Protein AF-0000000077863967 (afdb_homodimer)

Solvent-accessible surface area (backbone atoms only — not comparable to full-atom values): 44930 Å² total; per-residue (Å²): 138,78,78,73,78,72,72,76,72,82,72,71,75,90,43,64,53,60,40,45,63,73,26,48,84,59,97,40,72,38,44,44,50,48,42,73,56,37,35,60,38,52,46,42,52,37,54,73,48,63,50,51,73,65,46,46,46,26,53,52,38,32,40,60,63,58,48,41,72,24,55,52,64,58,78,63,58,86,86,71,51,63,70,51,81,54,91,46,93,54,53,50,34,36,32,44,32,42,39,80,90,42,50,36,45,34,40,37,32,36,43,38,44,98,40,39,47,32,93,86,26,57,71,38,68,61,21,47,61,57,50,53,55,55,49,36,75,77,34,81,70,50,31,56,67,66,56,52,51,50,48,69,67,50,52,69,48,78,71,50,41,62,53,50,72,70,46,76,91,40,88,68,38,32,52,48,45,36,37,33,35,40,46,43,93,87,62,50,74,48,45,28,44,34,42,27,37,25,33,51,18,59,74,70,70,46,52,42,52,59,51,51,51,52,53,55,57,55,54,30,70,78,37,94,55,73,49,53,49,64,25,50,50,52,51,50,52,38,29,64,73,69,65,50,46,49,52,35,40,32,35,44,31,33,58,70,78,76,24,40,35,33,43,27,34,59,41,90,45,79,43,72,66,48,50,50,32,61,64,18,47,69,61,75,52,82,43,72,69,55,51,54,39,46,54,56,50,50,51,54,58,57,66,63,63,68,47,68,70,64,42,62,37,64,77,85,65,30,26,35,32,35,34,35,38,41,38,61,84,44,65,63,57,45,50,32,40,30,44,73,32,52,87,41,43,39,69,59,44,33,51,48,51,30,53,51,28,47,74,73,64,38,53,80,55,29,75,44,41,51,61,52,57,57,68,36,45,85,58,88,43,76,78,48,81,42,53,32,38,37,34,40,34,42,34,59,54,96,77,37,60,38,38,32,41,31,31,24,64,64,58,60,58,62,67,76,106,136,79,77,73,77,72,73,75,74,82,72,73,75,91,43,63,52,60,42,46,64,74,26,48,84,59,96,40,72,39,42,42,50,46,43,72,56,36,35,59,39,51,47,41,52,37,53,72,48,63,53,51,73,65,46,45,45,27,53,52,37,32,40,60,63,58,49,42,72,24,56,52,63,59,77,63,58,85,86,73,52,63,70,50,81,54,91,44,92,54,52,50,36,37,32,42,32,44,40,82,90,43,52,37,47,32,40,36,31,37,44,38,42,98,41,39,47,34,93,86,27,58,71,37,66,62,22,47,61,55,50,52,55,56,47,35,75,76,34,82,73,51,31,56,66,66,56,51,50,48,49,70,67,50,52,71,47,78,70,51,43,61,53,50,72,70,46,76,93,41,88,68,38,31,53,49,44,35,37,33,35,39,47,43,94,89,62,50,73,50,46,28,45,33,42,26,36,25,32,51,19,58,72,70,69,47,52,43,52,58,51,53,50,53,51,55,57,56,56,28,71,76,38,94,56,73,47,53,49,63,26,50,51,54,50,51,51,38,29,64,73,70,64,50,44,49,55,36,40,33,36,44,31,33,59,72,81,75,24,40,36,33,42,27,34,58,38,91,45,78,44,71,68,48,51,49,32,61,66,19,49,69,63,74,52,81,44,73,67,55,50,53,38,46,53,56,50,49,50,54,58,58,65,64,63,68,47,68,70,63,42,62,38,64,77,84,66,31,24,36,32,34,34,35,37,40,38,60,81,43,66,62,58,45,49,32,42,31,45,74,31,51,87,39,43,40,69,59,44,35,51,49,49,28,52,50,28,48,72,74,64,39,54,82,55,31,76,42,42,51,61,51,57,57,68,36,46,85,59,86,42,76,79,49,80,40,54,32,39,38,35,39,36,41,33,61,56,95,78,36,58,38,38,32,42,32,31,26,62,63,57,60,59,62,68,75,104

Secondary structure (DSSP, 8-state):
---------------HHHHHHHHS--SSHHHHHHHHHHHHHHHHHHHHTT--HHHHHHHHHHIIIIIGGGS--SS--TTT----SSSSSS-EEEEEEEETTEEEEEEEE----TTBTSTTBTT--SHHHHHHHHHHHH-TT---HHHHHHHHHHSPPHHHHHHHHHS---STT---EEEEEEE-TTS-EEEEEEEE-HHHHHHHTS-HHHHHHHHHHHHHTTSSS-TTHHHHHHHHHHHHHH---EEEEEEESS-TTT-EEEEEEE-S--SHHHHHHHHHTTTT---HHHHHHHHHHHHHHHHH---HHHHSSSTTTSS-EEEEEEETT-SSPEEEEEEE-TTS-HHHHHHHHHHHHHHHT-HHHHHHHHHHHHHT-SSSGGGTT---EEEEEEEEETTEEEEEEEE-TTHHHHTT-/---------------HHHHHHHHS--SSHHHHHHHHHHHHHHHHHHHHTT--HHHHHHHHHHIIIIIGGGS--SS--TTT----SSSSSS-EEEEEEEETTEEEEEEEE----TTBTSTTBTT--SHHHHHHHHHHHH-TT---HHHHHHHHHHSPPHHHHHHHHHS---GGG---EEEEEEE-TTS-EEEEEEEE-HHHHHHHTS-HHHHHHHHHHHHHTTSSS-TTHHHHHHHHHHHHHH---EEEEEEESS-TTT-EEEEEEE-S--SHHHHHHHHHTTTT---HHHHHHHHHHHHHHHHH---HHHHHSSTTTSS-EEEEEEETT-SSPEEEEEEE-TTS-HHHHHHHHHHHHHHHT-HHHHHHHHHHHHHT-SSSGGGTT---EEEEEEEEETTEEEEEEEE-TTHHHHTT-

pLDDT: mean 84.52, std 17.04, range [20.39, 98.25]

Nearest PDB structures (foldseek):
  3i4x-assembly1_B  TM=9.252E-01  e=1.124E-27  Aspergillus fumigatus
  7xvj-assembly2_B  TM=8.936E-01  e=4.162E-27  Aspergillus fumigatus
  6vy9-assembly2_C  TM=9.079E-01  e=1.126E-26  Aspergillus sp. MF297-2
  7y3v-assembly3_C  TM=8.734E-01  e=1.900E-26  Aspergillus fumigatus
  7y3v-assembly1_A  TM=8.896E-01  e=2.006E-25  Aspergillus fumigatus

Sequence (834 aa):
MTLSSQAPTDHVALRPWRVLAQSLKFPSEQQRKWWLHTAPFLNSLLEQAGYSIHHQYSFLSFFQQYLVPALGNFDHDSASAFRSLSSDIYPLEMSTNHSSNGRLVRIGMEPLSVHAGTSADPLNQAALLLFLRELAIHFPHLDLLLVNHFESCLSLSPEEYKVAISLPRTEGNTQARFAGFNFQRTGDIVPKAYYAFGAKAAIQGVSKTSLVFKTLRTIDSYSSDPKYSTAVSALEGFFTSTGIEPFLVGTDCIESTKSRIKLYVRAPWFTSAGLRDLWTIGGRVDTPLAAKGLEIAQYFLGLLNYTPEQTNVEPSFSALLANYELKIGSPHPKPQIYFPLHKIDDETAADILTRFFDYLGWQGIASNFKDSLISNMPSPLWKDNKKITKWAAYAYSEAGVYLTVYYNPASAKAGSLMTLSSQAPTDHVALRPWRVLAQSLKFPSEQQRKWWLHTAPFLNSLLEQAGYSIHHQYSFLSFFQQYLVPALGNFDHDSASAFRSLSSDIYPLEMSTNHSSNGRLVRIGMEPLSVHAGTSADPLNQAALLLFLRELAIHFPHLDLLLVNHFESCLSLSPEEYKVAISLPRTEGNTQARFAGFNFQRTGDIVPKAYYAFGAKAAIQGVSKTSLVFKTLRTIDSYSSDPKYSTAVSALEGFFTSTGIEPFLVGTDCIESTKSRIKLYVRAPWFTSAGLRDLWTIGGRVDTPLAAKGLEIAQYFLGLLNYTPEQTNVEPSFSALLANYELKIGSPHPKPQIYFPLHKIDDETAADILTRFFDYLGWQGIASNFKDSLISNMPSPLWKDNKKITKWAAYAYSEAGVYLTVYYNPASAKAGSL

Structure (mmCIF, N/CA/C/O backbone):
data_AF-0000000077863967-model_v1
#
loop_
_entity.id
_entity.type
_entity.pdbx_description
1 polymer 'Uncharacterized protein'
#
loop_
_atom_site.group_PDB
_atom_site.id
_atom_site.type_symbol
_atom_site.label_atom_id
_atom_site.label_alt_id
_atom_site.label_comp_id
_atom_site.label_asym_id
_atom_site.label_entity_id
_atom_site.label_seq_id
_atom_site.pdbx_PDB_ins_code
_atom_site.Cartn_x
_atom_site.Cartn_y
_atom_site.Cartn_z
_atom_site.occupancy
_atom_site.B_iso_or_equiv
_atom_site.auth_seq_id
_atom_site.auth_comp_id
_atom_site.auth_asym_id
_atom_site.auth_atom_id
_atom_site.pdbx_PDB_model_num
ATOM 1 N N . MET A 1 1 ? 13.75 38.594 -27.766 1 20.39 1 MET A N 1
ATOM 2 C CA . MET A 1 1 ? 13.023 38.031 -26.625 1 20.39 1 MET A CA 1
ATOM 3 C C . MET A 1 1 ? 12.914 36.531 -26.719 1 20.39 1 MET A C 1
ATOM 5 O O . MET A 1 1 ? 12.016 36 -27.391 1 20.39 1 MET A O 1
ATOM 9 N N . THR A 1 2 ? 13.852 35.844 -26.812 1 23.16 2 THR A N 1
ATOM 10 C CA . THR A 1 2 ? 14.094 34.469 -27.297 1 23.16 2 THR A CA 1
ATOM 11 C C . THR A 1 2 ? 13.641 33.438 -26.266 1 23.16 2 THR A C 1
ATOM 13 O O . THR A 1 2 ? 14.047 33.5 -25.109 1 23.16 2 THR A O 1
ATOM 16 N N . LEU A 1 3 ? 12.383 32.906 -26.406 1 24.88 3 LEU A N 1
ATOM 17 C CA . LEU A 1 3 ? 11.547 31.906 -25.75 1 24.88 3 LEU A CA 1
ATOM 18 C C . LEU A 1 3 ? 12.32 30.625 -25.5 1 24.88 3 LEU A C 1
ATOM 20 O O . LEU A 1 3 ? 12.602 29.875 -26.438 1 24.88 3 LEU A O 1
ATOM 24 N N . SER A 1 4 ? 13.352 30.766 -24.797 1 26.86 4 SER A N 1
ATOM 25 C CA . SER A 1 4 ? 14.266 29.641 -24.656 1 26.86 4 SER A CA 1
ATOM 26 C C . SER A 1 4 ? 13.508 28.359 -24.297 1 26.86 4 SER A C 1
ATOM 28 O O . SER A 1 4 ? 12.617 28.375 -23.438 1 26.86 4 SER A O 1
ATOM 30 N N . SER A 1 5 ? 13.398 27.422 -25.172 1 26.38 5 SER A N 1
ATOM 31 C CA . SER A 1 5 ? 12.789 26.109 -25.297 1 26.38 5 SER A CA 1
ATOM 32 C C . SER A 1 5 ? 13.227 25.188 -24.156 1 26.38 5 SER A C 1
ATOM 34 O O . SER A 1 5 ? 14.352 24.688 -24.156 1 26.38 5 SER A O 1
ATOM 36 N N . GLN A 1 6 ? 13.055 25.531 -22.922 1 27.55 6 GLN A N 1
ATOM 37 C CA . GLN A 1 6 ? 13.508 24.688 -21.828 1 27.55 6 GLN A CA 1
ATOM 38 C C . GLN A 1 6 ? 13.102 23.234 -22.062 1 27.55 6 GLN A C 1
ATOM 40 O O . GLN A 1 6 ? 11.969 22.953 -22.453 1 27.55 6 GLN A O 1
ATOM 45 N N . ALA A 1 7 ? 14.031 22.375 -22.141 1 31.11 7 ALA A N 1
ATOM 46 C CA . ALA A 1 7 ? 13.977 20.938 -22.422 1 31.11 7 ALA A CA 1
ATOM 47 C C . ALA A 1 7 ? 12.914 20.25 -21.562 1 31.11 7 ALA A C 1
ATOM 49 O O . ALA A 1 7 ? 12.805 20.516 -20.375 1 31.11 7 ALA A O 1
ATOM 50 N N . PRO A 1 8 ? 11.969 19.625 -22.156 1 32.12 8 PRO A N 1
ATOM 51 C CA . PRO A 1 8 ? 10.875 18.969 -21.453 1 32.12 8 PRO A CA 1
ATOM 52 C C . PRO A 1 8 ? 11.359 18.094 -20.297 1 32.12 8 PRO A C 1
ATOM 54 O O . PRO A 1 8 ? 12.336 17.344 -20.453 1 32.12 8 PRO A O 1
ATOM 57 N N . THR A 1 9 ? 11.555 18.531 -19.078 1 36.47 9 THR A N 1
ATOM 58 C CA . THR A 1 9 ? 11.945 17.656 -17.984 1 36.47 9 THR A CA 1
ATOM 59 C C . THR A 1 9 ? 11.367 16.25 -18.188 1 36.47 9 THR A C 1
ATOM 61 O O . THR A 1 9 ? 10.18 16.094 -18.484 1 36.47 9 THR A O 1
ATOM 64 N N . ASP A 1 10 ? 11.969 15.266 -18.625 1 36.94 10 ASP A N 1
ATOM 65 C CA . ASP A 1 10 ? 11.617 13.867 -18.859 1 36.94 10 ASP A CA 1
ATOM 66 C C . ASP A 1 10 ? 10.586 13.383 -17.844 1 36.94 10 ASP A C 1
ATOM 68 O O . ASP A 1 10 ? 10.898 13.234 -16.656 1 36.94 10 ASP A O 1
ATOM 72 N N . HIS A 1 11 ? 9.375 13.859 -17.766 1 43.41 11 HIS A N 1
ATOM 73 C CA . HIS A 1 11 ? 8.195 13.438 -17.016 1 43.41 11 HIS A CA 1
ATOM 74 C C . HIS A 1 11 ? 8.117 11.914 -16.922 1 43.41 11 HIS A C 1
ATOM 76 O O . HIS A 1 11 ? 7.711 11.25 -17.875 1 43.41 11 HIS A O 1
ATOM 82 N N . VAL A 1 12 ? 9.086 11.305 -16.406 1 52.5 12 VAL A N 1
ATOM 83 C CA . VAL A 1 12 ? 8.93 9.867 -16.188 1 52.5 12 VAL A CA 1
ATOM 84 C C . VAL A 1 12 ? 7.477 9.555 -15.844 1 52.5 12 VAL A C 1
ATOM 86 O O . VAL A 1 12 ? 6.926 10.102 -14.883 1 52.5 12 VAL A O 1
ATOM 89 N N . ALA A 1 13 ? 6.707 9.062 -16.719 1 66.94 13 ALA A N 1
ATOM 90 C CA . ALA A 1 13 ? 5.309 8.672 -16.578 1 66.94 13 ALA A CA 1
ATOM 91 C C . ALA A 1 13 ? 5.074 7.93 -15.273 1 66.94 13 ALA A C 1
ATOM 93 O O . ALA A 1 13 ? 5.844 7.035 -14.906 1 66.94 13 ALA A O 1
ATOM 94 N N . LEU A 1 14 ? 4.254 8.5 -14.383 1 84.94 14 LEU A N 1
ATOM 95 C CA . LEU A 1 14 ? 3.871 7.863 -13.125 1 84.94 14 LEU A CA 1
ATOM 96 C C . LEU A 1 14 ? 3.285 6.477 -13.383 1 84.94 14 LEU A C 1
ATOM 98 O O . LEU A 1 14 ? 2.41 6.312 -14.234 1 84.94 14 LEU A O 1
ATOM 102 N N . ARG A 1 15 ? 4.016 5.422 -12.938 1 92.12 15 ARG A N 1
ATOM 103 C CA . ARG A 1 15 ? 3.523 4.047 -12.961 1 92.12 15 ARG A CA 1
ATOM 104 C C . ARG A 1 15 ? 3.25 3.539 -11.547 1 92.12 15 ARG A C 1
ATOM 106 O O . ARG A 1 15 ? 3.971 3.883 -10.609 1 92.12 15 ARG A O 1
ATOM 113 N N . PRO A 1 16 ? 2.244 2.701 -11.422 1 96.19 16 PRO A N 1
ATOM 114 C CA . PRO A 1 16 ? 1.836 2.238 -10.094 1 96.19 16 PRO A CA 1
ATOM 115 C C . PRO A 1 16 ? 2.994 1.651 -9.289 1 96.19 16 PRO A C 1
ATOM 117 O O . PRO A 1 16 ? 3.119 1.919 -8.094 1 96.19 16 PRO A O 1
ATOM 120 N N . TRP A 1 17 ? 3.908 0.866 -9.961 1 95.44 17 TRP A N 1
ATOM 121 C CA . TRP A 1 17 ? 4.977 0.231 -9.195 1 95.44 17 TRP A CA 1
ATOM 122 C C . TRP A 1 17 ? 5.934 1.273 -8.625 1 95.44 17 TRP A C 1
ATOM 124 O O . TRP A 1 17 ? 6.441 1.119 -7.516 1 95.44 17 TRP A O 1
ATOM 134 N N . ARG A 1 18 ? 6.18 2.344 -9.312 1 93.56 18 ARG A N 1
ATOM 135 C CA . ARG A 1 18 ? 7.07 3.406 -8.852 1 93.56 18 ARG A CA 1
ATOM 136 C C . ARG A 1 18 ? 6.422 4.219 -7.734 1 93.56 18 ARG A C 1
ATOM 138 O O . ARG A 1 18 ? 7.082 4.574 -6.758 1 93.56 18 ARG A O 1
ATOM 145 N N . VAL A 1 19 ? 5.145 4.551 -7.938 1 94.38 19 VAL A N 1
ATOM 146 C CA . VAL A 1 19 ? 4.383 5.297 -6.941 1 94.38 19 VAL A CA 1
ATOM 147 C C . VAL A 1 19 ? 4.395 4.543 -5.613 1 94.38 19 VAL A C 1
ATOM 149 O O . VAL A 1 19 ? 4.688 5.125 -4.566 1 94.38 19 VAL A O 1
ATOM 152 N N . LEU A 1 20 ? 4.141 3.283 -5.668 1 95.44 20 LEU A N 1
ATOM 153 C CA . LEU A 1 20 ? 4.066 2.467 -4.461 1 95.44 20 LEU A CA 1
ATOM 154 C C . LEU A 1 20 ? 5.445 2.287 -3.84 1 95.44 20 LEU A C 1
ATOM 156 O O . LEU A 1 20 ? 5.57 2.195 -2.615 1 95.44 20 LEU A O 1
ATOM 160 N N . ALA A 1 21 ? 6.52 2.234 -4.699 1 92.81 21 ALA A N 1
ATOM 161 C CA . ALA A 1 21 ? 7.883 2.125 -4.184 1 92.81 21 ALA A CA 1
ATOM 162 C C . ALA A 1 21 ? 8.227 3.314 -3.291 1 92.81 21 ALA A C 1
ATOM 164 O O . ALA A 1 21 ? 8.984 3.176 -2.324 1 92.81 21 ALA A O 1
ATOM 165 N N . GLN A 1 22 ? 7.625 4.402 -3.553 1 89 22 GLN A N 1
ATOM 166 C CA . GLN A 1 22 ? 7.938 5.637 -2.834 1 89 22 GLN A CA 1
ATOM 167 C C . GLN A 1 22 ? 7.031 5.809 -1.619 1 89 22 GLN A C 1
ATOM 169 O O . GLN A 1 22 ? 7.383 6.512 -0.67 1 89 22 GLN A O 1
ATOM 174 N N . SER A 1 23 ? 5.902 5.191 -1.612 1 91.5 23 SER A N 1
ATOM 175 C CA . SER A 1 23 ? 4.887 5.504 -0.611 1 91.5 23 SER A CA 1
ATOM 176 C C . SER A 1 23 ? 4.77 4.387 0.423 1 91.5 23 SER A C 1
ATOM 178 O O . SER A 1 23 ? 4.32 4.621 1.548 1 91.5 23 SER A O 1
ATOM 180 N N . LEU A 1 24 ? 5.129 3.195 0.018 1 92.44 24 LEU A N 1
ATOM 181 C CA . LEU A 1 24 ? 4.988 2.064 0.929 1 92.44 24 LEU A CA 1
ATOM 182 C C . LEU A 1 24 ? 6.301 1.789 1.658 1 92.44 24 LEU A C 1
ATOM 184 O O . LEU A 1 24 ? 7.379 2.047 1.121 1 92.44 24 LEU A O 1
ATOM 188 N N . LYS A 1 25 ? 6.172 1.247 2.838 1 91.19 25 LYS A N 1
ATOM 189 C CA . LYS A 1 25 ? 7.324 0.838 3.635 1 91.19 25 LYS A CA 1
ATOM 190 C C . LYS A 1 25 ? 7.797 -0.558 3.238 1 91.19 25 LYS A C 1
ATOM 192 O O . LYS A 1 25 ? 6.984 -1.448 2.99 1 91.19 25 LYS A O 1
ATOM 197 N N . PHE A 1 26 ? 9.141 -0.676 3.08 1 92.06 26 PHE A N 1
ATOM 198 C CA . PHE A 1 26 ? 9.773 -1.985 2.945 1 92.06 26 PHE A CA 1
ATOM 199 C C . PHE A 1 26 ? 10.523 -2.359 4.215 1 92.06 26 PHE A C 1
ATOM 201 O O . PHE A 1 26 ? 11.547 -1.754 4.543 1 92.06 26 PHE A O 1
ATOM 208 N N . PRO A 1 27 ? 10.031 -3.299 4.91 1 89.88 27 PRO A N 1
ATOM 209 C CA . PRO A 1 27 ? 10.594 -3.648 6.215 1 89.88 27 PRO A CA 1
ATOM 210 C C . PRO A 1 27 ? 12.07 -4.039 6.137 1 89.88 27 PRO A C 1
ATOM 212 O O . PRO A 1 27 ? 12.789 -3.973 7.141 1 89.88 27 PRO A O 1
ATOM 215 N N . SER A 1 28 ? 12.555 -4.496 4.949 1 91.19 28 SER A N 1
ATOM 216 C CA . SER A 1 28 ? 13.961 -4.859 4.801 1 91.19 28 SER A CA 1
ATOM 217 C C . SER A 1 28 ? 14.484 -4.492 3.42 1 91.19 28 SER A C 1
ATOM 219 O O . SER A 1 28 ? 13.711 -4.316 2.479 1 91.19 28 SER A O 1
ATOM 221 N N . GLU A 1 29 ? 15.812 -4.457 3.346 1 91.12 29 GLU A N 1
ATOM 222 C CA . GLU A 1 29 ? 16.453 -4.184 2.062 1 91.12 29 GLU A CA 1
ATOM 223 C C . GLU A 1 29 ? 16.203 -5.32 1.072 1 91.12 29 GLU A C 1
ATOM 225 O O . GLU A 1 29 ? 16.109 -5.086 -0.133 1 91.12 29 GLU A O 1
ATOM 230 N N . GLN A 1 30 ? 16.078 -6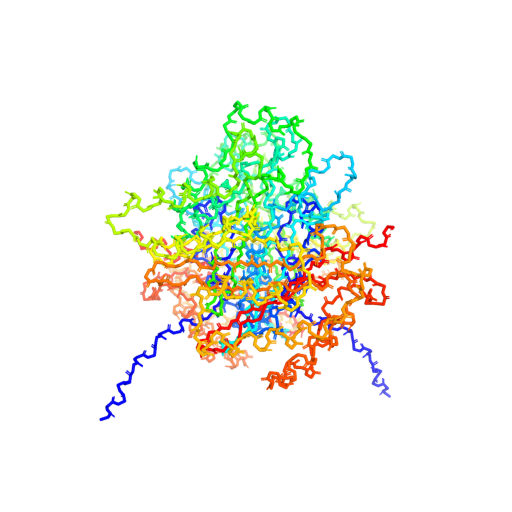.543 1.547 1 90.69 30 GLN A N 1
ATOM 231 C CA . GLN A 1 30 ? 15.797 -7.691 0.691 1 90.69 30 GLN A CA 1
ATOM 232 C C . GLN A 1 30 ? 14.43 -7.574 0.033 1 90.69 30 GLN A C 1
ATOM 234 O O . GLN A 1 30 ? 14.281 -7.848 -1.16 1 90.69 30 GLN A O 1
ATOM 239 N N . GLN A 1 31 ? 13.484 -7.141 0.824 1 93.75 31 GLN A N 1
ATOM 240 C CA . GLN A 1 31 ? 12.141 -6.961 0.283 1 93.75 31 GLN A CA 1
ATOM 241 C C . GLN A 1 31 ? 12.109 -5.828 -0.738 1 93.75 31 GLN A C 1
ATOM 243 O O . GLN A 1 31 ? 11.422 -5.926 -1.761 1 93.75 31 GLN A O 1
ATOM 248 N N . ARG A 1 32 ? 12.867 -4.777 -0.481 1 93.62 32 ARG A N 1
ATOM 249 C CA . ARG A 1 32 ? 12.961 -3.676 -1.433 1 93.62 32 ARG A CA 1
ATOM 250 C C . ARG A 1 32 ? 13.586 -4.141 -2.746 1 93.62 32 ARG A C 1
ATOM 252 O O . ARG A 1 32 ? 13.125 -3.76 -3.824 1 93.62 32 ARG A O 1
ATOM 259 N N . LYS A 1 33 ? 14.57 -4.961 -2.656 1 90.56 33 LYS A N 1
ATOM 260 C CA . LYS A 1 33 ? 15.227 -5.5 -3.846 1 90.56 33 LYS A CA 1
ATOM 261 C C . LYS A 1 33 ? 14.266 -6.375 -4.648 1 90.56 33 LYS A C 1
ATOM 263 O O . LYS A 1 33 ? 14.219 -6.285 -5.875 1 90.56 33 LYS A O 1
ATOM 268 N N . TRP A 1 34 ? 13.5 -7.273 -3.955 1 92.12 34 TRP A N 1
ATOM 269 C CA . TRP A 1 34 ? 12.477 -8.062 -4.645 1 92.12 34 TRP A CA 1
ATOM 270 C C . TRP A 1 34 ? 11.539 -7.156 -5.434 1 92.12 34 TRP A C 1
ATOM 272 O O . TRP A 1 34 ? 11.242 -7.426 -6.602 1 92.12 34 TRP A O 1
ATOM 282 N N . TRP A 1 35 ? 11.125 -6.062 -4.797 1 93.88 35 TRP A N 1
ATOM 283 C CA . TRP A 1 35 ? 10.188 -5.141 -5.43 1 93.88 35 TRP A CA 1
ATOM 284 C C . TRP A 1 35 ? 10.812 -4.484 -6.656 1 93.88 35 TRP A C 1
ATOM 286 O O . TRP A 1 35 ? 10.234 -4.523 -7.75 1 93.88 35 TRP A O 1
ATOM 296 N N . LEU A 1 36 ? 11.961 -3.963 -6.531 1 90.38 36 LEU A N 1
ATOM 297 C CA . LEU A 1 36 ? 12.602 -3.189 -7.59 1 90.38 36 LEU A CA 1
ATOM 298 C C . LEU A 1 36 ? 12.922 -4.07 -8.797 1 90.38 36 LEU A C 1
ATOM 300 O O . LEU A 1 36 ? 12.891 -3.604 -9.938 1 90.38 36 LEU A O 1
ATOM 304 N N . HIS A 1 37 ? 13.039 -5.367 -8.602 1 87.75 37 HIS A N 1
ATOM 305 C CA . HIS A 1 37 ? 13.461 -6.246 -9.68 1 87.75 37 HIS A CA 1
ATOM 306 C C . HIS A 1 37 ? 12.266 -6.965 -10.305 1 87.75 37 HIS A C 1
ATOM 308 O O . HIS A 1 37 ? 12.383 -7.535 -11.391 1 87.75 37 HIS A O 1
ATOM 314 N N . THR A 1 38 ? 11.133 -6.969 -9.641 1 91.56 38 THR A N 1
ATOM 315 C CA . THR A 1 38 ? 10.062 -7.809 -10.156 1 91.56 38 THR A CA 1
ATOM 316 C C . THR A 1 38 ? 8.797 -6.984 -10.383 1 91.56 38 THR A C 1
ATOM 318 O O . THR A 1 38 ? 8 -7.293 -11.281 1 91.56 38 THR A O 1
ATOM 321 N N . ALA A 1 39 ? 8.609 -5.91 -9.625 1 94.12 39 ALA A N 1
ATOM 322 C CA . ALA A 1 39 ? 7.359 -5.156 -9.664 1 94.12 39 ALA A CA 1
ATOM 323 C C . ALA A 1 39 ? 7.191 -4.449 -11.008 1 94.12 39 ALA A C 1
ATOM 325 O O . ALA A 1 39 ? 6.078 -4.352 -11.531 1 94.12 39 ALA A O 1
ATOM 326 N N . PRO A 1 40 ? 8.305 -3.869 -11.609 1 91.62 40 PRO A N 1
ATOM 327 C CA . PRO A 1 40 ? 8.125 -3.24 -12.922 1 91.62 40 PRO A CA 1
ATOM 328 C C . PRO A 1 40 ? 7.586 -4.207 -13.969 1 91.62 40 PRO A C 1
ATOM 330 O O . PRO A 1 40 ? 6.715 -3.842 -14.766 1 91.62 40 PRO A O 1
ATOM 333 N N . PHE A 1 41 ? 8.062 -5.445 -13.953 1 91.31 41 PHE A N 1
ATOM 334 C CA . PHE A 1 41 ? 7.602 -6.469 -14.883 1 91.31 41 PHE A CA 1
ATOM 335 C C . PHE A 1 41 ? 6.141 -6.82 -14.625 1 91.31 41 PHE A C 1
ATOM 337 O O . PHE A 1 41 ? 5.34 -6.898 -15.555 1 91.31 41 PHE A O 1
ATOM 344 N N . LEU A 1 42 ? 5.809 -7.039 -13.391 1 94.88 42 LEU A N 1
ATOM 345 C CA . LEU A 1 42 ? 4.43 -7.344 -13.023 1 94.88 42 LEU A CA 1
ATOM 346 C C . LEU A 1 42 ? 3.486 -6.234 -13.477 1 94.88 42 LEU A C 1
ATOM 348 O O . LEU A 1 42 ? 2.414 -6.504 -14.023 1 94.88 42 LEU A O 1
ATOM 352 N N . ASN A 1 43 ? 3.928 -5.012 -13.195 1 95.06 43 ASN A N 1
ATOM 353 C CA . ASN A 1 43 ? 3.117 -3.869 -13.602 1 95.06 43 ASN A CA 1
ATOM 354 C C . ASN A 1 43 ? 2.885 -3.855 -15.117 1 95.06 43 ASN A C 1
ATOM 356 O O . ASN A 1 43 ? 1.777 -3.572 -15.57 1 95.06 43 ASN A O 1
ATOM 360 N N . SER A 1 44 ? 3.873 -4.109 -15.836 1 92.69 44 SER A N 1
ATOM 361 C CA . SER A 1 44 ? 3.762 -4.148 -17.297 1 92.69 44 SER A CA 1
ATOM 362 C C . SER A 1 44 ? 2.779 -5.223 -17.75 1 92.69 44 SER A C 1
ATOM 364 O O . SER A 1 44 ? 1.988 -5 -18.672 1 92.69 44 SER A O 1
ATOM 366 N N . LEU A 1 45 ? 2.844 -6.422 -17.141 1 94.19 45 LEU A N 1
ATOM 367 C CA . LEU A 1 45 ? 1.905 -7.484 -17.469 1 94.19 45 LEU A CA 1
ATOM 368 C C . LEU A 1 45 ? 0.469 -7.051 -17.203 1 94.19 45 LEU A C 1
ATOM 370 O O . LEU A 1 45 ? -0.423 -7.297 -18.016 1 94.19 45 LEU A O 1
ATOM 374 N N . LEU A 1 46 ? 0.28 -6.406 -16.062 1 96.56 46 LEU A N 1
ATOM 375 C CA . LEU A 1 46 ? -1.055 -5.953 -15.688 1 96.56 46 LEU A CA 1
ATOM 376 C C . LEU A 1 46 ? -1.571 -4.914 -16.672 1 96.56 46 LEU A C 1
ATOM 378 O O . LEU A 1 46 ? -2.73 -4.973 -17.094 1 96.56 46 LEU A O 1
ATOM 382 N N . GLU A 1 47 ? -0.715 -4.008 -17.031 1 93.06 47 GLU A N 1
ATOM 383 C CA . GLU A 1 47 ? -1.079 -2.965 -17.984 1 93.06 47 GLU A CA 1
ATOM 384 C C . GLU A 1 47 ? -1.419 -3.557 -19.344 1 93.06 47 GLU A C 1
ATOM 386 O O . GLU A 1 47 ? -2.436 -3.203 -19.953 1 93.06 47 GLU A O 1
ATOM 391 N N . GLN A 1 48 ? -0.623 -4.426 -19.812 1 91 48 GLN A N 1
ATOM 392 C CA . GLN A 1 48 ? -0.794 -5.023 -21.141 1 91 48 GLN A CA 1
ATOM 393 C C . GLN A 1 48 ? -2.031 -5.918 -21.188 1 91 48 GLN A C 1
ATOM 395 O O . GLN A 1 48 ? -2.678 -6.039 -22.219 1 91 48 GLN A O 1
ATOM 400 N N . ALA A 1 49 ? -2.32 -6.57 -20.062 1 93.38 49 ALA A N 1
ATOM 401 C CA . ALA A 1 49 ? -3.498 -7.434 -19.984 1 93.38 49 ALA A CA 1
ATOM 402 C C . ALA A 1 49 ? -4.777 -6.605 -19.875 1 93.38 49 ALA A C 1
ATOM 404 O O . ALA A 1 49 ? -5.883 -7.152 -19.891 1 93.38 49 ALA A O 1
ATOM 405 N N . GLY A 1 50 ? -4.648 -5.273 -19.672 1 93.44 50 GLY A N 1
ATOM 406 C CA . GLY A 1 50 ? -5.801 -4.387 -19.734 1 93.44 50 GLY A CA 1
ATOM 407 C C . GLY A 1 50 ? -6.461 -4.191 -18.375 1 93.44 50 GLY A C 1
ATOM 408 O O . GLY A 1 50 ? -7.645 -3.857 -18.297 1 93.44 50 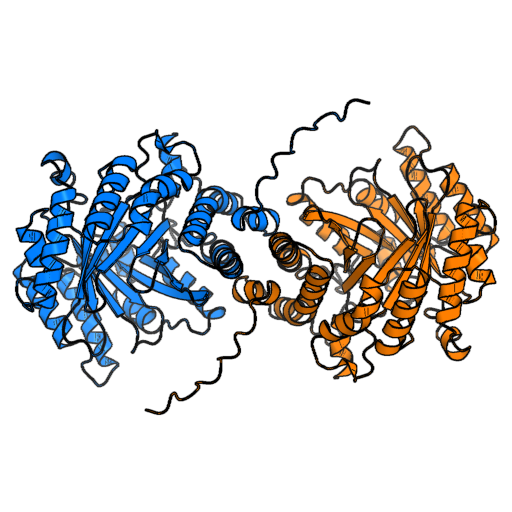GLY A O 1
ATOM 409 N N . TYR A 1 51 ? -5.797 -4.422 -17.297 1 95.88 51 TYR A N 1
ATOM 410 C CA . TYR A 1 51 ? -6.355 -4.141 -15.977 1 95.88 51 TYR A CA 1
ATOM 411 C C . TYR A 1 51 ? -6.543 -2.643 -15.773 1 95.88 51 TYR A C 1
ATOM 413 O O . TYR A 1 51 ? -5.715 -1.841 -16.219 1 95.88 51 TYR A O 1
ATOM 421 N N . SER A 1 52 ? -7.602 -2.234 -15.078 1 96 52 SER A N 1
ATOM 422 C CA . SER A 1 52 ? -7.789 -0.83 -14.734 1 96 52 SER A CA 1
ATOM 423 C C . SER A 1 52 ? -6.672 -0.336 -13.82 1 96 52 SER A C 1
ATOM 425 O O . SER A 1 52 ? -5.992 -1.135 -13.172 1 96 52 SER A O 1
ATOM 427 N N . ILE A 1 53 ? -6.48 0.959 -13.789 1 96.25 53 ILE A N 1
ATOM 428 C CA . ILE A 1 53 ? -5.461 1.565 -12.938 1 96.25 53 ILE A CA 1
ATOM 429 C C . ILE A 1 53 ? -5.703 1.171 -11.484 1 96.25 53 ILE A C 1
ATOM 431 O O . ILE A 1 53 ? -4.754 0.921 -10.734 1 96.25 53 ILE A O 1
ATOM 435 N N . HIS A 1 54 ? -6.945 1.074 -11.016 1 96.94 54 HIS A N 1
ATOM 436 C CA . HIS A 1 54 ? -7.297 0.67 -9.664 1 96.94 54 HIS A CA 1
ATOM 437 C C . HIS A 1 54 ? -6.867 -0.767 -9.383 1 96.94 54 HIS A C 1
ATOM 439 O O . HIS A 1 54 ? -6.305 -1.059 -8.328 1 96.94 54 HIS A O 1
ATOM 445 N N . HIS A 1 55 ? -7.094 -1.641 -10.352 1 97.25 55 HIS A N 1
ATOM 446 C CA . HIS A 1 55 ? -6.715 -3.037 -10.172 1 97.25 55 HIS A CA 1
ATOM 447 C C . HIS A 1 55 ? -5.195 -3.201 -10.18 1 97.25 55 HIS A C 1
ATOM 449 O O . HIS A 1 55 ? -4.66 -4.062 -9.477 1 97.25 55 HIS A O 1
ATOM 455 N N . GLN A 1 56 ? -4.527 -2.43 -11 1 97.81 56 GLN A N 1
ATOM 456 C CA . GLN A 1 56 ? -3.068 -2.465 -10.984 1 97.81 56 GLN A CA 1
ATOM 457 C C . GLN A 1 56 ? -2.525 -2.109 -9.602 1 97.81 56 GLN A C 1
ATOM 459 O O . GLN A 1 56 ? -1.693 -2.832 -9.047 1 97.81 56 GLN A O 1
ATOM 464 N N . TYR A 1 57 ? -3.037 -0.976 -8.984 1 97.75 57 TYR A N 1
ATOM 465 C CA . TYR A 1 57 ? -2.627 -0.593 -7.641 1 97.75 57 TYR A CA 1
ATOM 466 C C . TYR A 1 57 ? -2.992 -1.674 -6.629 1 97.75 57 TYR A C 1
ATOM 468 O O . TYR A 1 57 ? -2.217 -1.967 -5.719 1 97.75 57 TYR A O 1
ATOM 476 N N . SER A 1 58 ? -4.172 -2.248 -6.797 1 97.44 58 SER A N 1
ATOM 477 C CA . SER A 1 58 ? -4.637 -3.277 -5.871 1 97.44 58 SER A CA 1
ATOM 478 C C . SER A 1 58 ? -3.711 -4.488 -5.883 1 97.44 58 SER A C 1
ATOM 480 O O . SER A 1 58 ? -3.232 -4.922 -4.832 1 97.44 58 SER A O 1
ATOM 482 N N . PHE A 1 59 ? -3.406 -5.035 -7.035 1 98.25 59 PHE A N 1
ATOM 483 C CA . PHE A 1 59 ? -2.633 -6.266 -7.152 1 98.25 59 PHE A CA 1
ATOM 484 C C . PHE A 1 59 ? -1.169 -6.02 -6.805 1 98.25 59 PHE A C 1
ATOM 486 O O . PHE A 1 59 ? -0.517 -6.875 -6.203 1 98.25 59 PHE A O 1
ATOM 493 N N . LEU A 1 60 ? -0.645 -4.867 -7.188 1 98.25 60 LEU A N 1
ATOM 494 C CA . LEU A 1 60 ? 0.725 -4.539 -6.812 1 98.25 60 LEU A CA 1
ATOM 495 C C . LEU A 1 60 ? 0.844 -4.352 -5.305 1 98.25 60 LEU A C 1
ATOM 497 O O . LEU A 1 60 ? 1.85 -4.738 -4.703 1 98.25 60 LEU A O 1
ATOM 501 N N . SER A 1 61 ? -0.197 -3.715 -4.664 1 97.62 61 SER A N 1
ATOM 502 C CA . SER A 1 61 ? -0.198 -3.588 -3.211 1 97.62 61 SER A CA 1
ATOM 503 C C . SER A 1 61 ? -0.257 -4.953 -2.537 1 97.62 61 SER A C 1
ATOM 505 O O . SER A 1 61 ? 0.452 -5.199 -1.559 1 97.62 61 SER A O 1
ATOM 507 N N . PHE A 1 62 ? -1.09 -5.867 -3.07 1 97.12 62 PHE A N 1
ATOM 508 C CA . PHE A 1 62 ? -1.159 -7.234 -2.568 1 97.12 62 PHE A CA 1
ATOM 509 C C . PHE A 1 62 ? 0.196 -7.922 -2.678 1 97.12 62 PHE A C 1
ATOM 511 O O . PHE A 1 62 ? 0.651 -8.562 -1.729 1 97.12 62 PHE A O 1
ATOM 518 N N . PHE A 1 63 ? 0.85 -7.793 -3.877 1 98.06 63 PHE A N 1
ATOM 519 C CA . PHE A 1 63 ? 2.164 -8.375 -4.129 1 98.06 63 PHE A CA 1
ATOM 520 C C . PHE A 1 63 ? 3.174 -7.895 -3.092 1 98.06 63 PHE A C 1
ATOM 522 O O . PHE A 1 63 ? 3.877 -8.703 -2.482 1 98.06 63 PHE A O 1
ATOM 529 N N . GLN A 1 64 ? 3.193 -6.566 -2.854 1 97.38 64 GLN A N 1
ATOM 530 C CA . GLN A 1 64 ? 4.156 -5.965 -1.936 1 97.38 64 GLN A CA 1
ATOM 531 C C . GLN A 1 64 ? 3.889 -6.402 -0.497 1 97.38 64 GLN A C 1
ATOM 533 O O . GLN A 1 64 ? 4.824 -6.688 0.255 1 97.38 64 GLN A O 1
ATOM 538 N N . GLN A 1 65 ? 2.58 -6.5 -0.09 1 96.06 65 GLN A N 1
ATOM 539 C CA . GLN A 1 65 ? 2.199 -6.691 1.306 1 96.06 65 GLN A CA 1
ATOM 540 C C . GLN A 1 65 ? 2.258 -8.164 1.693 1 96.06 65 GLN A C 1
ATOM 542 O O . GLN A 1 65 ? 2.586 -8.5 2.834 1 96.06 65 GLN A O 1
ATOM 547 N N . TYR A 1 66 ? 1.976 -9.023 0.759 1 96.25 66 TYR A N 1
ATOM 548 C CA . TYR A 1 66 ? 1.765 -10.406 1.16 1 96.25 66 TYR A CA 1
ATOM 549 C C . TYR A 1 66 ? 2.771 -11.328 0.484 1 96.25 66 TYR A C 1
ATOM 551 O O . TYR A 1 66 ? 3.283 -12.266 1.106 1 96.25 66 TYR A O 1
ATOM 559 N N . LEU A 1 67 ? 3.127 -11.125 -0.772 1 96.88 67 LEU A N 1
ATOM 560 C CA . LEU A 1 67 ? 3.943 -12.086 -1.499 1 96.88 67 LEU A CA 1
ATOM 561 C C . LEU A 1 67 ? 5.43 -11.805 -1.297 1 96.88 67 LEU A C 1
ATOM 563 O O . LEU A 1 67 ? 6.203 -12.719 -0.999 1 96.88 67 LEU A O 1
ATOM 567 N N . VAL A 1 68 ? 5.844 -10.562 -1.392 1 95.56 68 VAL A N 1
ATOM 568 C CA . VAL A 1 68 ? 7.25 -10.18 -1.314 1 95.56 68 VAL A CA 1
ATOM 569 C C . VAL A 1 68 ? 7.84 -10.641 0.015 1 95.56 68 VAL A C 1
ATOM 571 O O . VAL A 1 68 ? 8.922 -11.234 0.048 1 95.56 68 VAL A O 1
ATOM 574 N N . PRO A 1 69 ? 7.133 -10.414 1.174 1 95 69 PRO A N 1
ATOM 575 C CA . PRO A 1 69 ? 7.715 -10.836 2.451 1 95 69 PRO A CA 1
ATOM 576 C C . PRO A 1 69 ? 7.914 -12.344 2.541 1 95 69 PRO A C 1
ATOM 578 O O . PRO A 1 69 ? 8.703 -12.82 3.365 1 95 69 PRO A O 1
ATOM 581 N N . ALA A 1 70 ? 7.238 -13.094 1.685 1 94.38 70 ALA A N 1
ATOM 582 C CA . ALA A 1 70 ? 7.281 -14.55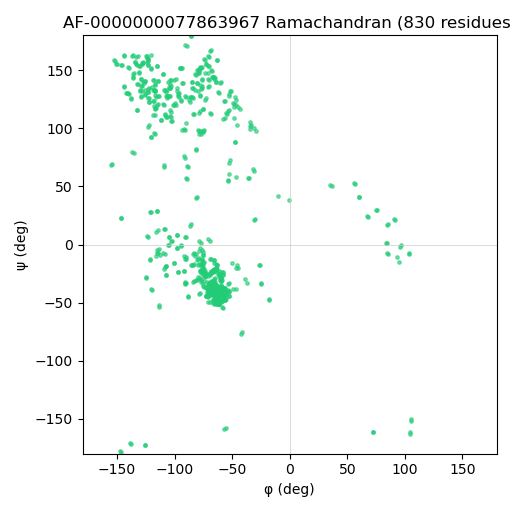5 1.76 1 94.38 70 ALA A CA 1
ATOM 583 C C . ALA A 1 70 ? 8.289 -15.125 0.769 1 94.38 70 ALA A C 1
ATOM 585 O O . ALA A 1 70 ? 8.398 -16.344 0.612 1 94.38 70 ALA A O 1
ATOM 586 N N . LEU A 1 71 ? 9.133 -14.312 0.065 1 91.25 71 LEU A N 1
ATOM 587 C CA . LEU A 1 71 ? 10.031 -14.766 -0.994 1 91.25 71 LEU A CA 1
ATOM 588 C C . LEU A 1 71 ? 11.438 -14.984 -0.459 1 91.25 71 LEU A C 1
ATOM 590 O O . LEU A 1 71 ? 12.32 -15.445 -1.189 1 91.25 71 LEU A O 1
ATOM 594 N N . GLY A 1 72 ? 11.688 -14.695 0.81 1 88.31 72 GLY A N 1
ATOM 595 C CA . GLY A 1 72 ? 13.031 -14.828 1.36 1 88.31 72 GLY A CA 1
ATOM 596 C C . GLY A 1 72 ? 13.992 -13.766 0.87 1 88.31 72 GLY A C 1
ATOM 597 O O . GLY A 1 72 ? 13.57 -12.68 0.457 1 88.31 72 GLY A O 1
ATOM 598 N N . ASN A 1 73 ? 15.258 -13.984 0.979 1 86.31 73 ASN A N 1
ATOM 599 C CA . ASN A 1 73 ? 16.266 -13.008 0.592 1 86.31 73 ASN A CA 1
ATOM 600 C C . ASN A 1 73 ? 16.453 -12.953 -0.922 1 86.31 73 ASN A C 1
ATOM 602 O O . ASN A 1 73 ? 16.422 -13.992 -1.591 1 86.31 73 ASN A O 1
ATOM 606 N N . PHE A 1 74 ? 16.484 -11.828 -1.419 1 86 74 PHE A N 1
ATOM 607 C CA . PHE A 1 74 ? 16.75 -11.641 -2.842 1 86 74 PHE A CA 1
ATOM 608 C C . PHE A 1 74 ? 18.188 -11.992 -3.184 1 86 74 PHE A C 1
ATOM 610 O O . PHE A 1 74 ? 18.453 -12.656 -4.191 1 86 74 PHE A O 1
ATOM 617 N N . ASP A 1 75 ? 19.125 -11.375 -2.332 1 80.38 75 ASP A N 1
ATOM 618 C CA . ASP A 1 75 ? 20.547 -11.664 -2.535 1 80.38 75 ASP A CA 1
ATOM 619 C C . ASP A 1 75 ? 20.891 -13.062 -2.029 1 80.38 75 ASP A C 1
ATOM 621 O O . ASP A 1 75 ? 20.656 -13.383 -0.865 1 80.38 75 ASP A O 1
ATOM 625 N N . HIS A 1 76 ? 20.953 -14.039 -2.941 1 64.88 76 HIS A N 1
ATOM 626 C CA . HIS A 1 76 ? 21.281 -15.406 -2.549 1 64.88 76 HIS A CA 1
ATOM 627 C C . HIS A 1 76 ? 22.781 -15.594 -2.393 1 64.88 76 HIS A C 1
ATOM 629 O O . HIS A 1 76 ? 23.547 -15.266 -3.299 1 64.88 76 HIS A O 1
ATOM 635 N N . ASP A 1 77 ? 23.375 -15.25 -1.329 1 54.31 77 ASP A N 1
ATOM 636 C CA . ASP A 1 77 ? 24.734 -15.75 -1.154 1 54.31 77 ASP A CA 1
ATOM 637 C C . ASP A 1 77 ? 24.781 -17.266 -1.184 1 54.31 77 ASP A C 1
ATOM 639 O O . ASP A 1 77 ? 23.828 -17.922 -0.749 1 54.31 77 ASP A O 1
ATOM 643 N N . SER A 1 78 ? 25.344 -17.891 -2.309 1 46.47 78 SER A N 1
ATOM 644 C CA . SER A 1 78 ? 25.484 -19.312 -2.627 1 46.47 78 SER A CA 1
ATOM 645 C C . SER A 1 78 ? 25.328 -20.172 -1.382 1 46.47 78 SER A C 1
ATOM 647 O O . SER A 1 78 ? 24.797 -21.297 -1.46 1 46.47 78 SER A O 1
ATOM 649 N N . ALA A 1 79 ? 25.953 -19.891 -0.329 1 43.12 79 ALA A N 1
ATOM 650 C CA . ALA A 1 79 ? 26.234 -20.859 0.73 1 43.12 79 ALA A CA 1
ATOM 651 C C . ALA A 1 79 ? 24.953 -21.219 1.495 1 43.12 79 ALA A C 1
ATOM 653 O O . ALA A 1 79 ? 24.844 -22.328 2.018 1 43.12 79 ALA A O 1
ATOM 654 N N . SER A 1 80 ? 24.062 -20.297 1.812 1 44.97 80 SER A N 1
ATOM 655 C CA . SER A 1 80 ? 23.094 -20.594 2.854 1 44.97 80 SER A CA 1
ATOM 656 C C . SER A 1 80 ? 21.672 -20.609 2.287 1 44.97 80 SER A C 1
ATOM 658 O O . SER A 1 80 ? 20.719 -20.922 3.006 1 44.97 80 SER A O 1
ATOM 660 N N . ALA A 1 81 ? 21.438 -20.203 1.126 1 49.47 81 ALA A N 1
ATOM 661 C CA . ALA A 1 81 ? 20.062 -19.844 0.785 1 49.47 81 ALA A CA 1
ATOM 662 C C . ALA A 1 81 ? 19.266 -21.078 0.385 1 49.47 81 ALA A C 1
ATOM 664 O O . ALA A 1 81 ? 19.766 -21.953 -0.331 1 49.47 81 ALA A O 1
ATOM 665 N N . PHE A 1 82 ? 18.188 -21.5 1.279 1 50.84 82 PHE A N 1
ATOM 666 C CA . PHE A 1 82 ? 17.25 -22.531 0.844 1 50.84 82 PHE A CA 1
ATOM 667 C C . PHE A 1 82 ? 17 -22.422 -0.657 1 50.84 82 PHE A C 1
ATOM 669 O O . PHE A 1 82 ? 16.719 -21.344 -1.177 1 50.84 82 PHE A O 1
ATOM 676 N N . ARG A 1 83 ? 17.641 -23.281 -1.322 1 52 83 ARG A N 1
ATOM 677 C CA . ARG A 1 83 ? 17.438 -23.328 -2.768 1 52 83 ARG A CA 1
ATOM 678 C C . ARG A 1 83 ? 16.156 -24.062 -3.117 1 52 83 ARG A C 1
ATOM 680 O O . ARG A 1 83 ? 15.953 -25.219 -2.723 1 52 83 ARG A O 1
ATOM 687 N N . SER A 1 84 ? 15.211 -23.188 -3.348 1 51.53 84 SER A N 1
ATOM 688 C CA . SER A 1 84 ? 13.914 -23.656 -3.811 1 51.53 84 SER A CA 1
ATOM 689 C C . SER A 1 84 ? 14.07 -24.672 -4.938 1 51.53 84 SER A C 1
ATOM 691 O O . SER A 1 84 ? 15.062 -24.656 -5.668 1 51.53 84 SER A O 1
ATOM 693 N N . LEU A 1 85 ? 13.523 -25.828 -4.809 1 44.5 85 LEU A N 1
ATOM 694 C CA . LEU A 1 85 ? 13.555 -26.906 -5.797 1 44.5 85 LEU A CA 1
ATOM 695 C C . LEU A 1 85 ? 13.258 -26.375 -7.191 1 44.5 85 LEU A C 1
ATOM 697 O O . LEU A 1 85 ? 13.352 -27.109 -8.18 1 44.5 85 LEU A O 1
ATOM 701 N N . SER A 1 86 ? 12.586 -25.109 -7.234 1 47.38 86 SER A N 1
ATOM 702 C CA . SER A 1 86 ? 12.523 -24.75 -8.648 1 47.38 86 SER A CA 1
ATOM 703 C C . SER A 1 86 ? 13.906 -24.422 -9.195 1 47.38 86 SER A C 1
ATOM 705 O O . SER A 1 86 ? 14.781 -23.953 -8.461 1 47.38 86 SER A O 1
ATOM 707 N N . SER A 1 87 ? 14.289 -25.266 -10.047 1 47.69 87 SER A N 1
ATOM 708 C CA . SER A 1 87 ? 15.57 -25.125 -10.727 1 47.69 87 SER A CA 1
ATOM 709 C C . SER A 1 87 ? 16 -23.672 -10.812 1 47.69 87 SER A C 1
ATOM 711 O O . SER A 1 87 ? 17.172 -23.359 -11.016 1 47.69 87 SER A O 1
ATOM 713 N N . ASP A 1 88 ? 15.023 -22.781 -10.609 1 54.25 88 ASP A N 1
ATOM 714 C CA . ASP A 1 88 ? 15.461 -21.391 -10.758 1 54.25 88 ASP A CA 1
ATOM 715 C C . ASP A 1 88 ? 15.773 -20.781 -9.398 1 54.25 88 ASP A C 1
ATOM 717 O O . ASP A 1 88 ? 15.172 -21.141 -8.383 1 54.25 88 ASP A O 1
ATOM 721 N N . ILE A 1 89 ? 16.797 -20.172 -9.234 1 58.03 89 ILE A N 1
ATOM 722 C CA . ILE A 1 89 ? 17.344 -19.453 -8.094 1 58.03 89 ILE A CA 1
ATOM 723 C C . ILE A 1 89 ? 16.281 -18.562 -7.473 1 58.03 89 ILE A C 1
ATOM 725 O O . ILE A 1 89 ? 16.266 -18.359 -6.254 1 58.03 89 ILE A O 1
ATOM 729 N N . TYR A 1 90 ? 15.25 -18.312 -8.203 1 75.19 90 TYR A N 1
ATOM 730 C CA . TYR A 1 90 ? 14.266 -17.375 -7.656 1 75.19 90 TYR A CA 1
ATOM 731 C C . TYR A 1 90 ? 12.891 -18.016 -7.562 1 75.19 90 TYR A C 1
ATOM 733 O O . TYR A 1 90 ? 12.336 -18.469 -8.57 1 75.19 90 TYR A O 1
ATOM 741 N N . PRO A 1 91 ? 12.305 -18.062 -6.395 1 85.44 91 PRO A N 1
ATOM 742 C CA . PRO A 1 91 ? 11.062 -18.781 -6.129 1 85.44 91 PRO A CA 1
ATOM 743 C C . PRO A 1 91 ? 9.82 -18 -6.562 1 85.44 91 PRO A C 1
ATOM 745 O O . PRO A 1 91 ? 8.836 -17.938 -5.828 1 85.44 91 PRO A O 1
ATOM 748 N N . LEU A 1 92 ? 9.914 -17.359 -7.703 1 90.56 92 LEU A N 1
ATOM 749 C CA . LEU A 1 92 ? 8.812 -16.531 -8.188 1 90.56 92 LEU A CA 1
ATOM 750 C C . LEU A 1 92 ? 8.641 -16.688 -9.695 1 90.56 92 LEU A C 1
ATOM 752 O O . LEU A 1 92 ? 9.625 -16.656 -10.445 1 90.56 92 LEU A O 1
ATOM 756 N N . GLU A 1 93 ? 7.43 -16.938 -10.07 1 91.75 93 GLU A N 1
ATOM 757 C CA . GLU A 1 93 ? 7.07 -17.016 -11.484 1 91.75 93 GLU A CA 1
ATOM 758 C C . GLU A 1 93 ? 5.816 -16.203 -11.789 1 91.75 93 GLU A C 1
ATOM 760 O O . GLU A 1 93 ? 4.879 -16.172 -10.984 1 91.75 93 GLU A O 1
ATOM 765 N N . MET A 1 94 ? 5.855 -15.531 -12.875 1 93.69 94 MET A N 1
ATOM 766 C CA . MET A 1 94 ? 4.684 -14.797 -13.344 1 93.69 94 MET A CA 1
ATOM 767 C C . MET A 1 94 ? 4.176 -15.367 -14.664 1 93.69 94 MET A C 1
ATOM 769 O O . MET A 1 94 ? 4.926 -16.016 -15.391 1 93.69 94 MET A O 1
ATOM 773 N N . SER A 1 95 ? 2.902 -15.18 -14.891 1 95.69 95 SER A N 1
ATOM 774 C CA . SER A 1 95 ? 2.373 -15.688 -16.141 1 95.69 95 SER A CA 1
ATOM 775 C C . SER A 1 95 ? 1.191 -14.859 -16.625 1 95.69 95 SER A C 1
ATOM 777 O O . SER A 1 95 ? 0.577 -14.125 -15.852 1 95.69 95 SER A O 1
ATOM 779 N N . THR A 1 96 ? 0.992 -14.898 -17.891 1 95.38 96 THR A N 1
ATOM 780 C CA . THR A 1 96 ? -0.188 -14.328 -18.531 1 95.38 96 THR A CA 1
ATOM 781 C C . THR A 1 96 ? -0.999 -15.414 -19.234 1 95.38 96 THR A C 1
ATOM 783 O O . THR A 1 96 ? -0.465 -16.156 -20.062 1 95.38 96 THR A O 1
ATOM 786 N N . ASN A 1 97 ? -2.225 -15.508 -18.859 1 96.81 97 ASN A N 1
ATOM 787 C CA . ASN A 1 97 ? -3.146 -16.438 -19.516 1 96.81 97 ASN A CA 1
ATOM 788 C C . ASN A 1 97 ? -3.969 -15.75 -20.594 1 96.81 97 ASN A C 1
ATOM 790 O O . ASN A 1 97 ? -4.488 -14.648 -20.375 1 96.81 97 ASN A O 1
ATOM 794 N N . HIS A 1 98 ? -3.982 -16.359 -21.734 1 94.12 98 HIS A N 1
ATOM 795 C CA . HIS A 1 98 ? -4.781 -15.906 -22.875 1 94.12 98 HIS A CA 1
ATOM 796 C C . HIS A 1 98 ? -5.934 -16.859 -23.156 1 94.12 98 HIS A C 1
ATOM 798 O O . HIS A 1 98 ? -5.719 -18.047 -23.391 1 94.12 98 HIS A O 1
ATOM 804 N N . SER A 1 99 ? -7.145 -16.344 -23.094 1 93 99 SER A N 1
ATOM 805 C CA . SER A 1 99 ? -8.336 -17.141 -23.375 1 93 99 SER A CA 1
ATOM 806 C C . SER A 1 99 ? -9.422 -16.297 -24.016 1 93 99 SER A C 1
ATOM 808 O O . SER A 1 99 ? -9.203 -15.117 -24.328 1 93 99 SER A O 1
ATOM 810 N N . SER A 1 100 ? -10.539 -16.906 -24.266 1 86.5 100 SER A N 1
ATOM 811 C CA . SER A 1 100 ? -11.68 -16.203 -24.844 1 86.5 100 SER A CA 1
ATOM 812 C C . SER A 1 100 ? -12.203 -15.133 -23.875 1 86.5 100 SER A C 1
ATOM 814 O O . SER A 1 100 ? -12.844 -14.172 -24.297 1 86.5 100 SER A O 1
ATOM 816 N N . ASN A 1 101 ? -11.898 -15.281 -22.625 1 84.25 101 ASN A N 1
ATOM 817 C CA . ASN A 1 101 ? -12.367 -14.352 -21.594 1 84.25 101 ASN A CA 1
ATOM 818 C C . ASN A 1 101 ? -11.383 -13.203 -21.391 1 84.25 101 ASN A C 1
ATOM 820 O O . ASN A 1 101 ? -11.578 -12.367 -20.516 1 84.25 101 ASN A O 1
ATOM 824 N N . GLY A 1 102 ? -10.422 -13.195 -22.219 1 88.19 102 GLY A N 1
ATOM 825 C CA . GLY A 1 102 ? -9.414 -12.156 -22.094 1 88.19 102 GLY A CA 1
ATOM 826 C C . GLY A 1 102 ? -8.117 -12.656 -21.484 1 88.19 102 GLY A C 1
ATOM 827 O O . GLY A 1 102 ? -7.75 -13.82 -21.656 1 88.19 102 GLY A O 1
ATOM 828 N N . ARG A 1 103 ? -7.34 -11.742 -21 1 93.5 103 ARG A N 1
ATOM 829 C CA . ARG A 1 103 ? -6.031 -12.062 -20.438 1 93.5 103 ARG A CA 1
ATOM 830 C C . ARG A 1 103 ? -6.051 -11.977 -18.906 1 93.5 103 ARG A C 1
ATOM 832 O O . ARG A 1 103 ? -6.672 -11.07 -18.344 1 93.5 103 ARG A O 1
ATOM 839 N N . LEU A 1 104 ? -5.395 -12.883 -18.297 1 97.38 104 LEU A N 1
ATOM 840 C CA . LEU A 1 104 ? -5.273 -12.93 -16.844 1 97.38 104 LEU A CA 1
ATOM 841 C C . LEU A 1 104 ? -3.811 -13.039 -16.422 1 97.38 104 LEU A C 1
ATOM 843 O O . LEU A 1 104 ? -3.049 -13.812 -17 1 97.38 104 LEU A O 1
ATOM 847 N N . VAL A 1 105 ? -3.406 -12.188 -15.445 1 97.62 105 VAL A N 1
ATOM 848 C CA . VAL A 1 105 ? -2.062 -12.266 -14.883 1 97.62 105 VAL A CA 1
ATOM 849 C C . VAL A 1 105 ? -2.07 -13.156 -13.641 1 97.62 105 VAL A C 1
ATOM 851 O O . VAL A 1 105 ? -3.02 -13.125 -12.852 1 97.62 105 VAL A O 1
ATOM 854 N N . ARG A 1 106 ? -1.042 -13.969 -13.539 1 97.81 106 ARG A N 1
ATOM 855 C CA . ARG A 1 106 ? -0.934 -14.898 -12.422 1 97.81 106 ARG A CA 1
ATOM 856 C C . ARG A 1 106 ? 0.475 -14.891 -11.836 1 97.81 106 ARG A C 1
ATOM 858 O O . ARG A 1 106 ? 1.427 -14.477 -12.5 1 97.81 106 ARG A O 1
ATOM 865 N N . ILE A 1 107 ? 0.525 -15.305 -10.578 1 97 107 ILE A N 1
ATOM 866 C CA . ILE A 1 107 ? 1.812 -15.445 -9.906 1 97 107 ILE A CA 1
ATOM 867 C C . ILE A 1 107 ? 1.912 -16.828 -9.25 1 97 107 ILE A C 1
ATOM 869 O O . ILE A 1 107 ? 0.934 -17.328 -8.695 1 97 107 ILE A O 1
ATOM 873 N N . GLY A 1 108 ? 3.004 -17.469 -9.461 1 95.44 108 GLY A N 1
ATOM 874 C CA . GLY A 1 108 ? 3.418 -18.641 -8.711 1 95.44 108 GLY A CA 1
ATOM 875 C C . GLY A 1 108 ? 4.668 -18.406 -7.879 1 95.44 108 GLY A C 1
ATOM 876 O O . GLY A 1 108 ? 5.586 -17.703 -8.312 1 95.44 108 GLY A O 1
ATOM 877 N N . MET A 1 109 ? 4.648 -18.984 -6.68 1 93.5 109 MET A N 1
ATOM 878 C CA . MET A 1 109 ? 5.812 -18.781 -5.82 1 93.5 109 MET A CA 1
ATOM 879 C C . MET A 1 109 ? 5.988 -19.953 -4.855 1 93.5 109 MET A C 1
ATOM 881 O O . MET A 1 109 ? 5.074 -20.75 -4.676 1 93.5 109 MET A O 1
ATOM 885 N N . GLU A 1 110 ? 7.137 -20.078 -4.398 1 93.12 110 GLU A N 1
ATOM 886 C CA . GLU A 1 110 ? 7.398 -20.906 -3.223 1 93.12 110 GLU A CA 1
ATOM 887 C C . GLU A 1 110 ? 7.598 -20.031 -1.979 1 93.12 110 GLU A C 1
ATOM 889 O O . GLU A 1 110 ? 8.656 -19.438 -1.798 1 93.12 110 GLU A O 1
ATOM 894 N N . PRO A 1 111 ? 6.566 -20.031 -1.085 1 94.25 111 PRO A N 1
ATOM 895 C CA . PRO A 1 111 ? 6.762 -19.234 0.135 1 94.25 111 PRO A CA 1
ATOM 896 C C . PRO A 1 111 ? 7.902 -19.766 1.004 1 94.25 111 PRO A C 1
ATOM 898 O O . PRO A 1 111 ? 8.078 -20.984 1.125 1 94.25 111 PRO A O 1
ATOM 901 N N . L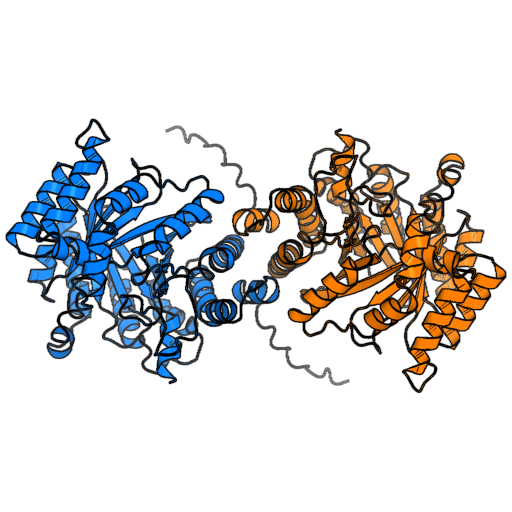EU A 1 112 ? 8.68 -18.875 1.566 1 91.31 112 LEU A N 1
ATOM 902 C CA . LEU A 1 112 ? 9.773 -19.219 2.475 1 91.31 112 LEU A CA 1
ATOM 903 C C . LEU A 1 112 ? 9.523 -18.641 3.863 1 91.31 112 LEU A C 1
ATOM 905 O O . LEU A 1 112 ? 9.078 -17.5 3.996 1 91.31 112 LEU A O 1
ATOM 909 N N . SER A 1 113 ? 9.672 -19.422 4.848 1 85.62 113 SER A N 1
ATOM 910 C CA . SER A 1 113 ? 9.586 -18.938 6.223 1 85.62 113 SER A CA 1
ATOM 911 C C . SER A 1 113 ? 10.945 -18.484 6.738 1 85.62 113 SER A C 1
ATOM 913 O O . SER A 1 113 ? 11.969 -18.719 6.094 1 85.62 113 SER A O 1
ATOM 915 N N . VAL A 1 114 ? 10.938 -17.875 7.883 1 84.75 114 VAL A N 1
ATOM 916 C CA . VAL A 1 114 ? 12.18 -17.422 8.508 1 84.75 114 VAL A CA 1
ATOM 917 C C . VAL A 1 114 ? 13.023 -18.641 8.891 1 84.75 114 VAL A C 1
ATOM 919 O O . VAL A 1 114 ? 14.242 -18.531 9.07 1 84.75 114 VAL A O 1
ATOM 922 N N . HIS A 1 115 ? 12.414 -19.812 8.867 1 87.75 115 HIS A N 1
ATOM 923 C CA . HIS A 1 115 ? 13.102 -21.031 9.305 1 87.75 115 HIS A CA 1
ATOM 924 C C . HIS A 1 115 ? 13.5 -21.891 8.109 1 87.75 115 HIS A C 1
ATOM 926 O O . HIS A 1 115 ? 14.117 -22.953 8.289 1 87.75 115 HIS A O 1
ATOM 932 N N . ALA A 1 116 ? 13.195 -21.469 6.961 1 86.44 116 ALA A N 1
ATOM 933 C CA . ALA A 1 116 ? 13.508 -22.266 5.777 1 86.44 116 ALA A CA 1
ATOM 934 C C . ALA A 1 116 ? 15 -22.578 5.703 1 86.44 116 ALA A C 1
ATOM 936 O O . ALA A 1 116 ? 15.828 -21.672 5.754 1 86.44 116 ALA A O 1
ATOM 937 N N . GLY A 1 117 ? 15.344 -23.844 5.641 1 83.38 117 GLY A N 1
ATOM 938 C CA . GLY A 1 117 ? 16.734 -24.25 5.484 1 83.38 117 GLY A CA 1
ATOM 939 C C . GLY A 1 117 ? 17.484 -24.328 6.801 1 83.38 117 GLY A C 1
ATOM 940 O O . GLY A 1 117 ? 18.641 -24.766 6.844 1 83.38 117 GLY A O 1
ATOM 941 N N . THR A 1 118 ? 16.844 -23.875 7.812 1 86.38 118 THR A N 1
ATOM 942 C CA . THR A 1 118 ? 17.469 -23.984 9.125 1 86.38 118 THR A CA 1
ATOM 943 C C . THR A 1 118 ? 17.172 -25.344 9.758 1 86.38 118 THR A C 1
ATOM 945 O O . THR A 1 118 ? 16.469 -26.172 9.172 1 86.38 118 THR A O 1
ATOM 948 N N . SER A 1 119 ? 17.719 -25.531 10.961 1 86.81 119 SER A N 1
ATOM 949 C CA . SER A 1 119 ? 17.516 -26.797 11.672 1 86.81 119 SER A CA 1
ATOM 950 C C . SER A 1 119 ? 16.062 -26.969 12.07 1 86.81 119 SER A C 1
ATOM 952 O O . SER A 1 119 ? 15.578 -28.109 12.188 1 86.81 119 SER A O 1
ATOM 954 N N . ALA A 1 120 ? 15.367 -25.859 12.148 1 88.94 120 ALA A N 1
ATOM 955 C CA . ALA A 1 120 ? 13.969 -25.922 12.57 1 88.94 120 ALA A CA 1
ATOM 956 C C . ALA A 1 120 ? 13.062 -26.375 11.43 1 88.94 120 ALA A C 1
ATOM 958 O O . ALA A 1 120 ? 12.016 -26.969 11.656 1 88.94 120 ALA A O 1
ATOM 959 N N . ASP A 1 121 ? 13.375 -26.125 10.234 1 90.94 121 ASP A N 1
ATOM 960 C CA . ASP A 1 121 ? 12.609 -26.516 9.055 1 90.94 121 ASP A CA 1
ATOM 961 C C . ASP A 1 121 ? 13.508 -26.641 7.828 1 90.94 121 ASP A C 1
ATOM 963 O O . ASP A 1 121 ? 13.367 -25.875 6.871 1 90.94 121 ASP A O 1
ATOM 967 N N . PRO A 1 122 ? 14.344 -27.625 7.832 1 86.5 122 PRO A N 1
ATOM 968 C CA . PRO A 1 122 ? 15.367 -27.75 6.793 1 86.5 122 PRO A CA 1
ATOM 969 C C . PRO A 1 122 ? 14.781 -27.859 5.391 1 86.5 122 PRO A C 1
ATOM 971 O O . PRO A 1 122 ? 15.406 -27.422 4.418 1 86.5 122 PRO A O 1
ATOM 974 N N . LEU A 1 123 ? 13.539 -28.422 5.238 1 87.25 123 LEU A N 1
ATOM 975 C CA . LEU A 1 123 ? 12.969 -28.656 3.916 1 87.25 123 LEU A CA 1
ATOM 976 C C . LEU A 1 123 ? 11.875 -27.625 3.613 1 87.25 123 LEU A C 1
ATOM 978 O O . LEU A 1 123 ? 11.156 -27.766 2.623 1 87.25 123 LEU A O 1
ATOM 982 N N . ASN A 1 124 ? 11.664 -26.625 4.441 1 91 124 ASN A N 1
ATOM 983 C CA . ASN A 1 124 ? 10.703 -25.547 4.242 1 91 124 ASN A CA 1
ATOM 984 C C . ASN A 1 124 ? 9.281 -26.078 4.121 1 91 124 ASN A C 1
ATOM 986 O O . ASN A 1 124 ? 8.492 -25.594 3.307 1 91 124 ASN A O 1
ATOM 990 N N . GLN A 1 125 ? 8.938 -27.047 4.941 1 92.56 125 GLN A N 1
ATOM 991 C CA . GLN A 1 125 ? 7.645 -27.719 4.832 1 92.56 125 GLN A CA 1
ATOM 992 C C . GLN A 1 125 ? 6.523 -26.844 5.406 1 92.56 125 GLN A C 1
ATOM 994 O O . GLN A 1 125 ? 5.395 -26.875 4.914 1 92.56 125 GLN A O 1
ATOM 999 N N . ALA A 1 126 ? 6.812 -26.031 6.379 1 94 126 ALA A N 1
ATOM 1000 C CA . ALA A 1 126 ? 5.77 -25.328 7.133 1 94 126 ALA A CA 1
ATOM 1001 C C . ALA A 1 126 ? 5.348 -24.047 6.434 1 94 126 ALA A C 1
ATOM 1003 O O . ALA A 1 126 ? 4.273 -23.5 6.707 1 94 126 ALA A O 1
ATOM 1004 N N . ALA A 1 127 ? 6.109 -23.562 5.547 1 94.94 127 ALA A N 1
ATOM 1005 C CA . ALA A 1 127 ? 6.008 -22.188 5.043 1 94.94 127 ALA A CA 1
ATOM 1006 C C . ALA A 1 127 ? 4.684 -21.969 4.316 1 94.94 127 ALA A C 1
ATOM 1008 O O . ALA A 1 127 ? 4.016 -20.953 4.531 1 94.94 127 ALA A O 1
ATOM 1009 N N . LEU A 1 128 ? 4.266 -22.922 3.479 1 96.38 128 LEU A N 1
ATOM 1010 C CA . LEU A 1 128 ? 3.064 -22.734 2.67 1 96.38 128 LEU A CA 1
ATOM 1011 C C . LEU A 1 128 ? 1.826 -22.609 3.553 1 96.38 128 LEU A C 1
ATOM 1013 O O . LEU A 1 128 ? 1.037 -21.672 3.391 1 96.38 128 LEU A O 1
ATOM 1017 N N . LEU A 1 129 ? 1.646 -23.516 4.445 1 97.19 129 LEU A N 1
ATOM 1018 C CA . LEU A 1 129 ? 0.456 -23.516 5.289 1 97.19 129 LEU A CA 1
ATOM 1019 C C . LEU A 1 129 ? 0.41 -22.25 6.152 1 97.19 129 LEU A C 1
ATOM 1021 O O . LEU A 1 129 ? -0.65 -21.641 6.312 1 97.19 129 LEU A O 1
ATOM 1025 N N . LEU A 1 130 ? 1.537 -21.906 6.758 1 96.12 130 LEU A N 1
ATOM 1026 C CA . LEU A 1 130 ? 1.604 -20.688 7.562 1 96.12 130 LEU A CA 1
ATOM 1027 C C . LEU A 1 130 ? 1.229 -19.469 6.73 1 96.12 130 LEU A C 1
ATOM 1029 O O . LEU A 1 130 ? 0.49 -18.594 7.195 1 96.12 130 LEU A O 1
ATOM 1033 N N . PHE A 1 131 ? 1.732 -19.422 5.57 1 96.88 131 PHE A N 1
ATOM 1034 C CA . PHE A 1 131 ? 1.473 -18.328 4.645 1 96.88 131 PHE A CA 1
ATOM 1035 C C . PHE A 1 131 ? -0.011 -18.25 4.305 1 96.88 131 PHE A C 1
ATOM 1037 O O . PHE A 1 131 ? -0.611 -17.172 4.383 1 96.88 131 PHE A O 1
ATOM 1044 N N . LEU A 1 132 ? -0.665 -19.344 3.945 1 97.75 132 LEU A N 1
ATOM 1045 C CA . LEU A 1 132 ? -2.066 -19.375 3.543 1 97.75 132 LEU A CA 1
ATOM 1046 C C . LEU A 1 132 ? -2.979 -19.062 4.727 1 97.75 132 LEU A C 1
ATOM 1048 O O . LEU A 1 132 ? -4.031 -18.453 4.559 1 97.75 132 LEU A O 1
ATOM 1052 N N . ARG A 1 133 ? -2.605 -19.5 5.883 1 96.25 133 ARG A N 1
ATOM 1053 C CA . ARG A 1 133 ? -3.381 -19.172 7.078 1 96.25 133 ARG A CA 1
ATOM 1054 C C . ARG A 1 133 ? -3.365 -17.672 7.352 1 96.25 133 ARG A C 1
ATOM 1056 O O . ARG A 1 133 ? -4.379 -17.094 7.754 1 96.25 133 ARG A O 1
ATOM 1063 N N . GLU A 1 134 ? -2.25 -17.125 7.16 1 93.88 134 GLU A N 1
ATOM 1064 C CA . GLU A 1 134 ? -2.168 -15.68 7.305 1 93.88 134 GLU A CA 1
ATOM 1065 C C . GLU A 1 134 ? -3.064 -14.977 6.293 1 93.88 134 GLU A C 1
ATOM 1067 O O . GLU A 1 134 ? -3.756 -14.008 6.633 1 93.88 134 GLU A O 1
ATOM 1072 N N . LEU A 1 135 ? -2.98 -15.414 5.074 1 95.06 135 LEU A N 1
ATOM 1073 C CA . LEU A 1 135 ? -3.811 -14.82 4.031 1 95.06 135 LEU A CA 1
ATOM 1074 C C . LEU A 1 135 ? -5.293 -14.961 4.371 1 95.06 135 LEU A C 1
ATOM 1076 O O . LEU A 1 135 ? -6.086 -14.062 4.082 1 95.06 135 LEU A O 1
ATOM 1080 N N . ALA A 1 136 ? -5.648 -16.062 4.961 1 94.31 136 ALA A N 1
ATOM 1081 C CA . ALA A 1 136 ? -7.047 -16.375 5.262 1 94.31 136 ALA A CA 1
ATOM 1082 C C . ALA A 1 136 ? -7.609 -15.391 6.289 1 94.31 136 ALA A C 1
ATOM 1084 O O . ALA A 1 136 ? -8.82 -15.188 6.359 1 94.31 136 ALA A O 1
ATOM 1085 N N . ILE A 1 137 ? -6.789 -14.742 7.051 1 89.06 137 ILE A N 1
ATOM 1086 C CA . ILE A 1 137 ? -7.211 -13.742 8.031 1 89.06 137 ILE A CA 1
ATOM 1087 C C . ILE A 1 137 ? -7.754 -12.516 7.309 1 89.06 137 ILE A C 1
ATOM 1089 O O . ILE A 1 137 ? -8.711 -11.891 7.77 1 89.06 137 ILE A O 1
ATOM 1093 N N . HIS A 1 138 ? -7.227 -12.25 6.176 1 85.38 138 HIS A N 1
ATOM 1094 C CA . HIS A 1 138 ? -7.531 -10.992 5.5 1 85.38 138 HIS A CA 1
ATOM 1095 C C . HIS A 1 138 ? -8.43 -11.219 4.293 1 85.38 138 HIS A C 1
ATOM 1097 O O . HIS A 1 138 ? -9.062 -10.281 3.795 1 85.38 138 HIS A O 1
ATOM 1103 N N . PHE A 1 139 ? -8.453 -12.453 3.863 1 88.31 139 PHE A N 1
ATOM 1104 C CA . PHE A 1 139 ? -9.266 -12.797 2.703 1 88.31 139 PHE A CA 1
ATOM 1105 C C . PHE A 1 139 ? -10.344 -13.805 3.082 1 88.31 139 PHE A C 1
ATOM 1107 O O . PHE A 1 139 ? -10.125 -15.016 3.01 1 88.31 139 PHE A O 1
ATOM 1114 N N . PRO A 1 140 ? -11.492 -13.273 3.357 1 83.69 140 PRO A N 1
ATOM 1115 C CA . PRO A 1 140 ? -12.523 -14.125 3.953 1 83.69 140 PRO A CA 1
ATOM 1116 C C . PRO A 1 140 ? -12.992 -15.227 3.008 1 83.69 140 PRO A C 1
ATOM 1118 O O . PRO A 1 140 ? -13.531 -16.234 3.459 1 83.69 140 PRO A O 1
ATOM 1121 N N . HIS A 1 141 ? -12.75 -15.188 1.76 1 86.94 141 HIS A N 1
ATOM 1122 C CA . HIS A 1 141 ? -13.242 -16.188 0.828 1 86.94 141 HIS A CA 1
ATOM 1123 C C . HIS A 1 141 ? -12.203 -17.281 0.601 1 86.94 141 HIS A C 1
ATOM 1125 O O . HIS A 1 141 ? -12.469 -18.266 -0.112 1 86.94 141 HIS A O 1
ATOM 1131 N N . LEU A 1 142 ? -11.086 -17.141 1.233 1 94.62 142 LEU A N 1
ATOM 1132 C CA . LEU A 1 142 ? -10.055 -18.172 1.144 1 94.62 142 LEU A CA 1
ATOM 1133 C C . LEU A 1 142 ? -10.43 -19.391 1.994 1 94.62 142 LEU A C 1
ATOM 1135 O O . LEU A 1 142 ? -10.648 -19.266 3.201 1 94.62 142 LEU A O 1
ATOM 1139 N N . ASP A 1 143 ? -10.641 -20.562 1.391 1 95.56 143 ASP A N 1
ATOM 1140 C CA . ASP A 1 143 ? -11.016 -21.812 2.051 1 95.56 143 ASP A CA 1
ATOM 1141 C C . ASP A 1 143 ? -9.828 -22.781 2.105 1 95.56 143 ASP A C 1
ATOM 1143 O O . ASP A 1 143 ? -9.273 -23.141 1.07 1 95.56 143 ASP A O 1
ATOM 1147 N N . LEU A 1 144 ? -9.5 -23.312 3.277 1 96.31 144 LEU A N 1
ATOM 1148 C CA . LEU A 1 144 ? -8.297 -24.125 3.467 1 96.31 144 LEU A CA 1
ATOM 1149 C C . LEU A 1 144 ? -8.656 -25.578 3.682 1 96.31 144 LEU A C 1
ATOM 1151 O O . LEU A 1 144 ? -7.805 -26.391 4.059 1 96.31 144 LEU A O 1
ATOM 1155 N N . LEU A 1 145 ? -9.867 -25.953 3.422 1 93.44 145 LEU A N 1
ATOM 1156 C CA . LEU A 1 145 ? -10.297 -27.328 3.689 1 93.44 145 LEU A CA 1
ATOM 1157 C C . LEU A 1 145 ? -9.43 -28.328 2.926 1 93.44 145 LEU A C 1
ATOM 1159 O O . LEU A 1 145 ? -8.883 -29.266 3.516 1 93.44 145 LEU A O 1
ATOM 1163 N N . LEU A 1 146 ? -9.312 -28.188 1.603 1 94.44 146 LEU A N 1
ATOM 1164 C CA . LEU A 1 146 ? -8.516 -29.109 0.8 1 94.44 146 LEU A CA 1
ATOM 1165 C C . LEU A 1 146 ? -7.031 -28.969 1.104 1 94.44 146 LEU A C 1
ATOM 1167 O O . LEU A 1 146 ? -6.285 -29.938 1.062 1 94.44 146 LEU A O 1
ATOM 1171 N N . VAL A 1 147 ? -6.609 -27.75 1.436 1 96.88 147 VAL A N 1
ATOM 1172 C CA . VAL A 1 147 ? -5.227 -27.516 1.837 1 96.88 147 VAL A CA 1
ATOM 1173 C C . VAL A 1 147 ? -4.902 -28.344 3.082 1 96.88 147 VAL A C 1
ATOM 1175 O O . VAL A 1 147 ? -3.873 -29.016 3.137 1 96.88 147 VAL A O 1
ATOM 1178 N N . ASN A 1 148 ? -5.793 -28.312 4.051 1 95.5 148 ASN A N 1
ATOM 1179 C CA . ASN A 1 148 ? -5.594 -29.094 5.273 1 95.5 148 ASN A CA 1
ATOM 1180 C C . ASN A 1 148 ? -5.559 -30.594 4.992 1 95.5 148 ASN A C 1
ATOM 1182 O O . ASN A 1 148 ? -4.809 -31.328 5.629 1 95.5 148 ASN A O 1
ATOM 1186 N N . HIS A 1 149 ? -6.336 -31.031 4.105 1 94.44 149 HIS A N 1
ATOM 1187 C CA . HIS A 1 149 ? -6.336 -32.438 3.705 1 94.44 149 HIS A CA 1
ATOM 1188 C C . HIS A 1 149 ? -4.992 -32.844 3.119 1 94.44 149 HIS A C 1
ATOM 1190 O O . HIS A 1 149 ? -4.402 -33.844 3.539 1 94.44 149 HIS A O 1
ATOM 1196 N N . PHE A 1 150 ? -4.488 -32.094 2.16 1 96.94 150 PHE A N 1
ATOM 1197 C CA . PHE A 1 150 ? -3.227 -32.438 1.51 1 96.94 150 PHE A CA 1
ATOM 1198 C C . PHE A 1 150 ? -2.064 -32.312 2.486 1 96.94 150 PHE A C 1
ATOM 1200 O O . PHE A 1 150 ? -1.12 -33.094 2.441 1 96.94 150 PHE A O 1
ATOM 1207 N N . GLU A 1 151 ? -2.164 -31.312 3.338 1 96.31 151 GLU A N 1
ATOM 1208 C CA . GLU A 1 151 ? -1.159 -31.188 4.387 1 96.31 151 GLU A CA 1
ATOM 1209 C C . GLU A 1 151 ? -1.118 -32.438 5.266 1 96.31 151 GLU A C 1
ATOM 1211 O O . GLU A 1 151 ? -0.04 -32.938 5.594 1 96.31 151 GLU A O 1
ATOM 1216 N N . SER A 1 152 ? -2.221 -32.906 5.652 1 95.19 152 SER A N 1
ATOM 1217 C CA . SER A 1 152 ? -2.316 -34.062 6.527 1 95.19 152 SER A CA 1
ATOM 1218 C C . SER A 1 152 ? -1.798 -35.344 5.836 1 95.19 152 SER A C 1
ATOM 1220 O O . SER A 1 152 ? -1.17 -36.188 6.473 1 95.19 152 SER A O 1
ATOM 1222 N N . CYS A 1 153 ? -2.006 -35.438 4.539 1 95.88 153 CYS A N 1
ATOM 1223 C CA . CYS A 1 153 ? -1.704 -36.656 3.812 1 95.88 153 CYS A CA 1
ATOM 1224 C C . CYS A 1 153 ? -0.276 -36.656 3.281 1 95.88 153 CYS A C 1
ATOM 1226 O O . CYS A 1 153 ? 0.366 -37.688 3.18 1 95.88 153 CYS A O 1
ATOM 1228 N N . LEU A 1 154 ? 0.223 -35.438 2.918 1 97.19 154 LEU A N 1
ATOM 1229 C CA . LEU A 1 154 ? 1.424 -35.438 2.09 1 97.19 154 LEU A CA 1
ATOM 1230 C C . LEU A 1 154 ? 2.594 -34.812 2.842 1 97.19 154 LEU A C 1
ATOM 1232 O O . LEU A 1 154 ? 3.734 -34.844 2.379 1 97.19 154 LEU A O 1
ATOM 1236 N N . SER A 1 155 ? 2.336 -34.25 4 1 95.88 155 SER A N 1
ATOM 1237 C CA . SER A 1 155 ? 3.432 -33.688 4.789 1 95.88 155 SER A CA 1
ATOM 1238 C C . SER A 1 155 ? 4.234 -34.812 5.473 1 95.88 155 SER A C 1
ATOM 1240 O O . SER A 1 155 ? 3.707 -35.875 5.742 1 95.88 155 SER A O 1
ATOM 1242 N N . LEU A 1 156 ? 5.5 -34.5 5.719 1 95.94 156 LEU A N 1
ATOM 1243 C CA . LEU A 1 156 ? 6.367 -35.438 6.441 1 95.94 156 LEU A CA 1
ATOM 1244 C C . LEU A 1 156 ? 6.141 -35.312 7.949 1 95.94 156 LEU A C 1
ATOM 1246 O O . LEU A 1 156 ? 6.082 -34.219 8.492 1 95.94 156 LEU A O 1
ATOM 1250 N N . SER A 1 157 ? 5.988 -36.469 8.562 1 94.56 157 SER A N 1
ATOM 1251 C CA . SER A 1 157 ? 6.016 -36.5 10.023 1 94.56 157 SER A CA 1
ATOM 1252 C C . SER A 1 157 ? 7.406 -36.188 10.555 1 94.56 157 SER A C 1
ATOM 1254 O O . SER A 1 157 ? 8.375 -36.156 9.797 1 94.56 157 SER A O 1
ATOM 1256 N N . PRO A 1 158 ? 7.465 -35.938 11.836 1 92 158 PRO A N 1
ATOM 1257 C CA . PRO A 1 158 ? 8.789 -35.656 12.398 1 92 158 PRO A CA 1
ATOM 1258 C C . PRO A 1 158 ? 9.789 -36.781 12.125 1 92 158 PRO A C 1
ATOM 1260 O O . PRO A 1 158 ? 10.961 -36.5 11.828 1 92 158 PRO A O 1
ATOM 1263 N N . GLU A 1 159 ? 9.344 -38 12.18 1 93.25 159 GLU A N 1
ATOM 1264 C CA . GLU A 1 159 ? 10.219 -39.156 11.922 1 93.25 159 GLU A CA 1
ATOM 1265 C C . GLU A 1 159 ? 10.602 -39.219 10.445 1 93.25 159 GLU A C 1
ATOM 1267 O O . GLU A 1 159 ? 11.758 -39.469 10.109 1 93.25 159 GLU A O 1
ATOM 1272 N N . GLU A 1 160 ? 9.656 -39 9.625 1 93.81 160 GLU A N 1
ATOM 1273 C CA . GLU A 1 160 ? 9.914 -39.031 8.188 1 93.81 160 GLU A CA 1
ATOM 1274 C C . GLU A 1 160 ? 10.867 -37.906 7.789 1 93.81 160 GLU A C 1
ATOM 1276 O O . GLU A 1 160 ? 11.688 -38.062 6.887 1 93.81 160 GLU A O 1
ATOM 1281 N N . TYR A 1 161 ? 10.656 -36.844 8.469 1 92 161 TYR A N 1
ATOM 1282 C CA . TYR A 1 161 ? 11.445 -35.625 8.188 1 92 161 TYR A CA 1
ATOM 1283 C C . TYR A 1 161 ? 12.93 -35.906 8.406 1 92 161 TYR A C 1
ATOM 1285 O O . TYR A 1 161 ? 13.766 -35.469 7.609 1 92 161 TYR A O 1
ATOM 1293 N N . LYS A 1 162 ? 13.289 -36.594 9.398 1 91.31 162 LYS A N 1
ATOM 1294 C CA . LYS A 1 162 ? 14.672 -36.969 9.695 1 91.31 162 LYS A CA 1
ATOM 1295 C C . LYS A 1 162 ? 15.273 -37.781 8.57 1 91.31 162 LYS A C 1
ATOM 1297 O O . LYS A 1 162 ? 16.438 -37.594 8.203 1 91.31 162 LYS A O 1
ATOM 1302 N N . VAL A 1 163 ? 14.484 -38.625 8.078 1 92.19 163 VAL A N 1
ATOM 1303 C CA . VAL A 1 163 ? 14.938 -39.469 6.984 1 92.19 163 VAL A CA 1
ATOM 1304 C C . VAL A 1 163 ? 15.086 -38.656 5.707 1 92.19 163 VAL A C 1
ATOM 1306 O O . VAL A 1 163 ? 16.062 -38.781 4.969 1 92.19 163 VAL A O 1
ATOM 1309 N N . ALA A 1 164 ? 14.156 -37.812 5.461 1 90.69 164 ALA A N 1
ATOM 1310 C CA . ALA A 1 164 ? 14.094 -37.031 4.227 1 90.69 164 ALA A CA 1
ATOM 1311 C C . ALA A 1 164 ? 15.32 -36.156 4.09 1 90.69 164 ALA A C 1
ATOM 1313 O O . ALA A 1 164 ? 15.812 -35.906 2.982 1 90.69 164 ALA A O 1
ATOM 1314 N N . ILE A 1 165 ? 15.75 -35.594 5.207 1 88.12 165 ILE A N 1
ATOM 1315 C CA . ILE A 1 165 ? 16.891 -34.688 5.18 1 88.12 165 ILE A CA 1
ATOM 1316 C C . ILE A 1 165 ? 18.141 -35.438 4.727 1 88.12 165 ILE A C 1
ATOM 1318 O O . ILE A 1 165 ? 19.062 -34.844 4.164 1 88.12 165 ILE A O 1
ATOM 1322 N N . SER A 1 166 ? 18.141 -36.656 4.914 1 86.06 166 SER A N 1
ATOM 1323 C CA . SER A 1 166 ? 19.312 -37.469 4.578 1 86.06 166 SER A CA 1
ATOM 1324 C C . SER A 1 166 ? 19.234 -38 3.154 1 86.06 166 SER A C 1
ATOM 1326 O O . SER A 1 166 ? 20.219 -38.469 2.605 1 86.06 166 SER A O 1
ATOM 1328 N N . LEU A 1 167 ? 18.094 -37.875 2.57 1 83.44 167 LEU A N 1
ATOM 1329 C CA . LEU A 1 167 ? 17.922 -38.344 1.197 1 83.44 167 LEU A CA 1
ATOM 1330 C C . LEU A 1 167 ? 18.625 -37.406 0.221 1 83.44 167 LEU A C 1
ATOM 1332 O O . LEU A 1 167 ? 18.719 -36.219 0.459 1 83.44 167 LEU A O 1
ATOM 1336 N N . PRO A 1 168 ? 19.125 -38 -0.879 1 78.31 168 PRO A N 1
ATOM 1337 C CA . PRO A 1 168 ? 19.672 -37.125 -1.916 1 78.31 168 PRO A CA 1
ATOM 1338 C C . PRO A 1 168 ? 18.625 -36.125 -2.475 1 78.31 168 PRO A C 1
ATOM 1340 O O . PRO A 1 168 ? 17.469 -36.5 -2.648 1 78.31 168 PRO A O 1
ATOM 1343 N N . ARG A 1 169 ? 19.047 -34.969 -2.689 1 71.88 169 ARG A N 1
ATOM 1344 C CA . ARG A 1 169 ? 18.172 -33.938 -3.25 1 71.88 169 ARG A CA 1
ATOM 1345 C C . ARG A 1 169 ? 18.031 -34.125 -4.758 1 71.88 169 ARG A C 1
ATOM 1347 O O . ARG A 1 169 ? 18.938 -33.812 -5.52 1 71.88 169 ARG A O 1
ATOM 1354 N N . THR A 1 170 ? 16.969 -34.75 -5.117 1 72.5 170 THR A N 1
ATOM 1355 C CA . THR A 1 170 ? 16.656 -34.938 -6.531 1 72.5 170 THR A CA 1
ATOM 1356 C C . THR A 1 170 ? 15.273 -34.375 -6.844 1 72.5 170 THR A C 1
ATOM 1358 O O . THR A 1 170 ? 14.492 -34.062 -5.934 1 72.5 170 THR A O 1
ATOM 1361 N N . GLU A 1 171 ? 15.062 -34.156 -8.125 1 70.56 171 GLU A N 1
ATOM 1362 C CA . GLU A 1 171 ? 13.742 -33.688 -8.547 1 70.56 171 GLU A CA 1
ATOM 1363 C C . GLU A 1 171 ? 12.664 -34.719 -8.18 1 70.56 171 GLU A C 1
ATOM 1365 O O . GLU A 1 171 ? 11.523 -34.344 -7.91 1 70.56 171 GLU A O 1
ATOM 1370 N N . GLY A 1 172 ? 13.125 -35.906 -8.102 1 73.69 172 GLY A N 1
ATOM 1371 C CA . GLY A 1 172 ? 12.195 -37 -7.828 1 73.69 172 GLY A CA 1
ATOM 1372 C C . GLY A 1 172 ? 11.797 -37.094 -6.367 1 73.69 172 GLY A C 1
ATOM 1373 O O . GLY A 1 172 ? 10.719 -37.594 -6.039 1 73.69 172 GLY A O 1
ATOM 1374 N N . ASN A 1 173 ? 12.617 -36.562 -5.539 1 79.38 173 ASN A N 1
ATOM 1375 C CA . ASN A 1 173 ? 12.344 -36.688 -4.113 1 79.38 173 ASN A CA 1
ATOM 1376 C C . ASN A 1 173 ? 12.062 -35.344 -3.475 1 79.38 173 ASN A C 1
ATOM 1378 O O . ASN A 1 173 ? 12.289 -35.156 -2.275 1 79.38 173 ASN A O 1
ATOM 1382 N N . THR A 1 174 ? 11.555 -34.5 -4.246 1 82.12 174 THR A N 1
ATOM 1383 C CA . THR A 1 174 ? 11.32 -33.156 -3.715 1 82.12 174 THR A CA 1
ATOM 1384 C C . THR A 1 174 ? 10.055 -33.125 -2.867 1 82.12 174 THR A C 1
ATOM 1386 O O . THR A 1 174 ? 9.133 -33.938 -3.09 1 82.12 174 THR A O 1
ATOM 1389 N N . GLN A 1 175 ? 10.07 -32.25 -1.83 1 83.94 175 GLN A N 1
ATOM 1390 C CA . GLN A 1 175 ? 8.945 -32 -0.941 1 83.94 175 GLN A CA 1
ATOM 1391 C C . GLN A 1 175 ? 8.539 -30.516 -0.987 1 83.94 175 GLN A C 1
ATOM 1393 O O . GLN A 1 175 ? 7.973 -30 -0.026 1 83.94 175 GLN A O 1
ATOM 1398 N N . ALA A 1 176 ? 8.805 -29.922 -2.117 1 88.62 176 ALA A N 1
ATOM 1399 C CA . ALA A 1 176 ? 8.555 -28.5 -2.268 1 88.62 176 ALA A CA 1
ATOM 1400 C C . ALA A 1 176 ? 7.059 -28.188 -2.242 1 88.62 176 ALA A C 1
ATOM 1402 O O . ALA A 1 176 ? 6.242 -29.047 -2.592 1 88.62 176 ALA A O 1
ATOM 1403 N N . ARG A 1 177 ? 6.715 -27.062 -1.777 1 93.56 177 ARG A N 1
ATOM 1404 C CA . ARG A 1 177 ? 5.348 -26.562 -1.734 1 93.56 177 ARG A CA 1
ATOM 1405 C C . ARG A 1 177 ? 5.258 -25.172 -2.352 1 93.56 177 ARG A C 1
ATOM 1407 O O . ARG A 1 177 ? 6.121 -24.328 -2.117 1 93.56 177 ARG A O 1
ATOM 1414 N N . PHE A 1 178 ? 4.191 -25 -3.172 1 95.06 178 PHE A N 1
ATOM 1415 C CA . PHE A 1 178 ? 4.074 -23.734 -3.902 1 95.06 178 PHE A CA 1
ATOM 1416 C C . PHE A 1 178 ? 2.695 -23.125 -3.695 1 95.06 178 PHE A C 1
ATOM 1418 O O . PHE A 1 178 ? 1.75 -23.812 -3.312 1 95.06 178 PHE A O 1
ATOM 1425 N N . ALA A 1 179 ? 2.652 -21.859 -3.867 1 97 179 ALA A N 1
ATOM 1426 C CA . ALA A 1 179 ? 1.398 -21.109 -3.918 1 97 179 ALA A CA 1
ATOM 1427 C C . ALA A 1 179 ? 1.224 -20.422 -5.27 1 97 179 ALA A C 1
ATOM 1429 O O . ALA A 1 179 ? 2.205 -20.016 -5.898 1 97 179 ALA A O 1
ATOM 1430 N N . GLY A 1 180 ? 0.046 -20.406 -5.746 1 97.31 180 GLY A N 1
ATOM 1431 C CA . GLY A 1 180 ? -0.321 -19.672 -6.941 1 97.31 180 GLY A CA 1
ATOM 1432 C C . GLY A 1 180 ? -1.442 -18.672 -6.703 1 97.31 180 GLY A C 1
ATOM 1433 O O . GLY A 1 180 ? -2.252 -18.844 -5.789 1 97.31 180 GLY A O 1
ATOM 1434 N N . PHE A 1 181 ? -1.507 -17.641 -7.504 1 97.94 181 PHE A N 1
ATOM 1435 C CA . PHE A 1 181 ? -2.533 -16.625 -7.387 1 97.94 181 PHE A CA 1
ATOM 1436 C C . PHE A 1 181 ? -3.053 -16.219 -8.766 1 97.94 181 PHE A C 1
ATOM 1438 O O . PHE A 1 181 ? -2.271 -15.867 -9.648 1 97.94 181 PHE A O 1
ATOM 1445 N N . ASN A 1 182 ? -4.312 -16.281 -8.961 1 97.12 182 ASN A N 1
ATOM 1446 C CA . ASN A 1 182 ? -4.973 -15.695 -10.125 1 97.12 182 ASN A CA 1
ATOM 1447 C C . ASN A 1 182 ? -5.5 -14.297 -9.828 1 97.12 182 ASN A C 1
ATOM 1449 O O . ASN A 1 182 ? -6.262 -14.102 -8.875 1 97.12 182 ASN A O 1
ATOM 1453 N N . PHE A 1 183 ? -5.078 -13.383 -10.586 1 97.56 183 PHE A N 1
ATOM 1454 C CA . PHE A 1 183 ? -5.621 -12.031 -10.5 1 97.56 183 PHE A CA 1
ATOM 1455 C C . PHE A 1 183 ? -6.805 -11.859 -11.445 1 97.56 183 PHE A C 1
ATOM 1457 O O . PHE A 1 183 ? -6.621 -11.547 -12.625 1 97.56 183 PHE A O 1
ATOM 1464 N N . GLN A 1 184 ? -7.992 -11.969 -10.898 1 95.19 184 GLN A N 1
ATOM 1465 C CA . GLN A 1 184 ? -9.203 -11.938 -11.711 1 95.19 184 GLN A CA 1
ATOM 1466 C C . GLN A 1 184 ? -9.484 -10.531 -12.234 1 95.19 184 GLN A C 1
ATOM 1468 O O . GLN A 1 184 ? -9.125 -9.547 -11.594 1 95.19 184 GLN A O 1
ATOM 1473 N N . ARG A 1 185 ? -10.172 -10.445 -13.289 1 92.12 185 ARG A N 1
ATOM 1474 C CA . ARG A 1 185 ? -10.531 -9.164 -13.891 1 92.12 185 ARG A CA 1
ATOM 1475 C C . ARG A 1 185 ? -11.477 -8.375 -12.992 1 92.12 185 ARG A C 1
ATOM 1477 O O . ARG A 1 185 ? -11.523 -7.145 -13.055 1 92.12 185 ARG A O 1
ATOM 1484 N N . THR A 1 186 ? -12.172 -9.055 -12.141 1 90.38 186 THR A N 1
ATOM 1485 C CA . THR A 1 186 ? -13.109 -8.438 -11.203 1 90.38 186 THR A CA 1
ATOM 1486 C C . THR A 1 186 ? -12.359 -7.773 -10.047 1 90.38 186 THR A C 1
ATOM 1488 O O . THR A 1 186 ? -12.945 -7.004 -9.281 1 90.38 186 THR A O 1
ATOM 1491 N N . GLY A 1 187 ? -11.102 -8.109 -9.984 1 91.75 187 GLY A N 1
ATOM 1492 C CA . GLY A 1 187 ? -10.328 -7.59 -8.867 1 91.75 187 GLY A CA 1
ATOM 1493 C C . GLY A 1 187 ? -10.078 -8.617 -7.781 1 91.75 187 GLY A C 1
ATOM 1494 O O . GLY A 1 187 ? -9.227 -8.422 -6.918 1 91.75 187 GLY A O 1
ATOM 1495 N N . ASP A 1 188 ? -10.688 -9.773 -7.863 1 92.69 188 ASP A N 1
ATOM 1496 C CA . ASP A 1 188 ? -10.531 -10.836 -6.871 1 92.69 188 ASP A CA 1
ATOM 1497 C C . ASP A 1 188 ? -9.211 -11.578 -7.066 1 92.69 188 ASP A C 1
ATOM 1499 O O . ASP A 1 188 ? -8.664 -11.602 -8.172 1 92.69 188 ASP A O 1
ATOM 1503 N N . ILE A 1 189 ? -8.711 -12.117 -5.98 1 95.5 189 ILE A N 1
ATOM 1504 C CA . ILE A 1 189 ? -7.52 -12.961 -5.992 1 95.5 189 ILE A CA 1
ATOM 1505 C C . ILE A 1 189 ? -7.898 -14.391 -5.594 1 95.5 189 ILE A C 1
ATOM 1507 O O . ILE A 1 189 ? -8.578 -14.602 -4.586 1 95.5 189 ILE A O 1
ATOM 1511 N N . VAL A 1 190 ? -7.523 -15.336 -6.391 1 95.56 190 VAL A N 1
ATOM 1512 C CA . VAL A 1 190 ? -7.797 -16.734 -6.098 1 95.56 190 VAL A CA 1
ATOM 1513 C C . VAL A 1 190 ? -6.488 -17.469 -5.801 1 95.56 190 VAL A C 1
ATOM 1515 O O . VAL A 1 190 ? -5.734 -17.797 -6.715 1 95.56 190 VAL A O 1
ATOM 1518 N N . PRO A 1 191 ? -6.27 -17.797 -4.539 1 97.75 191 PRO A N 1
ATOM 1519 C CA . PRO A 1 191 ? -5.055 -18.531 -4.18 1 97.75 191 PRO A CA 1
ATOM 1520 C C . PRO A 1 191 ? -5.148 -20.031 -4.496 1 97.75 191 PRO A C 1
ATOM 1522 O O . PRO A 1 191 ? -6.242 -20.594 -4.508 1 97.75 191 PRO A O 1
ATOM 1525 N N . LYS A 1 192 ? -4.016 -20.578 -4.777 1 97.88 192 LYS A N 1
ATOM 1526 C CA . LYS A 1 192 ? -3.842 -22 -5.039 1 97.88 192 LYS A CA 1
ATOM 1527 C C . LYS A 1 192 ? -2.68 -22.562 -4.23 1 97.88 192 LYS A C 1
ATOM 1529 O O . LYS A 1 192 ? -1.77 -21.828 -3.84 1 97.88 192 LYS A O 1
ATOM 1534 N N . ALA A 1 193 ? -2.77 -23.875 -3.959 1 98.19 193 ALA A N 1
ATOM 1535 C CA . ALA A 1 193 ? -1.705 -24.578 -3.248 1 98.19 193 ALA A CA 1
ATOM 1536 C C . ALA A 1 193 ? -1.227 -25.781 -4.039 1 98.19 193 ALA A C 1
ATOM 1538 O O . ALA A 1 193 ? -2.029 -26.484 -4.66 1 98.19 193 ALA A O 1
ATOM 1539 N N . TYR A 1 194 ? 0.074 -26.016 -4.027 1 96.81 194 TYR A N 1
ATOM 1540 C CA . TYR A 1 194 ? 0.688 -27.141 -4.727 1 96.81 194 TYR A CA 1
ATOM 1541 C C . TYR A 1 194 ? 1.613 -27.922 -3.799 1 96.81 194 TYR A C 1
ATOM 1543 O O . TYR A 1 194 ? 2.344 -27.328 -3 1 96.81 194 TYR A O 1
ATOM 1551 N N . TYR A 1 195 ? 1.641 -29.281 -3.934 1 96.19 195 TYR A N 1
ATOM 1552 C CA . TYR A 1 195 ? 2.404 -30.156 -3.049 1 96.19 195 TYR A CA 1
ATOM 1553 C C . TYR A 1 195 ? 3.209 -31.172 -3.848 1 96.19 195 TYR A C 1
ATOM 1555 O O . TYR A 1 195 ? 2.641 -32 -4.559 1 96.19 195 TYR A O 1
ATOM 1563 N N . ALA A 1 196 ? 4.516 -31.062 -3.744 1 94.38 196 ALA A N 1
ATOM 1564 C CA . ALA A 1 196 ? 5.344 -32.188 -4.125 1 94.38 196 ALA A CA 1
ATOM 1565 C C . ALA A 1 196 ? 5.387 -33.25 -3.01 1 94.38 196 ALA A C 1
ATOM 1567 O O . ALA A 1 196 ? 5.262 -32.906 -1.83 1 94.38 196 ALA A O 1
ATOM 1568 N N . PHE A 1 197 ? 5.551 -34.5 -3.381 1 95.19 197 PHE A N 1
ATOM 1569 C CA . PHE A 1 197 ? 5.43 -35.562 -2.377 1 95.19 197 PHE A CA 1
ATOM 1570 C C . PHE A 1 197 ? 6.379 -36.719 -2.68 1 95.19 197 PHE A C 1
ATOM 1572 O O . PHE A 1 197 ? 6.121 -37.844 -2.297 1 95.19 197 PHE A O 1
ATOM 1579 N N . GLY A 1 198 ? 7.438 -36.438 -3.43 1 92.25 198 GLY A N 1
ATOM 1580 C CA . GLY A 1 198 ? 8.398 -37.469 -3.82 1 92.25 198 GLY A CA 1
ATOM 1581 C C . GLY A 1 198 ? 9.109 -38.094 -2.639 1 92.25 198 GLY A C 1
ATOM 1582 O O . GLY A 1 198 ? 9.266 -39.312 -2.574 1 92.25 198 GLY A O 1
ATOM 1583 N N . ALA A 1 199 ? 9.57 -37.25 -1.718 1 93.06 199 ALA A N 1
ATOM 1584 C CA . ALA A 1 199 ? 10.281 -37.75 -0.55 1 93.06 199 ALA A CA 1
ATOM 1585 C C . ALA A 1 199 ? 9.383 -38.656 0.301 1 93.06 199 ALA A C 1
ATOM 1587 O O . ALA A 1 199 ? 9.82 -39.688 0.795 1 93.06 199 ALA A O 1
ATOM 1588 N N . LYS A 1 200 ? 8.195 -38.219 0.49 1 95.31 200 LYS A N 1
ATOM 1589 C CA . LYS A 1 200 ? 7.266 -39 1.291 1 95.31 200 LYS A CA 1
ATOM 1590 C C . LYS A 1 200 ? 7.035 -40.375 0.669 1 95.31 200 LYS A C 1
ATOM 1592 O O . LYS A 1 200 ? 7.051 -41.406 1.37 1 95.31 200 LYS A O 1
ATOM 1597 N N . ALA A 1 201 ? 6.773 -40.375 -0.622 1 95.69 201 ALA A N 1
ATOM 1598 C CA . ALA A 1 201 ? 6.582 -41.656 -1.318 1 95.69 201 ALA A CA 1
ATOM 1599 C C . ALA A 1 201 ? 7.801 -42.562 -1.156 1 95.69 201 ALA A C 1
ATOM 1601 O O . ALA A 1 201 ? 7.66 -43.75 -0.895 1 95.69 201 ALA A O 1
ATOM 1602 N N . ALA A 1 202 ? 8.969 -42 -1.278 1 93.75 202 ALA A N 1
ATOM 1603 C CA . ALA A 1 202 ? 10.211 -42.75 -1.164 1 93.75 202 ALA A CA 1
ATOM 1604 C C . ALA A 1 202 ? 10.375 -43.344 0.238 1 93.75 202 ALA A C 1
ATOM 1606 O O . ALA A 1 202 ? 10.75 -44.5 0.396 1 93.75 202 ALA A O 1
ATOM 1607 N N . ILE A 1 203 ? 10.125 -42.531 1.205 1 94.81 203 ILE A N 1
ATOM 1608 C CA . ILE A 1 203 ? 10.305 -42.938 2.598 1 94.81 203 ILE A CA 1
ATOM 1609 C C . ILE A 1 203 ? 9.297 -44 2.965 1 94.81 203 ILE A C 1
ATOM 1611 O O . ILE A 1 203 ? 9.633 -44.969 3.682 1 94.81 203 ILE A O 1
ATOM 1615 N N . GLN A 1 204 ? 8.117 -43.875 2.459 1 95.38 204 GLN A N 1
ATOM 1616 C CA . GLN A 1 204 ? 7.07 -44.844 2.754 1 95.38 204 GLN A CA 1
ATOM 1617 C C . GLN A 1 204 ? 7.238 -46.094 1.919 1 95.38 204 GLN A C 1
ATOM 1619 O O . GLN A 1 204 ? 6.574 -47.125 2.168 1 95.38 204 GLN A O 1
ATOM 1624 N N . GLY A 1 205 ? 8.055 -46.031 0.968 1 94.69 205 GLY A N 1
ATOM 1625 C CA . GLY A 1 205 ? 8.305 -47.219 0.136 1 94.69 205 GLY A CA 1
ATOM 1626 C C . GLY A 1 205 ? 7.172 -47.5 -0.826 1 94.69 205 GLY A C 1
ATOM 1627 O O . GLY A 1 205 ? 6.883 -48.688 -1.102 1 94.69 205 GLY A O 1
ATOM 1628 N N . VAL A 1 206 ? 6.488 -46.531 -1.256 1 95.69 206 VAL A N 1
ATOM 1629 C CA . VAL A 1 206 ? 5.398 -46.688 -2.211 1 95.69 206 VAL A CA 1
ATOM 1630 C C . VAL A 1 206 ? 5.652 -45.812 -3.436 1 95.69 206 VAL A C 1
ATOM 1632 O O . VAL A 1 206 ? 6.504 -44.938 -3.402 1 95.69 206 VAL A O 1
ATOM 1635 N N . SER A 1 207 ? 4.965 -46.156 -4.527 1 95.25 207 SER A N 1
ATOM 1636 C CA . SER A 1 207 ? 5.078 -45.312 -5.707 1 95.25 207 SER A CA 1
ATOM 1637 C C . SER A 1 207 ? 4.379 -43.969 -5.492 1 95.25 207 SER A C 1
ATOM 1639 O O . SER A 1 207 ? 3.451 -43.875 -4.688 1 95.25 207 SER A O 1
ATOM 1641 N N . LYS A 1 208 ? 4.766 -42.969 -6.145 1 95.56 208 LYS A N 1
ATOM 1642 C CA . LYS A 1 208 ? 4.094 -41.688 -6.09 1 95.56 208 LYS A CA 1
ATOM 1643 C C .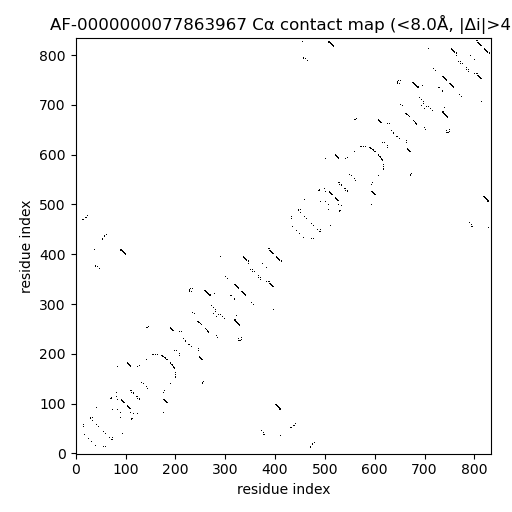 LYS A 1 208 ? 2.643 -41.781 -6.551 1 95.56 208 LYS A C 1
ATOM 1645 O O . LYS A 1 208 ? 1.757 -41.125 -5.996 1 95.56 208 LYS A O 1
ATOM 1650 N N . THR A 1 209 ? 2.434 -42.625 -7.527 1 95.94 209 THR A N 1
ATOM 1651 C CA . THR A 1 209 ? 1.092 -42.875 -8.039 1 95.94 209 THR A CA 1
ATOM 1652 C C . THR A 1 209 ? 0.187 -43.438 -6.945 1 95.94 209 THR A C 1
ATOM 1654 O O . THR A 1 209 ? -0.919 -42.938 -6.734 1 95.94 209 THR A O 1
ATOM 1657 N N . SER A 1 210 ? 0.692 -44.375 -6.27 1 95.62 210 SER A N 1
ATOM 1658 C CA . SER A 1 210 ? -0.102 -44.969 -5.211 1 95.62 210 SER A CA 1
ATOM 1659 C C . SER A 1 210 ? -0.405 -44 -4.098 1 95.62 210 SER A C 1
ATOM 1661 O O . SER A 1 210 ? -1.535 -43.906 -3.609 1 95.62 210 SER A O 1
ATOM 1663 N N . LEU A 1 211 ? 0.531 -43.219 -3.701 1 96.31 211 LEU A N 1
ATOM 1664 C CA . LEU A 1 211 ? 0.374 -42.281 -2.6 1 96.31 211 LEU A CA 1
ATOM 1665 C C . LEU A 1 211 ? -0.651 -41.219 -2.945 1 96.31 211 LEU A C 1
ATOM 1667 O O . LEU A 1 211 ? -1.541 -40.906 -2.145 1 96.31 211 LEU A O 1
ATOM 1671 N N . VAL A 1 212 ? -0.554 -40.625 -4.137 1 95.75 212 VAL A N 1
ATOM 1672 C CA . VAL A 1 212 ? -1.407 -39.5 -4.48 1 95.75 212 VAL A CA 1
ATOM 1673 C C . VAL A 1 212 ? -2.844 -39.969 -4.68 1 95.75 212 VAL A C 1
ATOM 1675 O O . VAL A 1 212 ? -3.793 -39.281 -4.301 1 95.75 212 VAL A O 1
ATOM 1678 N N . PHE A 1 213 ? -3.021 -41.125 -5.203 1 93.44 213 PHE A N 1
ATOM 1679 C CA . PHE A 1 213 ? -4.383 -41.594 -5.434 1 93.44 213 PHE A CA 1
ATOM 1680 C C . PHE A 1 213 ? -5.035 -42.062 -4.133 1 93.44 213 PHE A C 1
ATOM 1682 O O . PHE A 1 213 ? -6.242 -41.906 -3.949 1 93.44 213 PHE A O 1
ATOM 1689 N N . LYS A 1 214 ? -4.23 -42.594 -3.244 1 92.12 214 LYS A N 1
ATOM 1690 C CA . LYS A 1 214 ? -4.75 -42.812 -1.898 1 92.12 214 LYS A CA 1
ATOM 1691 C C . LYS A 1 214 ? -5.211 -41.5 -1.261 1 92.12 214 LYS A C 1
ATOM 1693 O O . LYS A 1 214 ? -6.273 -41.438 -0.642 1 92.12 214 LYS A O 1
ATOM 1698 N N . THR A 1 215 ? -4.422 -40.5 -1.416 1 93.19 215 THR A N 1
ATOM 1699 C CA . THR A 1 215 ? -4.727 -39.188 -0.884 1 93.19 215 THR A CA 1
ATOM 1700 C C . THR A 1 215 ? -6.027 -38.625 -1.475 1 93.19 215 THR A C 1
ATOM 1702 O O . THR A 1 215 ? -6.867 -38.094 -0.752 1 93.19 215 THR A O 1
ATOM 1705 N N . LEU A 1 216 ? -6.254 -38.812 -2.797 1 91.31 216 LEU A N 1
ATOM 1706 C CA . LEU A 1 216 ? -7.43 -38.312 -3.494 1 91.31 216 LEU A CA 1
ATOM 1707 C C . LEU A 1 216 ? -8.68 -39.062 -3.076 1 91.31 216 LEU A C 1
ATOM 1709 O O . LEU A 1 216 ? -9.75 -38.469 -2.926 1 91.31 216 LEU A O 1
ATOM 1713 N N . ARG A 1 217 ? -8.555 -40.312 -2.871 1 87.56 217 ARG A N 1
ATOM 1714 C CA . ARG A 1 217 ? -9.703 -41.156 -2.504 1 87.56 217 ARG A CA 1
ATOM 1715 C C . ARG A 1 217 ? -10.18 -40.812 -1.09 1 87.56 217 ARG A C 1
ATOM 1717 O O . ARG A 1 217 ? -11.352 -41 -0.767 1 87.56 217 ARG A O 1
ATOM 1724 N N . THR A 1 218 ? -9.305 -40.312 -0.283 1 86.38 218 THR A N 1
ATOM 1725 C CA . THR A 1 218 ? -9.672 -39.969 1.09 1 86.38 218 THR A CA 1
ATOM 1726 C C . THR A 1 218 ? -10.43 -38.625 1.14 1 86.38 218 THR A C 1
ATOM 1728 O O . THR A 1 218 ? -11.078 -38.344 2.139 1 86.38 218 THR A O 1
ATOM 1731 N N . ILE A 1 219 ? -10.344 -37.844 0.098 1 83.44 219 ILE A N 1
ATOM 1732 C CA . ILE A 1 219 ? -11.133 -36.625 0.044 1 83.44 219 ILE A CA 1
ATOM 1733 C C . ILE A 1 219 ? -12.617 -36.969 0.007 1 83.44 219 ILE A C 1
ATOM 1735 O O . ILE A 1 219 ? -13.438 -36.312 0.66 1 83.44 219 ILE A O 1
ATOM 1739 N N . ASP A 1 220 ? -12.961 -37.969 -0.811 1 65.56 220 ASP A N 1
ATOM 1740 C CA . ASP A 1 220 ? -14.32 -38.438 -1.041 1 65.56 220 ASP A CA 1
ATOM 1741 C C . ASP A 1 220 ? -14.961 -38.938 0.255 1 65.56 220 ASP A C 1
ATOM 1743 O O . ASP A 1 220 ? -16.172 -38.844 0.421 1 65.56 220 ASP A O 1
ATOM 1747 N N . SER A 1 221 ? -14.078 -39.406 1.02 1 59.88 221 SER A N 1
ATOM 1748 C CA . SER A 1 221 ? -14.625 -39.969 2.25 1 59.88 221 SER A CA 1
ATOM 1749 C C . SER A 1 221 ? -15.305 -38.875 3.098 1 59.88 221 SER A C 1
ATOM 1751 O O . SER A 1 221 ? -16.141 -39.188 3.947 1 59.88 221 SER A O 1
ATOM 1753 N N . TYR A 1 222 ? -14.938 -37.656 2.826 1 55.12 222 TYR A N 1
ATOM 1754 C CA . TYR A 1 222 ? -15.578 -36.594 3.584 1 55.12 222 TYR A CA 1
ATOM 1755 C C . TYR A 1 222 ? -16.922 -36.219 2.961 1 55.12 222 TYR A C 1
ATOM 1757 O O . TYR A 1 222 ? -17.734 -35.531 3.594 1 55.12 222 TYR A O 1
ATOM 1765 N N . SER A 1 223 ? -17 -36.688 1.673 1 53.38 223 SER A N 1
ATOM 1766 C CA . SER A 1 223 ? -18.25 -36.344 1.023 1 53.38 223 SER A CA 1
ATOM 1767 C C . SER A 1 223 ? -19.047 -37.594 0.638 1 53.38 223 SER A C 1
ATOM 1769 O O . SER A 1 223 ? -18.469 -38.625 0.369 1 53.38 223 SER A O 1
ATOM 1771 N N . SER A 1 224 ? -20.141 -37.844 1.062 1 49.12 224 SER A N 1
ATOM 1772 C CA . SER A 1 224 ? -21.062 -38.938 0.771 1 49.12 224 SER A CA 1
ATOM 1773 C C . SER A 1 224 ? -21.031 -39.281 -0.712 1 49.12 224 SER A C 1
ATOM 1775 O O . SER A 1 224 ? -21.547 -40.344 -1.109 1 49.12 224 SER A O 1
ATOM 1777 N N . ASP A 1 225 ? -20.781 -38.469 -1.651 1 51.72 225 ASP A N 1
ATOM 1778 C CA . ASP A 1 225 ? -20.859 -38.719 -3.084 1 51.72 225 ASP A CA 1
ATOM 1779 C C . ASP A 1 225 ? -19.469 -38.906 -3.684 1 51.72 225 ASP A C 1
ATOM 1781 O O . ASP A 1 225 ? -18.594 -38.062 -3.5 1 51.72 225 ASP A O 1
ATOM 1785 N N . PRO A 1 226 ? -19.203 -40.188 -4.102 1 56.19 226 PRO A N 1
ATOM 1786 C CA . PRO A 1 226 ? -17.875 -40.438 -4.66 1 56.19 226 PRO A CA 1
ATOM 1787 C C . PRO A 1 226 ? -17.516 -39.469 -5.785 1 56.19 226 PRO A C 1
ATOM 1789 O O . PRO A 1 226 ? -17.734 -39.781 -6.961 1 56.19 226 PRO A O 1
ATOM 1792 N N . LYS A 1 227 ? -17.266 -38.156 -5.578 1 61.75 227 LYS A N 1
ATOM 1793 C CA . LYS A 1 227 ? -17.359 -36.969 -6.426 1 61.75 227 LYS A CA 1
ATOM 1794 C C . LYS A 1 227 ? -16.219 -36.906 -7.438 1 61.75 227 LYS A C 1
ATOM 1796 O O . LYS A 1 227 ? -16.422 -36.562 -8.594 1 61.75 227 LYS A O 1
ATOM 1801 N N . TYR A 1 228 ? -15.031 -37.625 -7.223 1 68.44 228 TYR A N 1
ATOM 1802 C CA . TYR A 1 228 ? -13.953 -37.625 -8.203 1 68.44 228 TYR A CA 1
ATOM 1803 C C . TYR A 1 228 ? -13.734 -39 -8.805 1 68.44 228 TYR A C 1
ATOM 1805 O O . TYR A 1 228 ? -12.906 -39.156 -9.703 1 68.44 228 TYR A O 1
ATOM 1813 N N . SER A 1 229 ? -14.586 -39.969 -8.641 1 70 229 SER A N 1
ATOM 1814 C CA . SER A 1 229 ? -14.234 -41.375 -8.727 1 70 229 SER A CA 1
ATOM 1815 C C . SER A 1 229 ? -13.938 -41.781 -10.164 1 70 229 SER A C 1
ATOM 1817 O O . SER A 1 229 ? -12.914 -42.406 -10.438 1 70 229 SER A O 1
ATOM 1819 N N . THR A 1 230 ? -14.773 -41.375 -11.117 1 77.38 230 THR A N 1
ATOM 1820 C CA . THR A 1 230 ? -14.531 -41.844 -12.477 1 77.38 230 THR A CA 1
ATOM 1821 C C . THR A 1 230 ? -13.266 -41.219 -13.055 1 77.38 230 THR A C 1
ATOM 1823 O O . THR A 1 230 ? -12.445 -41.906 -13.664 1 77.38 230 THR A O 1
ATOM 1826 N N . ALA A 1 231 ? -13.07 -39.969 -12.867 1 84.69 231 ALA A N 1
ATOM 1827 C CA . ALA A 1 231 ? -11.891 -39.25 -13.375 1 84.69 231 ALA A CA 1
ATOM 1828 C C . ALA A 1 231 ? -10.617 -39.781 -12.711 1 84.69 231 ALA A C 1
ATOM 1830 O O . ALA A 1 231 ? -9.586 -39.938 -13.375 1 84.69 231 ALA A O 1
ATOM 1831 N N . VAL A 1 232 ? -10.688 -40.125 -11.5 1 88.12 232 VAL A N 1
ATOM 1832 C CA . VAL A 1 232 ? -9.547 -40.594 -10.727 1 88.12 232 VAL A CA 1
ATOM 1833 C C . VAL A 1 232 ? -9.125 -42 -11.234 1 88.12 232 VAL A C 1
ATOM 1835 O O . VAL A 1 232 ? -7.934 -42.25 -11.414 1 88.12 232 VAL A O 1
ATOM 1838 N N . SER A 1 233 ? -10.07 -42.781 -11.516 1 85.69 233 SER A N 1
ATOM 1839 C CA . SER A 1 233 ? -9.773 -44.125 -11.984 1 85.69 233 SER A CA 1
ATOM 1840 C C . SER A 1 233 ? -9.125 -44.094 -13.367 1 85.69 233 SER A C 1
ATOM 1842 O O . SER A 1 233 ? -8.219 -44.875 -13.641 1 85.69 233 SER A O 1
ATOM 1844 N N . ALA A 1 234 ? -9.609 -43.281 -14.18 1 88.19 234 ALA A N 1
ATOM 1845 C CA . ALA A 1 234 ? -9.047 -43.156 -15.523 1 88.19 234 ALA A CA 1
ATOM 1846 C C . ALA A 1 234 ? -7.582 -42.75 -15.469 1 88.19 234 ALA A C 1
ATOM 1848 O O . ALA A 1 234 ? -6.742 -43.312 -16.172 1 88.19 234 ALA A O 1
ATOM 1849 N N . LEU A 1 235 ? -7.246 -41.812 -14.656 1 93.19 235 LEU A N 1
ATOM 1850 C CA . LEU A 1 235 ? -5.883 -41.312 -14.555 1 93.19 235 LEU A CA 1
ATOM 1851 C C . LEU A 1 235 ? -4.969 -42.344 -13.898 1 93.19 235 LEU A C 1
ATOM 1853 O O . LEU A 1 235 ? -3.824 -42.5 -14.32 1 93.19 235 LEU A O 1
ATOM 1857 N N . GLU A 1 236 ? -5.535 -42.969 -12.922 1 92.5 236 GLU A N 1
ATOM 1858 C CA . GLU A 1 236 ? -4.746 -44 -12.266 1 92.5 236 GLU A CA 1
ATOM 1859 C C . GLU A 1 236 ? -4.387 -45.125 -13.234 1 92.5 236 GLU A C 1
ATOM 1861 O O . GLU A 1 236 ? -3.258 -45.625 -13.219 1 92.5 236 GLU A O 1
ATOM 1866 N N . GLY A 1 237 ? -5.352 -45.531 -14 1 91.75 237 GLY A N 1
ATOM 1867 C CA . GLY A 1 237 ? -5.094 -46.531 -15.023 1 91.75 237 GLY A CA 1
ATOM 1868 C C . GLY A 1 237 ? -4.031 -46.094 -16.016 1 91.75 237 GLY A C 1
ATOM 1869 O O . GLY A 1 237 ? -3.156 -46.906 -16.375 1 91.75 237 GLY A O 1
ATOM 1870 N N . PHE A 1 238 ? -4.129 -44.906 -16.469 1 94.12 238 PHE A N 1
ATOM 1871 C CA . PHE A 1 238 ? -3.174 -44.344 -17.422 1 94.12 238 PHE A CA 1
ATOM 1872 C C . PHE A 1 238 ? -1.768 -44.344 -16.828 1 94.12 238 PHE A C 1
ATOM 1874 O O . PHE A 1 238 ? -0.816 -44.781 -17.469 1 94.12 238 PHE A O 1
ATOM 1881 N N . PHE A 1 239 ? -1.62 -43.844 -15.594 1 94.38 239 PHE A N 1
ATOM 1882 C CA . PHE A 1 239 ? -0.316 -43.719 -14.953 1 94.38 239 PHE A CA 1
ATOM 1883 C C . PHE A 1 239 ? 0.268 -45.125 -14.703 1 94.38 239 PHE A C 1
ATOM 1885 O O . PHE A 1 239 ? 1.462 -45.344 -14.914 1 94.38 239 PHE A O 1
ATOM 1892 N N . THR A 1 240 ? -0.559 -46.031 -14.336 1 92.12 240 THR A N 1
ATOM 1893 C CA . THR A 1 240 ? -0.109 -47.375 -14.047 1 92.12 240 THR A CA 1
ATOM 1894 C C . THR A 1 240 ? 0.347 -48.094 -15.32 1 92.12 240 THR A C 1
ATOM 1896 O O . THR A 1 240 ? 1.362 -48.781 -15.328 1 92.12 240 THR A O 1
ATOM 1899 N N . SER A 1 241 ? -0.343 -47.875 -16.359 1 91.31 241 SER A N 1
ATOM 1900 C CA . SER A 1 241 ? -0.043 -48.562 -17.609 1 91.31 241 SER A CA 1
ATOM 1901 C C . SER A 1 241 ? 1.211 -48 -18.266 1 91.31 241 SER A C 1
ATOM 1903 O O . SER A 1 241 ? 1.94 -48.719 -18.953 1 91.31 241 SER A O 1
ATOM 1905 N N . THR A 1 242 ? 1.49 -46.75 -18.109 1 89.5 242 THR A N 1
ATOM 1906 C CA . THR A 1 242 ? 2.604 -46.094 -18.797 1 89.5 242 THR A CA 1
ATOM 1907 C C . THR A 1 242 ? 3.822 -46.031 -17.875 1 89.5 242 THR A C 1
ATOM 1909 O O . THR A 1 242 ? 4.945 -45.844 -18.344 1 89.5 242 THR A O 1
ATOM 1912 N N . GLY A 1 243 ? 3.58 -46.094 -16.594 1 89 243 GLY A N 1
ATOM 1913 C CA . GLY A 1 243 ? 4.664 -45.938 -15.641 1 89 243 GLY A CA 1
ATOM 1914 C C . GLY A 1 243 ? 4.992 -44.469 -15.336 1 89 243 GLY A C 1
ATOM 1915 O O . GLY A 1 243 ? 5.879 -44.188 -14.531 1 89 243 GLY A O 1
ATOM 1916 N N . ILE A 1 244 ? 4.266 -43.562 -15.93 1 89.75 244 ILE A N 1
ATOM 1917 C CA . ILE A 1 244 ? 4.441 -42.156 -15.625 1 89.75 244 ILE A CA 1
ATOM 1918 C C . ILE A 1 244 ? 3.916 -41.844 -14.219 1 89.75 244 ILE A C 1
ATOM 1920 O O . ILE A 1 244 ? 2.852 -42.344 -13.836 1 89.75 244 ILE A O 1
ATOM 1924 N N . GLU A 1 245 ? 4.637 -41.094 -13.453 1 92 245 GLU A N 1
ATOM 1925 C CA . GLU A 1 245 ? 4.234 -40.781 -12.078 1 92 245 GLU A CA 1
ATOM 1926 C C . GLU A 1 245 ? 3.99 -39.312 -11.875 1 92 245 GLU A C 1
ATOM 1928 O O . GLU A 1 245 ? 4.766 -38.469 -12.352 1 92 245 GLU A O 1
ATOM 1933 N N . PRO A 1 246 ? 2.881 -39.031 -11.242 1 94.38 246 PRO A N 1
ATOM 1934 C CA . PRO A 1 246 ? 2.688 -37.625 -10.859 1 94.38 246 PRO A CA 1
ATOM 1935 C C . PRO A 1 246 ? 3.695 -37.156 -9.812 1 94.38 246 PRO A C 1
ATOM 1937 O O . PRO A 1 246 ? 4.105 -37.938 -8.953 1 94.38 246 PRO A O 1
ATOM 1940 N N . PHE A 1 247 ? 4.129 -35.906 -9.898 1 92.31 247 PHE A N 1
ATOM 1941 C CA . PHE A 1 247 ? 5.129 -35.438 -8.945 1 92.31 247 PHE A CA 1
ATOM 1942 C C . PHE A 1 247 ? 4.605 -34.25 -8.164 1 92.31 247 PHE A C 1
ATOM 1944 O O . PHE A 1 247 ? 5.191 -33.844 -7.148 1 92.31 247 PHE A O 1
ATOM 1951 N N . LEU A 1 248 ? 3.514 -33.656 -8.594 1 95.19 248 LEU A N 1
ATOM 1952 C CA . LEU A 1 248 ? 2.936 -32.469 -7.98 1 95.19 248 LEU A CA 1
ATOM 1953 C C . LEU A 1 248 ? 1.412 -32.5 -8.031 1 95.19 248 LEU A C 1
ATOM 1955 O O . LEU A 1 248 ? 0.831 -32.938 -9.031 1 95.19 248 LEU A O 1
ATOM 1959 N N . VAL A 1 249 ? 0.744 -32.156 -6.934 1 96.94 249 VAL A N 1
ATOM 1960 C CA . VAL A 1 249 ? -0.708 -32 -6.879 1 96.94 249 VAL A CA 1
ATOM 1961 C C . VAL A 1 249 ? -1.08 -30.609 -6.41 1 96.94 249 VAL A C 1
ATOM 1963 O O . VAL A 1 249 ? -0.415 -30.031 -5.543 1 96.94 249 VAL A O 1
ATOM 1966 N N . GLY A 1 250 ? -2.045 -29.984 -7.09 1 97.12 250 GLY A N 1
ATOM 1967 C CA . GLY A 1 250 ? -2.475 -28.641 -6.742 1 97.12 250 GLY A CA 1
ATOM 1968 C C . GLY A 1 250 ? -3.975 -28.516 -6.551 1 97.12 250 GLY A C 1
ATOM 1969 O O . GLY A 1 250 ? -4.734 -29.359 -7.039 1 97.12 250 GLY A O 1
ATOM 1970 N N . THR A 1 251 ? -4.43 -27.531 -5.805 1 96.88 251 THR A N 1
ATOM 1971 C CA . THR A 1 251 ? -5.848 -27.266 -5.582 1 96.88 251 THR A CA 1
ATOM 1972 C C . THR A 1 251 ? -6.113 -25.766 -5.461 1 96.88 251 THR A C 1
ATOM 1974 O O . THR A 1 251 ? -5.199 -25 -5.16 1 96.88 251 THR A O 1
ATOM 1977 N N . ASP A 1 252 ? -7.316 -25.359 -5.77 1 96.44 252 ASP A N 1
ATOM 1978 C CA . ASP A 1 252 ? -7.758 -23.984 -5.52 1 96.44 252 ASP A CA 1
ATOM 1979 C C . ASP A 1 252 ? -8.172 -23.797 -4.059 1 96.44 252 ASP A C 1
ATOM 1981 O O . ASP A 1 252 ? -8.781 -24.688 -3.465 1 96.44 252 ASP A O 1
ATOM 1985 N N . CYS A 1 253 ? -7.812 -22.703 -3.486 1 97.5 253 CYS A N 1
ATOM 1986 C CA . CYS A 1 253 ? -8.18 -22.406 -2.105 1 97.5 253 CYS A CA 1
ATOM 1987 C C . CYS A 1 253 ? -9.516 -21.672 -2.043 1 97.5 253 CYS A C 1
ATOM 1989 O O . CYS A 1 253 ? -9.609 -20.594 -1.474 1 97.5 253 CYS A O 1
ATOM 1991 N N . ILE A 1 254 ? -10.508 -22.234 -2.582 1 94.81 254 ILE A N 1
ATOM 1992 C CA . ILE A 1 254 ? -11.891 -21.766 -2.545 1 94.81 254 ILE A CA 1
ATOM 1993 C C . ILE A 1 254 ? -12.789 -22.891 -2.016 1 94.81 254 ILE A C 1
ATOM 1995 O O . ILE A 1 254 ? -12.305 -23.906 -1.54 1 94.81 254 ILE A O 1
ATOM 1999 N N . GLU A 1 255 ? -14.141 -22.641 -2.074 1 90.38 255 GLU A N 1
ATOM 2000 C CA . GLU A 1 255 ? -15.078 -23.672 -1.635 1 90.38 255 GLU A CA 1
ATOM 2001 C C . GLU A 1 255 ? -14.781 -25.016 -2.297 1 90.38 255 GLU A C 1
ATOM 2003 O O . GLU A 1 255 ? -14.609 -25.078 -3.516 1 90.38 255 GLU A O 1
ATOM 2008 N N . SER A 1 256 ? -14.734 -26.047 -1.508 1 86.75 256 SER A N 1
ATOM 2009 C CA . SER A 1 256 ? -14.242 -27.359 -1.938 1 86.75 256 SER A CA 1
ATOM 2010 C C . SER A 1 256 ? -15.062 -27.906 -3.102 1 86.75 256 SER A C 1
ATOM 2012 O O . SER A 1 256 ? -14.531 -28.594 -3.977 1 86.75 256 SER A O 1
ATOM 2014 N N . THR A 1 257 ? -16.312 -27.578 -3.154 1 85 257 THR A N 1
ATOM 2015 C CA . THR A 1 257 ? -17.172 -28.109 -4.211 1 85 257 THR A CA 1
ATOM 2016 C C . THR A 1 257 ? -16.875 -27.406 -5.535 1 85 257 THR A C 1
ATOM 2018 O O . THR A 1 257 ? -17.25 -27.906 -6.602 1 85 257 THR A O 1
ATOM 2021 N N . LYS A 1 258 ? -16.203 -26.297 -5.426 1 89.25 258 LYS A N 1
ATOM 2022 C CA . LYS A 1 258 ? -15.898 -25.531 -6.625 1 89.25 258 LYS A CA 1
ATOM 2023 C C . LYS A 1 258 ? -14.406 -25.625 -6.965 1 89.25 258 LYS A C 1
ATOM 2025 O O . LYS A 1 258 ? -13.984 -25.172 -8.031 1 89.25 258 LYS A O 1
ATOM 2030 N N . SER A 1 259 ? -13.648 -26.234 -6.023 1 92.25 259 SER A N 1
ATOM 2031 C CA . SER A 1 259 ? -12.203 -26.281 -6.176 1 92.25 259 SER A CA 1
ATOM 2032 C C . SER A 1 259 ? -11.789 -27.328 -7.219 1 92.25 259 SER A C 1
ATOM 2034 O O . SER A 1 259 ? -12.445 -28.359 -7.359 1 92.25 259 SER A O 1
ATOM 2036 N N . ARG A 1 260 ? -10.836 -27.078 -7.961 1 93.12 260 ARG A N 1
ATOM 2037 C CA . ARG A 1 260 ? -10.195 -28.031 -8.859 1 93.12 260 ARG A CA 1
ATOM 2038 C C . ARG A 1 260 ? -8.984 -28.672 -8.203 1 93.12 260 ARG A C 1
ATOM 2040 O O . ARG A 1 260 ? -8.312 -28.062 -7.375 1 93.12 260 ARG A O 1
ATOM 2047 N N . ILE A 1 261 ? -8.75 -29.844 -8.648 1 94.94 261 ILE A N 1
ATOM 2048 C CA . ILE A 1 261 ? -7.508 -30.531 -8.328 1 94.94 261 ILE A CA 1
ATOM 2049 C C . ILE A 1 261 ? -6.707 -30.781 -9.602 1 94.94 261 ILE A C 1
ATOM 2051 O O . ILE A 1 261 ? -7.27 -31.156 -10.633 1 94.94 261 ILE A O 1
ATOM 2055 N N . LYS A 1 262 ? -5.418 -30.562 -9.5 1 96.69 262 LYS A N 1
ATOM 2056 C CA . LYS A 1 262 ? -4.551 -30.766 -10.656 1 96.69 262 LYS A CA 1
ATOM 2057 C C . LYS A 1 262 ? -3.408 -31.719 -10.328 1 96.69 262 LYS A C 1
ATOM 2059 O O . LYS A 1 262 ? -2.746 -31.562 -9.297 1 96.69 262 LYS A O 1
ATOM 2064 N N . LEU A 1 263 ? -3.25 -32.719 -11.172 1 96.5 263 LEU A N 1
ATOM 2065 C CA . LEU A 1 263 ? -2.121 -33.625 -11.062 1 96.5 263 LEU A CA 1
ATOM 2066 C C . LEU A 1 263 ? -1.102 -33.375 -12.164 1 96.5 263 LEU A C 1
ATOM 2068 O O . LEU A 1 263 ? -1.454 -33.344 -13.344 1 96.5 263 LEU A O 1
ATOM 2072 N N . TYR A 1 264 ? 0.147 -33.156 -11.766 1 95.31 264 TYR A N 1
ATOM 2073 C CA . TYR A 1 264 ? 1.204 -32.844 -12.711 1 95.31 264 TYR A CA 1
ATOM 2074 C C . TYR A 1 264 ? 2.1 -34.062 -12.969 1 95.31 264 TYR A C 1
ATOM 2076 O O . TYR A 1 264 ? 2.473 -34.75 -12.039 1 95.31 264 TYR A O 1
ATOM 2084 N N . VAL A 1 265 ? 2.395 -34.25 -14.219 1 92.94 265 VAL A N 1
ATOM 2085 C CA . VAL A 1 265 ? 3.289 -35.312 -14.617 1 92.94 265 VAL A CA 1
ATOM 2086 C C . VAL A 1 265 ? 4.332 -34.812 -15.602 1 92.94 265 VAL A C 1
ATOM 2088 O O . VAL A 1 265 ? 4.125 -33.781 -16.25 1 92.94 265 VAL A O 1
ATOM 2091 N N . ARG A 1 266 ? 5.414 -35.5 -15.633 1 87.81 266 ARG A N 1
ATOM 2092 C CA . ARG A 1 266 ? 6.465 -35.281 -16.625 1 87.81 266 ARG A CA 1
ATOM 2093 C C . ARG A 1 266 ? 6.637 -36.469 -17.531 1 87.81 266 ARG A C 1
ATOM 2095 O O . ARG A 1 266 ? 6.824 -37.594 -17.062 1 87.81 266 ARG A O 1
ATOM 2102 N N . ALA A 1 267 ? 6.43 -36.219 -18.797 1 81.81 267 ALA A N 1
ATOM 2103 C CA . ALA A 1 267 ? 6.684 -37.281 -19.734 1 81.81 267 ALA A CA 1
ATOM 2104 C C . ALA A 1 267 ? 8.156 -37.344 -20.141 1 81.81 267 ALA A C 1
ATOM 2106 O O . ALA A 1 267 ? 8.789 -36.281 -20.312 1 81.81 267 ALA A O 1
ATOM 2107 N N . PRO A 1 268 ? 8.68 -38.531 -20.25 1 76.44 268 PRO A N 1
ATOM 2108 C CA . PRO A 1 268 ? 10.086 -38.656 -20.641 1 76.44 268 PRO A CA 1
ATOM 2109 C C . PRO A 1 268 ? 10.312 -38.438 -22.125 1 76.44 268 PRO A C 1
ATOM 2111 O O . PRO A 1 268 ? 11.445 -38.5 -22.609 1 76.44 268 PRO A O 1
ATOM 2114 N N . TRP A 1 269 ? 9.336 -38.156 -22.906 1 75.62 269 TRP A N 1
ATOM 2115 C CA . TRP A 1 269 ? 9.453 -38.094 -24.344 1 75.62 269 TRP A CA 1
ATOM 2116 C C . TRP A 1 269 ? 8.938 -36.75 -24.859 1 75.62 269 TRP A C 1
ATOM 2118 O O . TRP A 1 269 ? 7.965 -36.188 -24.344 1 75.62 269 TRP A O 1
ATOM 2128 N N . PHE A 1 270 ? 9.656 -36.219 -25.797 1 85.56 270 PHE A N 1
ATOM 2129 C CA . PHE A 1 270 ? 9.242 -35.031 -26.547 1 85.56 270 PHE A CA 1
ATOM 2130 C C . PHE A 1 270 ? 8.891 -35.406 -27.984 1 85.56 270 PHE A C 1
ATOM 2132 O O . PHE A 1 270 ? 9.617 -35.062 -28.906 1 85.56 270 PHE A O 1
ATOM 2139 N N . THR A 1 271 ? 7.797 -36.156 -28.141 1 86.81 271 THR A N 1
ATOM 2140 C CA . THR A 1 271 ? 7.367 -36.625 -29.453 1 86.81 271 THR A CA 1
ATOM 2141 C C . THR A 1 271 ? 5.875 -36.406 -29.641 1 86.81 271 THR A C 1
ATOM 2143 O O . THR A 1 271 ? 5.129 -36.25 -28.672 1 86.81 271 THR A O 1
ATOM 2146 N N . SER A 1 272 ? 5.48 -36.438 -30.875 1 90.81 272 SER A N 1
ATOM 2147 C CA . SER A 1 272 ? 4.066 -36.312 -31.203 1 90.81 272 SER A CA 1
ATOM 2148 C C . SER A 1 272 ? 3.254 -37.469 -30.609 1 90.81 272 SER A C 1
ATOM 2150 O O . SER A 1 272 ? 2.117 -37.25 -30.172 1 90.81 272 SER A O 1
ATOM 2152 N N . ALA A 1 273 ? 3.826 -38.594 -30.641 1 89.69 273 ALA A N 1
ATOM 2153 C CA . ALA A 1 273 ? 3.145 -39.75 -30.062 1 89.69 273 ALA A CA 1
ATOM 2154 C C . ALA A 1 273 ? 2.98 -39.594 -28.547 1 89.69 273 ALA A C 1
ATOM 2156 O O . ALA A 1 273 ? 1.935 -39.906 -27.984 1 89.69 273 ALA A O 1
ATOM 2157 N N . GLY A 1 274 ? 4.059 -39.125 -27.938 1 89.38 274 GLY A N 1
ATOM 2158 C CA . GLY A 1 274 ? 3.984 -38.875 -26.516 1 89.38 274 GLY A CA 1
ATOM 2159 C C . GLY A 1 274 ? 2.959 -37.812 -26.156 1 89.38 274 GLY A C 1
ATOM 2160 O O . GLY A 1 274 ? 2.223 -37.969 -25.188 1 89.38 274 GLY A O 1
ATOM 2161 N N . LEU A 1 275 ? 2.941 -36.75 -26.984 1 93.88 275 LEU A N 1
ATOM 2162 C CA . LEU A 1 275 ? 1.951 -35.688 -26.797 1 93.88 275 LEU A CA 1
ATOM 2163 C C . LEU A 1 275 ? 0.536 -36.25 -26.922 1 93.88 275 LEU A C 1
ATOM 2165 O O . LEU A 1 275 ? -0.336 -35.906 -26.109 1 93.88 275 LEU A O 1
ATOM 2169 N N . ARG A 1 276 ? 0.303 -37.094 -27.891 1 94.75 276 ARG A N 1
ATOM 2170 C CA . ARG A 1 276 ? -1.009 -37.719 -28.094 1 94.75 276 ARG A CA 1
ATOM 2171 C C . ARG A 1 276 ? -1.42 -38.531 -26.891 1 94.75 276 ARG A C 1
ATOM 2173 O O . ARG A 1 276 ? -2.572 -38.5 -26.453 1 94.75 276 ARG A O 1
ATOM 2180 N N . ASP A 1 277 ? -0.508 -39.312 -26.359 1 93.25 277 ASP A N 1
ATOM 2181 C CA . ASP A 1 277 ? -0.795 -40.125 -25.203 1 93.25 277 ASP A CA 1
ATOM 2182 C C . ASP A 1 277 ? -1.177 -39.281 -24 1 93.25 277 ASP A C 1
ATOM 2184 O O . ASP A 1 277 ? -2.137 -39.594 -23.281 1 93.25 277 ASP A O 1
ATOM 2188 N N . LEU A 1 278 ? -0.398 -38.281 -23.781 1 94.88 278 LEU A N 1
ATOM 2189 C CA . LEU A 1 278 ? -0.697 -37.375 -22.656 1 94.88 278 LEU A CA 1
ATOM 2190 C C . LEU A 1 278 ? -2.055 -36.719 -22.844 1 94.88 278 LEU A C 1
ATOM 2192 O O . LEU A 1 278 ? -2.867 -36.688 -21.922 1 94.88 278 LEU A O 1
ATOM 2196 N N . TRP A 1 279 ? -2.314 -36.25 -24.047 1 96.19 279 TRP A N 1
ATOM 2197 C CA . TRP A 1 279 ? -3.508 -35.469 -24.344 1 96.19 279 TRP A CA 1
ATOM 2198 C C . TRP A 1 279 ? -4.762 -36.312 -24.234 1 96.19 279 TRP A C 1
ATOM 2200 O O . TRP A 1 279 ? -5.809 -35.844 -23.781 1 96.19 279 TRP A O 1
ATOM 2210 N N . THR A 1 280 ? -4.656 -37.625 -24.625 1 95.19 280 THR A N 1
ATOM 2211 C CA . THR A 1 280 ? -5.824 -38.469 -24.703 1 95.19 280 THR A CA 1
ATOM 2212 C C . THR A 1 280 ? -5.887 -39.406 -23.5 1 95.19 280 THR A C 1
ATOM 2214 O O . THR A 1 280 ? -6.766 -40.281 -23.406 1 95.19 280 THR A O 1
ATOM 2217 N N . ILE A 1 281 ? -4.957 -39.25 -22.625 1 93.75 281 ILE A N 1
ATOM 2218 C CA . ILE A 1 281 ? -4.867 -40.125 -21.469 1 93.75 281 ILE A CA 1
ATOM 2219 C C . ILE A 1 281 ? -4.777 -41.562 -21.922 1 93.75 281 ILE A C 1
ATOM 2221 O O . ILE A 1 281 ? -5.555 -42.406 -21.469 1 93.75 281 ILE A O 1
ATOM 2225 N N . GLY A 1 282 ? -3.822 -41.781 -22.797 1 92.12 282 GLY A N 1
ATOM 2226 C CA . GLY A 1 282 ? -3.584 -43.125 -23.312 1 92.12 282 GLY A CA 1
ATOM 2227 C C . GLY A 1 282 ? -4.719 -43.625 -24.172 1 92.12 282 GLY A C 1
ATOM 2228 O O . GLY A 1 282 ? -5 -44.844 -24.188 1 92.12 282 GLY A O 1
ATOM 2229 N N . GLY A 1 283 ? -5.484 -42.75 -24.75 1 92.25 283 GLY A N 1
ATOM 2230 C CA . GLY A 1 283 ? -6.57 -43.156 -25.609 1 92.25 283 GLY A CA 1
ATOM 2231 C C . GLY A 1 283 ? -7.91 -43.219 -24.906 1 92.25 283 GLY A C 1
ATOM 2232 O O . GLY A 1 283 ? -8.938 -43.469 -25.531 1 92.25 283 GLY A O 1
ATOM 2233 N N . ARG A 1 284 ? -7.98 -42.969 -23.672 1 90.19 284 ARG A N 1
ATOM 2234 C CA . ARG A 1 284 ? -9.203 -43.062 -22.875 1 90.19 284 ARG A CA 1
ATOM 2235 C C . ARG A 1 284 ? -10.172 -41.938 -23.219 1 90.19 284 ARG A C 1
ATOM 2237 O O . ARG A 1 284 ? -11.375 -42.062 -22.984 1 90.19 284 ARG A O 1
ATOM 2244 N N . VAL A 1 285 ? -9.664 -40.844 -23.672 1 88.5 285 VAL A N 1
ATOM 2245 C CA . VAL A 1 285 ? -10.477 -39.719 -24.125 1 88.5 285 VAL A CA 1
ATOM 2246 C C . VAL A 1 285 ? -10.406 -39.594 -25.641 1 88.5 285 VAL A C 1
ATOM 2248 O O . VAL A 1 285 ? -9.344 -39.312 -26.203 1 88.5 285 VAL A O 1
ATOM 2251 N N . ASP A 1 286 ? -11.477 -39.875 -26.203 1 87.06 286 ASP A N 1
ATOM 2252 C CA . ASP A 1 286 ? -11.555 -39.875 -27.656 1 87.06 286 ASP A CA 1
ATOM 2253 C C . ASP A 1 286 ? -12.828 -39.156 -28.125 1 87.06 286 ASP A C 1
ATOM 2255 O O . ASP A 1 286 ? -13.82 -39.812 -28.438 1 87.06 286 ASP A O 1
ATOM 2259 N N . THR A 1 287 ? -12.859 -37.875 -28.141 1 91.31 287 THR A N 1
ATOM 2260 C CA . THR A 1 287 ? -13.969 -37.062 -28.609 1 91.31 287 THR A CA 1
ATOM 2261 C C . THR A 1 287 ? -13.508 -36.094 -29.719 1 91.31 287 THR A C 1
ATOM 2263 O O . THR A 1 287 ? -12.32 -35.812 -29.844 1 91.31 287 THR A O 1
ATOM 2266 N N . PRO A 1 288 ? -14.43 -35.688 -30.484 1 94.31 288 PRO A N 1
ATOM 2267 C CA . PRO A 1 288 ? -14.062 -34.719 -31.516 1 94.31 288 PRO A CA 1
ATOM 2268 C C . PRO A 1 288 ? -13.406 -33.469 -30.938 1 94.31 288 PRO A C 1
ATOM 2270 O O . PRO A 1 288 ? -12.5 -32.906 -31.547 1 94.31 288 PRO A O 1
ATOM 2273 N N . LEU A 1 289 ? -13.898 -33.094 -29.859 1 94.12 289 LEU A N 1
ATOM 2274 C CA . LEU A 1 289 ? -13.312 -31.922 -29.203 1 94.12 289 LEU A CA 1
ATOM 2275 C C . LEU A 1 289 ? -11.859 -32.188 -28.828 1 94.12 289 LEU A C 1
ATOM 2277 O O . LEU A 1 289 ? -11 -31.312 -29.031 1 94.12 289 LEU A O 1
ATOM 2281 N N . ALA A 1 290 ? -11.586 -33.344 -28.297 1 94.62 290 ALA A N 1
ATOM 2282 C CA . ALA A 1 290 ? -10.227 -33.719 -27.938 1 94.62 290 ALA A CA 1
ATOM 2283 C C . ALA A 1 290 ? -9.336 -33.781 -29.172 1 94.62 290 ALA A C 1
ATOM 2285 O O . ALA A 1 290 ? -8.164 -33.406 -29.125 1 94.62 290 ALA A O 1
ATOM 2286 N N . ALA A 1 291 ? -9.898 -34.281 -30.219 1 96.31 291 ALA A N 1
ATOM 2287 C CA . ALA A 1 291 ? -9.133 -34.406 -31.469 1 96.31 291 ALA A CA 1
ATOM 2288 C C . ALA A 1 291 ? -8.734 -33.031 -32 1 96.31 291 ALA A C 1
ATOM 2290 O O . ALA A 1 291 ? -7.609 -32.844 -32.469 1 96.31 291 ALA A O 1
ATOM 2291 N N . LYS A 1 292 ? -9.641 -32.188 -31.984 1 96.75 292 LYS A N 1
ATOM 2292 C CA . LYS A 1 292 ? -9.352 -30.828 -32.438 1 96.75 292 LYS A CA 1
ATOM 2293 C C . LYS A 1 292 ? -8.266 -30.172 -31.594 1 96.75 292 LYS A C 1
ATOM 2295 O O . LYS A 1 292 ? -7.34 -29.547 -32.125 1 96.75 292 LYS A O 1
ATOM 2300 N N . GLY A 1 293 ? -8.422 -30.25 -30.297 1 97.69 293 GLY A N 1
ATOM 2301 C CA . GLY A 1 293 ? -7.41 -29.719 -29.391 1 97.69 293 GLY A CA 1
ATOM 2302 C C . GLY A 1 293 ? -6.035 -30.328 -29.625 1 97.69 293 GLY A C 1
ATOM 2303 O O . GLY A 1 293 ? -5.027 -29.625 -29.562 1 97.69 293 GLY A O 1
ATOM 2304 N N . LEU A 1 294 ? -6.016 -31.578 -29.875 1 97.69 294 LEU A N 1
ATOM 2305 C CA . LEU A 1 294 ? -4.758 -32.281 -30.109 1 97.69 294 LEU A CA 1
ATOM 2306 C C . LEU A 1 294 ? -4.074 -31.766 -31.375 1 97.69 294 LEU A C 1
ATOM 2308 O O . LEU A 1 294 ? -2.85 -31.625 -31.406 1 97.69 294 LEU A O 1
ATOM 2312 N N . GLU A 1 295 ? -4.809 -31.547 -32.375 1 97.5 295 GLU A N 1
ATOM 2313 C CA . GLU A 1 295 ? -4.25 -31.031 -33.625 1 97.5 295 GLU A CA 1
ATOM 2314 C C . GLU A 1 295 ? -3.527 -29.703 -33.406 1 97.5 295 GLU A C 1
ATOM 2316 O O . GLU A 1 295 ? -2.434 -29.484 -33.906 1 97.5 295 GLU A O 1
ATOM 2321 N N . ILE A 1 296 ? -4.164 -28.828 -32.656 1 97.75 296 ILE A N 1
ATOM 2322 C CA . ILE A 1 296 ? -3.588 -27.531 -32.344 1 97.75 296 ILE A CA 1
ATOM 2323 C C . ILE A 1 296 ? -2.326 -27.703 -31.516 1 97.75 296 ILE A C 1
ATOM 2325 O O . ILE A 1 296 ? -1.318 -27.031 -31.75 1 97.75 296 ILE A O 1
ATOM 2329 N N . ALA A 1 297 ? -2.391 -28.609 -30.562 1 97.25 297 ALA A N 1
ATOM 2330 C CA . ALA A 1 297 ? -1.223 -28.891 -29.734 1 97.25 297 ALA A CA 1
ATOM 2331 C C . ALA A 1 297 ? -0.062 -29.406 -30.578 1 97.25 297 ALA A C 1
ATOM 2333 O O . ALA A 1 297 ? 1.095 -29.047 -30.328 1 97.25 297 ALA A O 1
ATOM 2334 N N . GLN A 1 298 ? -0.371 -30.234 -31.484 1 96.06 298 GLN A N 1
ATOM 2335 C CA . GLN A 1 298 ? 0.654 -30.797 -32.344 1 96.06 298 GLN A CA 1
ATOM 2336 C C . GLN A 1 298 ? 1.282 -29.719 -33.219 1 96.06 298 GLN A C 1
ATOM 2338 O O . GLN A 1 298 ? 2.477 -29.781 -33.531 1 96.06 298 GLN A O 1
ATOM 2343 N N . TYR A 1 299 ? 0.508 -28.844 -33.656 1 96.5 299 TYR A N 1
ATOM 2344 C CA . TYR A 1 299 ? 1.055 -27.719 -34.406 1 96.5 299 TYR A CA 1
ATOM 2345 C C . TYR A 1 299 ? 2.078 -26.953 -33.562 1 96.5 299 TYR A C 1
ATOM 2347 O O . TYR A 1 299 ? 3.16 -26.625 -34.062 1 96.5 299 TYR A O 1
ATOM 2355 N N . PHE A 1 300 ? 1.695 -26.656 -32.312 1 96.25 300 PHE A N 1
ATOM 2356 C CA . PHE A 1 300 ? 2.617 -25.953 -31.422 1 96.25 300 PHE A CA 1
ATOM 2357 C C . PHE A 1 300 ? 3.906 -26.734 -31.25 1 96.25 300 PHE A C 1
ATOM 2359 O O . PHE A 1 300 ? 5 -26.172 -31.281 1 96.25 300 PHE A O 1
ATOM 2366 N N . LEU A 1 301 ? 3.734 -28.047 -31 1 93.88 301 LEU A N 1
ATOM 2367 C CA . LEU A 1 301 ? 4.902 -28.906 -30.859 1 93.88 301 LEU A CA 1
ATOM 2368 C C . LEU A 1 301 ? 5.797 -28.797 -32.094 1 93.88 301 LEU A C 1
ATOM 2370 O O . LEU A 1 301 ? 7.023 -28.781 -31.984 1 93.88 301 LEU A O 1
ATOM 2374 N N . GLY A 1 302 ? 5.262 -28.734 -33.25 1 92.62 302 GLY A N 1
ATOM 2375 C CA . GLY A 1 302 ? 5.996 -28.594 -34.5 1 92.62 302 GLY A CA 1
ATOM 2376 C C . GLY A 1 302 ? 6.738 -27.281 -34.625 1 92.62 302 GLY A C 1
ATOM 2377 O O . GLY A 1 302 ? 7.801 -27.219 -35.25 1 92.62 302 GLY A O 1
ATOM 2378 N N . LEU A 1 303 ? 6.148 -26.219 -34.062 1 94.06 303 LEU A N 1
ATOM 2379 C CA . LEU A 1 303 ? 6.793 -24.922 -34.062 1 94.06 303 LEU A CA 1
ATOM 2380 C C . LEU A 1 303 ? 8.094 -24.938 -33.281 1 94.06 303 LEU A C 1
ATOM 2382 O O . LEU A 1 303 ? 9.039 -24.219 -33.594 1 94.06 303 LEU A O 1
ATOM 2386 N N . LEU A 1 304 ? 8.156 -25.656 -32.156 1 90 304 LEU A N 1
ATOM 2387 C CA . LEU A 1 304 ? 9.344 -25.703 -31.297 1 90 304 LEU A CA 1
ATOM 2388 C C . LEU A 1 304 ? 10.5 -26.375 -32.031 1 90 304 LEU A C 1
ATOM 2390 O O . LEU A 1 304 ? 11.656 -25.953 -31.891 1 90 304 LEU A O 1
ATOM 2394 N N . ASN A 1 305 ? 10.242 -27.312 -32.906 1 79.94 305 ASN A N 1
ATOM 2395 C CA . ASN A 1 305 ? 11.227 -27.969 -33.75 1 79.94 305 ASN A CA 1
ATOM 2396 C C . ASN A 1 305 ? 12.562 -28.141 -33.031 1 79.94 305 ASN A C 1
ATOM 2398 O O . ASN A 1 305 ? 13.602 -27.734 -33.531 1 79.94 305 ASN A O 1
ATOM 2402 N N . TYR A 1 306 ? 12.531 -28.688 -31.844 1 80.31 306 TYR A N 1
ATOM 2403 C CA . TYR A 1 306 ? 13.742 -28.875 -31.062 1 80.31 306 TYR A CA 1
ATOM 2404 C C . TYR A 1 306 ? 14.633 -29.953 -31.656 1 80.31 306 TYR A C 1
ATOM 2406 O O . TYR A 1 306 ? 14.141 -30.953 -32.156 1 80.31 306 TYR A O 1
ATOM 2414 N N . THR A 1 307 ? 15.945 -29.672 -31.578 1 74.12 307 THR A N 1
ATOM 2415 C CA . THR A 1 307 ? 16.922 -30.672 -31.984 1 74.12 307 THR A CA 1
ATOM 2416 C C . THR A 1 307 ? 17.016 -31.781 -30.938 1 74.12 307 THR A C 1
ATOM 2418 O O . THR A 1 307 ? 16.594 -31.594 -29.781 1 74.12 307 THR A O 1
ATOM 2421 N N . PRO A 1 308 ? 17.5 -32.875 -31.422 1 70.56 308 PRO A N 1
ATOM 2422 C CA . PRO A 1 308 ? 17.703 -33.938 -30.438 1 70.56 308 PRO A CA 1
ATOM 2423 C C . PRO A 1 308 ? 18.516 -33.5 -29.234 1 70.56 308 PRO A C 1
ATOM 2425 O O . PRO A 1 308 ? 18.281 -33.969 -28.109 1 70.56 308 PRO A O 1
ATOM 2428 N N . GLU A 1 309 ? 19.438 -32.594 -29.484 1 67.94 309 GLU A N 1
ATOM 2429 C CA . GLU A 1 309 ? 20.266 -32.094 -28.391 1 67.94 309 GLU A CA 1
ATOM 2430 C C . GLU A 1 309 ? 19.438 -31.281 -27.406 1 67.94 309 GLU A C 1
ATOM 2432 O O . GLU A 1 309 ? 19.672 -31.312 -26.203 1 67.94 309 GLU A O 1
ATOM 2437 N N . GLN A 1 310 ? 18.484 -30.594 -28.016 1 67.25 310 GLN A N 1
ATOM 2438 C CA . GLN A 1 310 ? 17.641 -29.75 -27.188 1 67.25 310 GLN A CA 1
ATOM 2439 C C . GLN A 1 310 ? 16.609 -30.562 -26.438 1 67.25 310 GLN A C 1
ATOM 2441 O O . GLN A 1 310 ? 16.078 -30.125 -25.406 1 67.25 310 GLN A O 1
ATOM 2446 N N . THR A 1 311 ? 16.344 -31.703 -27.062 1 63.28 311 THR A N 1
ATOM 2447 C CA . THR A 1 311 ? 15.336 -32.562 -26.422 1 63.28 311 THR A CA 1
ATOM 2448 C C . THR A 1 311 ? 15.992 -33.531 -25.453 1 63.28 311 THR A C 1
ATOM 2450 O O . THR A 1 311 ? 15.352 -34 -24.5 1 63.28 311 THR A O 1
ATOM 2453 N N . ASN A 1 312 ? 17.203 -33.938 -25.828 1 55.69 312 ASN A N 1
ATOM 2454 C CA . ASN A 1 312 ? 17.875 -34.969 -25.062 1 55.69 312 ASN A CA 1
ATOM 2455 C C . ASN A 1 312 ? 18.562 -34.406 -23.828 1 55.69 312 ASN A C 1
ATOM 2457 O O . ASN A 1 312 ? 19.188 -35.156 -23.062 1 55.69 312 ASN A O 1
ATOM 2461 N N . VAL A 1 313 ? 18.562 -33.125 -23.781 1 51.5 313 VAL A N 1
ATOM 2462 C CA . VAL A 1 313 ? 19.391 -32.75 -22.641 1 51.5 313 VAL A CA 1
ATOM 2463 C C . VAL A 1 313 ? 18.844 -33.406 -21.375 1 51.5 313 VAL A C 1
ATOM 2465 O O . VAL A 1 313 ? 17.797 -34.062 -21.406 1 51.5 313 VAL A O 1
ATOM 2468 N N . GLU A 1 314 ? 19.203 -32.812 -20.125 1 49.53 314 GLU A N 1
ATOM 2469 C CA . GLU A 1 314 ? 18.969 -33.469 -18.844 1 49.53 314 GLU A CA 1
ATOM 2470 C C . GLU A 1 314 ? 17.531 -33.906 -18.688 1 49.53 314 GLU A C 1
ATOM 2472 O O . GLU A 1 314 ? 16.594 -33.188 -19.062 1 49.53 314 GLU A O 1
ATOM 2477 N N . PRO A 1 315 ? 17.375 -35.25 -18.609 1 46.31 315 PRO A N 1
ATOM 2478 C CA . PRO A 1 315 ? 16.078 -35.938 -18.484 1 46.31 315 PRO A CA 1
ATOM 2479 C C . PRO A 1 315 ? 15.008 -35.031 -17.844 1 46.31 315 PRO A C 1
ATOM 2481 O O . PRO A 1 315 ? 13.828 -35.156 -18.172 1 46.31 315 PRO A O 1
ATOM 2484 N N . SER A 1 316 ? 15.469 -34.281 -17.016 1 46.09 316 SER A N 1
ATOM 2485 C CA . SER A 1 316 ? 14.508 -33.531 -16.203 1 46.09 316 SER A CA 1
ATOM 2486 C C . SER A 1 316 ? 13.844 -32.406 -17.031 1 46.09 316 SER A C 1
ATOM 2488 O O . SER A 1 316 ? 12.75 -31.953 -16.688 1 46.09 316 SER A O 1
ATOM 2490 N N . PHE A 1 317 ? 14.578 -31.891 -18.094 1 50.09 317 PHE A N 1
ATOM 2491 C CA . PHE A 1 317 ? 14.109 -30.625 -18.641 1 50.09 317 PHE A CA 1
ATOM 2492 C C . PHE A 1 317 ? 13.492 -30.828 -20.031 1 50.09 317 PHE A C 1
ATOM 2494 O O . PHE A 1 317 ? 12.742 -29.969 -20.5 1 50.09 317 PHE A O 1
ATOM 2501 N N . SER A 1 318 ? 13.812 -31.953 -20.766 1 52.78 318 SER A N 1
ATOM 2502 C CA . SER A 1 318 ? 13.359 -32.031 -22.156 1 52.78 318 SER A CA 1
ATOM 2503 C C . SER A 1 318 ? 11.945 -32.594 -22.234 1 52.78 318 SER A C 1
ATOM 2505 O O . SER A 1 318 ? 11.43 -32.875 -23.328 1 52.78 318 SER A O 1
ATOM 2507 N N . ALA A 1 319 ? 11.344 -32.531 -21.078 1 72.25 319 ALA A N 1
ATOM 2508 C CA . ALA A 1 319 ? 10.148 -33.375 -21.016 1 72.25 319 ALA A CA 1
ATOM 2509 C C . ALA A 1 319 ? 8.883 -32.5 -21.047 1 72.25 319 ALA A C 1
ATOM 2511 O O . ALA A 1 319 ? 8.914 -31.328 -20.703 1 72.25 319 ALA A O 1
ATOM 2512 N N . LEU A 1 320 ? 7.957 -32.969 -21.984 1 85.44 320 LEU A N 1
ATOM 2513 C CA . LEU A 1 320 ? 6.621 -32.406 -21.859 1 85.44 320 LEU A CA 1
ATOM 2514 C C . LEU A 1 320 ? 6.09 -32.562 -20.438 1 85.44 320 LEU A C 1
ATOM 2516 O O . LEU A 1 320 ? 6.309 -33.594 -19.797 1 85.44 320 LEU A O 1
ATOM 2520 N N . LEU A 1 321 ? 5.664 -31.422 -19.953 1 91.12 321 LEU A N 1
ATOM 2521 C CA . LEU A 1 321 ? 4.91 -31.453 -18.703 1 91.12 321 LEU A CA 1
ATOM 2522 C C . LEU A 1 321 ? 3.41 -31.391 -18.969 1 91.12 321 LEU A C 1
ATOM 2524 O O . LEU A 1 321 ? 2.98 -30.828 -19.969 1 91.12 321 LEU A O 1
ATOM 2528 N N . ALA A 1 322 ? 2.662 -32.094 -18.203 1 95.06 322 ALA A N 1
ATOM 2529 C CA . ALA A 1 322 ? 1.208 -32.031 -18.312 1 95.06 322 ALA A CA 1
ATOM 2530 C C . ALA A 1 322 ? 0.557 -31.953 -16.938 1 95.06 322 ALA A C 1
ATOM 2532 O O . ALA A 1 322 ? 1.13 -32.406 -15.945 1 95.06 322 ALA A O 1
ATOM 2533 N N . ASN A 1 323 ? -0.471 -31.297 -16.859 1 96.81 323 ASN A N 1
ATOM 2534 C CA . ASN A 1 323 ? -1.345 -31.484 -15.711 1 96.81 323 ASN A CA 1
ATOM 2535 C C . ASN A 1 323 ? -2.742 -31.938 -16.125 1 96.81 323 ASN A C 1
ATOM 2537 O O . ASN A 1 323 ? -3.135 -31.766 -17.281 1 96.81 323 ASN A O 1
ATOM 2541 N N . TYR A 1 324 ? -3.406 -32.656 -15.266 1 96.5 324 TYR A N 1
ATOM 2542 C CA . TYR A 1 324 ? -4.785 -33.125 -15.43 1 96.5 324 TYR A CA 1
ATOM 2543 C C . TYR A 1 324 ? -5.688 -32.531 -14.359 1 96.5 324 TYR A C 1
ATOM 2545 O O . TYR A 1 324 ? -5.488 -32.781 -13.164 1 96.5 324 TYR A O 1
ATOM 2553 N N . GLU A 1 325 ? -6.605 -31.781 -14.828 1 95.44 325 GLU A N 1
ATOM 2554 C CA . GLU A 1 325 ? -7.535 -31.109 -13.922 1 95.44 325 GLU A CA 1
ATOM 2555 C C . GLU A 1 325 ? -8.719 -32 -13.586 1 95.44 325 GLU A C 1
ATOM 2557 O O . GLU A 1 325 ? -9.344 -32.594 -14.477 1 95.44 325 GLU A O 1
ATOM 2562 N N . LEU A 1 326 ? -8.93 -32.156 -12.32 1 92.5 326 LEU A N 1
ATOM 2563 C CA . LEU A 1 326 ? -10.094 -32.844 -11.789 1 92.5 326 LEU A CA 1
ATOM 2564 C C . LEU A 1 326 ? -11.062 -31.875 -11.133 1 92.5 326 LEU A C 1
ATOM 2566 O O . LEU A 1 326 ? -10.648 -30.984 -10.398 1 92.5 326 LEU A O 1
ATOM 2570 N N . LYS A 1 327 ? -12.266 -32.031 -11.461 1 87.69 327 LYS A N 1
ATOM 2571 C CA . LYS A 1 327 ? -13.328 -31.234 -10.875 1 87.69 327 LYS A CA 1
ATOM 2572 C C . LYS A 1 327 ? -14.539 -32.094 -10.5 1 87.69 327 LYS A C 1
ATOM 2574 O O . LYS A 1 327 ? -14.898 -33 -11.242 1 87.69 327 LYS A O 1
ATOM 2579 N N . ILE A 1 328 ? -15.094 -31.656 -9.383 1 81.06 328 ILE A N 1
ATOM 2580 C CA . ILE A 1 328 ? -16.297 -32.375 -8.961 1 81.06 328 ILE A CA 1
ATOM 2581 C C . ILE A 1 328 ? -17.375 -32.219 -10.031 1 81.06 328 ILE A C 1
ATOM 2583 O O . ILE A 1 328 ? -17.625 -31.109 -10.531 1 81.06 328 ILE A O 1
ATOM 2587 N N . GLY A 1 329 ? -17.953 -33.312 -10.398 1 75.38 329 GLY A N 1
ATOM 2588 C CA . GLY A 1 329 ? -19.047 -33.281 -11.367 1 75.38 329 GLY A CA 1
ATOM 2589 C C . GLY A 1 329 ? -18.578 -33.531 -12.797 1 75.38 329 GLY A C 1
ATOM 2590 O O . GLY A 1 329 ? -19.391 -33.75 -13.688 1 75.38 329 GLY A O 1
ATOM 2591 N N . SER A 1 330 ? -17.281 -33.438 -13.031 1 79.44 330 SER A N 1
ATOM 2592 C CA . SER A 1 330 ? -16.734 -33.688 -14.359 1 79.44 330 SER A CA 1
ATOM 2593 C C . SER A 1 330 ? -16.172 -35.125 -14.461 1 79.44 330 SER A C 1
ATOM 2595 O O . SER A 1 330 ? -15.258 -35.469 -13.727 1 79.44 330 SER A O 1
ATOM 2597 N N . PRO A 1 331 ? -16.719 -35.844 -15.359 1 79.06 331 PRO A N 1
ATOM 2598 C CA . PRO A 1 331 ? -16.312 -37.25 -15.43 1 79.06 331 PRO A CA 1
ATOM 2599 C C . PRO A 1 331 ? -14.93 -37.406 -16.062 1 79.06 331 PRO A C 1
ATOM 2601 O O . PRO A 1 331 ? -14.297 -38.469 -15.875 1 79.06 331 PRO A O 1
ATOM 2604 N N . HIS A 1 332 ? -14.445 -36.469 -16.797 1 82.81 332 HIS A N 1
ATOM 2605 C CA . HIS A 1 332 ? -13.172 -36.625 -17.484 1 82.81 332 HIS A CA 1
ATOM 2606 C C . HIS A 1 332 ? -12.148 -35.594 -17.016 1 82.81 332 HIS A C 1
ATOM 2608 O O . HIS A 1 332 ? -12.461 -34.406 -16.906 1 82.81 332 HIS A O 1
ATOM 2614 N N . PRO A 1 333 ? -10.922 -36.125 -16.734 1 91.56 333 PRO A N 1
ATOM 2615 C CA . PRO A 1 333 ? -9.852 -35.156 -16.484 1 91.56 333 PRO A CA 1
ATOM 2616 C C . PRO A 1 333 ? -9.523 -34.312 -17.703 1 91.56 333 PRO A C 1
ATOM 2618 O O . PRO A 1 333 ? -9.586 -34.781 -18.828 1 91.56 333 PRO A O 1
ATOM 2621 N N . LYS A 1 334 ? -9.227 -33.094 -17.5 1 92.19 334 LYS A N 1
ATOM 2622 C CA . LYS A 1 334 ? -8.867 -32.188 -18.578 1 92.19 334 LYS A CA 1
ATOM 2623 C C . LYS A 1 334 ? -7.355 -31.969 -18.656 1 92.19 334 LYS A C 1
ATOM 2625 O O . LYS A 1 334 ? -6.746 -31.484 -17.688 1 92.19 334 LYS A O 1
ATOM 2630 N N . PRO A 1 335 ? -6.789 -32.312 -19.75 1 95.5 335 PRO A N 1
ATOM 2631 C CA . PRO A 1 335 ? -5.336 -32.156 -19.859 1 95.5 335 PRO A CA 1
ATOM 2632 C C . PRO A 1 335 ? -4.898 -30.734 -20.203 1 95.5 335 PRO A C 1
ATOM 2634 O O . PRO A 1 335 ? -5.609 -30.031 -20.906 1 95.5 335 PRO A O 1
ATOM 2637 N N . GLN A 1 336 ? -3.832 -30.312 -19.719 1 97.06 336 GLN A N 1
ATOM 2638 C CA . GLN A 1 336 ? -3.062 -29.141 -20.125 1 97.06 336 GLN A CA 1
ATOM 2639 C C . GLN A 1 336 ? -1.597 -29.5 -20.344 1 97.06 336 GLN A C 1
ATOM 2641 O O . GLN A 1 336 ? -0.957 -30.094 -19.484 1 97.06 336 GLN A O 1
ATOM 2646 N N . ILE A 1 337 ? -1.091 -29.141 -21.5 1 96.5 337 ILE A N 1
ATOM 2647 C CA . ILE A 1 337 ? 0.277 -29.5 -21.859 1 96.5 337 ILE A CA 1
ATOM 2648 C C . ILE A 1 337 ? 1.187 -28.281 -21.719 1 96.5 337 ILE A C 1
ATOM 2650 O O . ILE A 1 337 ? 0.822 -27.172 -22.109 1 96.5 337 ILE A O 1
ATOM 2654 N N . TYR A 1 338 ? 2.332 -28.5 -21.109 1 94.69 338 TYR A N 1
ATOM 2655 C CA . TYR A 1 338 ? 3.344 -27.469 -20.969 1 94.69 338 TYR A CA 1
ATOM 2656 C C . TYR A 1 338 ? 4.488 -27.672 -21.953 1 94.69 338 TYR A C 1
ATOM 2658 O O . TYR A 1 338 ? 5.223 -28.656 -21.859 1 94.69 338 TYR A O 1
ATOM 2666 N N . PHE A 1 339 ? 4.594 -26.766 -22.828 1 92.31 339 PHE A N 1
ATOM 2667 C CA . PHE A 1 339 ? 5.703 -26.781 -23.781 1 92.31 339 PHE A CA 1
ATOM 2668 C C . PHE A 1 339 ? 6.895 -26 -23.234 1 92.31 339 PHE A C 1
ATOM 2670 O O . PHE A 1 339 ? 6.746 -24.859 -22.797 1 92.31 339 PHE A O 1
ATOM 2677 N N . PRO A 1 340 ? 8.023 -26.625 -23.219 1 89.88 340 PRO A N 1
ATOM 2678 C CA . PRO A 1 340 ? 9.195 -25.953 -22.656 1 89.88 340 PRO A CA 1
ATOM 2679 C C . PRO A 1 340 ? 9.734 -24.859 -23.562 1 89.88 340 PRO A C 1
ATOM 2681 O O . PRO A 1 340 ? 10.016 -25.094 -24.734 1 89.88 340 PRO A O 1
ATOM 2684 N N . LEU A 1 341 ? 9.859 -23.609 -23.047 1 88.12 341 LEU A N 1
ATOM 2685 C CA . LEU A 1 341 ? 10.43 -22.484 -23.781 1 88.12 341 LEU A CA 1
ATOM 2686 C C . LEU A 1 341 ? 11.734 -22.031 -23.141 1 88.12 341 LEU A C 1
ATOM 2688 O O . LEU A 1 341 ? 12.438 -21.188 -23.703 1 88.12 341 LEU A O 1
ATOM 2692 N N . HIS A 1 342 ? 12.086 -22.609 -22.062 1 82.19 342 HIS A N 1
ATOM 2693 C CA . HIS A 1 342 ? 13.258 -22.172 -21.312 1 82.19 342 HIS A CA 1
ATOM 2694 C C . HIS A 1 342 ? 14.547 -22.641 -21.984 1 82.19 342 HIS A C 1
ATOM 2696 O O . HIS A 1 342 ? 15.641 -22.234 -21.578 1 82.19 342 HIS A O 1
ATOM 2702 N N . LYS A 1 343 ? 14.422 -23.422 -23.031 1 76.56 343 LYS A N 1
ATOM 2703 C CA . LYS A 1 343 ? 15.586 -23.953 -23.719 1 76.56 343 LYS A CA 1
ATOM 2704 C C . LYS A 1 343 ? 16.016 -23.031 -24.859 1 76.56 343 LYS A C 1
ATOM 2706 O O . LYS A 1 343 ? 17.094 -23.219 -25.438 1 76.56 343 LYS A O 1
ATOM 2711 N N . ILE A 1 344 ? 15.203 -22.125 -25.109 1 82.06 344 ILE A N 1
ATOM 2712 C CA . ILE A 1 344 ? 15.5 -21.203 -26.203 1 82.06 344 ILE A CA 1
ATOM 2713 C C . ILE A 1 344 ? 15.508 -19.766 -25.672 1 82.06 344 ILE A C 1
ATOM 2715 O O . ILE A 1 344 ? 15.016 -19.484 -24.578 1 82.06 344 ILE A O 1
ATOM 2719 N N . ASP A 1 345 ? 16.156 -18.891 -26.406 1 81.06 345 ASP A N 1
ATOM 2720 C CA . ASP A 1 345 ? 16.219 -17.5 -26 1 81.06 345 ASP A CA 1
ATOM 2721 C C . ASP A 1 345 ? 14.859 -16.812 -26.141 1 81.06 345 ASP A C 1
ATOM 2723 O O . ASP A 1 345 ? 14.008 -17.281 -26.906 1 81.06 345 ASP A O 1
ATOM 2727 N N . ASP A 1 346 ? 14.688 -15.742 -25.5 1 83.94 346 ASP A N 1
ATOM 2728 C CA . ASP A 1 346 ? 13.398 -15.07 -25.406 1 83.94 346 ASP A CA 1
ATOM 2729 C C . ASP A 1 346 ? 12.945 -14.547 -26.766 1 83.94 346 ASP A C 1
ATOM 2731 O O . ASP A 1 346 ? 11.75 -14.516 -27.062 1 83.94 346 ASP A O 1
ATOM 2735 N N . GLU A 1 347 ? 13.812 -14.086 -27.562 1 84.12 347 GLU A N 1
ATOM 2736 C CA . GLU A 1 347 ? 13.43 -13.617 -28.891 1 84.12 347 GLU A CA 1
ATOM 2737 C C . GLU A 1 347 ? 12.812 -14.742 -29.719 1 84.12 347 GLU A C 1
ATOM 2739 O O . GLU A 1 347 ? 11.789 -14.547 -30.359 1 84.12 347 GLU A O 1
ATOM 2744 N N . THR A 1 348 ? 13.5 -15.883 -29.703 1 87.06 348 THR A N 1
ATOM 2745 C CA . THR A 1 348 ? 12.992 -17.047 -30.422 1 87.06 348 THR A CA 1
ATOM 2746 C C . THR A 1 348 ? 11.648 -17.484 -29.844 1 87.06 348 THR A C 1
ATOM 2748 O O . THR A 1 348 ? 10.734 -17.844 -30.594 1 87.06 348 THR A O 1
ATOM 2751 N N . ALA A 1 349 ? 11.578 -17.562 -28.547 1 89.19 349 ALA A N 1
ATOM 2752 C CA . ALA A 1 349 ? 10.312 -17.906 -27.891 1 89.19 349 ALA A CA 1
ATOM 2753 C C . ALA A 1 349 ? 9.203 -16.953 -28.328 1 89.19 349 ALA A C 1
ATOM 2755 O O . ALA A 1 349 ? 8.086 -17.391 -28.625 1 89.19 349 ALA A O 1
ATOM 2756 N N . ALA A 1 350 ? 9.531 -15.656 -28.375 1 89.38 350 ALA A N 1
ATOM 2757 C CA . ALA A 1 350 ? 8.547 -14.656 -28.797 1 89.38 350 ALA A CA 1
ATOM 2758 C C . ALA A 1 350 ? 8.102 -14.898 -30.234 1 89.38 350 ALA A C 1
ATOM 2760 O O . ALA A 1 350 ? 6.918 -14.734 -30.562 1 89.38 350 ALA A O 1
ATOM 2761 N N . ASP A 1 351 ? 9 -15.203 -31.062 1 90.94 351 ASP A N 1
ATOM 2762 C CA . ASP A 1 351 ? 8.68 -15.477 -32.469 1 90.94 351 ASP A CA 1
ATOM 2763 C C . ASP A 1 351 ? 7.762 -16.688 -32.562 1 90.94 351 ASP A C 1
ATOM 2765 O O . ASP A 1 351 ? 6.809 -16.688 -33.375 1 90.94 351 ASP A O 1
ATOM 2769 N N . ILE A 1 352 ? 8.078 -17.734 -31.859 1 93.25 352 ILE A N 1
ATOM 2770 C CA . ILE A 1 352 ? 7.277 -18.953 -31.859 1 93.25 352 ILE A CA 1
ATOM 2771 C C . ILE A 1 352 ? 5.863 -18.641 -31.375 1 93.25 352 ILE A C 1
ATOM 2773 O O . ILE A 1 352 ? 4.883 -19.047 -32 1 93.25 352 ILE A O 1
ATOM 2777 N N . LEU A 1 353 ? 5.773 -17.922 -30.328 1 94.38 353 LEU A N 1
ATOM 2778 C CA . LEU A 1 353 ? 4.469 -17.578 -29.766 1 94.38 353 LEU A CA 1
ATOM 2779 C C . LEU A 1 353 ? 3.693 -16.688 -30.734 1 94.38 353 LEU A C 1
ATOM 2781 O O . LEU A 1 353 ? 2.482 -16.844 -30.906 1 94.38 353 LEU A O 1
ATOM 2785 N N . THR A 1 354 ? 4.363 -15.742 -31.344 1 93.69 354 THR A N 1
ATOM 2786 C CA . THR A 1 354 ? 3.717 -14.875 -32.312 1 93.69 354 THR A CA 1
ATOM 2787 C C . THR A 1 354 ? 3.135 -15.695 -33.469 1 93.69 354 THR A C 1
ATOM 2789 O O . THR A 1 354 ? 1.999 -15.469 -33.875 1 93.69 354 THR A O 1
ATOM 2792 N N . ARG A 1 355 ? 3.875 -16.625 -33.969 1 94.25 355 ARG A N 1
ATOM 2793 C CA . ARG A 1 355 ? 3.402 -17.5 -35.062 1 94.25 355 ARG A CA 1
ATOM 2794 C C . ARG A 1 355 ? 2.209 -18.328 -34.594 1 94.25 355 ARG A C 1
ATOM 2796 O O . ARG A 1 355 ? 1.265 -18.547 -35.344 1 94.25 355 ARG A O 1
ATOM 2803 N N . PHE A 1 356 ? 2.311 -18.797 -33.406 1 95.75 356 PHE A N 1
ATOM 2804 C CA . PHE A 1 356 ? 1.213 -19.578 -32.844 1 95.75 356 PHE A CA 1
ATOM 2805 C C . PHE A 1 356 ? -0.047 -18.734 -32.719 1 95.75 356 PHE A C 1
ATOM 2807 O O . PHE A 1 356 ? -1.143 -19.188 -33.062 1 95.75 356 PHE A O 1
ATOM 2814 N N . PHE A 1 357 ? 0.098 -17.531 -32.25 1 94.25 357 PHE A N 1
ATOM 2815 C CA . PHE A 1 357 ? -1.035 -16.609 -32.156 1 94.25 357 PHE A CA 1
ATOM 2816 C C . PHE A 1 357 ? -1.636 -16.328 -33.5 1 94.25 357 PHE A C 1
ATOM 2818 O O . PHE A 1 357 ? -2.857 -16.234 -33.656 1 94.25 357 PHE A O 1
ATOM 2825 N N . ASP A 1 358 ? -0.821 -16.172 -34.438 1 93.38 358 ASP A N 1
ATOM 2826 C CA . ASP A 1 358 ? -1.292 -15.961 -35.812 1 93.38 358 ASP A CA 1
ATOM 2827 C C . ASP A 1 358 ? -2.107 -17.156 -36.281 1 93.38 358 ASP A C 1
ATOM 2829 O O . ASP A 1 358 ? -3.154 -17 -36.906 1 93.38 358 ASP A O 1
ATOM 2833 N N . TYR A 1 359 ? -1.567 -18.297 -36 1 94.94 359 TYR A N 1
ATOM 2834 C CA . TYR A 1 359 ? -2.25 -19.531 -36.375 1 94.94 359 TYR A CA 1
ATOM 2835 C C . TYR A 1 359 ? -3.631 -19.609 -35.719 1 94.94 359 TYR A C 1
ATOM 2837 O O . TYR A 1 359 ? -4.586 -20.078 -36.344 1 94.94 359 TYR A O 1
ATOM 2845 N N . LEU A 1 360 ? -3.785 -19.094 -34.5 1 94.31 360 LEU A N 1
ATOM 2846 C CA . LEU A 1 360 ? -5.039 -19.125 -33.75 1 94.31 360 LEU A CA 1
ATOM 2847 C C . LEU A 1 360 ? -5.973 -18.016 -34.219 1 94.31 360 LEU A C 1
ATOM 2849 O O . LEU A 1 360 ? -7.133 -17.953 -33.781 1 94.31 360 LEU A O 1
ATOM 2853 N N . GLY A 1 361 ? -5.438 -17.062 -35 1 91.44 361 GLY A N 1
ATOM 2854 C CA . GLY A 1 361 ? -6.227 -15.93 -35.469 1 91.44 361 GLY A CA 1
ATOM 2855 C C . GLY A 1 361 ? -6.266 -14.789 -34.469 1 91.44 361 GLY A C 1
ATOM 2856 O O . GLY A 1 361 ? -7.172 -13.953 -34.5 1 91.44 361 GLY A O 1
ATOM 2857 N N . TRP A 1 362 ? -5.352 -14.828 -33.562 1 91.19 362 TRP A N 1
ATOM 2858 C CA . TRP A 1 362 ? -5.27 -13.773 -32.562 1 91.19 362 TRP A CA 1
ATOM 2859 C C . TRP A 1 362 ? -4.379 -12.633 -33.031 1 91.19 362 TRP A C 1
ATOM 2861 O O . TRP A 1 362 ? -3.379 -12.305 -32.406 1 91.19 362 TRP A O 1
ATOM 2871 N N . GLN A 1 363 ? -4.715 -11.898 -34 1 83.25 363 GLN A N 1
ATOM 2872 C CA . GLN A 1 363 ? -3.879 -10.93 -34.688 1 83.25 363 GLN A CA 1
ATOM 2873 C C . GLN A 1 363 ? -3.537 -9.75 -33.781 1 83.25 363 GLN A C 1
ATOM 2875 O O . GLN A 1 363 ? -2.422 -9.227 -33.844 1 83.25 363 GLN A O 1
ATOM 2880 N N . GLY A 1 364 ? -4.484 -9.258 -33.031 1 79.19 364 GLY A N 1
ATOM 2881 C CA . GLY A 1 364 ? -4.223 -8.141 -32.156 1 79.19 364 GLY A CA 1
ATOM 2882 C C . GLY A 1 364 ? -3.092 -8.406 -31.172 1 79.19 364 GLY A C 1
ATOM 2883 O O . GLY A 1 364 ? -2.209 -7.57 -30.984 1 79.19 364 GLY A O 1
ATOM 2884 N N . ILE A 1 365 ? -2.986 -9.586 -30.672 1 80.38 365 ILE A N 1
ATOM 2885 C CA . ILE A 1 365 ? -1.951 -9.984 -29.719 1 80.38 365 ILE A CA 1
ATOM 2886 C C . ILE A 1 365 ? -0.645 -10.25 -30.453 1 80.38 365 ILE A C 1
ATOM 2888 O O . ILE A 1 365 ? 0.424 -9.812 -30.031 1 80.38 365 ILE A O 1
ATOM 2892 N N . ALA A 1 366 ? -0.736 -10.883 -31.531 1 81.25 366 ALA A N 1
ATOM 2893 C CA . ALA A 1 366 ? 0.43 -11.32 -32.281 1 81.25 366 ALA A CA 1
ATOM 2894 C C . ALA A 1 366 ? 1.261 -10.133 -32.75 1 81.25 366 ALA A C 1
ATOM 2896 O O . ALA A 1 366 ? 2.492 -10.172 -32.719 1 81.25 366 ALA A O 1
ATOM 2897 N N . SER A 1 367 ? 0.639 -9.109 -33.094 1 83.06 367 SER A N 1
ATOM 2898 C CA . SER A 1 367 ? 1.314 -7.977 -33.719 1 83.06 367 SER A CA 1
ATOM 2899 C C . SER A 1 367 ? 2.199 -7.234 -32.719 1 83.06 367 SER A C 1
ATOM 2901 O O . SER A 1 367 ? 3.211 -6.641 -33.125 1 83.06 367 SER A O 1
ATOM 2903 N N . ASN A 1 368 ? 1.844 -7.359 -31.516 1 84.06 368 ASN A N 1
ATOM 2904 C CA . ASN A 1 368 ? 2.584 -6.543 -30.562 1 84.06 368 ASN A CA 1
ATOM 2905 C C . ASN A 1 368 ? 3.225 -7.395 -29.469 1 84.06 368 ASN A C 1
ATOM 2907 O O . ASN A 1 368 ? 3.867 -6.867 -28.562 1 84.06 368 ASN A O 1
ATOM 2911 N N . PHE A 1 369 ? 3.133 -8.617 -29.609 1 85.19 369 PHE A N 1
ATOM 2912 C CA . PHE A 1 369 ? 3.531 -9.492 -28.516 1 85.19 369 PHE A CA 1
ATOM 2913 C C . PHE A 1 369 ? 5.027 -9.383 -28.25 1 85.19 369 PHE A C 1
ATOM 2915 O O . PHE A 1 369 ? 5.453 -9.18 -27.109 1 85.19 369 PHE A O 1
ATOM 2922 N N . LYS A 1 370 ? 5.78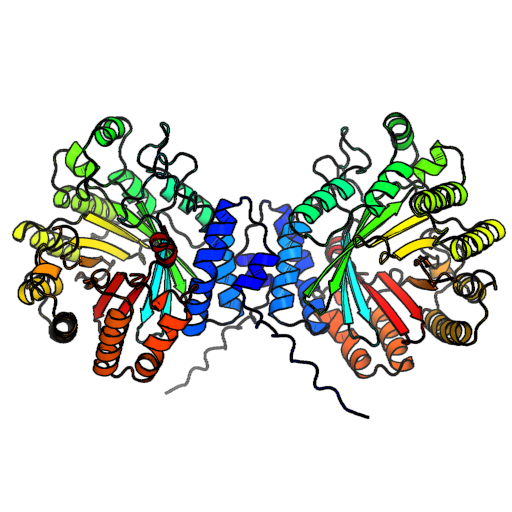9 -9.523 -29.25 1 81.25 370 LYS A N 1
ATOM 2923 C CA . LYS A 1 370 ? 7.242 -9.492 -29.109 1 81.25 370 LYS A CA 1
ATOM 2924 C C . LYS A 1 370 ? 7.715 -8.156 -28.547 1 81.25 370 LYS A C 1
ATOM 2926 O O . LYS A 1 370 ? 8.508 -8.117 -27.609 1 81.25 370 LYS A O 1
ATOM 2931 N N . ASP A 1 371 ? 7.191 -7.137 -29.078 1 80.25 371 ASP A N 1
ATOM 2932 C CA . ASP A 1 371 ? 7.566 -5.805 -28.609 1 80.25 371 ASP A CA 1
ATOM 2933 C C . ASP A 1 371 ? 7.156 -5.598 -27.156 1 80.25 371 ASP A C 1
ATOM 2935 O O . ASP A 1 371 ? 7.898 -4.988 -26.375 1 80.25 371 ASP A O 1
ATOM 2939 N N . SER A 1 372 ? 6.035 -6.066 -26.875 1 80.69 372 SER A N 1
ATOM 2940 C CA . SER A 1 372 ? 5.535 -5.949 -25.5 1 80.69 372 SER A CA 1
ATOM 2941 C C . SER A 1 372 ? 6.406 -6.734 -24.531 1 80.69 372 SER A C 1
ATOM 2943 O O . SER A 1 372 ? 6.695 -6.266 -23.422 1 80.69 372 SER A O 1
ATOM 2945 N N . LEU A 1 373 ? 6.75 -7.891 -24.938 1 79.12 373 LEU A N 1
ATOM 2946 C CA . LEU A 1 373 ? 7.594 -8.727 -24.094 1 79.12 373 LEU A CA 1
ATOM 2947 C C . LEU A 1 373 ? 8.945 -8.07 -23.859 1 79.12 373 LEU A C 1
ATOM 2949 O O . LEU A 1 373 ? 9.453 -8.055 -22.734 1 79.12 373 LEU A O 1
ATOM 2953 N N . ILE A 1 374 ? 9.477 -7.508 -24.844 1 72.31 374 ILE A N 1
ATOM 2954 C CA . ILE A 1 374 ? 10.789 -6.867 -24.766 1 72.31 374 ILE A CA 1
ATOM 2955 C C . ILE A 1 374 ? 10.703 -5.617 -23.891 1 72.31 374 ILE A C 1
ATOM 2957 O O . ILE A 1 374 ? 11.602 -5.352 -23.094 1 72.31 374 ILE A O 1
ATOM 2961 N N . SER A 1 375 ? 9.656 -4.914 -24 1 72.56 375 SER A N 1
ATOM 2962 C CA . SER A 1 375 ? 9.484 -3.664 -23.266 1 72.56 375 SER A CA 1
ATOM 2963 C C . SER A 1 375 ? 9.336 -3.916 -21.766 1 72.56 375 SER A C 1
ATOM 2965 O O . SER A 1 375 ? 9.578 -3.021 -20.953 1 72.56 375 SER A O 1
ATOM 2967 N N . ASN A 1 376 ? 8.906 -5.043 -21.438 1 73.44 376 ASN A N 1
ATOM 2968 C CA . ASN A 1 376 ? 8.695 -5.391 -20.031 1 73.44 376 ASN A CA 1
ATOM 2969 C C . ASN A 1 376 ? 10.016 -5.711 -19.328 1 73.44 376 ASN A C 1
ATOM 2971 O O . ASN A 1 376 ? 10.078 -5.727 -18.094 1 73.44 376 ASN A O 1
ATOM 2975 N N . MET A 1 377 ? 10.953 -5.957 -20.109 1 67.44 377 MET A N 1
ATOM 2976 C CA . MET A 1 377 ? 12.211 -6.422 -19.531 1 67.44 377 MET A CA 1
ATOM 2977 C C . MET A 1 377 ? 13 -5.258 -18.953 1 67.44 377 MET A C 1
ATOM 2979 O O . MET A 1 377 ? 13.055 -4.18 -19.547 1 67.44 377 MET A O 1
ATOM 2983 N N . PRO A 1 378 ? 13.172 -5.234 -17.578 1 56.59 378 PRO A N 1
ATOM 2984 C CA . PRO A 1 378 ? 13.875 -4.098 -16.969 1 56.59 378 PRO A CA 1
ATOM 2985 C C . PRO A 1 378 ? 15.094 -3.656 -17.766 1 56.59 378 PRO A C 1
ATOM 2987 O O . PRO A 1 378 ? 15.367 -2.457 -17.875 1 56.59 378 PRO A O 1
ATOM 2990 N N . SER A 1 379 ? 16.188 -4.391 -17.703 1 51.75 379 SER A N 1
ATOM 2991 C CA . SER A 1 379 ? 17.453 -3.998 -18.328 1 51.75 379 SER A CA 1
ATOM 2992 C C . SER A 1 379 ? 17.484 -4.406 -19.797 1 51.75 379 SER A C 1
ATOM 2994 O O . SER A 1 379 ? 16.828 -5.379 -20.188 1 51.75 379 SER A O 1
ATOM 2996 N N . PRO A 1 380 ? 17.797 -3.355 -20.703 1 45.88 380 PRO A N 1
ATOM 2997 C CA . PRO A 1 380 ? 18.031 -3.732 -22.109 1 45.88 380 PRO A CA 1
ATOM 2998 C C . PRO A 1 380 ? 18.625 -5.133 -22.234 1 45.88 380 PRO A C 1
ATOM 3000 O O . PRO A 1 380 ? 19.344 -5.418 -23.203 1 45.88 380 PRO A O 1
ATOM 3003 N N . LEU A 1 381 ? 18.484 -5.816 -21.375 1 46.5 381 LEU A N 1
ATOM 3004 C CA . LEU A 1 381 ? 19.141 -7.117 -21.344 1 46.5 381 LEU A CA 1
ATOM 3005 C C . LEU A 1 381 ? 18.547 -8.062 -22.375 1 46.5 381 LEU A C 1
ATOM 3007 O O . LEU A 1 381 ? 18.828 -9.258 -22.375 1 46.5 381 LEU A O 1
ATOM 3011 N N . TRP A 1 382 ? 17.641 -7.621 -23.141 1 49.56 382 TRP A N 1
ATOM 3012 C CA . TRP A 1 382 ? 17.078 -8.492 -24.172 1 49.56 382 TRP A CA 1
ATOM 3013 C C . TRP A 1 382 ? 18.188 -9.172 -24.969 1 49.56 382 TRP A C 1
ATOM 3015 O O . TRP A 1 382 ? 18.047 -10.32 -25.391 1 49.56 382 TRP A O 1
ATOM 3025 N N . LYS A 1 383 ? 19.188 -8.273 -25.141 1 48.88 383 LYS A N 1
ATOM 3026 C CA . LYS A 1 383 ? 20.188 -8.867 -26.031 1 48.88 383 LYS A CA 1
ATOM 3027 C C . LYS A 1 383 ? 21.016 -9.922 -25.312 1 48.88 383 LYS A C 1
ATOM 3029 O O . LYS A 1 383 ? 21.703 -10.719 -25.938 1 48.88 383 LYS A O 1
ATOM 3034 N N . ASP A 1 384 ? 21 -9.703 -24.016 1 50.53 384 ASP A N 1
ATOM 3035 C CA . ASP A 1 384 ? 21.812 -10.719 -23.344 1 50.53 384 ASP A CA 1
ATOM 3036 C C . ASP A 1 384 ? 20.969 -11.93 -22.969 1 50.53 384 ASP A C 1
ATOM 3038 O O . ASP A 1 384 ? 19.797 -11.789 -22.609 1 50.53 384 ASP A O 1
ATOM 3042 N N . ASN A 1 385 ? 21.109 -13.07 -23.734 1 51.09 385 ASN A N 1
ATOM 3043 C CA . ASN A 1 385 ? 20.578 -14.438 -23.703 1 51.09 385 ASN A CA 1
ATOM 3044 C C . ASN A 1 385 ? 19.844 -14.711 -22.391 1 51.09 385 ASN A C 1
ATOM 3046 O O . ASN A 1 385 ? 20.141 -15.688 -21.703 1 51.09 385 ASN A O 1
ATOM 3050 N N . LYS A 1 386 ? 19.016 -13.633 -21.922 1 59.03 386 LYS A N 1
ATOM 3051 C CA . LYS A 1 386 ? 18.312 -14 -20.688 1 59.03 386 LYS A CA 1
ATOM 3052 C C . LYS A 1 386 ? 17 -14.703 -20.984 1 59.03 386 LYS A C 1
ATOM 3054 O O . LYS A 1 386 ? 16.375 -14.453 -22.031 1 59.03 386 LYS A O 1
ATOM 3059 N N . LYS A 1 387 ? 16.75 -16.031 -20.453 1 72.94 387 LYS A N 1
ATOM 3060 C CA . LYS A 1 387 ? 15.625 -16.953 -20.641 1 72.94 387 LYS A CA 1
ATOM 3061 C C . LYS A 1 387 ? 14.555 -16.734 -19.578 1 72.94 387 LYS A C 1
ATOM 3063 O O . LYS A 1 387 ? 14.406 -17.562 -18.656 1 72.94 387 LYS A O 1
ATOM 3068 N N . ILE A 1 388 ? 13.781 -15.523 -19.812 1 81.12 388 ILE A N 1
ATOM 3069 C CA . ILE A 1 388 ? 12.742 -15.211 -18.844 1 81.12 388 ILE A CA 1
ATOM 3070 C C . ILE A 1 388 ? 11.492 -16.047 -19.141 1 81.12 388 ILE A C 1
ATOM 3072 O O . ILE A 1 388 ? 10.742 -16.391 -18.234 1 81.12 388 ILE A O 1
ATOM 3076 N N . THR A 1 389 ? 11.328 -16.344 -20.438 1 87.38 389 THR A N 1
ATOM 3077 C CA . THR A 1 389 ? 10.195 -17.172 -20.828 1 87.38 389 THR A CA 1
ATOM 3078 C C . THR A 1 389 ? 10.469 -18.641 -20.516 1 87.38 389 THR A C 1
ATOM 3080 O O . THR A 1 389 ? 11.484 -19.188 -20.938 1 87.38 389 THR A O 1
ATOM 3083 N N . LYS A 1 390 ? 9.516 -19.25 -19.812 1 87.81 390 LYS A N 1
ATOM 3084 C CA . LYS A 1 390 ? 9.82 -20.578 -19.281 1 87.81 390 LYS A CA 1
ATOM 3085 C C . LYS A 1 390 ? 8.945 -21.641 -19.938 1 87.81 390 LYS A C 1
ATOM 3087 O O . LYS A 1 390 ? 9.453 -22.641 -20.438 1 87.81 390 LYS A O 1
ATOM 3092 N N . TRP A 1 391 ? 7.648 -21.391 -19.875 1 91.56 391 TRP A N 1
ATOM 3093 C CA . TRP A 1 391 ? 6.719 -22.406 -20.359 1 91.56 391 TRP A CA 1
ATOM 3094 C C . TRP A 1 391 ? 5.566 -21.766 -21.125 1 91.56 391 TRP A C 1
ATOM 3096 O O . TRP A 1 391 ? 5.234 -20.594 -20.906 1 91.56 391 TRP A O 1
ATOM 3106 N N . ALA A 1 392 ? 5.02 -22.516 -22.047 1 95.12 392 ALA A N 1
ATOM 3107 C CA . ALA A 1 392 ? 3.693 -22.266 -22.594 1 95.12 392 ALA A CA 1
ATOM 3108 C C . ALA A 1 392 ? 2.744 -23.422 -22.297 1 95.12 392 ALA A C 1
ATOM 3110 O O . ALA A 1 392 ? 2.953 -24.547 -22.766 1 95.12 392 ALA A O 1
ATOM 3111 N N . ALA A 1 393 ? 1.805 -23.156 -21.469 1 97.25 393 ALA A N 1
ATOM 3112 C CA . ALA A 1 393 ? 0.827 -24.172 -21.109 1 97.25 393 ALA A CA 1
ATOM 3113 C C . ALA A 1 393 ? -0.438 -24.047 -21.953 1 97.25 393 ALA A C 1
ATOM 3115 O O . ALA A 1 393 ? -1.056 -22.984 -22 1 97.25 393 ALA A O 1
ATOM 3116 N N . TYR A 1 394 ? -0.856 -25.141 -22.594 1 98 394 TYR A N 1
ATOM 3117 C CA . TYR A 1 394 ? -1.945 -25.141 -23.562 1 98 394 TYR A CA 1
ATOM 3118 C C . TYR A 1 394 ? -3.035 -26.125 -23.156 1 98 394 TYR A C 1
ATOM 3120 O O . TYR A 1 394 ? -2.744 -27.281 -22.797 1 98 394 TYR A O 1
ATOM 3128 N N . ALA A 1 395 ? -4.262 -25.703 -23.172 1 97.5 395 ALA A N 1
ATOM 3129 C CA . ALA A 1 395 ? -5.465 -26.516 -23.031 1 97.5 395 ALA A CA 1
ATOM 3130 C C . ALA A 1 395 ? -6.535 -26.109 -24.031 1 97.5 395 ALA A C 1
ATOM 3132 O O . ALA A 1 395 ? -6.41 -25.078 -24.688 1 97.5 395 ALA A O 1
ATOM 3133 N N . TYR A 1 396 ? -7.508 -27.016 -24.219 1 97.12 396 TYR A N 1
ATOM 3134 C CA . TYR A 1 396 ? -8.57 -26.766 -25.188 1 97.12 396 TYR A CA 1
ATOM 3135 C C . TYR A 1 396 ? -9.906 -27.281 -24.672 1 97.12 396 TYR A C 1
ATOM 3137 O O . TYR A 1 396 ? -9.984 -28.359 -24.094 1 97.12 396 TYR A O 1
ATOM 3145 N N . SER A 1 397 ? -10.906 -26.469 -24.719 1 93.31 397 SER A N 1
ATOM 3146 C CA . SER A 1 397 ? -12.273 -26.797 -24.328 1 93.31 397 SER A CA 1
ATOM 3147 C C . SER A 1 397 ? -13.281 -26.219 -25.312 1 93.31 397 SER A C 1
ATOM 3149 O O . SER A 1 397 ? -12.906 -25.734 -26.375 1 93.31 397 SER A O 1
ATOM 3151 N N . GLU A 1 398 ? -14.531 -26.312 -24.953 1 92.12 398 GLU A N 1
ATOM 3152 C CA . GLU A 1 398 ? -15.586 -25.75 -25.781 1 92.12 398 GLU A CA 1
ATOM 3153 C C . GLU A 1 398 ? -15.43 -24.25 -25.922 1 92.12 398 GLU A C 1
ATOM 3155 O O . GLU A 1 398 ? -15.789 -23.672 -26.953 1 92.12 398 GLU A O 1
ATOM 3160 N N . ALA A 1 399 ? -14.781 -23.688 -24.984 1 92.38 399 ALA A N 1
ATOM 3161 C CA . ALA A 1 399 ? -14.578 -22.25 -25 1 92.38 399 ALA A CA 1
ATOM 3162 C C . ALA A 1 399 ? -13.391 -21.859 -25.875 1 92.38 399 ALA A C 1
ATOM 3164 O O . ALA A 1 399 ? -13.188 -20.688 -26.172 1 92.38 399 ALA A O 1
ATOM 3165 N N . GLY A 1 400 ? -12.695 -22.875 -26.328 1 94.31 400 GLY A N 1
ATOM 3166 C CA . GLY A 1 400 ? -11.562 -22.625 -27.203 1 94.31 400 GLY A CA 1
ATOM 3167 C C . GLY A 1 400 ? -10.227 -22.797 -26.531 1 94.31 400 GLY A C 1
ATOM 3168 O O . GLY A 1 400 ? -10.094 -23.609 -25.594 1 94.31 400 GLY A O 1
ATOM 3169 N N . VAL A 1 401 ? -9.266 -22.047 -27.047 1 96.31 401 VAL A N 1
ATOM 3170 C CA . VAL A 1 401 ? -7.883 -22.172 -26.609 1 96.31 401 VAL A CA 1
ATOM 3171 C C . VAL A 1 401 ? -7.703 -21.5 -25.25 1 96.31 401 VAL A C 1
ATOM 3173 O O . VAL A 1 401 ? -8.25 -20.422 -25.016 1 96.31 401 VAL A O 1
ATOM 3176 N N . TYR A 1 402 ? -7.02 -22.141 -24.422 1 97 402 TYR A N 1
ATOM 3177 C CA . TYR A 1 402 ? -6.547 -21.672 -23.125 1 97 402 TYR A CA 1
ATOM 3178 C C . TYR A 1 402 ? -5.027 -21.766 -23.016 1 97 402 TYR A C 1
ATOM 3180 O O . TYR A 1 402 ? -4.484 -22.859 -22.828 1 97 402 TYR A O 1
ATOM 3188 N N . LEU A 1 403 ? -4.32 -20.609 -23.188 1 97.12 403 LEU A N 1
ATOM 3189 C CA . LEU A 1 403 ? -2.865 -20.609 -23.281 1 97.12 403 LEU A CA 1
ATOM 3190 C C . LEU A 1 403 ? -2.252 -19.719 -22.203 1 97.12 403 LEU A C 1
ATOM 3192 O O . LEU A 1 403 ? -2.621 -18.547 -22.078 1 97.12 403 LEU A O 1
ATOM 3196 N N . THR A 1 404 ? -1.351 -20.25 -21.438 1 97.25 404 THR A N 1
ATOM 3197 C CA . THR A 1 404 ? -0.625 -19.469 -20.422 1 97.25 404 THR A CA 1
ATOM 3198 C C . THR A 1 404 ? 0.866 -19.438 -20.75 1 97.25 404 THR A C 1
ATOM 3200 O O . THR A 1 404 ? 1.481 -20.469 -21 1 97.25 404 THR A O 1
ATOM 3203 N N . VAL A 1 405 ? 1.437 -18.266 -20.781 1 94.62 405 VAL A N 1
ATOM 3204 C CA . VAL A 1 405 ? 2.877 -18.109 -20.938 1 94.62 405 VAL A CA 1
ATOM 3205 C C . VAL A 1 405 ? 3.508 -17.734 -19.609 1 94.62 405 VAL A C 1
ATOM 3207 O O . VAL A 1 405 ? 3.053 -16.797 -18.938 1 94.62 405 VAL A O 1
ATOM 3210 N N . TYR A 1 406 ? 4.504 -18.469 -19.219 1 93.31 406 TYR A N 1
ATOM 3211 C CA . TYR A 1 406 ? 5.145 -18.297 -17.906 1 93.31 406 TYR A CA 1
ATOM 3212 C C . TYR A 1 406 ? 6.48 -17.578 -18.062 1 93.31 406 TYR A C 1
ATOM 3214 O O . TYR A 1 406 ? 7.234 -17.844 -19 1 93.31 406 TYR A O 1
ATOM 3222 N N . TYR A 1 407 ? 6.746 -16.672 -17.047 1 88.88 407 TYR A N 1
ATOM 3223 C CA . TYR A 1 407 ? 7.961 -15.867 -17.016 1 88.88 407 TYR A CA 1
ATOM 3224 C C . TYR A 1 407 ? 8.625 -15.945 -15.648 1 88.88 407 TYR A C 1
ATOM 3226 O O . TYR A 1 407 ? 7.949 -16.094 -14.625 1 88.88 407 TYR A O 1
ATOM 3234 N N . ASN A 1 408 ? 9.906 -15.844 -15.664 1 83.94 408 ASN A N 1
ATOM 3235 C CA . ASN A 1 408 ? 10.664 -15.602 -14.438 1 83.94 408 ASN A CA 1
ATOM 3236 C C . ASN A 1 408 ? 11.469 -14.305 -14.523 1 83.94 408 ASN A C 1
ATOM 3238 O O . ASN A 1 408 ? 12.633 -14.32 -14.938 1 83.94 408 ASN A O 1
ATOM 3242 N N . PRO A 1 409 ? 10.906 -13.234 -14.07 1 76.25 409 PRO A N 1
ATOM 3243 C CA . PRO A 1 409 ? 11.547 -11.93 -14.227 1 76.25 409 PRO A CA 1
ATOM 3244 C C . PRO A 1 409 ? 12.82 -11.789 -13.391 1 76.25 409 PRO A C 1
ATOM 3246 O O . PRO A 1 409 ? 13.664 -10.938 -13.68 1 76.25 409 PRO A O 1
ATOM 3249 N N . ALA A 1 410 ? 13.023 -12.508 -12.352 1 65.75 410 ALA A N 1
ATOM 3250 C CA . ALA A 1 410 ? 14.188 -12.391 -11.484 1 65.75 410 ALA A CA 1
ATOM 3251 C C . ALA A 1 410 ? 15.414 -13.039 -12.117 1 65.75 410 ALA A C 1
ATOM 3253 O O . ALA A 1 410 ? 16.547 -12.758 -11.719 1 65.75 410 ALA A O 1
ATOM 3254 N N . SER A 1 411 ? 15.195 -13.898 -13 1 59.38 411 SER A N 1
ATOM 3255 C CA . SER A 1 411 ? 16.297 -14.594 -13.648 1 59.38 411 SER A CA 1
ATOM 3256 C C . SER A 1 411 ? 17.094 -13.648 -14.547 1 59.38 411 SER A C 1
ATOM 3258 O O . SER A 1 411 ? 18.203 -13.984 -14.977 1 59.38 411 SER A O 1
ATOM 3260 N N . ALA A 1 412 ? 16.547 -12.477 -14.805 1 52.44 412 ALA A N 1
ATOM 3261 C CA . ALA A 1 412 ? 17.25 -11.492 -15.617 1 52.44 412 ALA A CA 1
ATOM 3262 C C . ALA A 1 412 ? 18.531 -11.016 -14.922 1 52.44 412 ALA A C 1
ATOM 3264 O O . ALA A 1 412 ? 19.484 -10.586 -15.57 1 52.44 412 ALA A O 1
ATOM 3265 N N . LYS A 1 413 ? 18.719 -10.969 -13.633 1 49.97 413 LYS A N 1
ATOM 3266 C CA . LYS A 1 413 ? 19.922 -10.586 -12.914 1 49.97 413 LYS A CA 1
ATOM 3267 C C . LYS A 1 413 ? 20.969 -11.695 -12.969 1 49.97 413 LYS A C 1
ATOM 3269 O O . LYS A 1 413 ? 22.172 -11.422 -12.93 1 49.97 413 LYS A O 1
ATOM 3274 N N . ALA A 1 414 ? 20.578 -12.953 -12.945 1 42.72 414 ALA A N 1
ATOM 3275 C CA . ALA A 1 414 ? 21.594 -13.992 -12.812 1 42.72 414 ALA A CA 1
ATOM 3276 C C . ALA A 1 414 ? 22.609 -13.914 -13.945 1 42.72 414 ALA A C 1
ATOM 3278 O O . ALA A 1 414 ? 23.75 -14.367 -13.805 1 42.72 414 ALA A O 1
ATOM 3279 N N . GLY A 1 415 ? 22.359 -13.422 -15.039 1 33.38 415 GLY A N 1
ATOM 3280 C CA . GLY A 1 415 ? 23.438 -13.398 -16.016 1 33.38 415 GLY A CA 1
ATOM 3281 C C . GLY A 1 415 ? 24.5 -12.359 -15.703 1 33.38 415 GLY A C 1
ATOM 3282 O O . GLY A 1 415 ? 25.516 -12.258 -16.406 1 33.38 415 GLY A O 1
ATOM 3283 N N . SER A 1 416 ? 24.219 -11.32 -15.055 1 29.38 416 SER A N 1
ATOM 3284 C CA . SER A 1 416 ? 25.344 -10.391 -14.914 1 29.38 416 SER A CA 1
ATOM 3285 C C . SER A 1 416 ? 26.312 -10.859 -13.836 1 29.38 416 SER A C 1
ATOM 3287 O O . SER A 1 416 ? 27.172 -10.094 -13.398 1 29.38 416 SER A O 1
ATOM 3289 N N . LEU A 1 417 ? 26.078 -11.883 -13.164 1 23.95 417 LEU A N 1
ATOM 3290 C CA . LEU A 1 417 ? 27.312 -12.305 -12.492 1 23.95 417 LEU A CA 1
ATOM 3291 C C . LEU A 1 417 ? 28.203 -13.102 -13.438 1 23.95 417 LEU A C 1
ATOM 3293 O O . LEU A 1 417 ? 27.719 -13.945 -14.195 1 23.95 417 LEU A O 1
ATOM 3297 N N . MET B 1 1 ? -40.156 -12.844 -25.844 1 21.06 1 MET B N 1
ATOM 3298 C CA . MET B 1 1 ? -38.719 -12.641 -25.922 1 21.06 1 MET B CA 1
ATOM 3299 C C . MET B 1 1 ? -38.25 -11.555 -24.953 1 21.06 1 MET B C 1
ATOM 3301 O O . MET B 1 1 ? -37.969 -10.43 -25.359 1 21.06 1 MET B O 1
ATOM 3305 N N . THR B 1 2 ? -38.625 -11.484 -23.844 1 23.86 2 THR B N 1
ATOM 3306 C CA . THR B 1 2 ? -38.719 -10.414 -22.844 1 23.86 2 THR B CA 1
ATOM 3307 C C . THR B 1 2 ? -37.344 -10.133 -22.234 1 23.86 2 THR B C 1
ATOM 3309 O O . THR B 1 2 ? -36.688 -11.047 -21.734 1 23.86 2 THR B O 1
ATOM 3312 N N . LEU B 1 3 ? -36.625 -9.086 -22.75 1 24.61 3 LEU B N 1
ATOM 3313 C CA . LEU B 1 3 ? -35.281 -8.531 -22.453 1 24.61 3 LEU B CA 1
ATOM 3314 C C . LEU B 1 3 ? -35.156 -8.211 -20.969 1 24.61 3 LEU B C 1
ATOM 3316 O O . LEU B 1 3 ? -35.781 -7.254 -20.469 1 24.61 3 LEU B O 1
ATOM 3320 N N . SER B 1 4 ? -35.406 -9.164 -20.188 1 26.94 4 SER B N 1
ATOM 3321 C CA . SER B 1 4 ? -35.438 -8.836 -18.766 1 26.94 4 SER B CA 1
ATOM 3322 C C . SER B 1 4 ? -34.25 -7.973 -18.375 1 26.94 4 SER B C 1
ATOM 3324 O O . SER B 1 4 ? -33.094 -8.289 -18.719 1 26.94 4 SER B O 1
ATOM 3326 N N . SER B 1 5 ? -34.406 -6.695 -18.188 1 26.53 5 SER B N 1
ATOM 3327 C CA . SER B 1 5 ? -33.594 -5.543 -17.812 1 26.53 5 SER B CA 1
ATOM 3328 C C . SER B 1 5 ? -32.844 -5.809 -16.531 1 26.53 5 SER B C 1
ATOM 3330 O O . SER B 1 5 ? -33.406 -5.855 -15.445 1 26.53 5 SER B O 1
ATOM 3332 N N . GLN B 1 6 ? -32 -6.773 -16.438 1 27.39 6 GLN B N 1
ATOM 3333 C CA . GLN B 1 6 ? -31.281 -7.043 -15.211 1 27.39 6 GLN B CA 1
ATOM 3334 C C . GLN B 1 6 ? -30.656 -5.766 -14.641 1 27.39 6 GLN B C 1
ATOM 3336 O O . GLN B 1 6 ? -30.062 -4.98 -15.383 1 27.39 6 GLN B O 1
ATOM 3341 N N . ALA B 1 7 ? -31.062 -5.391 -13.469 1 31.02 7 ALA B N 1
ATOM 3342 C CA . ALA B 1 7 ? -30.719 -4.18 -12.727 1 31.02 7 ALA B CA 1
ATOM 3343 C C . ALA B 1 7 ? -29.219 -3.965 -12.688 1 31.02 7 ALA B C 1
ATOM 3345 O O . ALA B 1 7 ? -28.453 -4.906 -12.461 1 31.02 7 ALA B O 1
ATOM 3346 N N . PRO B 1 8 ? -28.734 -2.887 -13.156 1 31.56 8 PRO B N 1
ATOM 3347 C CA . PRO B 1 8 ? -27.312 -2.586 -13.219 1 31.56 8 PRO B CA 1
ATOM 3348 C C . PRO B 1 8 ? -26.578 -2.879 -11.906 1 31.56 8 PRO B C 1
ATOM 3350 O O . PRO B 1 8 ? -27.094 -2.551 -10.836 1 31.56 8 PRO B O 1
ATOM 3353 N N . THR B 1 9 ? -26.062 -4.035 -11.609 1 36.16 9 THR B N 1
ATOM 3354 C CA . THR B 1 9 ? -25.281 -4.277 -10.398 1 36.16 9 THR B CA 1
ATOM 3355 C C . THR B 1 9 ? -24.562 -3.006 -9.953 1 36.16 9 THR B C 1
ATOM 3357 O O . THR B 1 9 ? -23.922 -2.33 -10.758 1 36.16 9 THR B O 1
ATOM 3360 N N . ASP B 1 10 ? -24.938 -2.203 -9.078 1 36.44 10 ASP B N 1
ATOM 3361 C CA . ASP B 1 10 ? -24.406 -0.972 -8.492 1 36.44 10 ASP B CA 1
ATOM 3362 C C . ASP B 1 10 ? -22.891 -0.973 -8.492 1 36.44 10 ASP B C 1
ATOM 3364 O O . ASP B 1 10 ? -22.266 -1.746 -7.77 1 36.44 10 ASP B O 1
ATOM 3368 N N . HIS B 1 11 ? -22.156 -0.99 -9.57 1 43.09 11 HIS B N 1
ATOM 3369 C CA . HIS B 1 11 ? -20.734 -0.808 -9.812 1 43.09 11 HIS B CA 1
ATOM 3370 C C . HIS B 1 11 ? -20.141 0.229 -8.859 1 43.09 11 HIS B C 1
ATOM 3372 O O . HIS B 1 11 ? -20.297 1.434 -9.078 1 43.09 11 HIS B O 1
ATOM 3378 N N . VAL B 1 12 ? -20.266 0.029 -7.633 1 53.16 12 VAL B N 1
ATOM 3379 C CA . VAL B 1 12 ? -19.578 0.947 -6.734 1 53.16 12 VAL B CA 1
ATOM 3380 C C . VAL B 1 12 ? -18.25 1.383 -7.359 1 53.16 12 VAL B C 1
ATOM 3382 O O . VAL B 1 12 ? -17.406 0.546 -7.691 1 53.16 12 VAL B O 1
ATOM 3385 N N . ALA B 1 13 ? -18.156 2.531 -7.836 1 66.81 13 ALA B N 1
ATOM 3386 C CA . ALA B 1 13 ? -16.984 3.15 -8.453 1 66.81 13 ALA B CA 1
ATOM 3387 C C . ALA B 1 13 ? -15.719 2.891 -7.625 1 66.81 13 ALA B C 1
ATOM 3389 O O . ALA B 1 13 ? -15.727 3.057 -6.406 1 66.81 13 ALA B O 1
ATOM 3390 N N . LEU B 1 14 ? -14.711 2.182 -8.219 1 84.69 14 LEU B N 1
ATOM 3391 C CA . LEU B 1 14 ? -13.422 1.94 -7.574 1 84.69 14 LEU B CA 1
ATOM 3392 C C . LEU B 1 14 ? -12.773 3.254 -7.164 1 84.69 14 LEU B C 1
ATOM 3394 O O . LEU B 1 14 ? -12.688 4.191 -7.961 1 84.69 14 LEU B O 1
ATOM 3398 N N . ARG B 1 15 ? -12.656 3.469 -5.812 1 92.12 15 ARG B N 1
ATOM 3399 C CA . ARG B 1 15 ? -11.914 4.602 -5.262 1 92.12 15 ARG B CA 1
ATOM 3400 C C . ARG B 1 15 ? -10.633 4.137 -4.582 1 92.12 15 ARG B C 1
ATOM 3402 O O . ARG B 1 15 ? -10.602 3.062 -3.977 1 92.12 15 ARG B O 1
ATOM 3409 N N . PRO B 1 16 ? -9.609 4.961 -4.66 1 96.19 16 PRO B N 1
ATOM 3410 C CA . PRO B 1 16 ? -8.305 4.562 -4.129 1 96.19 16 PRO B CA 1
ATOM 3411 C C . PRO B 1 16 ? -8.375 4.094 -2.678 1 96.19 16 PRO B C 1
ATOM 3413 O O . PRO B 1 16 ? -7.746 3.096 -2.314 1 96.19 16 PRO B O 1
ATOM 3416 N N . TRP B 1 17 ? -9.188 4.789 -1.814 1 95.5 17 TRP B N 1
ATOM 3417 C CA . TRP B 1 17 ? -9.211 4.406 -0.406 1 95.5 17 TRP B CA 1
ATOM 3418 C C . TRP B 1 17 ? -9.812 3.016 -0.228 1 95.5 17 TRP B C 1
ATOM 3420 O O . TRP B 1 17 ? -9.367 2.25 0.633 1 95.5 17 TRP B O 1
ATOM 3430 N N . ARG B 1 18 ? -10.766 2.641 -1.013 1 93.62 18 ARG B N 1
ATOM 3431 C CA . ARG B 1 18 ? -11.398 1.326 -0.934 1 93.62 18 ARG B CA 1
ATOM 3432 C C . ARG B 1 18 ? -10.469 0.24 -1.463 1 93.62 18 ARG B C 1
ATOM 3434 O O . ARG B 1 18 ? -10.383 -0.846 -0.886 1 93.62 18 ARG B O 1
ATOM 3441 N N . VAL B 1 19 ? -9.844 0.539 -2.604 1 94.44 19 VAL B N 1
ATOM 3442 C CA . VAL B 1 19 ? -8.891 -0.39 -3.211 1 94.44 19 VAL B CA 1
ATOM 3443 C C . VAL B 1 19 ? -7.785 -0.722 -2.215 1 94.44 19 VAL B C 1
ATOM 3445 O O . VAL B 1 19 ? -7.469 -1.895 -1.998 1 94.44 19 VAL B O 1
ATOM 3448 N N . LEU B 1 20 ? -7.25 0.269 -1.591 1 95.56 20 LEU B N 1
ATOM 3449 C CA . LEU B 1 20 ? -6.145 0.086 -0.66 1 95.56 20 LEU B CA 1
ATOM 3450 C C . LEU B 1 20 ? -6.609 -0.615 0.61 1 95.56 20 LEU B C 1
ATOM 3452 O O . LEU B 1 20 ? -5.855 -1.375 1.22 1 95.56 20 LEU B O 1
ATOM 3456 N N . ALA B 1 21 ? -7.898 -0.362 1.038 1 92.88 21 ALA B N 1
ATOM 3457 C CA . ALA B 1 21 ? -8.445 -1.038 2.213 1 92.88 21 ALA B CA 1
ATOM 3458 C C . ALA B 1 21 ? -8.453 -2.551 2.018 1 92.88 21 ALA B C 1
ATOM 3460 O O . ALA B 1 21 ? -8.281 -3.309 2.975 1 92.88 21 ALA B O 1
ATOM 3461 N N . GLN B 1 22 ? -8.562 -2.955 0.82 1 88.94 22 GLN B N 1
ATOM 3462 C CA . GLN B 1 22 ? -8.68 -4.375 0.509 1 88.94 22 GLN B CA 1
ATOM 3463 C C . GLN B 1 22 ? -7.305 -4.996 0.258 1 88.94 22 GLN B C 1
ATOM 3465 O O . GLN B 1 22 ? -7.129 -6.207 0.398 1 88.94 22 GLN B O 1
ATOM 3470 N N . SER B 1 23 ? -6.348 -4.227 -0.091 1 91.5 23 SER B N 1
ATOM 3471 C CA . SER B 1 23 ? -5.086 -4.77 -0.586 1 91.5 23 SER B CA 1
ATOM 3472 C C . SER B 1 23 ? -3.973 -4.613 0.445 1 91.5 23 SER B C 1
ATOM 3474 O O . SER B 1 23 ? -2.994 -5.363 0.427 1 91.5 23 SER B O 1
ATOM 3476 N N . LEU B 1 24 ? -4.109 -3.633 1.292 1 92.56 24 LEU B N 1
ATOM 3477 C CA . LEU B 1 24 ? -3.061 -3.383 2.273 1 92.56 24 LEU B CA 1
ATOM 3478 C C . LEU B 1 24 ? -3.379 -4.066 3.598 1 92.56 24 LEU B C 1
ATOM 3480 O O . LEU B 1 24 ? -4.551 -4.246 3.943 1 92.56 24 LEU B O 1
ATOM 3484 N N . LYS B 1 25 ? -2.338 -4.395 4.316 1 91.25 25 LYS B N 1
ATOM 3485 C CA . LYS B 1 25 ? -2.465 -4.98 5.645 1 91.25 25 LYS B CA 1
ATOM 3486 C C . LYS B 1 25 ? -2.615 -3.896 6.711 1 91.25 25 LYS B C 1
ATOM 3488 O O . LYS B 1 25 ? -1.948 -2.861 6.648 1 91.25 25 LYS B O 1
ATOM 3493 N N . PHE B 1 26 ? -3.594 -4.133 7.625 1 92.06 26 PHE B N 1
ATOM 3494 C CA . PHE B 1 26 ? -3.705 -3.32 8.836 1 92.06 26 PHE B CA 1
ATOM 3495 C C . PHE B 1 26 ? -3.26 -4.105 10.055 1 92.06 26 PHE B C 1
ATOM 3497 O O . PHE B 1 26 ? -3.932 -5.055 10.477 1 92.06 26 PHE B O 1
ATOM 3504 N N . PRO B 1 27 ? -2.17 -3.75 10.594 1 89.81 27 PRO B N 1
ATOM 3505 C CA . PRO B 1 27 ? -1.581 -4.523 11.695 1 89.81 27 PRO B CA 1
ATOM 3506 C C . PRO B 1 27 ? -2.516 -4.652 12.891 1 89.81 27 PRO B C 1
ATOM 3508 O O . PRO B 1 27 ? -2.363 -5.566 13.703 1 89.81 27 PRO B O 1
ATOM 3511 N N . SER B 1 28 ? -3.494 -3.721 13.062 1 91.12 28 SER B N 1
ATOM 3512 C CA . SER B 1 28 ? -4.434 -3.803 14.18 1 91.12 28 SER B CA 1
ATOM 3513 C C . SER B 1 28 ? -5.824 -3.334 13.766 1 91.12 28 SER B C 1
ATOM 3515 O O . SER B 1 28 ? -5.973 -2.609 12.773 1 91.12 28 SER B O 1
ATOM 3517 N N . GLU B 1 29 ? -6.781 -3.717 14.594 1 91.19 29 GLU B N 1
ATOM 3518 C CA . GLU B 1 29 ? -8.156 -3.281 14.352 1 91.19 29 GLU B CA 1
ATOM 3519 C C . GLU B 1 29 ? -8.289 -1.773 14.547 1 91.19 29 GLU B C 1
ATOM 3521 O O . GLU B 1 29 ? -9.094 -1.129 13.867 1 91.19 29 GLU B O 1
ATOM 3526 N N . GLN B 1 30 ? -7.516 -1.176 15.422 1 90.69 30 GLN B N 1
ATOM 3527 C CA . GLN B 1 30 ? -7.543 0.264 15.648 1 90.69 30 GLN B CA 1
ATOM 3528 C C . GLN B 1 30 ? -7.082 1.028 14.414 1 90.69 30 GLN B C 1
ATOM 3530 O O . GLN B 1 30 ? -7.688 2.035 14.039 1 90.69 30 GLN B O 1
ATOM 3535 N N . GLN B 1 31 ? -6.051 0.502 13.797 1 93.81 31 GLN B N 1
ATOM 3536 C CA . GLN B 1 31 ? -5.551 1.14 12.586 1 93.81 31 GLN B CA 1
ATOM 3537 C C . GLN B 1 31 ? -6.555 1.014 11.445 1 93.81 31 GLN B C 1
ATOM 3539 O O . GLN B 1 31 ? -6.738 1.951 10.664 1 93.81 31 GLN B O 1
ATOM 3544 N N . ARG B 1 32 ? -7.23 -0.123 11.375 1 93.69 32 ARG B N 1
ATOM 3545 C CA . ARG B 1 32 ? -8.273 -0.312 10.367 1 93.69 32 ARG B CA 1
ATOM 3546 C C . ARG B 1 32 ? -9.422 0.665 10.578 1 93.69 32 ARG B C 1
ATOM 3548 O O . ARG B 1 32 ? -9.945 1.231 9.617 1 93.69 32 ARG B O 1
ATOM 3555 N N . LYS B 1 33 ? -9.781 0.875 11.797 1 90.69 33 LYS B N 1
ATOM 3556 C CA . LYS B 1 33 ? -10.852 1.814 12.125 1 90.69 33 LYS B CA 1
ATOM 3557 C C . LYS B 1 33 ? -10.461 3.242 11.75 1 90.69 33 LYS B C 1
ATOM 3559 O O . LYS B 1 33 ? -11.273 3.984 11.188 1 90.69 33 LYS B O 1
ATOM 3564 N N . TRP B 1 34 ? -9.203 3.666 12.078 1 92.25 34 TRP B N 1
ATOM 3565 C CA . TRP B 1 34 ? -8.727 4.977 11.641 1 92.25 34 TRP B CA 1
ATOM 3566 C C . TRP B 1 34 ? -8.891 5.137 10.133 1 92.25 34 TRP B C 1
ATOM 3568 O O . TRP B 1 34 ? -9.375 6.172 9.664 1 92.25 34 TRP B O 1
ATOM 3578 N N . TRP B 1 35 ? -8.523 4.086 9.391 1 93.94 35 TRP B N 1
ATOM 3579 C CA . TRP B 1 35 ? -8.594 4.137 7.934 1 93.94 35 TRP B CA 1
ATOM 3580 C C . TRP B 1 35 ? -10.031 4.273 7.461 1 93.94 35 TRP B C 1
ATOM 3582 O O . TRP B 1 35 ? -10.359 5.18 6.688 1 93.94 35 TRP B O 1
ATOM 3592 N N . LEU B 1 36 ? -10.891 3.479 7.945 1 90.56 36 LEU B N 1
ATOM 3593 C CA . LEU B 1 36 ? -12.273 3.416 7.473 1 90.56 36 LEU B CA 1
ATOM 3594 C C . LEU B 1 36 ? -13.016 4.707 7.789 1 90.56 36 LEU B C 1
ATOM 3596 O O . LEU B 1 36 ? -13.898 5.121 7.035 1 90.56 36 LEU B O 1
ATOM 3600 N N . HIS B 1 37 ? -12.562 5.457 8.773 1 87.94 37 HIS B N 1
ATOM 3601 C CA . HIS B 1 37 ? -13.297 6.641 9.211 1 87.94 37 HIS B CA 1
ATOM 3602 C C . HIS B 1 37 ? -12.68 7.914 8.641 1 87.94 37 HIS B C 1
ATOM 3604 O O . HIS B 1 37 ? -13.297 8.977 8.68 1 87.94 37 HIS B O 1
ATOM 3610 N N . THR B 1 38 ? -11.469 7.844 8.141 1 91.62 38 THR B N 1
ATOM 3611 C CA . THR B 1 38 ? -10.82 9.094 7.77 1 91.62 38 THR B CA 1
ATOM 3612 C C . THR B 1 38 ? -10.367 9.062 6.312 1 91.62 38 THR B C 1
ATOM 3614 O O . THR B 1 38 ? -10.32 10.094 5.645 1 91.62 38 THR B O 1
ATOM 3617 N N . ALA B 1 39 ? -10.062 7.867 5.789 1 94.12 39 ALA B N 1
ATOM 3618 C CA . ALA B 1 39 ? -9.477 7.754 4.457 1 94.12 39 ALA B CA 1
ATOM 3619 C C . ALA B 1 39 ? -10.469 8.172 3.379 1 94.12 39 ALA B C 1
ATOM 3621 O O . ALA B 1 39 ? -10.094 8.781 2.377 1 94.12 39 ALA B O 1
ATOM 3622 N N . PRO B 1 40 ? -11.805 7.812 3.523 1 91.81 40 PRO B N 1
ATOM 3623 C CA . PRO B 1 40 ? -12.75 8.266 2.504 1 91.81 40 PRO B CA 1
ATOM 3624 C C . PRO B 1 40 ? -12.789 9.789 2.367 1 91.81 40 PRO B C 1
ATOM 3626 O O . PRO B 1 40 ? -12.836 10.312 1.25 1 91.81 40 PRO B O 1
ATOM 3629 N N . PHE B 1 41 ? -12.719 10.492 3.48 1 91.38 41 PHE B N 1
ATOM 3630 C CA . PHE B 1 41 ? -12.711 11.945 3.477 1 91.38 41 PHE B CA 1
ATOM 3631 C C . PHE B 1 41 ? -11.438 12.477 2.828 1 91.38 41 PHE B C 1
ATOM 3633 O O . PHE B 1 41 ? -11.492 13.383 1.993 1 91.38 41 PHE B O 1
ATOM 3640 N N . LEU B 1 42 ? -10.328 11.953 3.217 1 94.88 42 LEU B N 1
ATOM 3641 C CA . LEU B 1 42 ? -9.055 12.359 2.637 1 94.88 42 LEU B CA 1
ATOM 3642 C C . LEU B 1 42 ? -9.055 12.164 1.124 1 94.88 42 LEU B C 1
ATOM 3644 O O . LEU B 1 42 ? -8.602 13.039 0.379 1 94.88 42 LEU B O 1
ATOM 3648 N N . ASN B 1 43 ? -9.547 10.984 0.73 1 95.19 43 ASN B N 1
ATOM 3649 C CA . ASN B 1 43 ? -9.617 10.695 -0.699 1 95.19 43 ASN B CA 1
ATOM 3650 C C . ASN B 1 43 ? -10.469 11.727 -1.436 1 95.19 43 ASN B C 1
ATOM 3652 O O . ASN B 1 43 ? -10.117 12.164 -2.531 1 95.19 43 ASN B O 1
ATOM 3656 N N . SER B 1 44 ? -11.539 12.086 -0.884 1 92.88 44 SER B N 1
ATOM 3657 C CA . SER B 1 44 ? -12.422 13.078 -1.487 1 92.88 44 SER B CA 1
ATOM 3658 C C . SER B 1 44 ? -11.727 14.43 -1.622 1 92.88 44 SER B C 1
ATOM 3660 O O . SER B 1 44 ? -11.867 15.109 -2.639 1 92.88 44 SER B O 1
ATOM 3662 N N . LEU B 1 45 ? -10.992 14.836 -0.582 1 94.19 45 LEU B N 1
ATOM 3663 C CA . LEU B 1 45 ? -10.258 16.094 -0.649 1 94.19 45 LEU B CA 1
ATOM 3664 C C . LEU B 1 45 ? -9.234 16.062 -1.78 1 94.19 45 LEU B C 1
ATOM 3666 O O . LEU B 1 45 ? -9.086 17.031 -2.521 1 94.19 45 LEU B O 1
ATOM 3670 N N . LEU B 1 46 ? -8.539 14.938 -1.876 1 96.5 46 LEU B N 1
ATOM 3671 C CA . LEU B 1 46 ? -7.523 14.797 -2.914 1 96.5 46 LEU B CA 1
ATOM 3672 C C . LEU B 1 46 ? -8.148 14.867 -4.301 1 96.5 46 LEU B C 1
ATOM 3674 O O . LEU B 1 46 ? -7.617 15.531 -5.195 1 96.5 46 LEU B O 1
ATOM 3678 N N . GLU B 1 47 ? -9.258 14.203 -4.453 1 93.12 47 GLU B N 1
ATOM 3679 C CA . GLU B 1 47 ? -9.961 14.195 -5.73 1 93.12 47 GLU B CA 1
ATOM 3680 C C . GLU B 1 47 ? -10.453 15.594 -6.094 1 93.12 47 GLU B C 1
ATOM 3682 O O . GLU B 1 47 ? -10.273 16.047 -7.223 1 93.12 47 GLU B O 1
ATOM 3687 N N . GLN B 1 48 ? -11.031 16.25 -5.18 1 91 48 GLN B N 1
ATOM 3688 C CA . GLN B 1 48 ? -11.609 17.578 -5.41 1 91 48 GLN B CA 1
ATOM 3689 C C . GLN B 1 48 ? -10.516 18.609 -5.672 1 91 48 GLN B C 1
ATOM 3691 O O . GLN B 1 48 ? -10.734 19.562 -6.418 1 91 48 GLN B O 1
ATOM 3696 N N . ALA B 1 49 ? -9.383 18.438 -5.023 1 93.38 49 ALA B N 1
ATOM 3697 C CA . ALA B 1 49 ? -8.266 19.359 -5.223 1 93.38 49 ALA B CA 1
ATOM 3698 C C . ALA B 1 49 ? -7.578 19.109 -6.562 1 93.38 49 ALA B C 1
ATOM 3700 O O . ALA B 1 49 ? -6.672 19.844 -6.953 1 93.38 49 ALA B O 1
ATOM 3701 N N . GLY B 1 50 ? -7.945 18.016 -7.262 1 93.5 50 GLY B N 1
ATOM 3702 C CA . GLY B 1 50 ? -7.469 17.781 -8.609 1 93.5 50 GLY B CA 1
ATOM 3703 C C . GLY B 1 50 ? -6.176 16.984 -8.664 1 93.5 50 GLY B C 1
ATOM 3704 O O . GLY B 1 50 ? -5.422 17.062 -9.633 1 93.5 50 GLY B O 1
ATOM 3705 N N . TYR B 1 51 ? -5.836 16.234 -7.664 1 95.88 51 TYR B N 1
ATOM 3706 C CA . TYR B 1 51 ? -4.664 15.367 -7.711 1 95.88 51 TYR B CA 1
ATOM 3707 C C . TYR B 1 51 ? -4.859 14.242 -8.719 1 95.88 51 TYR B C 1
ATOM 3709 O O . TYR B 1 51 ? -5.965 13.719 -8.867 1 95.88 51 TYR B O 1
ATOM 3717 N N . SER B 1 52 ? -3.814 13.844 -9.414 1 96 52 SER B N 1
ATOM 3718 C CA . SER B 1 52 ? -3.889 12.688 -10.305 1 96 52 SER B CA 1
ATOM 3719 C C . SER B 1 52 ? -4.195 11.414 -9.539 1 96 52 SER B C 1
ATOM 3721 O O . SER B 1 52 ? -3.984 11.344 -8.32 1 96 52 SER B O 1
ATOM 3723 N N . ILE B 1 53 ? -4.707 10.414 -10.234 1 96.31 53 ILE B N 1
ATOM 3724 C CA . ILE B 1 53 ? -5.02 9.125 -9.625 1 96.31 53 ILE B CA 1
ATOM 3725 C C . ILE B 1 53 ? -3.768 8.547 -8.977 1 96.31 53 ILE B C 1
ATOM 3727 O O . ILE B 1 53 ? -3.84 7.938 -7.906 1 96.31 53 ILE B O 1
ATOM 3731 N N . HIS B 1 54 ? -2.578 8.703 -9.555 1 96.94 54 HIS B N 1
ATOM 3732 C CA . HIS B 1 54 ? -1.313 8.227 -9.016 1 96.94 54 HIS B CA 1
ATOM 3733 C C . HIS B 1 54 ? -0.979 8.922 -7.699 1 96.94 54 HIS B C 1
ATOM 3735 O O . HIS B 1 54 ? -0.565 8.273 -6.738 1 96.94 54 HIS B O 1
ATOM 3741 N N . HIS B 1 55 ? -1.2 10.227 -7.656 1 97.19 55 HIS B N 1
ATOM 3742 C CA . HIS B 1 55 ? -0.91 10.969 -6.438 1 97.19 55 HIS B CA 1
ATOM 3743 C C . HIS B 1 55 ? -1.896 10.617 -5.328 1 97.19 55 HIS B C 1
ATOM 3745 O O . HIS B 1 55 ? -1.533 10.602 -4.148 1 97.19 55 HIS B O 1
ATOM 3751 N N . GLN B 1 56 ? -3.139 10.391 -5.695 1 97.75 56 GLN B N 1
ATOM 3752 C CA . GLN B 1 56 ? -4.109 9.953 -4.695 1 97.75 56 GLN B CA 1
ATOM 3753 C C . GLN B 1 56 ? -3.666 8.648 -4.039 1 97.75 56 GLN B C 1
ATOM 3755 O O . GLN B 1 56 ? -3.643 8.547 -2.809 1 97.75 56 GLN B O 1
ATOM 3760 N N . TYR B 1 57 ? -3.262 7.621 -4.871 1 97.69 57 TYR B N 1
ATOM 3761 C CA . TYR B 1 57 ? -2.764 6.359 -4.332 1 97.69 57 TYR B CA 1
ATOM 3762 C C . TYR B 1 57 ? -1.51 6.582 -3.496 1 97.69 57 TYR B C 1
ATOM 3764 O O . TYR B 1 57 ? -1.339 5.957 -2.445 1 97.69 57 TYR B O 1
ATOM 3772 N N . SER B 1 58 ? -0.637 7.457 -3.971 1 97.44 58 SER B N 1
ATOM 3773 C CA . SER B 1 58 ? 0.612 7.727 -3.268 1 97.44 58 SER B CA 1
ATOM 3774 C C . SER B 1 58 ? 0.35 8.297 -1.876 1 97.44 58 SER B C 1
ATOM 3776 O O . SER B 1 58 ? 0.86 7.777 -0.881 1 97.44 58 SER B O 1
ATOM 3778 N N . PHE B 1 59 ? -0.462 9.32 -1.764 1 98.25 59 PHE B N 1
ATOM 3779 C CA . PHE B 1 59 ? -0.686 10.016 -0.502 1 98.25 59 PHE B CA 1
ATOM 3780 C C . PHE B 1 59 ? -1.527 9.172 0.443 1 98.25 59 PHE B C 1
ATOM 3782 O O . PHE B 1 59 ? -1.311 9.18 1.656 1 98.25 59 PHE B O 1
ATOM 3789 N N . LEU B 1 60 ? -2.488 8.445 -0.101 1 98.25 60 LEU B N 1
ATOM 3790 C CA . LEU B 1 60 ? -3.27 7.551 0.742 1 98.25 60 LEU B CA 1
ATOM 3791 C C . LEU B 1 60 ? -2.404 6.414 1.279 1 98.25 60 LEU B C 1
ATOM 3793 O O . LEU B 1 60 ? -2.57 5.992 2.426 1 98.25 60 LEU B O 1
ATOM 3797 N N . SER B 1 61 ? -1.475 5.875 0.413 1 97.62 61 SER B N 1
ATOM 3798 C CA . SER B 1 61 ? -0.546 4.852 0.885 1 97.62 61 SER B CA 1
ATOM 3799 C C . SER B 1 61 ? 0.363 5.395 1.981 1 97.62 61 SER B C 1
ATOM 3801 O O . SER B 1 61 ? 0.61 4.723 2.982 1 97.62 61 SER B O 1
ATOM 3803 N N . PHE B 1 62 ? 0.866 6.645 1.823 1 97.06 62 PHE B N 1
ATOM 3804 C CA . PHE B 1 62 ? 1.668 7.305 2.848 1 97.06 62 PHE B CA 1
ATOM 3805 C C . PHE B 1 62 ? 0.885 7.434 4.148 1 97.06 62 PHE B C 1
ATOM 3807 O O . PHE B 1 62 ? 1.405 7.137 5.227 1 97.06 62 PHE B O 1
ATOM 3814 N N . PHE B 1 63 ? -0.398 7.898 4.035 1 98.06 63 PHE B N 1
ATOM 3815 C CA . PHE B 1 63 ? -1.279 8.055 5.188 1 98.06 63 PHE B CA 1
ATOM 3816 C C . PHE B 1 63 ? -1.426 6.742 5.945 1 98.06 63 PHE B C 1
ATOM 3818 O O . PHE B 1 63 ? -1.253 6.699 7.164 1 98.06 63 PHE B O 1
ATOM 3825 N N . GLN B 1 64 ? -1.688 5.66 5.199 1 97.38 64 GLN B N 1
ATOM 3826 C CA . GLN B 1 64 ? -1.915 4.352 5.805 1 97.38 64 GLN B CA 1
ATOM 3827 C C . GLN B 1 64 ? -0.64 3.816 6.449 1 97.38 64 GLN B C 1
ATOM 3829 O O . GLN B 1 64 ? -0.684 3.24 7.539 1 97.38 64 GLN B O 1
ATOM 3834 N N . GLN B 1 65 ? 0.552 4.027 5.789 1 96.06 65 GLN B N 1
ATOM 3835 C CA . GLN B 1 65 ? 1.8 3.383 6.191 1 96.06 65 GLN B CA 1
ATOM 3836 C C . GLN B 1 65 ? 2.475 4.152 7.324 1 96.06 65 GLN B C 1
ATOM 3838 O O . GLN B 1 65 ? 3.111 3.553 8.195 1 96.06 65 GLN B O 1
ATOM 3843 N N . TYR B 1 66 ? 2.303 5.441 7.344 1 96.25 66 TYR B N 1
ATOM 3844 C CA . TYR B 1 66 ? 3.139 6.219 8.25 1 96.25 66 TYR B CA 1
ATOM 3845 C C . TYR B 1 66 ? 2.287 6.984 9.25 1 96.25 66 TYR B C 1
ATOM 3847 O O . TYR B 1 66 ? 2.639 7.078 10.43 1 96.25 66 TYR B O 1
ATOM 3855 N N . LEU B 1 67 ? 1.146 7.535 8.883 1 96.88 67 LEU B N 1
ATOM 3856 C CA . LEU B 1 67 ? 0.404 8.422 9.773 1 96.88 67 LEU B CA 1
ATOM 3857 C C . LEU B 1 67 ? -0.555 7.633 10.648 1 96.88 67 LEU B C 1
ATOM 3859 O O . LEU B 1 67 ? -0.603 7.84 11.867 1 96.88 67 LEU B O 1
ATOM 3863 N N . VAL B 1 68 ? -1.277 6.688 10.086 1 95.56 68 VAL B N 1
ATOM 3864 C CA . VAL B 1 68 ? -2.299 5.93 10.797 1 95.56 68 VAL B CA 1
ATOM 3865 C C . VAL B 1 68 ? -1.672 5.215 11.992 1 95.56 68 VAL B C 1
ATOM 3867 O O . VAL B 1 68 ? -2.201 5.273 13.109 1 95.56 68 VAL B O 1
ATOM 3870 N N . PRO B 1 69 ? -0.496 4.539 11.82 1 94.94 69 PRO B N 1
ATOM 3871 C CA . PRO B 1 69 ? 0.089 3.832 12.961 1 94.94 69 PRO B CA 1
ATOM 3872 C C . PRO B 1 69 ? 0.477 4.77 14.102 1 94.94 69 PRO B C 1
ATOM 3874 O O . PRO B 1 69 ? 0.638 4.324 15.242 1 94.94 69 PRO B O 1
ATOM 3877 N N . ALA B 1 70 ? 0.593 6.055 13.812 1 94.19 70 ALA B N 1
ATOM 3878 C CA . ALA B 1 70 ? 1.061 7.016 14.805 1 94.19 70 ALA B CA 1
ATOM 3879 C C . ALA B 1 70 ? -0.112 7.738 15.469 1 94.19 70 ALA B C 1
ATOM 3881 O O . ALA B 1 70 ? 0.086 8.664 16.266 1 94.19 70 ALA B O 1
ATOM 3882 N N . LEU B 1 71 ? -1.395 7.352 15.242 1 91.19 71 LEU B N 1
ATOM 3883 C CA . LEU B 1 71 ? -2.568 8.07 15.719 1 91.19 71 LEU B CA 1
ATOM 3884 C C . LEU B 1 71 ? -3.107 7.441 17 1 91.19 71 LEU B C 1
ATOM 3886 O O . LEU B 1 71 ? -4.055 7.957 17.594 1 91.19 71 LEU B O 1
ATOM 3890 N N . GLY B 1 72 ? -2.521 6.355 17.469 1 88.38 72 GLY B N 1
ATOM 3891 C CA . GLY B 1 72 ? -3.021 5.684 18.656 1 88.38 72 GLY B CA 1
ATOM 3892 C C . GLY B 1 72 ? -4.328 4.945 18.422 1 88.38 72 GLY B C 1
ATOM 3893 O O . GLY B 1 72 ? -4.645 4.578 17.281 1 88.38 72 GLY B O 1
ATOM 3894 N N . ASN B 1 73 ? -5.043 4.637 19.438 1 86.31 73 ASN B N 1
ATOM 3895 C CA . ASN B 1 73 ? -6.293 3.887 19.344 1 86.31 73 ASN B CA 1
ATOM 3896 C C . ASN B 1 73 ? -7.438 4.77 18.844 1 86.31 73 ASN B C 1
ATOM 3898 O O . ASN B 1 73 ? -7.543 5.93 19.25 1 86.31 73 ASN B O 1
ATOM 3902 N N . PHE B 1 74 ? -8.148 4.281 17.969 1 85.94 74 PHE B N 1
ATOM 3903 C CA . PHE B 1 74 ? -9.328 4.988 17.469 1 85.94 74 PHE B CA 1
ATOM 3904 C C . PHE B 1 74 ? -10.422 5.008 18.531 1 85.94 74 PHE B C 1
ATOM 3906 O O . PHE B 1 74 ? -11.078 6.031 18.734 1 85.94 74 PHE B O 1
ATOM 3913 N N . ASP B 1 75 ? -10.68 3.744 19.078 1 80.31 75 ASP B N 1
ATOM 3914 C CA . ASP B 1 75 ? -11.695 3.637 20.125 1 80.31 75 ASP B CA 1
ATOM 3915 C C . ASP B 1 75 ? -11.164 4.176 21.453 1 80.31 75 ASP B C 1
ATOM 3917 O O . ASP B 1 75 ? -10.148 3.701 21.953 1 80.31 75 ASP B O 1
ATOM 3921 N N . HIS B 1 76 ? -11.484 5.434 21.766 1 64.94 76 HIS B N 1
ATOM 3922 C CA . HIS B 1 76 ? -11.016 6.039 23 1 64.94 76 HIS B CA 1
ATOM 3923 C C . HIS B 1 76 ? -11.891 5.625 24.188 1 64.94 76 HIS B C 1
ATOM 3925 O O . HIS B 1 76 ? -13.109 5.77 24.141 1 64.94 76 HIS B O 1
ATOM 3931 N N . ASP B 1 77 ? -11.703 4.496 24.766 1 54.5 77 ASP B N 1
ATOM 3932 C CA . ASP B 1 77 ? -12.375 4.328 26.047 1 54.5 77 ASP B CA 1
ATOM 3933 C C . ASP B 1 77 ? -11.984 5.441 27.016 1 54.5 77 ASP B C 1
ATOM 3935 O O . ASP B 1 77 ? -10.859 5.93 26.984 1 54.5 77 ASP B O 1
ATOM 3939 N N . SER B 1 78 ? -12.953 6.418 27.328 1 46 78 SER B N 1
ATOM 3940 C CA . SER B 1 78 ? -12.852 7.594 28.188 1 46 78 SER B CA 1
ATOM 3941 C C . SER B 1 78 ? -11.664 7.484 29.125 1 46 78 SER B C 1
ATOM 3943 O O . SER B 1 78 ? -11.039 8.492 29.469 1 46 78 SER B O 1
ATOM 3945 N N . ALA B 1 79 ? -11.438 6.414 29.781 1 43.06 79 ALA B N 1
ATOM 3946 C CA . ALA B 1 79 ? -10.641 6.359 31 1 43.06 79 ALA B CA 1
ATOM 3947 C C . ALA B 1 79 ? -9.156 6.531 30.688 1 43.06 79 ALA B C 1
ATOM 3949 O O . ALA B 1 79 ? -8.398 7.074 31.5 1 43.06 79 ALA B O 1
ATOM 3950 N N . SER B 1 80 ? -8.578 5.902 29.672 1 44.59 80 SER B N 1
ATOM 3951 C CA . SER B 1 80 ? -7.125 5.758 29.625 1 44.59 80 SER B CA 1
ATOM 3952 C C . SER B 1 80 ? -6.531 6.57 28.484 1 44.59 80 SER B C 1
ATOM 3954 O O . SER B 1 80 ? -5.309 6.598 28.297 1 44.59 80 SER B O 1
ATOM 3956 N N . ALA B 1 81 ? -7.289 7.117 27.625 1 49.09 81 ALA B N 1
ATOM 3957 C CA . ALA B 1 81 ? -6.707 7.527 26.359 1 49.09 81 ALA B CA 1
ATOM 3958 C C . ALA B 1 81 ? -6.035 8.891 26.469 1 49.09 81 ALA B C 1
ATOM 3960 O O . ALA B 1 81 ? -6.57 9.805 27.109 1 49.09 81 ALA B O 1
ATOM 3961 N N . PHE B 1 82 ? -4.598 8.883 26.344 1 49.97 82 PHE B N 1
ATOM 3962 C CA . PHE B 1 82 ? -3.906 10.156 26.219 1 49.97 82 PHE B CA 1
ATOM 3963 C C . PHE B 1 82 ? -4.742 11.156 25.438 1 49.97 82 PHE B C 1
ATOM 3965 O O . PHE B 1 82 ? -5.23 10.844 24.344 1 49.97 82 PHE B O 1
ATOM 3972 N N . ARG B 1 83 ? -5.402 12.031 26.172 1 51.69 83 ARG B N 1
ATOM 3973 C CA . ARG B 1 83 ? -6.199 13.062 25.516 1 51.69 83 ARG B CA 1
ATOM 3974 C C . ARG B 1 83 ? -5.309 14.164 24.938 1 51.69 83 ARG B C 1
ATOM 3976 O O . ARG B 1 83 ? -4.543 14.789 25.672 1 51.69 83 ARG B O 1
ATOM 3983 N N . SER B 1 84 ? -5.109 13.961 23.672 1 51.69 84 SER B N 1
ATOM 3984 C CA . SER B 1 84 ? -4.383 14.992 22.938 1 51.69 84 SER B CA 1
ATOM 3985 C C . SER B 1 84 ? -4.926 16.375 23.25 1 51.69 84 SER B C 1
ATOM 3987 O O . SER B 1 84 ? -6.094 16.531 23.609 1 51.69 84 SER B O 1
ATOM 3989 N N . LEU B 1 85 ? -4.082 17.281 23.641 1 44.59 85 LEU B N 1
ATOM 3990 C CA . LEU B 1 85 ? -4.434 18.656 23.969 1 44.59 85 LEU B CA 1
ATOM 3991 C C . LEU B 1 85 ? -5.344 19.25 22.906 1 44.59 85 LEU B C 1
ATOM 3993 O O . LEU B 1 85 ? -5.84 20.375 23.047 1 44.59 85 LEU B O 1
ATOM 3997 N N . SER B 1 86 ? -5.312 18.594 21.625 1 47.34 86 SER B N 1
ATOM 3998 C CA . SER B 1 86 ? -6.34 19.25 20.828 1 47.34 86 SER B CA 1
ATOM 3999 C C . SER B 1 86 ? -7.734 18.938 21.344 1 47.34 86 SER B C 1
ATOM 4001 O O . SER B 1 86 ? -7.961 17.875 21.922 1 47.34 86 SER B O 1
ATOM 4003 N N . SER B 1 87 ? -8.289 19.969 21.828 1 47.38 87 SER B N 1
ATOM 4004 C CA . SER B 1 87 ? -9.648 19.906 22.344 1 47.38 87 SER B CA 1
ATOM 4005 C C . SER B 1 87 ? -10.438 18.781 21.688 1 47.38 87 SER B C 1
ATOM 4007 O O . SER B 1 87 ? -11.461 18.328 22.203 1 47.38 87 SER B O 1
ATOM 4009 N N . ASP B 1 88 ? -9.906 18.328 20.547 1 54.19 88 ASP B N 1
ATOM 4010 C CA . ASP B 1 88 ? -10.727 17.297 19.906 1 54.19 88 ASP B CA 1
ATOM 4011 C C . ASP B 1 88 ? -10.211 15.898 20.25 1 54.19 88 ASP B C 1
ATOM 4013 O O . ASP B 1 88 ? -9.016 15.711 20.469 1 54.19 88 ASP B O 1
ATOM 4017 N N . ILE B 1 89 ? -10.977 15.062 20.562 1 57.41 89 ILE B N 1
ATOM 4018 C CA . ILE B 1 89 ? -10.797 13.656 20.922 1 57.41 89 ILE B CA 1
ATOM 4019 C C . ILE B 1 89 ? -9.938 12.969 19.859 1 57.41 89 ILE B C 1
ATOM 4021 O O . ILE B 1 89 ? -9.172 12.055 20.188 1 57.41 89 ILE B O 1
ATOM 4025 N N . TYR B 1 90 ? -9.797 13.578 18.734 1 74.75 90 TYR B N 1
ATOM 4026 C CA . TYR B 1 90 ? -9.062 12.883 17.688 1 74.75 90 TYR B CA 1
ATOM 4027 C C . TYR B 1 90 ? -7.871 13.703 17.219 1 74.75 90 TYR B C 1
ATOM 4029 O O . TYR B 1 90 ? -8.031 14.836 16.766 1 74.75 90 TYR B O 1
ATOM 4037 N N . PRO B 1 91 ? -6.684 13.148 17.297 1 85.38 91 PRO B N 1
ATOM 4038 C CA . PRO B 1 91 ? -5.438 13.875 17.031 1 85.38 91 PRO B CA 1
ATOM 4039 C C . PRO B 1 91 ? -5.129 13.992 15.539 1 85.38 91 PRO B C 1
ATOM 4041 O O . PRO B 1 91 ? -3.984 13.789 15.117 1 85.38 91 PRO B O 1
ATOM 4044 N N . LEU B 1 92 ? -6.16 14.227 14.742 1 90.56 92 LEU B N 1
ATOM 4045 C CA . LEU B 1 92 ? -5.992 14.305 13.297 1 90.56 92 LEU B CA 1
ATOM 4046 C C . LEU B 1 92 ? -6.832 15.43 12.711 1 90.56 92 LEU B C 1
ATOM 4048 O O . LEU B 1 92 ? -8.008 15.578 13.055 1 90.56 92 LEU B O 1
ATOM 4052 N N . GLU B 1 93 ? -6.172 16.234 11.922 1 91.69 93 GLU B N 1
ATOM 4053 C CA . GLU B 1 93 ? -6.84 17.312 11.203 1 91.69 93 GLU B CA 1
ATOM 4054 C C . GLU B 1 93 ? -6.438 17.328 9.734 1 91.69 93 GLU B C 1
ATOM 4056 O O . GLU B 1 93 ? -5.277 17.094 9.398 1 91.69 93 GLU B O 1
ATOM 4061 N N . MET B 1 94 ? -7.402 17.547 8.906 1 93.69 94 MET B N 1
ATOM 4062 C CA . MET B 1 94 ? -7.145 17.703 7.48 1 93.69 94 MET B CA 1
ATOM 4063 C C . MET B 1 94 ? -7.504 19.109 7.008 1 93.69 94 MET B C 1
ATOM 4065 O O . MET B 1 94 ? -8.297 19.797 7.652 1 93.69 94 MET B O 1
ATOM 4069 N N . SER B 1 95 ? -6.84 19.516 5.965 1 95.81 95 SER B N 1
ATOM 4070 C CA . SER B 1 95 ? -7.156 20.844 5.465 1 95.81 95 SER B CA 1
ATOM 4071 C C . SER B 1 95 ? -6.938 20.938 3.957 1 95.81 95 SER B C 1
ATOM 4073 O O . SER B 1 95 ? -6.223 20.109 3.379 1 95.81 95 SER B O 1
ATOM 4075 N N . THR B 1 96 ? -7.621 21.844 3.381 1 95.38 96 THR B N 1
ATOM 4076 C CA . THR B 1 96 ? -7.422 22.219 1.985 1 95.38 96 THR B CA 1
ATOM 4077 C C . THR B 1 96 ? -7.004 23.688 1.876 1 95.38 96 THR B C 1
ATOM 4079 O O . THR B 1 96 ? -7.688 24.562 2.395 1 95.38 96 THR B O 1
ATOM 4082 N N . ASN B 1 97 ? -5.898 23.906 1.256 1 96.81 97 ASN B N 1
ATOM 4083 C CA . ASN B 1 97 ? -5.414 25.25 0.996 1 96.81 97 ASN B CA 1
ATOM 4084 C C . ASN B 1 97 ? -5.785 25.719 -0.408 1 96.81 97 ASN B C 1
ATOM 4086 O O . ASN B 1 97 ? -5.621 24.984 -1.378 1 96.81 97 ASN B O 1
ATOM 4090 N N . HIS B 1 98 ? -6.352 26.875 -0.458 1 94 98 HIS B N 1
ATOM 4091 C CA . HIS B 1 98 ? -6.703 27.547 -1.712 1 94 98 HIS B CA 1
ATOM 4092 C C . HIS B 1 98 ? -5.809 28.75 -1.972 1 94 98 HIS B C 1
ATOM 4094 O O . HIS B 1 98 ? -5.754 29.672 -1.155 1 94 98 HIS B O 1
ATOM 4100 N N . SER B 1 99 ? -5.102 28.703 -3.084 1 92.88 99 SER B N 1
ATOM 4101 C CA . SER B 1 99 ? -4.238 29.812 -3.471 1 92.88 99 SER B CA 1
ATOM 4102 C C . SER B 1 99 ? -4.184 29.969 -4.988 1 92.88 99 SER B C 1
ATOM 4104 O O . SER B 1 99 ? -4.883 29.266 -5.715 1 92.88 99 SER B O 1
ATOM 4106 N N . SER B 1 100 ? -3.418 30.922 -5.426 1 86.31 100 SER B N 1
ATOM 4107 C CA . SER B 1 100 ? -3.24 31.141 -6.855 1 86.31 100 SER B CA 1
ATOM 4108 C C . SER B 1 100 ? -2.561 29.953 -7.523 1 86.31 100 SER B C 1
ATOM 4110 O O . SER B 1 100 ? -2.699 29.75 -8.727 1 86.31 100 SER B O 1
ATOM 4112 N N . ASN B 1 101 ? -1.892 29.141 -6.738 1 84.12 101 ASN B N 1
ATOM 4113 C CA . ASN B 1 101 ? -1.178 27.984 -7.258 1 84.12 101 ASN B CA 1
ATOM 4114 C C . ASN B 1 101 ? -2.057 26.734 -7.258 1 84.12 101 ASN B C 1
ATOM 4116 O O . ASN B 1 101 ? -1.597 25.641 -7.602 1 84.12 101 ASN B O 1
ATOM 4120 N N . GLY B 1 102 ? -3.262 26.969 -6.938 1 88.12 102 GLY B N 1
ATOM 4121 C CA . GLY B 1 102 ? -4.176 25.844 -6.891 1 88.12 102 GLY B CA 1
ATOM 4122 C C . GLY B 1 102 ? -4.5 25.391 -5.48 1 88.12 102 GLY B C 1
ATOM 4123 O O . GLY B 1 102 ? -4.465 26.203 -4.543 1 88.12 102 GLY B O 1
ATOM 4124 N N . ARG B 1 103 ? -5.016 24.203 -5.371 1 93.38 103 ARG B N 1
ATOM 4125 C CA . ARG B 1 103 ? -5.434 23.656 -4.082 1 93.38 103 ARG B CA 1
ATOM 4126 C C . ARG B 1 103 ? -4.434 22.625 -3.57 1 93.38 103 ARG B C 1
ATOM 4128 O O . ARG B 1 103 ? -3.912 21.828 -4.348 1 93.38 103 ARG B O 1
ATOM 4135 N N . LEU B 1 104 ? -4.168 22.688 -2.318 1 97.31 104 LEU B N 1
ATOM 4136 C CA . LEU B 1 104 ? -3.275 21.734 -1.656 1 97.31 104 LEU B CA 1
ATOM 4137 C C . LEU B 1 104 ? -3.961 21.094 -0.459 1 97.31 104 LEU B C 1
ATOM 4139 O O . LEU B 1 104 ? -4.633 21.766 0.32 1 97.31 104 LEU B O 1
ATOM 4143 N N . VAL B 1 105 ? -3.84 19.734 -0.364 1 97.62 105 VAL B N 1
ATOM 4144 C CA . VAL B 1 105 ? -4.359 19.016 0.794 1 97.62 105 VAL B CA 1
ATOM 4145 C C . VAL B 1 105 ? -3.252 18.844 1.831 1 97.62 105 VAL B C 1
ATOM 4147 O O . VAL B 1 105 ? -2.094 18.609 1.479 1 97.62 105 VAL B O 1
ATOM 4150 N N . ARG B 1 106 ? -3.633 19.031 3.07 1 97.81 106 ARG B N 1
ATOM 4151 C CA . ARG B 1 106 ? -2.676 18.922 4.168 1 97.81 106 ARG B CA 1
ATOM 4152 C C . ARG B 1 106 ? -3.248 18.109 5.32 1 97.81 106 ARG B C 1
ATOM 4154 O O . ARG B 1 106 ? -4.465 17.938 5.426 1 97.81 106 ARG B O 1
ATOM 4161 N N . ILE B 1 107 ? -2.32 17.578 6.105 1 97 107 ILE B N 1
ATOM 4162 C CA . ILE B 1 107 ? -2.705 16.844 7.301 1 97 107 ILE B CA 1
ATOM 4163 C C . ILE B 1 107 ? -1.916 17.344 8.5 1 97 107 ILE B C 1
ATOM 4165 O O . ILE B 1 107 ? -0.724 17.641 8.391 1 97 107 ILE B O 1
ATOM 4169 N N . GLY B 1 108 ? -2.6 17.594 9.562 1 95.38 108 GLY B N 1
ATOM 4170 C CA . GLY B 1 108 ? -2.018 17.812 10.875 1 95.38 108 GLY B CA 1
ATOM 4171 C C . GLY B 1 108 ? -2.385 16.719 11.875 1 95.38 108 GLY B C 1
ATOM 4172 O O . GLY B 1 108 ? -3.516 16.234 11.867 1 95.38 108 GLY B O 1
ATOM 4173 N N . MET B 1 109 ? -1.395 16.359 12.688 1 93.44 109 MET B N 1
ATOM 4174 C CA . MET B 1 109 ? -1.673 15.305 13.648 1 93.44 109 MET B CA 1
ATOM 4175 C C . MET B 1 109 ? -0.794 15.453 14.891 1 93.44 109 MET B C 1
ATOM 4177 O O . MET B 1 109 ? 0.191 16.188 14.867 1 93.44 109 MET B O 1
ATOM 4181 N N . GLU B 1 110 ? -1.23 14.891 15.914 1 93.06 110 GLU B N 1
ATOM 4182 C CA . GLU B 1 110 ? -0.373 14.625 17.062 1 93.06 110 GLU B CA 1
ATOM 4183 C C . GLU B 1 110 ? 0.054 13.164 17.109 1 93.06 110 GLU B C 1
ATOM 4185 O O . GLU B 1 110 ? -0.729 12.297 17.516 1 93.06 110 GLU B O 1
ATOM 4190 N N . PRO B 1 111 ? 1.339 12.898 16.766 1 94.25 111 PRO B N 1
ATOM 4191 C CA . PRO B 1 111 ? 1.773 11.508 16.844 1 94.25 111 PRO B CA 1
ATOM 4192 C C . PRO B 1 111 ? 1.746 10.969 18.281 1 94.25 111 PRO B C 1
ATOM 4194 O O . PRO B 1 111 ? 2.086 11.688 19.219 1 94.25 111 PRO B O 1
ATOM 4197 N N . LEU B 1 112 ? 1.322 9.734 18.438 1 91.25 112 LEU B N 1
ATOM 4198 C CA . LEU B 1 112 ? 1.296 9.055 19.719 1 91.25 112 LEU B CA 1
ATOM 4199 C C . LEU B 1 112 ? 2.219 7.84 19.719 1 91.25 112 LEU B C 1
ATOM 4201 O O . LEU B 1 112 ? 2.262 7.094 18.734 1 91.25 112 LEU B O 1
ATOM 4205 N N . SER B 1 113 ? 3.002 7.719 20.703 1 85.62 113 SER B N 1
ATOM 4206 C CA . SER B 1 113 ? 3.832 6.527 20.844 1 85.62 113 SER B CA 1
ATOM 4207 C C . SER B 1 113 ? 3.115 5.453 21.656 1 85.62 113 SER B C 1
ATOM 4209 O O . SER B 1 113 ? 2.064 5.715 22.25 1 85.62 113 SER B O 1
ATOM 4211 N N . VAL B 1 114 ? 3.691 4.285 21.703 1 84.5 114 VAL B N 1
ATOM 4212 C CA . VAL B 1 114 ? 3.133 3.188 22.484 1 84.5 114 VAL B CA 1
ATOM 4213 C C . VAL B 1 114 ? 3.189 3.533 23.969 1 84.5 114 VAL B C 1
ATOM 4215 O O . VAL B 1 114 ? 2.449 2.963 24.781 1 84.5 114 VAL B O 1
ATOM 4218 N N . HIS B 1 115 ? 3.939 4.57 24.312 1 87.56 115 HIS B N 1
ATOM 4219 C CA . HIS B 1 115 ? 4.133 4.922 25.719 1 87.56 115 HIS B CA 1
ATOM 4220 C C . HIS B 1 115 ? 3.33 6.164 26.078 1 87.56 115 HIS B C 1
ATOM 4222 O O . HIS B 1 115 ? 3.35 6.602 27.234 1 87.56 115 HIS B O 1
ATOM 4228 N N . ALA B 1 116 ? 2.643 6.715 25.172 1 86.38 116 ALA B N 1
ATOM 4229 C CA . ALA B 1 116 ? 1.883 7.934 25.438 1 86.38 116 ALA B CA 1
ATOM 4230 C C . ALA B 1 116 ? 0.915 7.727 26.609 1 86.38 116 ALA B C 1
ATOM 4232 O O . ALA B 1 116 ? 0.108 6.797 26.594 1 86.38 116 ALA B O 1
ATOM 4233 N N . GLY B 1 117 ? 1.026 8.547 27.625 1 83.19 117 GLY B N 1
ATOM 4234 C CA . GLY B 1 117 ? 0.104 8.5 28.75 1 83.19 117 GLY B CA 1
ATOM 4235 C C . GLY B 1 117 ? 0.491 7.469 29.797 1 83.19 117 GLY B C 1
ATOM 4236 O O . GLY B 1 117 ? -0.13 7.391 30.859 1 83.19 117 GLY B O 1
ATOM 4237 N N . THR B 1 118 ? 1.457 6.707 29.469 1 86.31 118 THR B N 1
ATOM 4238 C CA . THR B 1 118 ? 1.938 5.746 30.453 1 86.31 118 THR B CA 1
ATOM 4239 C C . THR B 1 118 ? 2.982 6.383 31.375 1 86.31 118 THR B C 1
ATOM 4241 O O . THR B 1 118 ? 3.32 7.559 31.203 1 86.31 118 THR B O 1
ATOM 4244 N N . SER B 1 119 ? 3.475 5.574 32.312 1 86.75 119 SER B N 1
ATOM 4245 C CA . SER B 1 119 ? 4.473 6.066 33.25 1 86.75 119 SER B CA 1
ATOM 4246 C C . SER B 1 119 ? 5.785 6.395 32.562 1 86.75 119 SER B C 1
ATOM 4248 O O . SER B 1 119 ? 6.539 7.258 33 1 86.75 119 SER B O 1
ATOM 4250 N N . ALA B 1 120 ? 5.965 5.781 31.406 1 89 120 ALA B N 1
ATOM 4251 C CA . ALA B 1 120 ? 7.219 5.984 30.688 1 89 120 ALA B CA 1
ATOM 4252 C C . ALA B 1 120 ? 7.211 7.312 29.938 1 89 120 ALA B C 1
ATOM 4254 O O . ALA B 1 120 ? 8.266 7.918 29.719 1 89 120 ALA B O 1
ATOM 4255 N N . ASP B 1 121 ? 6.129 7.816 29.531 1 90.75 121 ASP B N 1
ATOM 4256 C CA . ASP B 1 121 ? 5.988 9.086 28.812 1 90.75 121 ASP B CA 1
ATOM 4257 C C . ASP B 1 121 ? 4.594 9.672 29.016 1 90.75 121 ASP B C 1
ATOM 4259 O O . ASP B 1 121 ? 3.82 9.797 28.062 1 90.75 121 ASP B O 1
ATOM 4263 N N . PRO B 1 122 ? 4.328 10.094 30.219 1 86.44 122 PRO B N 1
ATOM 4264 C CA . PRO B 1 122 ? 2.979 10.531 30.594 1 86.44 122 PRO B CA 1
ATOM 4265 C C . PRO B 1 122 ? 2.479 11.688 29.719 1 86.44 122 PRO B C 1
ATOM 4267 O O . PRO B 1 122 ? 1.272 11.812 29.484 1 86.44 122 PRO B O 1
ATOM 4270 N N . LEU B 1 123 ? 3.387 12.57 29.203 1 87.25 123 LEU B N 1
ATOM 4271 C CA . LEU B 1 123 ? 2.969 13.758 28.453 1 87.25 123 LEU B CA 1
ATOM 4272 C C . LEU B 1 123 ? 3.199 13.578 26.969 1 87.25 123 LEU B C 1
ATOM 4274 O O . LEU B 1 123 ? 3.072 14.531 26.188 1 87.25 123 LEU B O 1
ATOM 4278 N N . ASN B 1 124 ? 3.592 12.398 26.5 1 91.06 124 ASN B N 1
ATOM 4279 C CA . ASN B 1 124 ? 3.781 12.078 25.094 1 91.06 124 ASN B CA 1
ATOM 4280 C C . ASN B 1 124 ? 4.836 12.969 24.438 1 91.06 124 ASN B C 1
ATOM 4282 O O . ASN B 1 124 ? 4.68 13.391 23.297 1 91.06 124 ASN B O 1
ATOM 4286 N N . GLN B 1 125 ? 5.91 13.234 25.141 1 92.5 125 GLN B N 1
ATOM 4287 C CA . GLN B 1 125 ? 6.918 14.18 24.672 1 92.5 125 GLN B CA 1
ATOM 4288 C C . GLN B 1 125 ? 7.793 13.547 23.594 1 92.5 125 GLN B C 1
ATOM 4290 O O . GLN B 1 125 ? 8.242 14.242 22.672 1 92.5 125 GLN B O 1
ATOM 4295 N N . ALA B 1 126 ? 7.984 12.258 23.625 1 94 126 ALA B N 1
ATOM 4296 C CA . ALA B 1 126 ? 8.984 11.609 22.781 1 94 126 ALA B CA 1
ATOM 4297 C C . ALA B 1 126 ? 8.406 11.289 21.406 1 94 126 ALA B C 1
ATOM 4299 O O . ALA B 1 126 ? 9.156 11.07 20.438 1 94 126 ALA B O 1
ATOM 4300 N N . ALA B 1 127 ? 7.156 11.281 21.25 1 94.88 127 ALA B N 1
ATOM 4301 C CA . ALA B 1 127 ? 6.473 10.672 20.109 1 94.88 127 ALA B CA 1
ATOM 4302 C C . ALA B 1 127 ? 6.82 11.398 18.812 1 94.88 127 ALA B C 1
ATOM 4304 O O . ALA B 1 127 ? 7.105 10.758 17.797 1 94.88 127 ALA B O 1
ATOM 4305 N N . LEU B 1 128 ? 6.84 12.734 18.828 1 96.38 128 LEU B N 1
ATOM 4306 C CA . LEU B 1 128 ? 7.062 13.508 17.609 1 96.38 128 LEU B CA 1
ATOM 4307 C C . LEU B 1 128 ? 8.453 13.234 17.031 1 96.38 128 LEU B C 1
ATOM 4309 O O . LEU B 1 128 ? 8.594 12.93 15.852 1 96.38 128 LEU B O 1
ATOM 4313 N N . LEU B 1 129 ? 9.445 13.352 17.844 1 97.19 129 LEU B N 1
ATOM 4314 C CA . LEU B 1 129 ? 10.812 13.18 17.375 1 97.19 129 LEU B CA 1
ATOM 4315 C C . LEU B 1 129 ? 11.039 11.758 16.859 1 97.19 129 LEU B C 1
ATOM 4317 O O . LEU B 1 129 ? 11.68 11.562 15.828 1 97.19 129 LEU B O 1
ATOM 4321 N N . LEU B 1 130 ? 10.555 10.766 17.609 1 96.12 130 LEU B N 1
ATOM 4322 C CA . LEU B 1 130 ? 10.672 9.383 17.172 1 96.12 130 LEU B CA 1
ATOM 4323 C C . LEU B 1 130 ? 10 9.172 15.828 1 96.12 130 LEU B C 1
ATOM 4325 O O . LEU B 1 130 ? 10.539 8.492 14.953 1 96.12 130 LEU B O 1
ATOM 4329 N N . PHE B 1 131 ? 8.875 9.742 15.711 1 96.88 131 PHE B N 1
ATOM 4330 C CA . PHE B 1 131 ? 8.102 9.648 14.477 1 96.88 131 PHE B CA 1
ATOM 4331 C C . PHE B 1 131 ? 8.859 10.266 13.312 1 96.88 131 PHE B C 1
ATOM 4333 O O . PHE B 1 131 ? 8.984 9.648 12.25 1 96.88 131 PHE B O 1
ATOM 4340 N N . LEU B 1 132 ? 9.398 11.461 13.438 1 97.75 132 LEU B N 1
ATOM 4341 C CA . LEU B 1 132 ? 10.094 12.172 12.367 1 97.75 132 LEU B CA 1
ATOM 4342 C C . LEU B 1 132 ? 11.406 11.484 12.016 1 97.75 132 LEU B C 1
ATOM 4344 O O . LEU B 1 132 ? 11.82 11.484 10.859 1 97.75 132 LEU B O 1
ATOM 4348 N N . ARG B 1 133 ? 12.055 10.922 12.977 1 96.25 133 ARG B N 1
ATOM 4349 C CA . ARG B 1 133 ? 13.273 10.172 12.711 1 96.25 133 ARG B CA 1
ATOM 4350 C C . ARG B 1 133 ? 12.984 8.938 11.867 1 96.25 133 ARG B C 1
ATOM 4352 O O . ARG B 1 133 ? 13.766 8.586 10.984 1 96.25 133 ARG B O 1
ATOM 4359 N N . GLU B 1 134 ? 11.93 8.336 12.18 1 93.88 134 GLU B N 1
ATOM 4360 C CA . GLU B 1 134 ? 11.523 7.199 11.352 1 93.88 134 GLU B CA 1
ATOM 4361 C C . GLU B 1 134 ? 11.242 7.629 9.922 1 93.88 134 GLU B C 1
ATOM 4363 O O . GLU B 1 134 ? 11.641 6.949 8.969 1 93.88 134 GLU B O 1
ATOM 4368 N N . LEU B 1 135 ? 10.508 8.695 9.789 1 95.06 135 LEU B N 1
ATOM 4369 C CA . LEU B 1 135 ? 10.203 9.211 8.453 1 95.06 135 LEU B CA 1
ATOM 4370 C C . LEU B 1 135 ? 11.477 9.555 7.691 1 95.06 135 LEU B C 1
ATOM 4372 O O . LEU B 1 135 ? 11.547 9.359 6.477 1 95.06 135 LEU B O 1
ATOM 4376 N N . ALA B 1 136 ? 12.445 10.055 8.383 1 94.31 136 ALA B N 1
ATOM 4377 C CA . ALA B 1 136 ? 13.695 10.5 7.77 1 94.31 136 ALA B CA 1
ATOM 4378 C C . ALA B 1 136 ? 14.453 9.328 7.16 1 94.31 136 ALA B C 1
ATOM 4380 O O . ALA B 1 136 ? 15.266 9.516 6.246 1 94.31 136 ALA B O 1
ATOM 4381 N N . ILE B 1 137 ? 14.203 8.133 7.578 1 89.06 137 ILE B N 1
ATOM 4382 C CA . ILE B 1 137 ? 14.836 6.934 7.027 1 89.06 137 ILE B CA 1
ATOM 4383 C C . ILE B 1 137 ? 14.352 6.707 5.598 1 89.06 137 ILE B C 1
ATOM 4385 O O . ILE B 1 137 ? 15.117 6.262 4.738 1 89.06 137 ILE B O 1
ATOM 4389 N N . HIS B 1 138 ? 13.156 7.082 5.348 1 85.19 138 HIS B N 1
ATOM 4390 C CA . HIS B 1 138 ? 12.531 6.73 4.082 1 85.19 138 HIS B CA 1
ATOM 4391 C C . HIS B 1 138 ? 12.414 7.945 3.168 1 85.19 138 HIS B C 1
ATOM 4393 O O . HIS B 1 138 ? 12.211 7.801 1.959 1 85.19 138 HIS B O 1
ATOM 4399 N N . PHE B 1 139 ? 12.516 9.094 3.783 1 88.19 139 PHE B N 1
ATOM 4400 C CA . PHE B 1 139 ? 12.398 10.336 3.027 1 88.19 139 PHE B CA 1
ATOM 4401 C C . PHE B 1 139 ? 13.703 11.133 3.094 1 88.19 139 PHE B C 1
ATOM 4403 O O . PHE B 1 139 ? 13.883 11.953 3.99 1 88.19 139 PHE B O 1
ATOM 4410 N N . PRO B 1 140 ? 14.484 10.922 2.1 1 83.62 140 PRO B N 1
ATOM 4411 C CA . PRO B 1 140 ? 15.844 11.461 2.182 1 83.62 140 PRO B CA 1
ATOM 4412 C C . PRO B 1 140 ? 15.875 12.984 2.223 1 83.62 140 PRO B C 1
ATOM 4414 O O . PRO B 1 140 ? 16.859 13.578 2.691 1 83.62 140 PRO B O 1
ATOM 4417 N N . HIS B 1 141 ? 14.875 13.703 1.888 1 86.88 141 HIS B N 1
ATOM 4418 C CA . HIS B 1 141 ? 14.906 15.164 1.856 1 86.88 141 HIS B CA 1
ATOM 4419 C C . HIS B 1 141 ? 14.391 15.75 3.164 1 86.88 141 HIS B C 1
ATOM 4421 O O . HIS B 1 141 ? 14.391 16.969 3.342 1 86.88 141 HIS B O 1
ATOM 4427 N N . LEU B 1 142 ? 14.008 14.898 4.062 1 94.56 142 LEU B N 1
ATOM 4428 C CA . LEU B 1 142 ? 13.57 15.359 5.375 1 94.56 142 LEU B CA 1
ATOM 4429 C C . LEU B 1 142 ? 14.766 15.773 6.23 1 94.56 142 LEU B C 1
ATOM 4431 O O . LEU B 1 142 ? 15.68 14.984 6.453 1 94.56 142 LEU B O 1
ATOM 4435 N N . ASP B 1 143 ? 14.859 17.062 6.617 1 95.44 143 ASP B N 1
ATOM 4436 C CA . ASP B 1 143 ? 15.938 17.625 7.426 1 95.44 143 ASP B CA 1
ATOM 4437 C C . ASP B 1 143 ? 15.469 17.906 8.852 1 95.44 143 ASP B C 1
ATOM 4439 O O . ASP B 1 143 ? 14.516 18.641 9.062 1 95.44 143 ASP B O 1
ATOM 4443 N N . LEU B 1 144 ? 16.188 17.406 9.867 1 96.31 144 LEU B N 1
ATOM 4444 C CA . LEU B 1 144 ? 15.742 17.484 11.258 1 96.31 144 LEU B CA 1
ATOM 4445 C C . LEU B 1 144 ? 16.578 18.484 12.047 1 96.31 144 LEU B C 1
ATOM 4447 O O . LEU B 1 144 ? 16.5 18.531 13.273 1 96.31 144 LEU B O 1
ATOM 4451 N N . LEU B 1 145 ? 17.344 19.297 11.383 1 93.44 145 LEU B N 1
ATOM 4452 C CA . LEU B 1 145 ? 18.234 20.219 12.094 1 93.44 145 LEU B CA 1
ATOM 4453 C C . LEU B 1 145 ? 17.438 21.141 13.016 1 93.44 145 LEU B C 1
ATOM 4455 O O . LEU B 1 145 ? 17.75 21.25 14.203 1 93.44 145 LEU B O 1
ATOM 4459 N N . LEU B 1 146 ? 16.438 21.844 12.508 1 94.44 146 LEU B N 1
ATOM 4460 C CA . LEU B 1 146 ? 15.648 22.766 13.32 1 94.44 146 LEU B CA 1
ATOM 4461 C C . LEU B 1 146 ? 14.797 22 14.328 1 94.44 146 LEU B C 1
ATOM 4463 O O . LEU B 1 146 ? 14.562 22.484 15.438 1 94.44 146 LEU B O 1
ATOM 4467 N N . VAL B 1 147 ? 14.359 20.812 13.945 1 96.75 147 VAL B N 1
ATOM 4468 C CA . VAL B 1 147 ? 13.617 19.953 14.867 1 96.75 147 VAL B CA 1
ATOM 4469 C C . VAL B 1 147 ? 14.477 19.625 16.078 1 96.75 147 VAL B C 1
ATOM 4471 O O . VAL B 1 147 ? 14.016 19.734 17.219 1 96.75 147 VAL B O 1
ATOM 4474 N N . ASN B 1 148 ? 15.711 19.281 15.844 1 95.5 148 ASN B N 1
ATOM 4475 C CA . ASN B 1 148 ? 16.625 18.969 16.938 1 95.5 148 ASN B CA 1
ATOM 4476 C C . ASN B 1 148 ? 16.891 20.188 17.812 1 95.5 148 ASN B C 1
ATOM 4478 O O . ASN B 1 148 ? 17.031 20.062 19.031 1 95.5 148 ASN B O 1
ATOM 4482 N N . HIS B 1 149 ? 16.969 21.297 17.266 1 94.38 149 HIS B N 1
ATOM 4483 C CA . HIS B 1 149 ? 17.125 22.531 18.016 1 94.38 149 HIS B CA 1
ATOM 4484 C C . HIS B 1 149 ? 15.953 22.781 18.938 1 94.38 149 HIS B C 1
ATOM 4486 O O . HIS B 1 149 ? 16.141 23.031 20.141 1 94.38 149 HIS B O 1
ATOM 4492 N N . PHE B 1 150 ? 14.75 22.719 18.438 1 96.94 150 PHE B N 1
ATOM 4493 C CA . PHE B 1 150 ? 13.562 22.984 19.234 1 96.94 150 PHE B CA 1
ATOM 4494 C C . PHE B 1 150 ? 13.383 21.906 20.312 1 96.94 150 PHE B C 1
ATOM 4496 O O . PHE B 1 150 ? 12.961 22.203 21.422 1 96.94 150 PHE B O 1
ATOM 4503 N N . GLU B 1 151 ? 13.695 20.688 19.922 1 96.25 151 GLU B N 1
ATOM 4504 C CA . GLU B 1 151 ? 13.672 19.609 20.906 1 96.25 151 GLU B CA 1
ATOM 4505 C C . GLU B 1 151 ? 14.617 19.906 22.078 1 96.25 151 GLU B C 1
ATOM 4507 O O . GLU B 1 151 ? 14.258 19.703 23.234 1 96.25 151 GLU B O 1
ATOM 4512 N N . SER B 1 152 ? 15.773 20.359 21.797 1 95.19 152 SER B N 1
ATOM 4513 C CA . SER B 1 152 ? 16.781 20.625 22.812 1 95.19 152 SER B CA 1
ATOM 4514 C C . SER B 1 152 ? 16.359 21.797 23.703 1 95.19 152 SER B C 1
ATOM 4516 O O . SER B 1 152 ? 16.625 21.78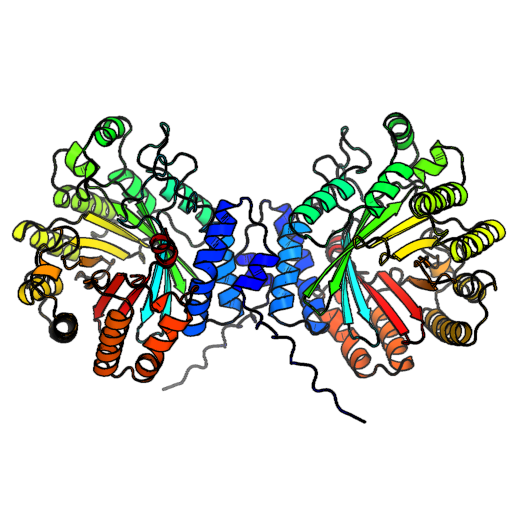1 24.906 1 95.19 152 SER B O 1
ATOM 4518 N N . CYS B 1 153 ? 15.656 22.75 23.141 1 95.88 153 CYS B N 1
ATOM 4519 C CA . CYS B 1 153 ? 15.344 23.984 23.859 1 95.88 153 CYS B CA 1
ATOM 4520 C C . CYS B 1 153 ? 14.016 23.859 24.594 1 95.88 153 CYS B C 1
ATOM 4522 O O . CYS B 1 153 ? 13.828 24.453 25.656 1 95.88 153 CYS B O 1
ATOM 4524 N N . LEU B 1 154 ? 13.07 23.109 24 1 97.19 154 LEU B N 1
ATOM 4525 C CA . LEU B 1 154 ? 11.695 23.25 24.469 1 97.19 154 LEU B CA 1
ATOM 4526 C C . LEU B 1 154 ? 11.211 21.969 25.125 1 97.19 154 LEU B C 1
ATOM 4528 O O . LEU B 1 154 ? 10.141 21.953 25.75 1 97.19 154 LEU B O 1
ATOM 4532 N N . SER B 1 155 ? 11.984 20.922 25.047 1 95.81 155 SER B N 1
ATOM 4533 C CA . SER B 1 155 ? 11.602 19.688 25.719 1 95.81 155 SER B CA 1
ATOM 4534 C C . SER B 1 155 ? 11.852 19.766 27.219 1 95.81 155 SER B C 1
ATOM 4536 O O . SER B 1 155 ? 12.719 20.516 27.672 1 95.81 155 SER B O 1
ATOM 4538 N N . LEU B 1 156 ? 11.055 19.016 27.969 1 95.94 156 LEU B N 1
ATOM 4539 C CA . LEU B 1 156 ? 11.234 18.922 29.406 1 95.94 156 LEU B CA 1
ATOM 4540 C C . LEU B 1 156 ? 12.359 17.953 29.75 1 95.94 156 LEU B C 1
ATOM 4542 O O . LEU B 1 156 ? 12.43 16.844 29.219 1 95.94 156 LEU B O 1
ATOM 4546 N N . SER B 1 157 ? 13.227 18.422 30.641 1 94.69 157 SER B N 1
ATOM 4547 C CA . SER B 1 157 ? 14.188 17.5 31.219 1 94.69 157 SER B CA 1
ATOM 4548 C C . SER B 1 157 ? 13.5 16.5 32.156 1 94.69 157 SER B C 1
ATOM 4550 O O . SER B 1 157 ? 12.328 16.672 32.5 1 94.69 157 SER B O 1
ATOM 4552 N N . PRO B 1 158 ? 14.227 15.477 32.5 1 91.94 158 PRO B N 1
ATOM 4553 C CA . PRO B 1 158 ? 13.625 14.508 33.438 1 91.94 158 PRO B CA 1
ATOM 4554 C C . PRO B 1 158 ? 13.102 15.156 34.719 1 91.94 158 PRO B C 1
ATOM 4556 O O . PRO B 1 158 ? 12.031 14.789 35.188 1 91.94 158 PRO B O 1
ATOM 4559 N N . GLU B 1 159 ? 13.828 16.109 35.219 1 93.38 159 GLU B N 1
ATOM 4560 C CA . GLU B 1 159 ? 13.414 16.797 36.438 1 93.38 159 GLU B CA 1
ATOM 4561 C C . GLU B 1 159 ? 12.195 17.688 36.188 1 93.38 159 GLU B C 1
ATOM 4563 O O . GLU B 1 159 ? 11.266 17.719 37 1 93.38 159 GLU B O 1
ATOM 4568 N N . GLU B 1 160 ? 12.219 18.375 35.125 1 93.94 160 GLU B N 1
ATOM 4569 C CA . GLU B 1 160 ? 11.086 19.219 34.75 1 93.94 160 GLU B CA 1
ATOM 4570 C C . GLU B 1 160 ? 9.828 18.391 34.5 1 93.94 160 GLU B C 1
ATOM 4572 O O . GLU B 1 160 ? 8.719 18.828 34.812 1 93.94 160 GLU B O 1
ATOM 4577 N N . TYR B 1 161 ? 10.094 17.266 33.906 1 91.94 161 TYR B N 1
ATOM 4578 C CA . TYR B 1 161 ? 9 16.375 33.562 1 91.94 161 TYR B CA 1
ATOM 4579 C C . TYR B 1 161 ? 8.219 15.945 34.812 1 91.94 161 TYR B C 1
ATOM 4581 O O . TYR B 1 161 ? 6.988 15.891 34.781 1 91.94 161 TYR B O 1
ATOM 4589 N N . LYS B 1 162 ? 8.844 15.672 35.875 1 91.31 162 LYS B N 1
ATOM 4590 C CA . LYS B 1 162 ? 8.211 15.305 37.125 1 91.31 162 LYS B CA 1
ATOM 4591 C C . LYS B 1 162 ? 7.312 16.422 37.656 1 91.31 162 LYS B C 1
ATOM 4593 O O . LYS B 1 162 ? 6.219 16.172 38.156 1 91.31 162 LYS B O 1
ATOM 4598 N N . VAL B 1 163 ? 7.777 17.578 37.469 1 92.12 163 VAL B N 1
ATOM 4599 C CA . VAL B 1 163 ? 7.004 18.734 37.906 1 92.12 163 VAL B CA 1
ATOM 4600 C C . VAL B 1 163 ? 5.801 18.922 37 1 92.12 163 VAL B C 1
ATOM 4602 O O . VAL B 1 163 ? 4.695 19.203 37.438 1 92.12 163 VAL B O 1
ATOM 4605 N N . ALA B 1 164 ? 6.02 18.797 35.75 1 90.5 164 ALA B N 1
ATOM 4606 C CA . ALA B 1 164 ? 4.996 19.062 34.719 1 90.5 164 ALA B CA 1
ATOM 4607 C C . ALA B 1 164 ? 3.799 18.141 34.906 1 90.5 164 ALA B C 1
ATOM 4609 O O . ALA B 1 164 ? 2.656 18.531 34.656 1 90.5 164 ALA B O 1
ATOM 4610 N N . ILE B 1 165 ? 4.078 16.906 35.25 1 88 165 ILE B N 1
ATOM 4611 C CA . ILE B 1 165 ? 3.01 15.922 35.438 1 88 165 ILE B CA 1
ATOM 4612 C C . ILE B 1 165 ? 2.086 16.359 36.562 1 88 165 ILE B C 1
ATOM 4614 O O . ILE B 1 165 ? 0.9 16.016 36.562 1 88 165 ILE B O 1
ATOM 4618 N N . SER B 1 166 ? 2.576 17.078 37.438 1 85.69 166 SER B N 1
ATOM 4619 C CA . SER B 1 166 ? 1.808 17.5 38.594 1 85.69 166 SER B CA 1
ATOM 4620 C C . SER B 1 166 ? 1.083 18.812 38.344 1 85.69 166 SER B C 1
ATOM 4622 O O . SER B 1 166 ? 0.193 19.203 39.125 1 85.69 166 SER B O 1
ATOM 4624 N N . LEU B 1 167 ? 1.43 19.469 37.312 1 83.12 167 LEU B N 1
ATOM 4625 C CA . LEU B 1 167 ? 0.771 20.719 36.969 1 83.12 167 LEU B CA 1
ATOM 4626 C C . LEU B 1 167 ? -0.651 20.484 36.469 1 83.12 167 LEU B C 1
ATOM 4628 O O . LEU B 1 167 ? -0.926 19.453 35.844 1 83.12 167 LEU B O 1
ATOM 4632 N N . PRO B 1 168 ? -1.538 21.438 36.75 1 77.81 168 PRO B N 1
ATOM 4633 C CA . PRO B 1 168 ? -2.871 21.328 36.156 1 77.81 168 PRO B CA 1
ATOM 4634 C C . PRO B 1 168 ? -2.836 21.328 34.625 1 77.81 168 PRO B C 1
ATOM 4636 O O . PRO B 1 168 ? -2.047 22.062 34 1 77.81 168 PRO B O 1
ATOM 4639 N N . ARG B 1 169 ? -3.621 20.516 34.062 1 71.69 169 ARG B N 1
ATOM 4640 C CA . ARG B 1 169 ? -3.717 20.422 32.594 1 71.69 169 ARG B CA 1
ATOM 4641 C C . ARG B 1 169 ? -4.562 21.562 32.031 1 71.69 169 ARG B C 1
ATOM 4643 O O . ARG B 1 169 ? -5.789 21.547 32.156 1 71.69 169 ARG B O 1
ATOM 4650 N N . THR B 1 170 ? -3.891 22.578 31.641 1 71.62 170 THR B N 1
ATOM 4651 C CA . THR B 1 170 ? -4.559 23.703 31 1 71.62 170 THR B CA 1
ATOM 4652 C C . THR B 1 170 ? -4.008 23.922 29.594 1 71.62 170 THR B C 1
ATOM 4654 O O . THR B 1 170 ? -2.955 23.391 29.234 1 71.62 170 THR B O 1
ATOM 4657 N N . GLU B 1 171 ? -4.781 24.672 28.828 1 70.06 171 GLU B N 1
ATOM 4658 C CA . GLU B 1 171 ? -4.305 25.031 27.5 1 70.06 171 GLU B CA 1
ATOM 4659 C C . GLU B 1 171 ? -3.016 25.844 27.578 1 70.06 171 GLU B C 1
ATOM 4661 O O . GLU B 1 171 ? -2.17 25.766 26.688 1 70.06 171 GLU B O 1
ATOM 4666 N N . GLY B 1 172 ? -2.91 26.484 28.672 1 73.19 172 GLY B N 1
ATOM 4667 C CA . GLY B 1 172 ? -1.761 27.359 28.859 1 73.19 172 GLY B CA 1
ATOM 4668 C C . GLY B 1 172 ? -0.491 26.594 29.219 1 73.19 172 GLY B C 1
ATOM 4669 O O . GLY B 1 172 ? 0.613 27.078 28.938 1 73.19 172 GLY B O 1
ATOM 4670 N N . ASN B 1 173 ? -0.649 25.453 29.734 1 79.31 173 ASN B N 1
ATOM 4671 C CA . ASN B 1 173 ? 0.527 24.719 30.188 1 79.31 173 ASN B CA 1
ATOM 4672 C C . ASN B 1 173 ? 0.727 23.438 29.359 1 79.31 173 ASN B C 1
ATOM 4674 O O . ASN B 1 173 ? 1.327 22.484 29.844 1 79.31 173 ASN B O 1
ATOM 4678 N N . THR B 1 174 ? 0.3 23.516 28.203 1 82.38 174 THR B N 1
ATOM 4679 C CA . THR B 1 174 ? 0.402 22.312 27.391 1 82.38 174 THR B CA 1
ATOM 4680 C C . THR B 1 174 ? 1.818 22.141 26.844 1 82.38 174 THR B C 1
ATOM 4682 O O . THR B 1 174 ? 2.535 23.125 26.641 1 82.38 174 THR B O 1
ATOM 4685 N N . GLN B 1 175 ? 2.229 20.859 26.688 1 84.31 175 GLN B N 1
ATOM 4686 C CA . GLN B 1 175 ? 3.508 20.453 26.109 1 84.31 175 GLN B CA 1
ATOM 4687 C C . GLN B 1 175 ? 3.303 19.578 24.875 1 84.31 175 GLN B C 1
ATOM 4689 O O . GLN B 1 175 ? 4.176 18.781 24.516 1 84.31 175 GLN B O 1
ATOM 4694 N N . ALA B 1 176 ? 2.18 19.797 24.234 1 88.69 176 ALA B N 1
ATOM 4695 C CA . ALA B 1 176 ? 1.81 18.969 23.094 1 88.69 176 ALA B CA 1
ATOM 4696 C C . ALA B 1 176 ? 2.75 19.219 21.906 1 88.69 176 ALA B C 1
ATOM 4698 O O . ALA B 1 176 ? 3.334 20.297 21.781 1 88.69 176 ALA B O 1
ATOM 4699 N N . ARG B 1 177 ? 2.941 18.25 21.125 1 93.5 177 ARG B N 1
ATOM 4700 C CA . ARG B 1 177 ? 3.746 18.297 19.906 1 93.5 177 ARG B CA 1
ATOM 4701 C C . ARG B 1 177 ? 2.971 17.734 18.719 1 93.5 177 ARG B C 1
ATOM 4703 O O . ARG B 1 177 ? 2.281 16.719 18.828 1 93.5 177 ARG B O 1
ATOM 4710 N N . PHE B 1 178 ? 3.096 18.469 17.594 1 95 178 PHE B N 1
ATOM 4711 C CA . PHE B 1 178 ? 2.307 18.109 16.422 1 95 178 PHE B CA 1
ATOM 4712 C C . PHE B 1 178 ? 3.193 17.969 15.195 1 95 178 PHE B C 1
ATOM 4714 O O . PHE B 1 178 ? 4.305 18.5 15.156 1 95 178 PHE B O 1
ATOM 4721 N N . ALA B 1 179 ? 2.719 17.203 14.281 1 97.06 179 ALA B N 1
ATOM 4722 C CA . ALA B 1 179 ? 3.309 17.094 12.945 1 97.06 179 ALA B CA 1
ATOM 4723 C C . ALA B 1 179 ? 2.318 17.547 11.875 1 97.06 179 ALA B C 1
ATOM 4725 O O . ALA B 1 179 ? 1.108 17.359 12.023 1 97.06 179 ALA B O 1
ATOM 4726 N N . GLY B 1 180 ? 2.793 18.203 10.906 1 97.31 180 GLY B N 1
ATOM 4727 C CA . GLY B 1 180 ? 2.02 18.562 9.734 1 97.31 180 GLY B CA 1
ATOM 4728 C C . GLY B 1 180 ? 2.633 18.062 8.438 1 97.31 180 GLY B C 1
ATOM 4729 O O . GLY B 1 180 ? 3.846 17.859 8.359 1 97.31 180 GLY B O 1
ATOM 4730 N N . PHE B 1 181 ? 1.815 17.875 7.426 1 97.94 181 PHE B N 1
ATOM 4731 C CA . PHE B 1 181 ? 2.275 17.391 6.129 1 97.94 181 PHE B CA 1
ATOM 4732 C C . PHE B 1 181 ? 1.591 18.156 5 1 97.94 181 PHE B C 1
ATOM 4734 O O . PHE B 1 181 ? 0.362 18.234 4.953 1 97.94 181 PHE B O 1
ATOM 4741 N N . ASN B 1 182 ? 2.344 18.719 4.137 1 97.06 182 ASN B N 1
ATOM 4742 C CA . ASN B 1 182 ? 1.84 19.266 2.881 1 97.06 182 ASN B CA 1
ATOM 4743 C C . ASN B 1 182 ? 1.97 18.25 1.742 1 97.06 182 ASN B C 1
ATOM 4745 O O . ASN B 1 182 ? 3.062 17.75 1.471 1 97.06 182 ASN B O 1
ATOM 4749 N N . PHE B 1 183 ? 0.893 17.984 1.138 1 97.56 183 PHE B N 1
ATOM 4750 C CA . PHE B 1 183 ? 0.906 17.141 -0.061 1 97.56 183 PHE B CA 1
ATOM 4751 C C . PHE B 1 183 ? 1.032 18 -1.313 1 97.56 183 PHE B C 1
ATOM 4753 O O . PHE B 1 183 ? 0.029 18.484 -1.846 1 97.56 183 PHE B O 1
ATOM 4760 N N . GLN B 1 184 ? 2.236 18.094 -1.836 1 95.12 184 GLN B N 1
ATOM 4761 C CA . GLN B 1 184 ? 2.518 18.969 -2.965 1 95.12 184 GLN B CA 1
ATOM 4762 C C . GLN B 1 184 ? 1.931 18.406 -4.258 1 95.12 184 GLN B C 1
ATOM 4764 O O . GLN B 1 184 ? 1.804 17.203 -4.414 1 95.12 184 GLN B O 1
ATOM 4769 N N . ARG B 1 185 ? 1.678 19.25 -5.16 1 92.25 185 ARG B N 1
ATOM 4770 C CA . ARG B 1 185 ? 1.124 18.844 -6.449 1 92.25 185 ARG B CA 1
ATOM 4771 C C . ARG B 1 185 ? 2.127 18.016 -7.238 1 92.25 185 ARG B C 1
ATOM 4773 O O . ARG B 1 185 ? 1.74 17.203 -8.086 1 92.25 185 ARG B O 1
ATOM 4780 N N . THR B 1 186 ? 3.371 18.156 -6.945 1 90.25 186 THR B N 1
ATOM 4781 C CA . THR B 1 186 ? 4.434 17.406 -7.605 1 90.25 186 THR B CA 1
ATOM 4782 C C . THR B 1 186 ? 4.48 15.969 -7.094 1 90.25 186 THR B C 1
ATOM 4784 O O . THR B 1 186 ? 5.152 15.117 -7.684 1 90.25 186 THR B O 1
ATOM 4787 N N . GLY B 1 187 ? 3.783 15.766 -6.02 1 91.69 187 GLY B N 1
ATOM 4788 C CA . GLY B 1 187 ? 3.834 14.445 -5.414 1 91.69 187 GLY B CA 1
ATOM 4789 C C . GLY B 1 187 ? 4.699 14.391 -4.168 1 91.69 187 GLY B C 1
ATOM 4790 O O . GLY B 1 187 ? 4.625 13.43 -3.398 1 91.69 187 GLY B O 1
ATOM 4791 N N . ASP B 1 188 ? 5.41 15.438 -3.857 1 92.75 188 ASP B N 1
ATOM 4792 C CA . ASP B 1 188 ? 6.285 15.492 -2.691 1 92.75 188 ASP B CA 1
ATOM 4793 C C . ASP B 1 188 ? 5.484 15.727 -1.412 1 92.75 188 ASP B C 1
ATOM 4795 O O . ASP B 1 188 ? 4.391 16.297 -1.454 1 92.75 188 ASP B O 1
ATOM 4799 N N . ILE B 1 189 ? 6.02 15.25 -0.323 1 95.5 189 ILE B N 1
ATOM 4800 C CA . ILE B 1 189 ? 5.469 15.477 1.007 1 95.5 189 ILE B CA 1
ATOM 4801 C C . ILE B 1 189 ? 6.434 16.344 1.823 1 95.5 189 ILE B C 1
ATOM 4803 O O . ILE B 1 189 ? 7.629 16.047 1.896 1 95.5 189 ILE B O 1
ATOM 4807 N N . VAL B 1 190 ? 5.949 17.406 2.379 1 95.56 190 VAL B N 1
ATOM 4808 C CA . VAL B 1 190 ? 6.762 18.281 3.211 1 95.56 190 VAL B CA 1
ATOM 4809 C C . VAL B 1 190 ? 6.297 18.203 4.664 1 95.56 190 VAL B C 1
ATOM 4811 O O . VAL B 1 190 ? 5.281 18.797 5.031 1 95.56 190 VAL B O 1
ATOM 4814 N N . PRO B 1 191 ? 7.086 17.547 5.508 1 97.75 191 PRO B N 1
ATOM 4815 C CA . PRO B 1 191 ? 6.723 17.453 6.922 1 97.75 191 PRO B CA 1
ATOM 4816 C C . PRO B 1 191 ? 7.039 18.734 7.699 1 97.75 191 PRO B C 1
ATOM 4818 O O . PRO B 1 191 ? 7.953 19.469 7.332 1 97.75 191 PRO B O 1
ATOM 4821 N N . LYS B 1 192 ? 6.25 18.969 8.688 1 97.88 192 LYS B N 1
ATOM 4822 C CA . LYS B 1 192 ? 6.398 20.078 9.625 1 97.88 192 LYS B CA 1
ATOM 4823 C C . LYS B 1 192 ? 6.324 19.594 11.07 1 97.88 192 LYS B C 1
ATOM 4825 O O . LYS B 1 192 ? 5.738 18.547 11.352 1 97.88 192 LYS B O 1
ATOM 4830 N N . ALA B 1 193 ? 6.961 20.344 11.953 1 98.19 193 ALA B N 1
ATOM 4831 C CA . ALA B 1 193 ? 6.93 20.047 13.383 1 98.19 193 ALA B CA 1
ATOM 4832 C C . ALA B 1 193 ? 6.449 21.266 14.18 1 98.19 193 ALA B C 1
ATOM 4834 O O . ALA B 1 193 ? 6.793 22.406 13.859 1 98.19 193 ALA B O 1
ATOM 4835 N N . TYR B 1 194 ? 5.641 21.016 15.195 1 96.81 194 TYR B N 1
ATOM 4836 C CA . TYR B 1 194 ? 5.105 22.062 16.062 1 96.81 194 TYR B CA 1
ATOM 4837 C C . TYR B 1 194 ? 5.336 21.719 17.531 1 96.81 194 TYR B C 1
ATOM 4839 O O . TYR B 1 194 ? 5.191 20.562 17.938 1 96.81 194 TYR B O 1
ATOM 4847 N N . TYR B 1 195 ? 5.645 22.75 18.375 1 96.12 195 TYR B N 1
ATOM 4848 C CA . TYR B 1 195 ? 5.984 22.562 19.781 1 96.12 195 TYR B CA 1
ATOM 4849 C C . TYR B 1 195 ? 5.215 23.531 20.656 1 96.12 195 TYR B C 1
ATOM 4851 O O . TYR B 1 195 ? 5.379 24.75 20.547 1 96.12 195 TYR B O 1
ATOM 4859 N N . ALA B 1 196 ? 4.371 22.984 21.5 1 94.19 196 ALA B N 1
ATOM 4860 C CA . ALA B 1 196 ? 3.904 23.766 22.641 1 94.19 196 ALA B CA 1
ATOM 4861 C C . ALA B 1 196 ? 4.934 23.766 23.766 1 94.19 196 ALA B C 1
ATOM 4863 O O . ALA B 1 196 ? 5.691 22.797 23.906 1 94.19 196 ALA B O 1
ATOM 4864 N N . PHE B 1 197 ? 4.953 24.828 24.531 1 95.12 197 PHE B N 1
ATOM 4865 C CA . PHE B 1 197 ? 6.031 24.969 25.516 1 95.12 197 PHE B CA 1
ATOM 4866 C C . PHE B 1 197 ? 5.535 25.672 26.766 1 95.12 197 PHE B C 1
ATOM 4868 O O . PHE B 1 197 ? 6.32 26.297 27.484 1 95.12 197 PHE B O 1
ATOM 4875 N N . GLY B 1 198 ? 4.238 25.625 27.016 1 92.12 198 GLY B N 1
ATOM 4876 C CA . GLY B 1 198 ? 3.643 26.281 28.172 1 92.12 198 GLY B CA 1
ATOM 4877 C C . GLY B 1 198 ? 4.133 25.75 29.5 1 92.12 198 GLY B C 1
ATOM 4878 O O . GLY B 1 198 ? 4.441 26.516 30.406 1 92.12 198 GLY B O 1
ATOM 4879 N N . ALA B 1 199 ? 4.191 24.438 29.609 1 92.94 199 ALA B N 1
ATOM 4880 C CA . ALA B 1 199 ? 4.641 23.812 30.859 1 92.94 199 ALA B CA 1
ATOM 4881 C C . ALA B 1 199 ? 6.09 24.172 31.156 1 92.94 199 ALA B C 1
ATOM 4883 O O . ALA B 1 199 ? 6.441 24.453 32.312 1 92.94 199 ALA B O 1
ATOM 4884 N N . LYS B 1 200 ? 6.879 24.125 30.156 1 95.25 200 LYS B N 1
ATOM 4885 C CA . LYS B 1 200 ? 8.289 24.453 30.359 1 95.25 200 LYS B CA 1
ATOM 4886 C C . LYS B 1 200 ? 8.453 25.891 30.844 1 95.25 200 LYS B C 1
ATOM 4888 O O . LYS B 1 200 ? 9.227 26.141 31.781 1 95.25 200 LYS B O 1
ATOM 4893 N N . ALA B 1 201 ? 7.766 26.797 30.188 1 95.69 201 ALA B N 1
ATOM 4894 C CA . ALA B 1 201 ? 7.824 28.188 30.609 1 95.69 201 ALA B CA 1
ATOM 4895 C C . ALA B 1 201 ? 7.379 28.344 32.062 1 95.69 201 ALA B C 1
ATOM 4897 O O . ALA B 1 201 ? 8.008 29.062 32.844 1 95.69 201 ALA B O 1
ATOM 4898 N N . ALA B 1 202 ? 6.344 27.656 32.438 1 93.56 202 ALA B N 1
ATOM 4899 C CA . ALA B 1 202 ? 5.801 27.734 33.781 1 93.56 202 ALA B CA 1
ATOM 4900 C C . ALA B 1 202 ? 6.801 27.188 34.812 1 93.56 202 ALA B C 1
ATOM 4902 O O . ALA B 1 202 ? 7 27.781 35.875 1 93.56 202 ALA B O 1
ATOM 4903 N N . ILE B 1 203 ? 7.359 26.094 34.469 1 94.81 203 ILE B N 1
ATOM 4904 C CA . ILE B 1 203 ? 8.281 25.422 35.375 1 94.81 203 ILE B CA 1
ATOM 4905 C C . ILE B 1 203 ? 9.539 26.266 35.562 1 94.81 203 ILE B C 1
ATOM 4907 O O . ILE B 1 203 ? 10.086 26.359 36.656 1 94.81 203 ILE B O 1
ATOM 4911 N N . GLN B 1 204 ? 9.969 26.844 34.5 1 95.31 204 GLN B N 1
ATOM 4912 C CA . GLN B 1 204 ? 11.172 27.672 34.531 1 95.31 204 GLN B CA 1
ATOM 4913 C C . GLN B 1 204 ? 10.891 29.031 35.156 1 95.31 204 GLN B C 1
ATOM 4915 O O . GLN B 1 204 ? 11.812 29.781 35.469 1 95.31 204 GLN B O 1
ATOM 4920 N N . GLY B 1 205 ? 9.688 29.344 35.281 1 94.62 205 GLY B N 1
ATOM 4921 C CA . GLY B 1 205 ? 9.32 30.609 35.906 1 94.62 205 GLY B CA 1
ATOM 4922 C C . GLY B 1 205 ? 9.539 31.797 34.969 1 94.62 205 GLY B C 1
ATOM 4923 O O . GLY B 1 205 ? 9.906 32.875 35.438 1 94.62 205 GLY B O 1
ATOM 4924 N N . VAL B 1 206 ? 9.422 31.609 33.719 1 95.69 206 VAL B N 1
ATOM 4925 C CA . VAL B 1 206 ? 9.578 32.688 32.75 1 95.69 206 VAL B CA 1
ATOM 4926 C C . VAL B 1 206 ? 8.32 32.75 31.875 1 95.69 206 VAL B C 1
ATOM 4928 O O . VAL B 1 206 ? 7.492 31.859 31.875 1 95.69 206 VAL B O 1
ATOM 4931 N N . SER B 1 207 ? 8.164 33.906 31.219 1 95.19 207 SER B N 1
ATOM 4932 C CA . SER B 1 207 ? 7.043 34.031 30.297 1 95.19 207 SER B CA 1
ATOM 4933 C C . SER B 1 207 ? 7.254 33.188 29.047 1 95.19 207 SER B C 1
ATOM 4935 O O . SER B 1 207 ? 8.391 32.875 28.688 1 95.19 207 SER B O 1
ATOM 4937 N N . LYS B 1 208 ? 6.254 32.781 28.406 1 95.56 208 LYS B N 1
ATOM 4938 C CA . LYS B 1 208 ? 6.352 32.031 27.156 1 95.56 208 LYS B CA 1
ATOM 4939 C C . LYS B 1 208 ? 7.066 32.875 26.094 1 95.56 208 LYS B C 1
ATOM 4941 O O . LYS B 1 208 ? 7.832 32.344 25.281 1 95.56 208 LYS B O 1
ATOM 4946 N N . THR B 1 209 ? 6.805 34.156 26.109 1 95.88 209 THR B N 1
ATOM 4947 C CA . THR B 1 209 ? 7.449 35.062 25.172 1 95.88 209 THR B CA 1
ATOM 4948 C C . THR B 1 209 ? 8.969 35.031 25.359 1 95.88 209 THR B C 1
ATOM 4950 O O . THR B 1 209 ? 9.703 34.906 24.375 1 95.88 209 THR B O 1
ATOM 4953 N N . SER B 1 210 ? 9.375 35.094 26.562 1 95.5 210 SER B N 1
ATOM 4954 C CA . SER B 1 210 ? 10.805 35.094 26.844 1 95.5 210 SER B CA 1
ATOM 4955 C C . SER B 1 210 ? 11.453 33.781 26.422 1 95.5 210 SER B C 1
ATOM 4957 O O . SER B 1 210 ? 12.531 33.781 25.828 1 95.5 210 SER B O 1
ATOM 4959 N N . LEU B 1 211 ? 10.836 32.719 26.688 1 96.31 211 LEU B N 1
ATOM 4960 C CA . LEU B 1 211 ? 11.391 31.391 26.406 1 96.31 211 LEU B CA 1
ATOM 4961 C C . LEU B 1 211 ? 11.523 31.172 24.906 1 96.31 211 LEU B C 1
ATOM 4963 O O . LEU B 1 211 ? 12.57 30.734 24.422 1 96.31 211 LEU B O 1
ATOM 4967 N N . VAL B 1 212 ? 10.492 31.5 24.141 1 95.69 212 VAL B N 1
ATOM 4968 C CA . VAL B 1 212 ? 10.5 31.203 22.719 1 95.69 212 VAL B CA 1
ATOM 4969 C C . VAL B 1 212 ? 11.492 32.094 22 1 95.69 212 VAL B C 1
ATOM 4971 O O . VAL B 1 212 ? 12.172 31.672 21.062 1 95.69 212 VAL B O 1
ATOM 4974 N N . PHE B 1 213 ? 11.625 33.312 22.422 1 93.38 213 PHE B N 1
ATOM 4975 C CA . PHE B 1 213 ? 12.539 34.219 21.734 1 93.38 213 PHE B CA 1
ATOM 4976 C C . PHE B 1 213 ? 13.984 33.906 22.078 1 93.38 213 PHE B C 1
ATOM 4978 O O . PHE B 1 213 ? 14.883 34.062 21.25 1 93.38 213 PHE B O 1
ATOM 4985 N N . LYS B 1 214 ? 14.195 33.469 23.297 1 92.06 214 LYS B N 1
ATOM 4986 C CA . LYS B 1 214 ? 15.516 32.906 23.609 1 92.06 214 LYS B CA 1
ATOM 4987 C C . LYS B 1 214 ? 15.852 31.734 22.703 1 92.06 214 LYS B C 1
ATOM 4989 O O . LYS B 1 214 ? 16.969 31.625 22.203 1 92.06 214 LYS B O 1
ATOM 4994 N N . THR B 1 215 ? 14.906 30.875 22.531 1 93.19 215 THR B N 1
ATOM 4995 C CA . THR B 1 215 ? 15.062 29.703 21.672 1 93.19 215 THR B CA 1
ATOM 4996 C C . THR B 1 215 ? 15.383 30.109 20.234 1 93.19 215 THR B C 1
ATOM 4998 O O . THR B 1 215 ? 16.266 29.531 19.609 1 93.19 215 THR B O 1
ATOM 5001 N N . LEU B 1 216 ? 14.711 31.156 19.703 1 91.19 216 LEU B N 1
ATOM 5002 C CA . LEU B 1 216 ? 14.891 31.625 18.328 1 91.19 216 LEU B CA 1
ATOM 5003 C C . LEU B 1 216 ? 16.25 32.281 18.141 1 91.19 216 LEU B C 1
ATOM 5005 O O . LEU B 1 216 ? 16.906 32.094 17.109 1 91.19 216 LEU B O 1
ATOM 5009 N N . ARG B 1 217 ? 16.688 33 19.125 1 87.31 217 ARG B N 1
ATOM 5010 C CA . ARG B 1 217 ? 17.969 33.688 19.031 1 87.31 217 ARG B CA 1
ATOM 5011 C C . ARG B 1 217 ? 19.125 32.688 19.047 1 87.31 217 ARG B C 1
ATOM 5013 O O . ARG B 1 217 ? 20.203 33 18.5 1 87.31 217 ARG B O 1
ATOM 5020 N N . THR B 1 218 ? 18.906 31.547 19.594 1 86.25 218 THR B N 1
ATOM 5021 C CA . THR B 1 218 ? 19.969 30.547 19.656 1 86.25 218 THR B CA 1
ATOM 5022 C C . THR B 1 218 ? 20.109 29.812 18.328 1 86.25 218 THR B C 1
ATOM 5024 O O . THR B 1 218 ? 21.125 29.156 18.062 1 86.25 218 THR B O 1
ATOM 5027 N N . ILE B 1 219 ? 19.109 29.891 17.484 1 83.38 219 ILE B N 1
ATOM 5028 C CA . ILE B 1 219 ? 19.234 29.312 16.141 1 83.38 219 ILE B CA 1
ATOM 5029 C C . ILE B 1 219 ? 20.328 30.047 15.367 1 83.38 219 ILE B C 1
ATOM 5031 O O . ILE B 1 219 ? 21.109 29.422 14.648 1 83.38 219 ILE B O 1
ATOM 5035 N N . ASP B 1 220 ? 20.312 31.391 15.477 1 65.25 220 ASP B N 1
ATOM 5036 C CA . ASP B 1 220 ? 21.219 32.281 14.773 1 65.25 220 ASP B CA 1
ATOM 5037 C C . ASP B 1 220 ? 22.672 32 15.141 1 65.25 220 ASP B C 1
ATOM 5039 O O . ASP B 1 220 ? 23.578 32.219 14.336 1 65.25 220 ASP B O 1
ATOM 5043 N N . SER B 1 221 ? 22.719 31.562 16.312 1 59.72 221 SER B N 1
ATOM 5044 C CA . SER B 1 221 ? 24.094 31.328 16.766 1 59.72 221 SER B CA 1
ATOM 5045 C C . SER B 1 221 ? 24.766 30.25 15.922 1 59.72 221 SER B C 1
ATOM 5047 O O . SER B 1 221 ? 26 30.172 15.867 1 59.72 221 SER B O 1
ATOM 5049 N N . TYR B 1 222 ? 23.953 29.469 15.297 1 54.66 222 TYR B N 1
ATOM 5050 C CA . TYR B 1 222 ? 24.547 28.438 14.453 1 54.66 222 TYR B CA 1
ATOM 5051 C C . TYR B 1 222 ? 24.906 28.984 13.086 1 54.66 222 TYR B C 1
ATOM 5053 O O . TYR B 1 222 ? 25.672 28.375 12.336 1 54.66 222 TYR B O 1
ATOM 5061 N N . SER B 1 223 ? 24.25 30.172 12.867 1 53 223 SER B N 1
ATOM 5062 C CA . SER B 1 223 ? 24.547 30.734 11.547 1 53 223 SER B CA 1
ATOM 5063 C C . SER B 1 223 ? 25.25 32.094 11.664 1 53 223 SER B C 1
ATOM 5065 O O . SER B 1 223 ? 25.031 32.812 12.633 1 53 223 SER B O 1
ATOM 5067 N N . SER B 1 224 ? 26.344 32.312 11.266 1 48.62 224 SER B N 1
ATOM 5068 C CA . SER B 1 224 ? 27.141 33.531 11.242 1 48.62 224 SER B CA 1
ATOM 5069 C C . SER B 1 224 ? 26.266 34.75 10.961 1 48.62 224 SER B C 1
ATOM 5071 O O . SER B 1 224 ? 26.688 35.875 11.164 1 48.62 224 SER B O 1
ATOM 5073 N N . ASP B 1 225 ? 25.25 34.75 10.227 1 50.97 225 ASP B N 1
ATOM 5074 C CA . ASP B 1 225 ? 24.438 35.906 9.844 1 50.97 225 ASP B CA 1
ATOM 5075 C C . ASP B 1 225 ? 23.141 35.938 10.641 1 50.97 225 ASP B C 1
ATOM 5077 O O . ASP B 1 225 ? 22.391 34.969 10.68 1 50.97 225 ASP B O 1
ATOM 5081 N N . PRO B 1 226 ? 23.062 36.969 11.578 1 55.81 226 PRO B N 1
ATOM 5082 C CA . PRO B 1 226 ? 21.844 37.031 12.391 1 55.81 226 PRO B CA 1
ATOM 5083 C C . PRO B 1 226 ? 20.578 37 11.547 1 55.81 226 PRO B C 1
ATOM 5085 O O . PRO B 1 226 ? 20.094 38.031 11.133 1 55.81 226 PRO B O 1
ATOM 5088 N N . LYS B 1 227 ? 20.125 35.875 10.914 1 61.59 227 LYS B N 1
ATOM 5089 C CA . LYS B 1 227 ? 19.266 35.656 9.75 1 61.59 227 LYS B CA 1
ATOM 5090 C C . LYS B 1 227 ? 17.797 35.906 10.078 1 61.59 227 LYS B C 1
ATOM 5092 O O . LYS B 1 227 ? 17.062 36.469 9.266 1 61.59 227 LYS B O 1
ATOM 5097 N N . TYR B 1 228 ? 17.359 35.938 11.414 1 67.56 228 TYR B N 1
ATOM 5098 C CA . TYR B 1 228 ? 15.969 36.188 11.742 1 67.56 228 TYR B CA 1
ATOM 5099 C C . TYR B 1 228 ? 15.844 37.5 12.539 1 67.56 228 TYR B C 1
ATOM 5101 O O . TYR B 1 228 ? 14.734 37.938 12.852 1 67.56 228 TYR B O 1
ATOM 5109 N N . SER B 1 229 ? 16.828 38.312 12.648 1 69 229 SER B N 1
ATOM 5110 C CA . SER B 1 229 ? 16.953 39.25 13.766 1 69 229 SER B CA 1
ATOM 5111 C C . SER B 1 229 ? 15.922 40.375 13.672 1 69 229 SER B C 1
ATOM 5113 O O . SER B 1 229 ? 15.25 40.688 14.656 1 69 229 SER B O 1
ATOM 5115 N N . THR B 1 230 ? 15.719 40.969 12.5 1 76.88 230 THR B N 1
ATOM 5116 C CA . THR B 1 230 ? 14.797 42.094 12.445 1 76.88 230 THR B CA 1
ATOM 5117 C C . THR B 1 230 ? 13.359 41.625 12.672 1 76.88 230 THR B C 1
ATOM 5119 O O . THR B 1 230 ? 12.617 42.25 13.43 1 76.88 230 THR B O 1
ATOM 5122 N N . ALA B 1 231 ? 12.977 40.562 12.07 1 84.19 231 ALA B N 1
ATOM 5123 C CA . ALA B 1 231 ? 11.625 40.031 12.203 1 84.19 231 ALA B CA 1
ATOM 5124 C C . ALA B 1 231 ? 11.359 39.562 13.633 1 84.19 231 ALA B C 1
ATOM 5126 O O . ALA B 1 231 ? 10.266 39.781 14.172 1 84.19 231 ALA B O 1
ATOM 5127 N N . VAL B 1 232 ? 12.32 39.062 14.281 1 87.88 232 VAL B N 1
ATOM 5128 C CA . VAL B 1 232 ? 12.211 38.531 15.641 1 87.88 232 VAL B CA 1
ATOM 5129 C C . VAL B 1 232 ? 12.008 39.688 16.625 1 87.88 232 VAL B C 1
ATOM 5131 O O . VAL B 1 232 ? 11.164 39.625 17.516 1 87.88 232 VAL B O 1
ATOM 5134 N N . SER B 1 233 ? 12.711 40.719 16.375 1 85.31 233 SER B N 1
ATOM 5135 C CA . SER B 1 233 ? 12.609 41.875 17.266 1 85.31 233 SER B CA 1
ATOM 5136 C C . SER B 1 233 ? 11.242 42.531 17.172 1 85.31 233 SER B C 1
ATOM 5138 O O . SER B 1 233 ? 10.68 43 18.172 1 85.31 233 SER B O 1
ATOM 5140 N N . ALA B 1 234 ? 10.758 42.656 16 1 87.88 234 ALA B N 1
ATOM 5141 C CA . ALA B 1 234 ? 9.445 43.25 15.805 1 87.88 234 ALA B CA 1
ATOM 5142 C C . ALA B 1 234 ? 8.359 42.469 16.531 1 87.88 234 ALA B C 1
ATOM 5144 O O . ALA B 1 234 ? 7.488 43.031 17.172 1 87.88 234 ALA B O 1
ATOM 5145 N N . LEU B 1 235 ? 8.391 41.188 16.453 1 93 235 LEU B N 1
ATOM 5146 C CA . LEU B 1 235 ? 7.383 40.344 17.078 1 93 235 LEU B CA 1
ATOM 5147 C C . LEU B 1 235 ? 7.52 40.344 18.594 1 93 235 LEU B C 1
ATOM 5149 O O . LEU B 1 235 ? 6.516 40.375 19.312 1 93 235 LEU B O 1
ATOM 5153 N N . GLU B 1 236 ? 8.742 40.344 18.984 1 92.25 236 GLU B N 1
ATOM 5154 C CA . GLU B 1 236 ? 8.969 40.375 20.422 1 92.25 236 GLU B CA 1
ATOM 5155 C C . GLU B 1 236 ? 8.422 41.688 21.031 1 92.25 236 GLU B C 1
ATOM 5157 O O . GLU B 1 236 ? 7.82 41.656 22.109 1 92.25 236 GLU B O 1
ATOM 5162 N N . GLY B 1 237 ? 8.688 42.75 20.359 1 91.44 237 GLY B N 1
ATOM 5163 C CA . GLY B 1 237 ? 8.141 44.031 20.781 1 91.44 237 GLY B CA 1
ATOM 5164 C C . GLY B 1 237 ? 6.625 44.062 20.844 1 91.44 237 GLY B C 1
ATOM 5165 O O . GLY B 1 237 ? 6.039 44.562 21.797 1 91.44 237 GLY B O 1
ATOM 5166 N N . PHE B 1 238 ? 6.016 43.531 19.828 1 94 238 PHE B N 1
ATOM 5167 C CA . PHE B 1 238 ? 4.562 43.469 19.75 1 94 238 PHE B CA 1
ATOM 5168 C C . PHE B 1 238 ? 3.994 42.625 20.891 1 94 238 PHE B C 1
ATOM 5170 O O . PHE B 1 238 ? 3.059 43.062 21.578 1 94 238 PHE B O 1
ATOM 5177 N N . PHE B 1 239 ? 4.57 41.438 21.141 1 94.25 239 PHE B N 1
ATOM 5178 C CA . PHE B 1 239 ? 4.09 40.531 22.203 1 94.25 239 PHE B CA 1
ATOM 5179 C C . PHE B 1 239 ? 4.285 41.156 23.578 1 94.25 239 PHE B C 1
ATOM 5181 O O . PHE B 1 239 ? 3.406 41.094 24.422 1 94.25 239 PHE B O 1
ATOM 5188 N N . THR B 1 240 ? 5.371 41.812 23.734 1 91.75 240 THR B N 1
ATOM 5189 C CA . THR B 1 240 ? 5.676 42.469 25.016 1 91.75 240 THR B CA 1
ATOM 5190 C C . THR B 1 240 ? 4.727 43.625 25.281 1 91.75 240 THR B C 1
ATOM 5192 O O . THR B 1 240 ? 4.25 43.781 26.406 1 91.75 240 THR B O 1
ATOM 5195 N N . SER B 1 241 ? 4.453 44.375 24.328 1 91.19 241 SER B N 1
ATOM 5196 C CA . SER B 1 241 ? 3.625 45.562 24.484 1 91.19 241 SER B CA 1
ATOM 5197 C C . SER B 1 241 ? 2.162 45.188 24.703 1 91.19 241 SER B C 1
ATOM 5199 O O . SER B 1 241 ? 1.434 45.906 25.406 1 91.19 241 SER B O 1
ATOM 5201 N N . THR B 1 242 ? 1.685 44.125 24.141 1 89.38 242 THR B N 1
ATOM 5202 C CA . THR B 1 242 ? 0.273 43.75 24.203 1 89.38 242 THR B CA 1
ATOM 5203 C C . THR B 1 242 ? 0.027 42.75 25.297 1 89.38 242 THR B C 1
ATOM 5205 O O . THR B 1 242 ? -1.105 42.562 25.766 1 89.38 242 THR B O 1
ATOM 5208 N N . GLY B 1 243 ? 1.07 42.031 25.656 1 88.94 243 GLY B N 1
ATOM 5209 C CA . GLY B 1 243 ? 0.923 40.969 26.641 1 88.94 243 GLY B CA 1
ATOM 5210 C C . GLY B 1 243 ? 0.456 39.656 26.047 1 88.94 243 GLY B C 1
ATOM 5211 O O . GLY B 1 243 ? 0.314 38.656 26.75 1 88.94 243 GLY B O 1
ATOM 5212 N N . ILE B 1 244 ? 0.267 39.625 24.75 1 89.75 244 ILE B N 1
ATOM 5213 C CA . ILE B 1 244 ? -0.081 38.375 24.062 1 89.75 244 ILE B CA 1
ATOM 5214 C C . ILE B 1 244 ? 1.121 37.438 24.062 1 89.75 244 ILE B C 1
ATOM 5216 O O . ILE B 1 244 ? 2.25 37.875 23.797 1 89.75 244 ILE B O 1
ATOM 5220 N N . GLU B 1 245 ? 0.909 36.188 24.344 1 92 245 GLU B N 1
ATOM 5221 C CA . GLU B 1 245 ? 2.01 35.219 24.406 1 92 245 GLU B CA 1
ATOM 5222 C C . GLU B 1 245 ? 1.848 34.125 23.359 1 92 245 GLU B C 1
ATOM 5224 O O . GLU B 1 245 ? 0.747 33.625 23.156 1 92 245 GLU B O 1
ATOM 5229 N N . PRO B 1 246 ? 2.932 33.875 22.688 1 94.31 246 PRO B N 1
ATOM 5230 C CA . PRO B 1 246 ? 2.887 32.688 21.797 1 94.31 246 PRO B CA 1
ATOM 5231 C C . PRO B 1 246 ? 2.756 31.375 22.578 1 94.31 246 PRO B C 1
ATOM 5233 O O . PRO B 1 246 ? 3.291 31.25 23.672 1 94.31 246 PRO B O 1
ATOM 5236 N N . PHE B 1 247 ? 2.02 30.438 22.016 1 92.25 247 PHE B N 1
ATOM 5237 C CA . PHE B 1 247 ? 1.822 29.188 22.734 1 92.25 247 PHE B CA 1
ATOM 5238 C C . PHE B 1 247 ? 2.334 28 21.906 1 92.25 247 PHE B C 1
ATOM 5240 O O . PHE B 1 247 ? 2.482 26.906 22.438 1 92.25 247 PHE B O 1
ATOM 5247 N N . LEU B 1 248 ? 2.611 28.219 20.641 1 95.19 248 LEU B N 1
ATOM 5248 C CA . LEU B 1 248 ? 3.045 27.172 19.719 1 95.19 248 LEU B CA 1
ATOM 5249 C C . LEU B 1 248 ? 4.066 27.703 18.734 1 95.19 248 LEU B C 1
ATOM 5251 O O . LEU B 1 248 ? 3.926 28.828 18.234 1 95.19 248 LEU B O 1
ATOM 5255 N N . VAL B 1 249 ? 5.133 26.969 18.469 1 96.88 249 VAL B N 1
ATOM 5256 C CA . VAL B 1 249 ? 6.113 27.281 17.438 1 96.88 249 VAL B CA 1
ATOM 5257 C C . VAL B 1 249 ? 6.25 26.109 16.453 1 96.88 249 VAL B C 1
ATOM 5259 O O . VAL B 1 249 ? 6.207 24.953 16.875 1 96.88 249 VAL B O 1
ATOM 5262 N N . GLY B 1 250 ? 6.25 26.422 15.164 1 97.12 250 GLY B N 1
ATOM 5263 C CA . GLY B 1 250 ? 6.359 25.391 14.148 1 97.12 250 GLY B CA 1
ATOM 5264 C C . GLY B 1 250 ? 7.473 25.656 13.148 1 97.12 250 GLY B C 1
ATOM 5265 O O . GLY B 1 250 ? 7.922 26.797 13 1 97.12 250 GLY B O 1
ATOM 5266 N N . THR B 1 251 ? 7.977 24.625 12.484 1 96.88 251 THR B N 1
ATOM 5267 C CA . THR B 1 251 ? 9.016 24.734 11.469 1 96.88 251 THR B CA 1
ATOM 5268 C C . THR B 1 251 ? 8.82 23.688 10.375 1 96.88 251 THR B C 1
ATOM 5270 O O . THR B 1 251 ? 8.148 22.672 10.594 1 96.88 251 THR B O 1
ATOM 5273 N N . ASP B 1 252 ? 9.312 23.969 9.188 1 96.38 252 ASP B N 1
ATOM 5274 C CA . ASP B 1 252 ? 9.359 22.984 8.109 1 96.38 252 ASP B CA 1
ATOM 5275 C C . ASP B 1 252 ? 10.555 22.047 8.273 1 96.38 252 ASP B C 1
ATOM 5277 O O . ASP B 1 252 ? 11.641 22.484 8.672 1 96.38 252 ASP B O 1
ATOM 5281 N N . CYS B 1 253 ? 10.352 20.781 8.016 1 97.5 253 CYS B N 1
ATOM 5282 C CA . CYS B 1 253 ? 11.438 19.812 8.109 1 97.5 253 CYS B CA 1
ATOM 5283 C C . CYS B 1 253 ? 12.156 19.688 6.773 1 97.5 253 CYS B C 1
ATOM 5285 O O . CYS B 1 253 ? 12.258 18.578 6.227 1 97.5 253 CYS B O 1
ATOM 5287 N N . ILE B 1 254 ? 12.641 20.719 6.277 1 94.75 254 ILE B N 1
ATOM 5288 C CA . ILE B 1 254 ? 13.461 20.812 5.074 1 94.75 254 ILE B CA 1
ATOM 5289 C C . ILE B 1 254 ? 14.773 21.531 5.391 1 94.75 254 ILE B C 1
ATOM 5291 O O . ILE B 1 254 ? 15.07 21.797 6.555 1 94.75 254 ILE B O 1
ATOM 5295 N N . GLU B 1 255 ? 15.578 21.828 4.32 1 90.31 255 GLU B N 1
ATOM 5296 C CA . GLU B 1 255 ? 16.828 22.547 4.523 1 90.31 255 GLU B CA 1
ATOM 5297 C C . GLU B 1 255 ? 16.594 23.828 5.332 1 90.31 255 GLU B C 1
ATOM 5299 O O . GLU B 1 255 ? 15.695 24.609 5.023 1 90.31 255 GLU B O 1
ATOM 5304 N N . SER B 1 256 ? 17.406 24.031 6.34 1 86.69 256 SER B N 1
ATOM 5305 C CA . SER B 1 256 ? 17.172 25.078 7.336 1 86.69 256 SER B CA 1
ATOM 5306 C C . SER B 1 256 ? 17.125 26.453 6.691 1 86.69 256 SER B C 1
ATOM 5308 O O . SER B 1 256 ? 16.406 27.344 7.152 1 86.69 256 SER B O 1
ATOM 5310 N N . THR B 1 257 ? 17.844 26.656 5.648 1 85.06 257 THR B N 1
ATOM 5311 C CA . THR B 1 257 ? 17.891 27.969 5.008 1 85.06 257 THR B CA 1
ATOM 5312 C C . THR B 1 257 ? 16.609 28.234 4.242 1 85.06 257 THR B C 1
ATOM 5314 O O . THR B 1 257 ? 16.297 29.391 3.904 1 85.06 257 THR B O 1
ATOM 5317 N N . LYS B 1 258 ? 15.867 27.172 4.031 1 89.19 258 LYS B N 1
ATOM 5318 C CA . LYS B 1 258 ? 14.617 27.312 3.285 1 89.19 258 LYS B CA 1
ATOM 5319 C C . LYS B 1 258 ? 13.414 27.125 4.199 1 89.19 258 LYS B C 1
ATOM 5321 O O . LYS B 1 258 ? 12.273 27.359 3.787 1 89.19 258 LYS B O 1
ATOM 5326 N N . SER B 1 259 ? 13.711 26.719 5.473 1 92.19 259 SER B N 1
ATOM 5327 C CA . SER B 1 259 ? 12.641 26.406 6.414 1 92.19 259 SER B CA 1
ATOM 5328 C C . SER B 1 259 ? 11.992 27.672 6.957 1 92.19 259 SER B C 1
ATOM 5330 O O . SER B 1 259 ? 12.664 28.688 7.137 1 92.19 259 SER B O 1
ATOM 5332 N N . ARG B 1 260 ? 10.773 27.688 7.133 1 93 260 ARG B N 1
ATOM 5333 C CA . ARG B 1 260 ? 10.031 28.734 7.828 1 93 260 ARG B CA 1
ATOM 5334 C C . ARG B 1 260 ? 9.852 28.391 9.305 1 93 260 ARG B C 1
ATOM 5336 O O . ARG B 1 260 ? 9.75 27.219 9.664 1 93 260 ARG B O 1
ATOM 5343 N N . ILE B 1 261 ? 9.758 29.406 10.039 1 94.81 261 ILE B N 1
ATOM 5344 C CA . ILE B 1 261 ? 9.336 29.297 11.43 1 94.81 261 ILE B CA 1
ATOM 5345 C C . ILE B 1 261 ? 8.016 30.047 11.633 1 94.81 261 ILE B C 1
ATOM 5347 O O . ILE B 1 261 ? 7.832 31.141 11.109 1 94.81 261 ILE B O 1
ATOM 5351 N N . LYS B 1 262 ? 7.133 29.422 12.383 1 96.62 262 LYS B N 1
ATOM 5352 C CA . LYS B 1 262 ? 5.836 30.047 12.648 1 96.62 262 LYS B CA 1
ATOM 5353 C C . LYS B 1 262 ? 5.57 30.141 14.148 1 96.62 262 LYS B C 1
ATOM 5355 O O . LYS B 1 262 ? 5.754 29.172 14.883 1 96.62 262 LYS B O 1
ATOM 5360 N N . LEU B 1 263 ? 5.211 31.328 14.57 1 96.5 263 LEU B N 1
ATOM 5361 C CA . LEU B 1 263 ? 4.797 31.531 15.953 1 96.5 263 LEU B CA 1
ATOM 5362 C C . LEU B 1 263 ? 3.289 31.75 16.047 1 96.5 263 LEU B C 1
ATOM 5364 O O . LEU B 1 263 ? 2.732 32.594 15.336 1 96.5 263 LEU B O 1
ATOM 5368 N N . TYR B 1 264 ? 2.645 30.969 16.906 1 95.25 264 TYR B N 1
ATOM 5369 C CA . TYR B 1 264 ? 1.193 31.016 17.031 1 95.25 264 TYR B CA 1
ATOM 5370 C C . TYR B 1 264 ? 0.786 31.75 18.312 1 95.25 264 TYR B C 1
ATOM 5372 O O . TYR B 1 264 ? 1.38 31.531 19.375 1 95.25 264 TYR B O 1
ATOM 5380 N N . VAL B 1 265 ? -0.188 32.594 18.156 1 92.94 265 VAL B N 1
ATOM 5381 C CA . VAL B 1 265 ? -0.721 33.344 19.297 1 92.94 265 VAL B CA 1
ATOM 5382 C C . VAL B 1 265 ? -2.246 33.281 19.281 1 92.94 265 VAL B C 1
ATOM 5384 O O . VAL B 1 265 ? -2.855 33.031 18.234 1 92.94 265 VAL B O 1
ATOM 5387 N N . ARG B 1 266 ? -2.791 33.438 20.438 1 87.81 266 ARG B N 1
ATOM 5388 C CA . ARG B 1 266 ? -4.234 33.594 20.609 1 87.81 266 ARG B CA 1
ATOM 5389 C C . ARG B 1 266 ? -4.586 34.969 21.141 1 87.81 266 ARG B C 1
ATOM 5391 O O . ARG B 1 266 ? -4.047 35.406 22.156 1 87.81 266 ARG B O 1
ATOM 5398 N N . ALA B 1 267 ? -5.383 35.656 20.344 1 81.75 267 ALA B N 1
ATOM 5399 C CA . ALA B 1 267 ? -5.855 36.938 20.844 1 81.75 267 ALA B CA 1
ATOM 5400 C C . ALA B 1 267 ? -7.094 36.781 21.719 1 81.75 267 ALA B C 1
ATOM 5402 O O . ALA B 1 267 ? -7.961 35.938 21.422 1 81.75 267 ALA B O 1
ATOM 5403 N N . PRO B 1 268 ? -7.129 37.531 22.781 1 76.38 268 PRO B N 1
ATOM 5404 C CA . PRO B 1 268 ? -8.297 37.406 23.656 1 76.38 268 PRO B CA 1
ATOM 5405 C C . PRO B 1 268 ? -9.523 38.156 23.109 1 76.38 268 PRO B C 1
ATOM 5407 O O . PRO B 1 268 ? -10.578 38.156 23.734 1 76.38 268 PRO B O 1
ATOM 5410 N N . TRP B 1 269 ? -9.477 38.75 21.984 1 75.38 269 TRP B N 1
ATOM 5411 C CA . TRP B 1 269 ? -10.562 39.562 21.469 1 75.38 269 TRP B CA 1
ATOM 5412 C C . TRP B 1 269 ? -10.969 39.125 20.062 1 75.38 269 TRP B C 1
ATOM 5414 O O . TRP B 1 269 ? -10.117 38.719 19.266 1 75.38 269 TRP B O 1
ATOM 5424 N N . PHE B 1 270 ? -12.242 39.125 19.844 1 85.56 270 PHE B N 1
ATOM 5425 C CA . PHE B 1 270 ? -12.812 38.906 18.531 1 85.56 270 PHE B CA 1
ATOM 5426 C C . PHE B 1 270 ? -13.414 40.188 17.969 1 85.56 270 PHE B C 1
ATOM 5428 O O . PHE B 1 270 ? -14.641 40.312 17.875 1 85.56 270 PHE B O 1
ATOM 5435 N N . THR B 1 271 ? -12.547 41.188 17.672 1 86.62 271 THR B N 1
ATOM 5436 C CA . THR B 1 271 ? -12.977 42.5 17.203 1 86.62 271 THR B CA 1
ATOM 5437 C C . THR B 1 271 ? -12.164 42.906 15.977 1 86.62 271 THR B C 1
ATOM 5439 O O . THR B 1 271 ? -11.055 42.438 15.758 1 86.62 271 THR B O 1
ATOM 5442 N N . SER B 1 272 ? -12.703 43.844 15.289 1 90.62 272 SER B N 1
ATOM 5443 C CA . SER B 1 272 ? -12 44.406 14.133 1 90.62 272 SER B CA 1
ATOM 5444 C C . SER B 1 272 ? -10.703 45.094 14.555 1 90.62 272 SER B C 1
ATOM 5446 O O . SER B 1 272 ? -9.703 45.031 13.836 1 90.62 272 SER B O 1
ATOM 5448 N N . ALA B 1 273 ? -10.766 45.719 15.664 1 89.62 273 ALA B N 1
ATOM 5449 C CA . ALA B 1 273 ? -9.562 46.375 16.172 1 89.62 273 ALA B CA 1
ATOM 5450 C C . ALA B 1 273 ? -8.5 45.344 16.531 1 89.62 273 ALA B C 1
ATOM 5452 O O . ALA B 1 273 ? -7.309 45.562 16.281 1 89.62 273 ALA B O 1
ATOM 5453 N N . GLY B 1 274 ? -8.961 44.312 17.188 1 89.25 274 GLY B N 1
ATOM 5454 C CA . GLY B 1 274 ? -8.039 43.219 17.5 1 89.25 274 GLY B CA 1
ATOM 5455 C C . GLY B 1 274 ? -7.426 42.562 16.281 1 89.25 274 GLY B C 1
ATOM 5456 O O . GLY B 1 274 ? -6.234 42.281 16.266 1 89.25 274 GLY B O 1
ATOM 5457 N N . LEU B 1 275 ? -8.289 42.375 15.273 1 93.81 275 LEU B N 1
ATOM 5458 C CA . LEU B 1 275 ? -7.816 41.812 14 1 93.81 275 LEU B CA 1
ATOM 5459 C C . LEU B 1 275 ? -6.766 42.719 13.375 1 93.81 275 LEU B C 1
ATOM 5461 O O . LEU B 1 275 ? -5.742 42.25 12.883 1 93.81 275 LEU B O 1
ATOM 5465 N N . ARG B 1 276 ? -6.996 44 13.398 1 94.69 276 ARG B N 1
ATOM 5466 C CA . ARG B 1 276 ? -6.055 44.969 12.844 1 94.69 276 ARG B CA 1
ATOM 5467 C C . ARG B 1 276 ? -4.715 44.906 13.57 1 94.69 276 ARG B C 1
ATOM 5469 O O . ARG B 1 276 ? -3.656 44.969 12.938 1 94.69 276 ARG B O 1
ATOM 5476 N N . ASP B 1 277 ? -4.754 44.844 14.867 1 93.19 277 ASP B N 1
ATOM 5477 C CA . ASP B 1 277 ? -3.527 44.781 15.656 1 93.19 277 ASP B CA 1
ATOM 5478 C C . ASP B 1 277 ? -2.723 43.531 15.312 1 93.19 277 ASP B C 1
ATOM 5480 O O . ASP B 1 277 ? -1.502 43.594 15.156 1 93.19 277 ASP B O 1
ATOM 5484 N N . LEU B 1 278 ? -3.42 42.438 15.258 1 94.81 278 LEU B N 1
ATOM 5485 C CA . LEU B 1 278 ? -2.744 41.188 14.914 1 94.81 278 LEU B CA 1
ATOM 5486 C C . LEU B 1 278 ? -2.15 41.25 13.508 1 94.81 278 LEU B C 1
ATOM 5488 O O . LEU B 1 278 ? -0.989 40.906 13.305 1 94.81 278 LEU B O 1
ATOM 5492 N N . TRP B 1 279 ? -2.916 41.781 12.57 1 96.06 279 TRP B N 1
ATOM 5493 C CA . TRP B 1 279 ? -2.549 41.781 11.164 1 96.06 279 TRP B CA 1
ATOM 5494 C C . TRP B 1 279 ? -1.36 42.719 10.922 1 96.06 279 TRP B C 1
ATOM 5496 O O . TRP B 1 279 ? -0.495 42.438 10.094 1 96.06 279 TRP B O 1
ATOM 5506 N N . THR B 1 280 ? -1.301 43.844 11.68 1 95.06 280 THR B N 1
ATOM 5507 C CA . THR B 1 280 ? -0.289 44.844 11.43 1 95.06 280 THR B CA 1
ATOM 5508 C C . THR B 1 280 ? 0.84 44.75 12.453 1 95.06 280 THR B C 1
ATOM 5510 O O . THR B 1 280 ? 1.756 45.594 12.461 1 95.06 280 THR B O 1
ATOM 5513 N N . ILE B 1 281 ? 0.724 43.781 13.297 1 93.56 281 ILE B N 1
ATOM 5514 C CA . ILE B 1 281 ? 1.704 43.625 14.367 1 93.56 281 ILE B CA 1
ATOM 5515 C C . ILE B 1 281 ? 1.781 44.906 15.195 1 93.56 281 ILE B C 1
ATOM 5517 O O . ILE B 1 281 ? 2.865 45.469 15.398 1 93.56 281 ILE B O 1
ATOM 5521 N N . GLY B 1 282 ? 0.617 45.312 15.617 1 92 282 GLY B N 1
ATOM 5522 C CA . GLY B 1 282 ? 0.514 46.5 16.438 1 92 282 GLY B CA 1
ATOM 5523 C C . GLY B 1 282 ? 0.863 47.781 15.695 1 92 282 GLY B C 1
ATOM 5524 O O . GLY B 1 282 ? 1.396 48.719 16.281 1 92 282 GLY B O 1
ATOM 5525 N N . GLY B 1 283 ? 0.742 47.75 14.398 1 92 283 GLY B N 1
ATOM 5526 C CA . GLY B 1 283 ? 1.021 48.938 13.609 1 92 283 GLY B CA 1
ATOM 5527 C C . GLY B 1 283 ? 2.428 48.969 13.039 1 92 283 GLY B C 1
ATOM 5528 O O . GLY B 1 283 ? 2.781 49.875 12.281 1 92 283 GLY B O 1
ATOM 5529 N N . ARG B 1 284 ? 3.223 48 13.297 1 90 284 ARG B N 1
ATOM 5530 C CA . ARG B 1 284 ? 4.613 47.969 12.852 1 90 284 ARG B CA 1
ATOM 5531 C C . ARG B 1 284 ? 4.699 47.688 11.352 1 90 284 ARG B C 1
ATOM 5533 O O . ARG B 1 284 ? 5.707 48 10.719 1 90 284 ARG B O 1
ATOM 5540 N N . VAL B 1 285 ? 3.723 47.062 10.812 1 88.31 285 VAL B N 1
ATOM 5541 C CA . VAL B 1 285 ? 3.633 46.812 9.375 1 88.31 285 VAL B CA 1
ATOM 5542 C C . VAL B 1 285 ? 2.535 47.688 8.773 1 88.31 285 VAL B C 1
ATOM 5544 O O . VAL B 1 285 ? 1.354 47.5 9.078 1 88.31 285 VAL B O 1
ATOM 5547 N N . ASP B 1 286 ? 2.992 48.562 8.008 1 87 286 ASP B N 1
ATOM 5548 C CA . ASP B 1 286 ? 2.068 49.5 7.395 1 87 286 ASP B CA 1
ATOM 5549 C C . ASP B 1 286 ? 2.398 49.719 5.918 1 87 286 ASP B C 1
ATOM 5551 O O . ASP B 1 286 ? 3.084 50.688 5.562 1 87 286 ASP B O 1
ATOM 5555 N N . THR B 1 287 ? 2.014 48.844 5.062 1 91.12 287 THR B N 1
ATOM 5556 C CA . THR B 1 287 ? 2.197 48.906 3.617 1 91.12 287 THR B CA 1
ATOM 5557 C C . THR B 1 287 ? 0.856 48.812 2.896 1 91.12 287 THR B C 1
ATOM 5559 O O . THR B 1 287 ? -0.127 48.312 3.461 1 91.12 287 THR B O 1
ATOM 5562 N N . PRO B 1 288 ? 0.841 49.281 1.73 1 94.25 288 PRO B N 1
ATOM 5563 C CA . PRO B 1 288 ? -0.394 49.156 0.955 1 94.25 288 PRO B CA 1
ATOM 5564 C C . PRO B 1 288 ? -0.841 47.719 0.81 1 94.25 288 PRO B C 1
ATOM 5566 O O . PRO B 1 288 ? -2.041 47.406 0.812 1 94.25 288 PRO B O 1
ATOM 5569 N N . LEU B 1 289 ? 0.089 46.875 0.646 1 94.12 289 LEU B N 1
ATOM 5570 C CA . LEU B 1 289 ? -0.229 45.469 0.536 1 94.12 289 LEU B CA 1
ATOM 5571 C C . LEU B 1 289 ? -0.897 44.969 1.809 1 94.12 289 LEU B C 1
ATOM 5573 O O . LEU B 1 289 ? -1.877 44.219 1.745 1 94.12 289 LEU B O 1
ATOM 5577 N N . ALA B 1 290 ? -0.352 45.344 2.932 1 94.56 290 ALA B N 1
ATOM 5578 C CA . ALA B 1 290 ? -0.924 44.938 4.215 1 94.56 290 ALA B CA 1
ATOM 5579 C C . ALA B 1 290 ? -2.33 45.5 4.387 1 94.56 290 ALA B C 1
ATOM 5581 O O . ALA B 1 290 ? -3.211 44.844 4.938 1 94.56 290 ALA B O 1
ATOM 5582 N N . ALA B 1 291 ? -2.494 46.719 3.92 1 96.19 291 ALA B N 1
ATOM 5583 C CA . ALA B 1 291 ? -3.799 47.344 4.035 1 96.19 291 ALA B CA 1
ATOM 5584 C C . ALA B 1 291 ? -4.852 46.625 3.215 1 96.19 291 ALA B C 1
ATOM 5586 O O . ALA B 1 291 ? -5.988 46.438 3.664 1 96.19 291 ALA B O 1
ATOM 5587 N N . LYS B 1 292 ? -4.488 46.312 2.086 1 96.69 292 LYS B N 1
ATOM 5588 C CA . LYS B 1 292 ? -5.406 45.562 1.232 1 96.69 292 LYS B CA 1
ATOM 5589 C C . LYS B 1 292 ? -5.77 44.219 1.862 1 96.69 292 LYS B C 1
ATOM 5591 O O . LYS B 1 292 ? -6.938 43.812 1.873 1 96.69 292 LYS B O 1
ATOM 5596 N N . GLY B 1 293 ? -4.781 43.5 2.289 1 97.62 293 GLY B N 1
ATOM 5597 C CA . GLY B 1 293 ? -5.035 42.219 2.963 1 97.62 293 GLY B CA 1
ATOM 5598 C C . GLY B 1 293 ? -5.938 42.375 4.172 1 97.62 293 GLY B C 1
ATOM 5599 O O . GLY B 1 293 ? -6.797 41.531 4.414 1 97.62 293 GLY B O 1
ATOM 5600 N N . LEU B 1 294 ? -5.723 43.406 4.895 1 97.69 294 LEU B N 1
ATOM 5601 C CA . LEU B 1 294 ? -6.516 43.656 6.094 1 97.69 294 LEU B CA 1
ATOM 5602 C C . LEU B 1 294 ? -7.98 43.875 5.738 1 97.69 294 LEU B C 1
ATOM 5604 O O . LEU B 1 294 ? -8.883 43.406 6.445 1 97.69 294 LEU B O 1
ATOM 5608 N N . GLU B 1 295 ? -8.227 44.625 4.723 1 97.44 295 GLU B N 1
ATOM 5609 C CA . GLU B 1 295 ? -9.594 44.875 4.281 1 97.44 295 GLU B CA 1
ATOM 5610 C C . GLU B 1 295 ? -10.336 43.562 3.998 1 97.44 295 GLU B C 1
ATOM 5612 O O . GLU B 1 295 ? -11.5 43.406 4.387 1 97.44 295 GLU B O 1
ATOM 5617 N N . ILE B 1 296 ? -9.688 42.688 3.291 1 97.69 296 ILE B N 1
ATOM 5618 C CA . ILE B 1 296 ? -10.273 41.375 2.951 1 97.69 296 ILE B CA 1
ATOM 5619 C C . ILE B 1 296 ? -10.516 40.594 4.223 1 97.69 296 ILE B C 1
ATOM 5621 O O . ILE B 1 296 ? -11.562 39.938 4.367 1 97.69 296 ILE B O 1
ATOM 5625 N N . ALA B 1 297 ? -9.555 40.625 5.125 1 97.19 297 ALA B N 1
ATOM 5626 C CA . ALA B 1 297 ? -9.711 39.906 6.398 1 97.19 297 ALA B CA 1
ATOM 5627 C C . ALA B 1 297 ? -10.906 40.469 7.18 1 97.19 297 ALA B C 1
ATOM 5629 O O . ALA B 1 297 ? -11.641 39.688 7.812 1 97.19 297 ALA B O 1
ATOM 5630 N N . GLN B 1 298 ? -11.039 41.719 7.168 1 96.06 298 GLN B N 1
ATOM 5631 C CA . GLN B 1 298 ? -12.141 42.344 7.883 1 96.06 298 GLN B CA 1
ATOM 5632 C C . GLN B 1 298 ? -13.492 41.969 7.27 1 96.06 298 GLN B C 1
ATOM 5634 O O . GLN B 1 298 ? -14.484 41.812 7.984 1 96.06 298 GLN B O 1
ATOM 5639 N N . TYR B 1 299 ? -13.508 41.875 6.027 1 96.44 299 TYR B N 1
ATOM 5640 C CA . TYR B 1 299 ? -14.727 41.406 5.379 1 96.44 299 TYR B CA 1
ATOM 5641 C C . TYR B 1 299 ? -15.102 40 5.887 1 96.44 299 TYR B C 1
ATOM 5643 O O . TYR B 1 299 ? -16.266 39.75 6.203 1 96.44 299 TYR B O 1
ATOM 5651 N N . PHE B 1 300 ? -14.094 39.094 5.914 1 96.19 300 PHE B N 1
ATOM 5652 C CA . PHE B 1 300 ? -14.352 37.75 6.406 1 96.19 300 PHE B CA 1
ATOM 5653 C C . PHE B 1 300 ? -14.867 37.781 7.84 1 96.19 300 PHE B C 1
ATOM 5655 O O . PHE B 1 300 ? -15.805 37.062 8.188 1 96.19 300 PHE B O 1
ATOM 5662 N N . LEU B 1 301 ? -14.18 38.594 8.656 1 93.88 301 LEU B N 1
ATOM 5663 C CA . LEU B 1 301 ? -14.625 38.75 10.039 1 93.88 301 LEU B CA 1
ATOM 5664 C C . LEU B 1 301 ? -16.078 39.188 10.094 1 93.88 301 LEU B C 1
ATOM 5666 O O . LEU B 1 301 ? -16.844 38.719 10.945 1 93.88 301 LEU B O 1
ATOM 5670 N N . GLY B 1 302 ? -16.516 40.062 9.258 1 92.62 302 GLY B N 1
ATOM 5671 C CA . GLY B 1 302 ? -17.875 40.531 9.18 1 92.62 302 GLY B CA 1
ATOM 5672 C C . GLY B 1 302 ? -18.859 39.438 8.781 1 92.62 302 GLY B C 1
ATOM 5673 O O . GLY B 1 302 ? -20.016 39.469 9.211 1 92.62 302 GLY B O 1
ATOM 5674 N N . LEU B 1 303 ? -18.422 38.531 7.934 1 94 303 LEU B N 1
ATOM 5675 C CA . LEU B 1 303 ? -19.266 37.406 7.508 1 94 303 LEU B CA 1
ATOM 5676 C C . LEU B 1 303 ? -19.625 36.531 8.688 1 94 303 LEU B C 1
ATOM 5678 O O . LEU B 1 303 ? -20.703 35.938 8.727 1 94 303 LEU B O 1
ATOM 5682 N N . LEU B 1 304 ? -18.688 36.281 9.625 1 89.88 304 LEU B N 1
ATOM 5683 C CA . LEU B 1 304 ? -18.922 35.406 10.766 1 89.88 304 LEU B CA 1
ATOM 5684 C C . LEU B 1 304 ? -19.984 35.969 11.695 1 89.88 304 LEU B C 1
ATOM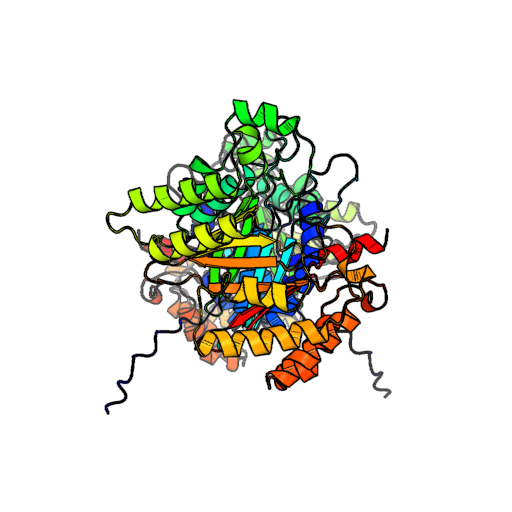 5686 O O . LEU B 1 304 ? -20.812 35.219 12.234 1 89.88 304 LEU B O 1
ATOM 5690 N N . ASN B 1 305 ? -20.078 37.281 11.812 1 79.88 305 ASN B N 1
ATOM 5691 C CA . ASN B 1 305 ? -21.109 37.969 12.57 1 79.88 305 ASN B CA 1
ATOM 5692 C C . ASN B 1 305 ? -21.484 37.219 13.836 1 79.88 305 ASN B C 1
ATOM 5694 O O . ASN B 1 305 ? -22.672 36.938 14.07 1 79.88 305 ASN B O 1
ATOM 5698 N N . TYR B 1 306 ? -20.531 36.844 14.625 1 80.12 306 TYR B N 1
ATOM 5699 C CA . TYR B 1 306 ? -20.766 36.062 15.844 1 80.12 306 TYR B CA 1
ATOM 5700 C C . TYR B 1 306 ? -21.438 36.938 16.906 1 80.12 306 TYR B C 1
ATOM 5702 O O . TYR B 1 306 ? -21.141 38.125 17.031 1 80.12 306 TYR B O 1
ATOM 5710 N N . THR B 1 307 ? -22.344 36.312 17.625 1 73.94 307 THR B N 1
ATOM 5711 C CA . THR B 1 307 ? -22.969 36.969 18.766 1 73.94 307 THR B CA 1
ATOM 5712 C C . THR B 1 307 ? -22 37.031 19.938 1 73.94 307 THR B C 1
ATOM 5714 O O . THR B 1 307 ? -21.016 36.312 19.984 1 73.94 307 THR B O 1
ATOM 5717 N N . PRO B 1 308 ? -22.328 37.938 20.781 1 70.56 308 PRO B N 1
ATOM 5718 C CA . PRO B 1 308 ? -21.484 38 21.984 1 70.56 308 PRO B CA 1
ATOM 5719 C C . PRO B 1 308 ? -21.375 36.656 22.688 1 70.56 308 PRO B C 1
ATOM 5721 O O . PRO B 1 308 ? -20.328 36.344 23.25 1 70.56 308 PRO B O 1
ATOM 5724 N N . GLU B 1 309 ? -22.438 35.906 22.625 1 67.81 309 GLU B N 1
ATOM 5725 C CA . GLU B 1 309 ? -22.422 34.594 23.25 1 67.81 309 GLU B CA 1
ATOM 5726 C C . GLU B 1 309 ? -21.453 33.656 22.547 1 67.81 309 GLU B C 1
ATOM 5728 O O . GLU B 1 309 ? -20.797 32.812 23.203 1 67.81 309 GLU B O 1
ATOM 5733 N N . GLN B 1 310 ? -21.422 33.844 21.25 1 67.06 310 GLN B N 1
ATOM 5734 C CA . GLN B 1 310 ? -20.562 33 20.453 1 67.06 310 GLN B CA 1
ATOM 5735 C C . GLN B 1 310 ? -19.094 33.406 20.594 1 67.06 310 GLN B C 1
ATOM 5737 O O . GLN B 1 310 ? -18.188 32.594 20.344 1 67.06 310 GLN B O 1
ATOM 5742 N N . THR B 1 311 ? -19 34.688 20.922 1 63.47 311 THR B N 1
ATOM 5743 C CA . THR B 1 311 ? -17.625 35.188 21.031 1 63.47 311 THR B CA 1
ATOM 5744 C C . THR B 1 311 ? -17.125 35.031 22.469 1 63.47 311 THR B C 1
ATOM 5746 O O . THR B 1 311 ? -15.914 34.938 22.703 1 63.47 311 THR B O 1
ATOM 5749 N N . ASN B 1 312 ? -18.062 35.156 23.391 1 55.62 312 ASN B N 1
ATOM 5750 C CA . ASN B 1 312 ? -17.703 35.188 24.812 1 55.62 312 ASN B CA 1
ATOM 5751 C C . ASN B 1 312 ? -17.516 33.781 25.359 1 55.62 312 ASN B C 1
ATOM 5753 O O . ASN B 1 312 ? -17.172 33.594 26.531 1 55.62 312 ASN B O 1
ATOM 5757 N N . VAL B 1 313 ? -17.906 32.844 24.547 1 51.5 313 VAL B N 1
ATOM 5758 C CA . VAL B 1 313 ? -17.812 31.594 25.266 1 51.5 313 VAL B CA 1
ATOM 5759 C C . VAL B 1 313 ? -16.391 31.406 25.797 1 51.5 313 VAL B C 1
ATOM 5761 O O . VAL B 1 313 ? -15.5 32.219 25.484 1 51.5 313 VAL B O 1
ATOM 5764 N N . GLU B 1 314 ? -15.984 30.078 26.094 1 49.53 314 GLU B N 1
ATOM 5765 C CA . GLU B 1 314 ? -14.773 29.75 26.844 1 49.53 314 GLU B CA 1
ATOM 5766 C C . GLU B 1 314 ? -13.547 30.422 26.219 1 49.53 314 GLU B C 1
ATOM 5768 O O . GLU B 1 314 ? -13.391 30.438 25 1 49.53 314 GLU B O 1
ATOM 5773 N N . PRO B 1 315 ? -12.969 31.359 27.031 1 46.16 315 PRO B N 1
ATOM 5774 C CA . PRO B 1 315 ? -11.797 32.156 26.656 1 46.16 315 PRO B CA 1
ATOM 5775 C C . PRO B 1 315 ? -10.93 31.469 25.609 1 46.16 315 PRO B C 1
ATOM 5777 O O . PRO B 1 315 ? -10.312 32.125 24.766 1 46.16 315 PRO B O 1
ATOM 5780 N N . SER B 1 316 ? -10.93 30.234 25.719 1 45.91 316 SER B N 1
ATOM 5781 C CA . SER B 1 316 ? -9.969 29.5 24.906 1 45.91 316 SER B CA 1
ATOM 5782 C C . SER B 1 316 ? -10.391 29.469 23.438 1 45.91 316 SER B C 1
ATOM 5784 O O . SER B 1 316 ? -9.562 29.281 22.547 1 45.91 316 SER B O 1
ATOM 5786 N N . PHE B 1 317 ? -11.781 29.547 23.188 1 50.34 317 PHE B N 1
ATOM 5787 C CA . PHE B 1 317 ? -12.203 29.172 21.844 1 50.34 317 PHE B CA 1
ATOM 5788 C C . PHE B 1 317 ? -12.648 30.391 21.047 1 50.34 317 PHE B C 1
ATOM 5790 O O . PHE B 1 317 ? -12.727 30.359 19.812 1 50.34 317 PHE B O 1
ATOM 5797 N N . SER B 1 318 ? -13.008 31.562 21.703 1 52.97 318 SER B N 1
ATOM 5798 C CA . SER B 1 318 ? -13.602 32.656 20.953 1 52.97 318 SER B CA 1
ATOM 5799 C C . SER B 1 318 ? -12.523 33.562 20.359 1 52.97 318 SER B C 1
ATOM 5801 O O . SER B 1 318 ? -12.836 34.594 19.75 1 52.97 318 SER B O 1
ATOM 5803 N N . ALA B 1 319 ? -11.367 32.969 20.375 1 72.31 319 ALA B N 1
ATOM 5804 C CA . ALA B 1 319 ? -10.266 33.906 20.141 1 72.31 319 ALA B CA 1
ATOM 5805 C C . ALA B 1 319 ? -9.688 33.719 18.734 1 72.31 319 ALA B C 1
ATOM 5807 O O . ALA B 1 319 ? -9.828 32.656 18.125 1 72.31 319 ALA B O 1
ATOM 5808 N N . LEU B 1 320 ? -9.516 34.938 18.062 1 85.38 320 LEU B N 1
ATOM 5809 C CA . LEU B 1 320 ? -8.703 34.875 16.859 1 85.38 320 LEU B CA 1
ATOM 5810 C C . LEU B 1 320 ? -7.352 34.219 17.156 1 85.38 320 LEU B C 1
ATOM 5812 O O . LEU B 1 320 ? -6.758 34.469 18.203 1 85.38 320 LEU B O 1
ATOM 5816 N N . LEU B 1 321 ? -7.086 33.281 16.328 1 91.19 321 LEU B N 1
ATOM 5817 C CA . LEU B 1 321 ? -5.73 32.719 16.328 1 91.19 321 LEU B CA 1
ATOM 5818 C C . LEU B 1 321 ? -4.91 33.312 15.18 1 91.19 321 LEU B C 1
ATOM 5820 O O . LEU B 1 321 ? -5.465 33.688 14.141 1 91.19 321 LEU B O 1
ATOM 5824 N N . ALA B 1 322 ? -3.68 33.562 15.438 1 95 322 ALA B N 1
ATOM 5825 C CA . ALA B 1 322 ? -2.789 34.031 14.375 1 95 322 ALA B CA 1
ATOM 5826 C C . ALA B 1 322 ? -1.453 33.312 14.414 1 95 322 ALA B C 1
ATOM 5828 O O . ALA B 1 322 ? -1.04 32.812 15.469 1 95 322 ALA B O 1
ATOM 5829 N N . ASN B 1 323 ? -0.905 33.125 13.336 1 96.69 323 ASN B N 1
ATOM 5830 C CA . ASN B 1 323 ? 0.514 32.781 13.312 1 96.69 323 ASN B CA 1
ATOM 5831 C C . ASN B 1 323 ? 1.323 33.812 12.516 1 96.69 323 ASN B C 1
ATOM 5833 O O . ASN B 1 323 ? 0.768 34.562 11.703 1 96.69 323 ASN B O 1
ATOM 5837 N N . TYR B 1 324 ? 2.578 33.969 12.891 1 96.5 324 TYR B N 1
ATOM 5838 C CA . TYR B 1 324 ? 3.543 34.844 12.211 1 96.5 324 TYR B CA 1
ATOM 5839 C C . TYR B 1 324 ? 4.691 34 11.633 1 96.5 324 TYR B C 1
ATOM 5841 O O . TYR B 1 324 ? 5.426 33.344 12.383 1 96.5 324 TYR B O 1
ATOM 5849 N N . GLU B 1 325 ? 4.77 34.062 10.367 1 95.38 325 GLU B N 1
ATOM 5850 C CA . GLU B 1 325 ? 5.797 33.312 9.656 1 95.38 325 GLU B CA 1
ATOM 5851 C C . GLU B 1 325 ? 7.105 34.094 9.578 1 95.38 325 GLU B C 1
ATOM 5853 O O . GLU B 1 325 ? 7.113 35.25 9.195 1 95.38 325 GLU B O 1
ATOM 5858 N N . LEU B 1 326 ? 8.133 33.438 10.008 1 92.38 326 LEU B N 1
ATOM 5859 C CA . LEU B 1 326 ? 9.492 33.938 9.891 1 92.38 326 LEU B CA 1
ATOM 5860 C C . LEU B 1 326 ? 10.289 33.156 8.867 1 92.38 326 LEU B C 1
ATOM 5862 O O . LEU B 1 326 ? 10.219 31.922 8.844 1 92.38 326 LEU B O 1
ATOM 5866 N N . LYS B 1 327 ? 10.938 33.844 8.047 1 87.62 327 LYS B N 1
ATOM 5867 C CA . LYS B 1 327 ? 11.812 33.219 7.047 1 87.62 327 LYS B CA 1
ATOM 5868 C C . LYS B 1 327 ? 13.141 33.969 6.945 1 87.62 327 LYS B C 1
ATOM 5870 O O . LYS B 1 327 ? 13.18 35.219 7.027 1 87.62 327 LYS B O 1
ATOM 5875 N N . ILE B 1 328 ? 14.133 33.125 6.715 1 81.06 328 ILE B N 1
ATOM 5876 C CA . ILE B 1 328 ? 15.445 33.719 6.531 1 81.06 328 ILE B CA 1
ATOM 5877 C C . ILE B 1 328 ? 15.43 34.656 5.312 1 81.06 328 ILE B C 1
ATOM 5879 O O . ILE B 1 328 ? 14.922 34.281 4.25 1 81.06 328 ILE B O 1
ATOM 5883 N N . GLY B 1 329 ? 15.922 35.844 5.5 1 75.25 329 GLY B N 1
ATOM 5884 C CA . GLY B 1 329 ? 16.016 36.781 4.398 1 75.25 329 GLY B CA 1
ATOM 5885 C C . GLY B 1 329 ? 14.805 37.688 4.305 1 75.25 329 GLY B C 1
ATOM 5886 O O . GLY B 1 329 ? 14.836 38.688 3.57 1 75.25 329 GLY B O 1
ATOM 5887 N N . SER B 1 330 ? 13.742 37.406 5.039 1 79.38 330 SER B N 1
ATOM 5888 C CA . SER B 1 330 ? 12.57 38.25 5.055 1 79.38 330 SER B CA 1
ATOM 5889 C C . SER B 1 330 ? 12.555 39.156 6.293 1 79.38 330 SER B C 1
ATOM 5891 O O . SER B 1 330 ? 12.539 38.656 7.418 1 79.38 330 SER B O 1
ATOM 5893 N N . PRO B 1 331 ? 12.516 40.406 6.035 1 79.06 331 PRO B N 1
ATOM 5894 C CA . PRO B 1 331 ? 12.625 41.312 7.18 1 79.06 331 PRO B CA 1
ATOM 5895 C C . PRO B 1 331 ? 11.328 41.406 7.98 1 79.06 331 PRO B C 1
ATOM 5897 O O . PRO B 1 331 ? 11.336 41.812 9.141 1 79.06 331 PRO B O 1
ATOM 5900 N N . HIS B 1 332 ? 10.227 41.031 7.41 1 82.75 332 HIS B N 1
ATOM 5901 C CA . HIS B 1 332 ? 8.961 41.188 8.109 1 82.75 332 HIS B CA 1
ATOM 5902 C C . HIS B 1 332 ? 8.258 39.844 8.312 1 82.75 332 HIS B C 1
ATOM 5904 O O . HIS B 1 332 ? 8.18 39.062 7.383 1 82.75 332 HIS B O 1
ATOM 5910 N N . PRO B 1 333 ? 7.758 39.688 9.562 1 91.44 333 PRO B N 1
ATOM 5911 C CA . PRO B 1 333 ? 6.906 38.5 9.758 1 91.44 333 PRO B CA 1
ATOM 5912 C C . PRO B 1 333 ? 5.609 38.562 8.953 1 91.44 333 PRO B C 1
ATOM 5914 O O . PRO B 1 333 ? 5.039 39.656 8.789 1 91.44 333 PRO B O 1
ATOM 5917 N N . LYS B 1 334 ? 5.164 37.5 8.438 1 92.12 334 LYS B N 1
ATOM 5918 C CA . LYS B 1 334 ? 3.918 37.438 7.684 1 92.12 334 LYS B CA 1
ATOM 5919 C C . LYS B 1 334 ? 2.783 36.875 8.531 1 92.12 334 LYS B C 1
ATOM 5921 O O . LYS B 1 334 ? 2.861 35.75 8.992 1 92.12 334 LYS B O 1
ATOM 5926 N N . PRO B 1 335 ? 1.773 37.656 8.695 1 95.44 335 PRO B N 1
ATOM 5927 C CA . PRO B 1 335 ? 0.672 37.156 9.531 1 95.44 335 PRO B CA 1
ATOM 5928 C C . PRO B 1 335 ? -0.29 36.25 8.773 1 95.44 335 PRO B C 1
ATOM 5930 O O . PRO B 1 335 ? -0.507 36.438 7.574 1 95.44 335 PRO B O 1
ATOM 5933 N N . GLN B 1 336 ? -0.827 35.312 9.391 1 97 336 GLN B N 1
ATOM 5934 C CA . GLN B 1 336 ? -1.978 34.5 9 1 97 336 GLN B CA 1
ATOM 5935 C C . GLN B 1 336 ? -3.016 34.438 10.117 1 97 336 GLN B C 1
ATOM 5937 O O . GLN B 1 336 ? -2.688 34.094 11.25 1 97 336 GLN B O 1
ATOM 5942 N N . ILE B 1 337 ? -4.242 34.781 9.773 1 96.5 337 ILE B N 1
ATOM 5943 C CA . ILE B 1 337 ? -5.297 34.844 10.781 1 96.5 337 ILE B CA 1
ATOM 5944 C C . ILE B 1 337 ? -6.191 33.625 10.656 1 96.5 337 ILE B C 1
ATOM 5946 O O . ILE B 1 337 ? -6.555 33.219 9.555 1 96.5 337 ILE B O 1
ATOM 5950 N N . TYR B 1 338 ? -6.5 33.031 11.789 1 94.69 338 TYR B N 1
ATOM 5951 C CA . TYR B 1 338 ? -7.414 31.891 11.844 1 94.69 338 TYR B CA 1
ATOM 5952 C C . TYR B 1 338 ? -8.781 32.312 12.375 1 94.69 338 TYR B C 1
ATOM 5954 O O . TYR B 1 338 ? -8.906 32.719 13.523 1 94.69 338 TYR B O 1
ATOM 5962 N N . PHE B 1 339 ? -9.711 32.188 11.523 1 92.31 339 PHE B N 1
ATOM 5963 C CA . PHE B 1 339 ? -11.094 32.469 11.914 1 92.31 339 PHE B CA 1
ATOM 5964 C C . PHE B 1 339 ? -11.773 31.203 12.406 1 92.31 339 PHE B C 1
ATOM 5966 O O . PHE B 1 339 ? -11.734 30.156 11.742 1 92.31 339 PHE B O 1
ATOM 5973 N N . PRO B 1 340 ? -12.344 31.281 13.57 1 89.94 340 PRO B N 1
ATOM 5974 C CA . PRO B 1 340 ? -12.977 30.078 14.117 1 89.94 340 PRO B CA 1
ATOM 5975 C C . PRO B 1 340 ? -14.281 29.719 13.414 1 89.94 340 PRO B C 1
ATOM 5977 O O . PRO B 1 340 ? -15.18 30.562 13.312 1 89.94 340 PRO B O 1
ATOM 5980 N N . LEU B 1 341 ? -14.414 28.5 12.914 1 88.25 341 LEU B N 1
ATOM 5981 C CA . LEU B 1 341 ? -15.633 28 12.289 1 88.25 341 LEU B CA 1
ATOM 5982 C C . LEU B 1 341 ? -16.234 26.859 13.102 1 88.25 341 LEU B C 1
ATOM 5984 O O . LEU B 1 341 ? -17.359 26.406 12.82 1 88.25 341 LEU B O 1
ATOM 5988 N N . HIS B 1 342 ? -15.578 26.453 14.109 1 82.19 342 HIS B N 1
ATOM 5989 C CA . HIS B 1 342 ? -16 25.312 14.898 1 82.19 342 HIS B CA 1
ATOM 5990 C C . HIS B 1 342 ? -17.188 25.672 15.797 1 82.19 342 HIS B C 1
ATOM 5992 O O . HIS B 1 342 ? -17.797 24.781 16.422 1 82.19 342 HIS B O 1
ATOM 5998 N N . LYS B 1 343 ? -17.547 26.922 15.82 1 76.62 343 LYS B N 1
ATOM 5999 C CA . LYS B 1 343 ? -18.641 27.391 16.672 1 76.62 343 LYS B CA 1
ATOM 6000 C C . LYS B 1 343 ? -19.984 27.328 15.938 1 76.62 343 LYS B C 1
ATOM 6002 O O . LYS B 1 343 ? -21.031 27.5 16.547 1 76.62 343 LYS B O 1
ATOM 6007 N N . ILE B 1 344 ? -19.875 27.094 14.703 1 82.06 344 ILE B N 1
ATOM 6008 C CA . ILE B 1 344 ? -21.078 27.047 13.898 1 82.06 344 ILE B CA 1
ATOM 6009 C C . ILE B 1 344 ? -21.188 25.719 13.18 1 82.06 344 ILE B C 1
ATOM 6011 O O . ILE B 1 344 ? -20.188 24.969 13.086 1 82.06 344 ILE B O 1
ATOM 6015 N N . ASP B 1 345 ? -22.375 25.375 12.773 1 81.19 345 ASP B N 1
ATOM 6016 C CA . ASP B 1 345 ? -22.562 24.109 12.07 1 81.19 345 ASP B CA 1
ATOM 6017 C C . ASP B 1 345 ? -21.953 24.156 10.672 1 81.19 345 ASP B C 1
ATOM 6019 O O . ASP B 1 345 ? -21.75 25.234 10.117 1 81.19 345 ASP B O 1
ATOM 6023 N N . ASP B 1 346 ? -21.75 23.047 10.109 1 84.12 346 ASP B N 1
ATOM 6024 C CA . ASP B 1 346 ? -21.016 22.922 8.852 1 84.12 346 ASP B CA 1
ATOM 6025 C C . ASP B 1 346 ? -21.766 23.578 7.699 1 84.12 346 ASP B C 1
ATOM 6027 O O . ASP B 1 346 ? -21.156 24.109 6.77 1 84.12 346 ASP B O 1
ATOM 6031 N N . GLU B 1 347 ? -23.016 23.5 7.684 1 84.25 347 GLU B N 1
ATOM 6032 C CA . GLU B 1 347 ? -23.797 24.141 6.625 1 84.25 347 GLU B CA 1
ATOM 6033 C C . GLU B 1 347 ? -23.578 25.641 6.625 1 84.25 347 GLU B C 1
ATOM 6035 O O . GLU B 1 347 ? -23.375 26.25 5.57 1 84.25 347 GLU B O 1
ATOM 6040 N N . THR B 1 348 ? -23.703 26.219 7.812 1 87.31 348 THR B N 1
ATOM 6041 C CA . THR B 1 348 ? -23.469 27.656 7.957 1 87.31 348 THR B CA 1
ATOM 6042 C C . THR B 1 348 ? -22.031 28.016 7.57 1 87.31 348 THR B C 1
ATOM 6044 O O . THR B 1 348 ? -21.797 29.031 6.906 1 87.31 348 THR B O 1
ATOM 6047 N N . ALA B 1 349 ? -21.094 27.25 8.055 1 89.44 349 ALA B N 1
ATOM 6048 C CA . ALA B 1 349 ? -19.703 27.469 7.68 1 89.44 349 ALA B CA 1
ATOM 6049 C C . ALA B 1 349 ? -19.516 27.438 6.164 1 89.44 349 ALA B C 1
ATOM 6051 O O . ALA B 1 349 ? -18.812 28.266 5.598 1 89.44 349 ALA B O 1
ATOM 6052 N N . ALA B 1 350 ? -20.188 26.453 5.531 1 89.31 350 ALA B N 1
ATOM 6053 C CA . ALA B 1 350 ? -20.109 26.312 4.078 1 89.31 350 ALA B CA 1
ATOM 6054 C C . ALA B 1 350 ? -20.672 27.547 3.387 1 89.31 350 ALA B C 1
ATOM 6056 O O . ALA B 1 350 ? -20.141 28.016 2.377 1 89.31 350 ALA B O 1
ATOM 6057 N N . ASP B 1 351 ? -21.75 28.016 3.857 1 91 351 ASP B N 1
ATOM 6058 C CA . ASP B 1 351 ? -22.375 29.219 3.295 1 91 351 ASP B CA 1
ATOM 6059 C C . ASP B 1 351 ? -21.453 30.422 3.424 1 91 351 ASP B C 1
ATOM 6061 O O . ASP B 1 351 ? -21.328 31.219 2.49 1 91 351 ASP B O 1
ATOM 6065 N N . ILE B 1 352 ? -20.875 30.594 4.57 1 93.25 352 ILE B N 1
ATOM 6066 C CA . ILE B 1 352 ? -19.953 31.703 4.828 1 93.25 352 ILE B CA 1
ATOM 6067 C C . ILE B 1 352 ? -18.766 31.609 3.873 1 93.25 352 ILE B C 1
ATOM 6069 O O . ILE B 1 352 ? -18.391 32.594 3.248 1 93.25 352 ILE B O 1
ATOM 6073 N N . LEU B 1 353 ? -18.219 30.453 3.754 1 94.38 353 LEU B N 1
ATOM 6074 C CA . LEU B 1 353 ? -17.078 30.266 2.873 1 94.38 353 LEU B CA 1
ATOM 6075 C C . LEU B 1 353 ? -17.469 30.5 1.417 1 94.38 353 LEU B C 1
ATOM 6077 O O . LEU B 1 353 ? -16.703 31.109 0.657 1 94.38 353 LEU B O 1
ATOM 6081 N N . THR B 1 354 ? -18.609 30.031 1.036 1 93.69 354 THR B N 1
ATOM 6082 C CA . THR B 1 354 ? -19.094 30.25 -0.323 1 93.69 354 THR B CA 1
ATOM 6083 C C . THR B 1 354 ? -19.203 31.75 -0.614 1 93.69 354 THR B C 1
ATOM 6085 O O . THR B 1 354 ? -18.781 32.219 -1.676 1 93.69 354 THR B O 1
ATOM 6088 N N . ARG B 1 355 ? -19.766 32.469 0.269 1 94.31 355 ARG B N 1
ATOM 6089 C CA . ARG B 1 355 ? -19.891 33.938 0.119 1 94.31 355 ARG B CA 1
ATOM 6090 C C . ARG B 1 355 ? -18.516 34.594 0.036 1 94.31 355 ARG B C 1
ATOM 6092 O O . ARG B 1 355 ? -18.312 35.531 -0.736 1 94.31 355 ARG B O 1
ATOM 6099 N N . PHE B 1 356 ? -17.656 34.125 0.854 1 95.75 356 PHE B N 1
ATOM 6100 C CA . PHE B 1 356 ? -16.297 34.656 0.84 1 95.75 356 PHE B CA 1
ATOM 6101 C C . PHE B 1 356 ? -15.617 34.375 -0.495 1 95.75 356 PHE B C 1
ATOM 6103 O O . PHE B 1 356 ? -14.953 35.25 -1.056 1 95.75 356 PHE B O 1
ATOM 6110 N N . PHE B 1 357 ? -15.773 33.188 -1.003 1 94.19 357 PHE B N 1
ATOM 6111 C CA . PHE B 1 357 ? -15.211 32.844 -2.299 1 94.19 357 PHE B CA 1
ATOM 6112 C C . PHE B 1 357 ? -15.805 33.688 -3.406 1 94.19 357 PHE B C 1
ATOM 6114 O O . PHE B 1 357 ? -15.094 34.094 -4.324 1 94.19 357 PHE B O 1
ATOM 6121 N N . ASP B 1 358 ? -17.031 33.938 -3.316 1 93.38 358 ASP B N 1
ATOM 6122 C CA . ASP B 1 358 ? -17.688 34.812 -4.277 1 93.38 358 ASP B CA 1
ATOM 6123 C C . ASP B 1 358 ? -17.078 36.219 -4.23 1 93.38 358 ASP B C 1
ATOM 6125 O O . ASP B 1 358 ? -16.844 36.844 -5.27 1 93.38 358 ASP B O 1
ATOM 6129 N N . TYR B 1 359 ? -16.922 36.656 -3.041 1 94.94 359 TYR B N 1
ATOM 6130 C CA . TYR B 1 359 ? -16.312 37.969 -2.832 1 94.94 359 TYR B CA 1
ATOM 6131 C C . TYR B 1 359 ? -14.93 38.031 -3.459 1 94.94 359 TYR B C 1
ATOM 6133 O O . TYR B 1 359 ? -14.547 39.062 -4.023 1 94.94 359 TYR B O 1
ATOM 6141 N N . LEU B 1 360 ? -14.148 36.938 -3.408 1 94.25 360 LEU B N 1
ATOM 6142 C CA . LEU B 1 360 ? -12.789 36.875 -3.941 1 94.25 360 LEU B CA 1
ATOM 6143 C C . LEU B 1 360 ? -12.812 36.688 -5.453 1 94.25 360 LEU B C 1
ATOM 6145 O O . LEU B 1 360 ? -11.766 36.75 -6.105 1 94.25 360 LEU B O 1
ATOM 6149 N N . GLY B 1 361 ? -13.992 36.375 -6.012 1 91.38 361 GLY B N 1
ATOM 6150 C CA . GLY B 1 361 ? -14.109 36.125 -7.438 1 91.38 361 GLY B CA 1
ATOM 6151 C C . GLY B 1 361 ? -13.766 34.688 -7.82 1 91.38 361 GLY B C 1
ATOM 6152 O O . GLY B 1 361 ? -13.438 34.406 -8.977 1 91.38 361 GLY B O 1
ATOM 6153 N N . TRP B 1 362 ? -13.758 33.844 -6.84 1 91.12 362 TRP B N 1
ATOM 6154 C CA . TRP B 1 362 ? -13.469 32.438 -7.09 1 91.12 362 TRP B CA 1
ATOM 6155 C C . TRP B 1 362 ? -14.742 31.656 -7.422 1 91.12 362 TRP B C 1
ATOM 6157 O O . TRP B 1 362 ? -15.094 30.703 -6.73 1 91.12 362 TRP B O 1
ATOM 6167 N N . GLN B 1 363 ? -15.367 31.875 -8.469 1 83.06 363 GLN B N 1
ATOM 6168 C CA . GLN B 1 363 ? -16.703 31.391 -8.812 1 83.06 363 GLN B CA 1
ATOM 6169 C C . GLN B 1 363 ? -16.703 29.875 -9 1 83.06 363 GLN B C 1
ATOM 6171 O O . GLN B 1 363 ? -17.656 29.188 -8.617 1 83.06 363 GLN B O 1
ATOM 6176 N N . GLY B 1 364 ? -15.703 29.328 -9.656 1 78.88 364 GLY B N 1
ATOM 6177 C CA . GLY B 1 364 ? -15.633 27.891 -9.859 1 78.88 364 GLY B CA 1
ATOM 6178 C C . GLY B 1 364 ? -15.68 27.109 -8.562 1 78.88 364 GLY B C 1
ATOM 6179 O O . GLY B 1 364 ? -16.438 26.125 -8.445 1 78.88 364 GLY B O 1
ATOM 6180 N N . ILE B 1 365 ? -15.047 27.562 -7.539 1 80.25 365 ILE B N 1
ATOM 6181 C CA . ILE B 1 365 ? -15.008 26.906 -6.238 1 80.25 365 ILE B CA 1
ATOM 6182 C C . ILE B 1 365 ? -16.312 27.172 -5.484 1 80.25 365 ILE B C 1
ATOM 6184 O O . ILE B 1 365 ? -16.875 26.266 -4.879 1 80.25 365 ILE B O 1
ATOM 6188 N N . ALA B 1 366 ? -16.766 28.328 -5.555 1 81 366 ALA B N 1
ATOM 6189 C CA . ALA B 1 366 ? -17.922 28.766 -4.785 1 81 366 ALA B CA 1
ATOM 6190 C C . ALA B 1 366 ? -19.172 27.984 -5.18 1 81 366 ALA B C 1
ATOM 6192 O O . ALA B 1 366 ? -19.969 27.594 -4.324 1 81 366 ALA B O 1
ATOM 6193 N N . SER B 1 367 ? -19.281 27.656 -6.363 1 82.94 367 SER B N 1
ATOM 6194 C CA . SER B 1 367 ? -20.5 27.062 -6.883 1 82.94 367 SER B CA 1
ATOM 6195 C C . SER B 1 367 ? -20.672 25.625 -6.398 1 82.94 367 SER B C 1
ATOM 6197 O O . SER B 1 367 ? -21.797 25.141 -6.254 1 82.94 367 SER B O 1
ATOM 6199 N N . ASN B 1 368 ? -19.594 25.062 -6.102 1 84.06 368 ASN B N 1
ATOM 6200 C CA . ASN B 1 368 ? -19.719 23.641 -5.773 1 84.06 368 ASN B CA 1
ATOM 6201 C C . ASN B 1 368 ? -19.156 23.328 -4.383 1 84.06 368 ASN B C 1
ATOM 6203 O O . ASN B 1 368 ? -19.156 22.188 -3.951 1 84.06 368 ASN B O 1
ATOM 6207 N N . PHE B 1 369 ? -18.828 24.297 -3.707 1 84.88 369 PHE B N 1
ATOM 6208 C CA . PHE B 1 369 ? -18.094 24.078 -2.463 1 84.88 369 PHE B CA 1
ATOM 6209 C C . PHE B 1 369 ? -18.969 23.375 -1.441 1 84.88 369 PHE B C 1
ATOM 6211 O O . PHE B 1 369 ? -18.562 22.359 -0.855 1 84.88 369 PHE B O 1
ATOM 6218 N N . LYS B 1 370 ? -20.109 23.875 -1.232 1 81.38 370 LYS B N 1
ATOM 6219 C CA . LYS B 1 370 ? -21.016 23.312 -0.231 1 81.38 370 LYS B CA 1
ATOM 6220 C C . LYS B 1 370 ? -21.375 21.875 -0.567 1 81.38 370 LYS B C 1
ATOM 6222 O O . LYS B 1 370 ? -21.297 21 0.294 1 81.38 370 LYS B O 1
ATOM 6227 N N . ASP B 1 371 ? -21.688 21.656 -1.757 1 80.44 371 ASP B N 1
ATOM 6228 C CA . ASP B 1 371 ? -22.031 20.312 -2.193 1 80.44 371 ASP B CA 1
ATOM 6229 C C . ASP B 1 371 ? -20.859 19.359 -2.047 1 80.44 371 ASP B C 1
ATOM 6231 O O . ASP B 1 371 ? -21.031 18.203 -1.655 1 80.44 371 ASP B O 1
ATOM 6235 N N . SER B 1 372 ? -19.75 19.859 -2.387 1 80.69 372 SER B N 1
ATOM 6236 C CA . SER B 1 372 ? -18.531 19.047 -2.273 1 80.69 372 SER B CA 1
ATOM 6237 C C . SER B 1 372 ? -18.234 18.703 -0.819 1 80.69 372 SER B C 1
ATOM 6239 O O . SER B 1 372 ? -17.828 17.578 -0.514 1 80.69 372 SER B O 1
ATOM 6241 N N . LEU B 1 373 ? -18.391 19.656 0.007 1 79.31 373 LEU B N 1
ATOM 6242 C CA . LEU B 1 373 ? -18.141 19.438 1.427 1 79.31 373 LEU B CA 1
ATOM 6243 C C . LEU B 1 373 ? -19.109 18.406 1.991 1 79.31 373 LEU B C 1
ATOM 6245 O O . LEU B 1 373 ? -18.703 17.516 2.744 1 79.31 373 LEU B O 1
ATOM 6249 N N . ILE B 1 374 ? -20.297 18.484 1.597 1 72.5 374 ILE B N 1
ATOM 6250 C CA . ILE B 1 374 ? -21.344 17.578 2.082 1 72.5 374 ILE B CA 1
ATOM 6251 C C . ILE B 1 374 ? -21.078 16.172 1.548 1 72.5 374 ILE B C 1
ATOM 6253 O O . ILE B 1 374 ? -21.234 15.18 2.275 1 72.5 374 ILE B O 1
ATOM 6257 N N . SER B 1 375 ? -20.672 16.078 0.364 1 72.69 375 SER B N 1
ATOM 6258 C CA . SER B 1 375 ? -20.453 14.781 -0.279 1 72.69 375 SER B CA 1
ATOM 6259 C C . SER B 1 375 ? -19.266 14.039 0.351 1 72.69 375 SER B C 1
ATOM 6261 O O . SER B 1 375 ? -19.172 12.82 0.248 1 72.69 375 SER B O 1
ATOM 6263 N N . ASN B 1 376 ? -18.391 14.75 0.922 1 73.88 376 ASN B N 1
ATOM 6264 C CA . ASN B 1 376 ? -17.219 14.156 1.539 1 73.88 376 ASN B CA 1
ATOM 6265 C C . ASN B 1 376 ? -17.547 13.523 2.889 1 73.88 376 ASN B C 1
ATOM 6267 O O . ASN B 1 376 ? -16.766 12.727 3.412 1 73.88 376 ASN B O 1
ATOM 6271 N N . MET B 1 377 ? -18.641 13.906 3.369 1 67.62 377 MET B N 1
ATOM 6272 C CA . MET B 1 377 ? -18.969 13.477 4.727 1 67.62 377 MET B CA 1
ATOM 6273 C C . MET B 1 377 ? -19.453 12.031 4.734 1 67.62 377 MET B C 1
ATOM 6275 O O . MET B 1 377 ? -20.188 11.617 3.832 1 67.62 377 MET B O 1
ATOM 6279 N N . PRO B 1 378 ? -18.672 11.094 5.395 1 56.97 378 PRO B N 1
ATOM 6280 C CA . PRO B 1 378 ? -19.078 9.688 5.363 1 56.97 378 PRO B CA 1
ATOM 6281 C C . PRO B 1 378 ? -20.578 9.508 5.551 1 56.97 378 PRO B C 1
ATOM 6283 O O . PRO B 1 378 ? -21.188 8.656 4.898 1 56.97 378 PRO B O 1
ATOM 6286 N N . SER B 1 379 ? -21.078 9.617 6.762 1 51.47 379 SER B N 1
ATOM 6287 C CA . SER B 1 379 ? -22.484 9.367 7.066 1 51.47 379 SER B CA 1
ATOM 6288 C C . SER B 1 379 ? -23.328 10.602 6.789 1 51.47 379 SER B C 1
ATOM 6290 O O . SER B 1 379 ? -22.844 11.727 6.883 1 51.47 379 SER B O 1
ATOM 6292 N N . PRO B 1 380 ? -24.438 10.391 5.914 1 46.03 380 PRO B N 1
ATOM 6293 C CA . PRO B 1 380 ? -25.391 11.492 5.762 1 46.03 380 PRO B CA 1
ATOM 6294 C C . PRO B 1 380 ? -25.5 12.352 7.02 1 46.03 380 PRO B C 1
ATOM 6296 O O . PRO B 1 380 ? -26.547 12.945 7.277 1 46.03 380 PRO B O 1
ATOM 6299 N N . LEU B 1 381 ? -24.656 12.328 7.727 1 45.94 381 LEU B N 1
ATOM 6300 C CA . LEU B 1 381 ? -24.75 12.992 9.016 1 45.94 381 LEU B CA 1
ATOM 6301 C C . LEU B 1 381 ? -24.719 14.508 8.859 1 45.94 381 LEU B C 1
ATOM 6303 O O . LEU B 1 381 ? -24.516 15.234 9.828 1 45.94 381 LEU B O 1
ATOM 6307 N N . TRP B 1 382 ? -24.719 15.008 7.684 1 49.56 382 TRP B N 1
ATOM 6308 C CA . TRP B 1 382 ? -24.766 16.453 7.551 1 49.56 382 TRP B CA 1
ATOM 6309 C C . TRP B 1 382 ? -25.828 17.062 8.461 1 49.56 382 TRP B C 1
ATOM 6311 O O . TRP B 1 382 ? -25.641 18.172 8.992 1 49.56 382 TRP B O 1
ATOM 6321 N N . LYS B 1 383 ? -26.953 16.234 8.477 1 48.28 383 LYS B N 1
ATOM 6322 C CA . LYS B 1 383 ? -28.062 16.859 9.195 1 48.28 383 LYS B CA 1
ATOM 6323 C C . LYS B 1 383 ? -27.812 16.844 10.703 1 48.28 383 LYS B C 1
ATOM 6325 O O . LYS B 1 383 ? -28.469 17.562 11.453 1 48.28 383 LYS B O 1
ATOM 6330 N N . ASP B 1 384 ? -26.938 15.867 10.992 1 49.88 384 ASP B N 1
ATOM 6331 C CA . ASP B 1 384 ? -26.734 15.859 12.438 1 49.88 384 ASP B CA 1
ATOM 6332 C C . ASP B 1 384 ? -25.531 16.703 12.836 1 49.88 384 ASP B C 1
ATOM 6334 O O . ASP B 1 384 ? -24.516 16.703 12.148 1 49.88 384 ASP B O 1
ATOM 6338 N N . ASN B 1 385 ? -25.781 18 13.289 1 51 385 ASN B N 1
ATOM 6339 C CA . ASN B 1 385 ? -25 19.078 13.867 1 51 385 ASN B CA 1
ATOM 6340 C C . ASN B 1 385 ? -23.531 18.688 14.039 1 51 385 ASN B C 1
ATOM 6342 O O . ASN B 1 385 ? -22.953 18.906 15.102 1 51 385 ASN B O 1
ATOM 6346 N N . LYS B 1 386 ? -22.969 17.891 12.984 1 59.22 386 LYS B N 1
ATOM 6347 C CA . LYS B 1 386 ? -21.562 17.578 13.234 1 59.22 386 LYS B CA 1
ATOM 6348 C C . LYS B 1 386 ? -20.656 18.688 12.695 1 59.22 386 LYS B C 1
ATOM 6350 O O . LYS B 1 386 ? -21.016 19.375 11.727 1 59.22 386 LYS B O 1
ATOM 6355 N N . LYS B 1 387 ? -19.719 19.344 13.586 1 73.44 387 LYS B N 1
ATOM 6356 C CA . LYS B 1 387 ? -18.812 20.453 13.359 1 73.44 387 LYS B CA 1
ATOM 6357 C C . LYS B 1 387 ? -17.438 19.953 12.922 1 73.44 387 LYS B C 1
ATOM 6359 O O . LYS B 1 387 ? -16.484 19.984 13.695 1 73.44 387 LYS B O 1
ATOM 6364 N N . ILE B 1 388 ? -17.422 19.516 11.531 1 81.38 388 ILE B N 1
ATOM 6365 C CA . ILE B 1 388 ? -16.172 19 11.016 1 81.38 388 ILE B CA 1
ATOM 6366 C C . ILE B 1 388 ? -15.258 20.172 10.609 1 81.38 388 ILE B C 1
ATOM 6368 O O . ILE B 1 388 ? -14.031 20.047 10.672 1 81.38 388 ILE B O 1
ATOM 6372 N N . THR B 1 389 ? -15.914 21.281 10.188 1 87.75 389 THR B N 1
ATOM 6373 C CA . THR B 1 389 ? -15.141 22.453 9.82 1 87.75 389 THR B CA 1
ATOM 6374 C C . THR B 1 389 ? -14.664 23.203 11.07 1 87.75 389 THR B C 1
ATOM 6376 O O . THR B 1 389 ? -15.469 23.547 11.938 1 87.75 389 THR B O 1
ATOM 6379 N N . LYS B 1 390 ? -13.359 23.453 11.102 1 87.88 390 LYS B N 1
ATOM 6380 C CA . LYS B 1 390 ? -12.812 23.953 12.359 1 87.88 390 LYS B CA 1
ATOM 6381 C C . LYS B 1 390 ? -12.32 25.391 12.219 1 87.88 390 LYS B C 1
ATOM 6383 O O . LYS B 1 390 ? -12.688 26.25 13.016 1 87.88 390 LYS B O 1
ATOM 6388 N N . TRP B 1 391 ? -11.484 25.594 11.203 1 91.62 391 TRP B N 1
ATOM 6389 C CA . TRP B 1 391 ? -10.859 26.906 11.055 1 91.62 391 TRP B CA 1
ATOM 6390 C C . TRP B 1 391 ? -10.789 27.312 9.586 1 91.62 391 TRP B C 1
ATOM 6392 O O . TRP B 1 391 ? -10.773 26.453 8.703 1 91.62 391 TRP B O 1
ATOM 6402 N N . ALA B 1 392 ? -10.781 28.578 9.367 1 95.12 392 ALA B N 1
ATOM 6403 C CA . ALA B 1 392 ? -10.32 29.172 8.109 1 95.12 392 ALA B CA 1
ATOM 6404 C C . ALA B 1 392 ? -9.125 30.094 8.344 1 95.12 392 ALA B C 1
ATOM 6406 O O . ALA B 1 392 ? -9.234 31.109 9.031 1 95.12 392 ALA B O 1
ATOM 6407 N N . ALA B 1 393 ? -8.023 29.672 7.859 1 97.25 393 ALA B N 1
ATOM 6408 C CA . ALA B 1 393 ? -6.805 30.469 8.008 1 97.25 393 ALA B CA 1
ATOM 6409 C C . ALA B 1 393 ? -6.547 31.312 6.762 1 97.25 393 ALA B C 1
ATOM 6411 O O . ALA B 1 393 ? -6.488 30.781 5.648 1 97.25 393 ALA B O 1
ATOM 6412 N N . TYR B 1 394 ? -6.348 32.625 6.953 1 98 394 TYR B N 1
ATOM 6413 C CA . TYR B 1 394 ? -6.254 33.594 5.859 1 98 394 TYR B CA 1
ATOM 6414 C C . TYR B 1 394 ? -4.941 34.344 5.922 1 98 394 TYR B C 1
ATOM 6416 O O . TYR B 1 394 ? -4.547 34.844 6.988 1 98 394 TYR B O 1
ATOM 6424 N N . ALA B 1 395 ? -4.25 34.438 4.82 1 97.5 395 ALA B N 1
ATOM 6425 C CA . ALA B 1 395 ? -3.082 35.281 4.605 1 97.5 395 ALA B CA 1
ATOM 6426 C C . ALA B 1 395 ? -3.152 35.969 3.246 1 97.5 395 ALA B C 1
ATOM 6428 O O . ALA B 1 395 ? -3.994 35.625 2.412 1 97.5 395 ALA B O 1
ATOM 6429 N N . TYR B 1 396 ? -2.342 37.031 3.109 1 97.06 396 TYR B N 1
ATOM 6430 C CA . TYR B 1 396 ? -2.342 37.812 1.878 1 97.06 396 TYR B CA 1
ATOM 6431 C C . TYR B 1 396 ? -0.931 38.25 1.516 1 97.06 396 TYR B C 1
ATOM 6433 O O . TYR B 1 396 ? -0.16 38.688 2.387 1 97.06 396 TYR B O 1
ATOM 6441 N N . SER B 1 397 ? -0.54 38.031 0.322 1 93.25 397 SER B N 1
ATOM 6442 C CA . SER B 1 397 ? 0.752 38.438 -0.223 1 93.25 397 SER B CA 1
ATOM 6443 C C . SER B 1 397 ? 0.611 38.969 -1.645 1 93.25 397 SER B C 1
ATOM 6445 O O . SER B 1 397 ? -0.504 39.219 -2.121 1 93.25 397 SER B O 1
ATOM 6447 N N . GLU B 1 398 ? 1.738 39.188 -2.277 1 92.06 398 GLU B N 1
ATOM 6448 C CA . GLU B 1 398 ? 1.73 39.656 -3.66 1 92.06 398 GLU B CA 1
ATOM 6449 C C . GLU B 1 398 ? 1.063 38.656 -4.582 1 92.06 398 GLU B C 1
ATOM 6451 O O . GLU B 1 398 ? 0.449 39.031 -5.582 1 92.06 398 GLU B O 1
ATOM 6456 N N . ALA B 1 399 ? 1.059 37.469 -4.133 1 92.38 399 ALA B N 1
ATOM 6457 C CA . ALA B 1 399 ? 0.47 36.375 -4.934 1 92.38 399 ALA B CA 1
ATOM 6458 C C . ALA B 1 399 ? -1.041 36.312 -4.734 1 92.38 399 ALA B C 1
ATOM 6460 O O . ALA B 1 399 ? -1.739 35.625 -5.461 1 92.38 399 ALA B O 1
ATOM 6461 N N . GLY B 1 400 ? -1.494 37.094 -3.795 1 94.25 400 GLY B N 1
ATOM 6462 C CA . GLY B 1 400 ? -2.926 37.156 -3.543 1 94.25 400 GLY B CA 1
ATOM 6463 C C . GLY B 1 400 ? -3.328 36.406 -2.277 1 94.25 400 GLY B C 1
ATOM 6464 O O . GLY B 1 400 ? -2.551 36.344 -1.324 1 94.25 400 GLY B O 1
ATOM 6465 N N . VAL B 1 401 ? -4.559 35.906 -2.33 1 96.25 401 VAL B N 1
ATOM 6466 C CA . VAL B 1 401 ? -5.16 35.312 -1.153 1 96.25 401 VAL B CA 1
ATOM 6467 C C . VAL B 1 401 ? -4.59 33.906 -0.955 1 96.25 401 VAL B C 1
ATOM 6469 O O . VAL B 1 401 ? -4.391 33.156 -1.922 1 96.25 401 VAL B O 1
ATOM 6472 N N . TYR B 1 402 ? -4.301 33.594 0.234 1 96.94 402 TYR B N 1
ATOM 6473 C CA . TYR B 1 402 ? -3.912 32.281 0.731 1 96.94 402 TYR B CA 1
ATOM 6474 C C . TYR B 1 402 ? -4.852 31.812 1.838 1 96.94 402 TYR B C 1
ATOM 6476 O O . TYR B 1 402 ? -4.754 32.281 2.977 1 96.94 402 TYR B O 1
ATOM 6484 N N . LEU B 1 403 ? -5.789 30.891 1.506 1 97.12 403 LEU B N 1
ATOM 6485 C CA . LEU B 1 403 ? -6.844 30.5 2.436 1 97.12 403 LEU B CA 1
ATOM 6486 C C . LEU B 1 403 ? -6.816 29 2.68 1 97.12 403 LEU B C 1
ATOM 6488 O O . LEU B 1 403 ? -6.836 28.203 1.731 1 97.12 403 LEU B O 1
ATOM 6492 N N . THR B 1 404 ? -6.754 28.578 3.912 1 97.25 404 THR B N 1
ATOM 6493 C CA . THR B 1 404 ? -6.812 27.172 4.281 1 97.25 404 THR B CA 1
ATOM 6494 C C . THR B 1 404 ? -8.055 26.875 5.121 1 97.25 404 THR B C 1
ATOM 6496 O O . THR B 1 404 ? -8.32 27.578 6.105 1 97.25 404 THR B O 1
ATOM 6499 N N . VAL B 1 405 ? -8.82 25.922 4.738 1 94.75 405 VAL B N 1
ATOM 6500 C CA . VAL B 1 405 ? -9.953 25.469 5.531 1 94.75 405 VAL B CA 1
ATOM 6501 C C . VAL B 1 405 ? -9.609 24.141 6.219 1 94.75 405 VAL B C 1
ATOM 6503 O O . VAL B 1 405 ? -9.141 23.203 5.57 1 94.75 405 VAL B O 1
ATOM 6506 N N . TYR B 1 406 ? -9.797 24.094 7.5 1 93.38 406 TYR B N 1
ATOM 6507 C CA . TYR B 1 406 ? -9.422 22.938 8.305 1 93.38 406 TYR B CA 1
ATOM 6508 C C . TYR B 1 406 ? -10.641 22.109 8.672 1 93.38 406 TYR B C 1
ATOM 6510 O O . TYR B 1 406 ? -11.703 22.656 8.984 1 93.38 406 TYR B O 1
ATOM 6518 N N . TYR B 1 407 ? -10.438 20.75 8.656 1 88.94 407 TYR B N 1
ATOM 6519 C CA . TYR B 1 407 ? -11.484 19.781 8.953 1 88.94 407 TYR B CA 1
ATOM 6520 C C . TYR B 1 407 ? -11 18.75 9.969 1 88.94 407 TYR B C 1
ATOM 6522 O O . TYR B 1 407 ? -9.82 18.391 9.992 1 88.94 407 TYR B O 1
ATOM 6530 N N . ASN B 1 408 ? -11.922 18.297 10.758 1 84.06 408 ASN B N 1
ATOM 6531 C CA . ASN B 1 408 ? -11.695 17.109 11.57 1 84.06 408 ASN B CA 1
ATOM 6532 C C . ASN B 1 408 ? -12.703 16 11.242 1 84.06 408 ASN B C 1
ATOM 6534 O O . ASN B 1 408 ? -13.758 15.914 11.875 1 84.06 408 ASN B O 1
ATOM 6538 N N . PRO B 1 409 ? -12.344 15.141 10.359 1 76.19 409 PRO B N 1
ATOM 6539 C CA . PRO B 1 409 ? -13.297 14.133 9.883 1 76.19 409 PRO B CA 1
ATOM 6540 C C . PRO B 1 409 ? -13.648 13.102 10.953 1 76.19 409 PRO B C 1
ATOM 6542 O O . PRO B 1 409 ? -14.68 12.438 10.859 1 76.19 409 PRO B O 1
ATOM 6545 N N . ALA B 1 410 ? -12.867 12.867 11.93 1 65.31 410 ALA B N 1
ATOM 6546 C CA . ALA B 1 410 ? -13.117 11.859 12.961 1 65.31 410 ALA B CA 1
ATOM 6547 C C . ALA B 1 410 ? -14.172 12.344 13.953 1 65.31 410 ALA B C 1
ATOM 6549 O O . ALA B 1 410 ? -14.766 11.539 14.68 1 65.31 410 ALA B O 1
ATOM 6550 N N . SER B 1 411 ? -14.328 13.578 14.016 1 59.16 411 SER B N 1
ATOM 6551 C CA . SER B 1 411 ? -15.297 14.141 14.953 1 59.16 411 SER B CA 1
ATOM 6552 C C . SER B 1 411 ? -16.719 13.805 14.539 1 59.16 411 SER B C 1
ATOM 6554 O O . SER B 1 411 ? -17.656 13.977 15.328 1 59.16 411 SER B O 1
ATOM 6556 N N . ALA B 1 412 ? -16.891 13.312 13.312 1 52.31 412 ALA B N 1
ATOM 6557 C CA . ALA B 1 412 ? -18.219 12.93 12.852 1 52.31 412 ALA B CA 1
ATOM 6558 C C . ALA B 1 412 ? -18.766 11.75 13.648 1 52.31 412 ALA B C 1
ATOM 6560 O O . ALA B 1 412 ? -19.969 11.57 13.766 1 52.31 412 ALA B O 1
ATOM 6561 N N . LYS B 1 413 ? -18.047 10.82 14.195 1 50.16 413 LYS B N 1
ATOM 6562 C CA . LYS B 1 413 ? -18.5 9.711 15.016 1 50.16 413 LYS B CA 1
ATOM 6563 C C . LYS B 1 413 ? -18.891 10.188 16.422 1 50.16 413 LYS B C 1
ATOM 6565 O O . LYS B 1 413 ? -19.766 9.609 17.062 1 50.16 413 LYS B O 1
ATOM 6570 N N . ALA B 1 414 ? -18.203 11.133 16.984 1 42.62 414 ALA B N 1
ATOM 6571 C CA . ALA B 1 414 ? -18.453 11.445 18.391 1 42.62 414 ALA B CA 1
ATOM 6572 C C . ALA B 1 414 ? -19.922 11.828 18.594 1 42.62 414 ALA B C 1
ATOM 6574 O O . ALA B 1 414 ? -20.469 11.648 19.688 1 42.62 414 ALA B O 1
ATOM 6575 N N . GLY B 1 415 ? -20.641 12.32 17.703 1 33.25 415 GLY B N 1
ATOM 6576 C CA . GLY B 1 415 ? -22.016 12.617 18.047 1 33.25 415 GLY B CA 1
ATOM 6577 C C . GLY B 1 415 ? -22.891 11.383 18.125 1 33.25 415 GLY B C 1
ATOM 6578 O O . GLY B 1 415 ? -24.078 11.484 18.438 1 33.25 415 GLY B O 1
ATOM 6579 N N . SER B 1 416 ? -22.578 10.359 17.484 1 29.16 416 SER B N 1
ATOM 6580 C CA . SER B 1 416 ? -23.547 9.281 17.594 1 29.16 416 SER B CA 1
ATOM 6581 C C . SER B 1 416 ? -23.391 8.539 18.922 1 29.16 416 SER B C 1
ATOM 6583 O O . SER B 1 416 ? -23.953 7.453 19.094 1 29.16 416 SER B O 1
ATOM 6585 N N . LEU B 1 417 ? -22.422 8.844 19.703 1 23.83 417 LEU B N 1
ATOM 6586 C CA . LEU B 1 417 ? -22.688 8.258 21.016 1 23.83 417 LEU B CA 1
ATOM 6587 C C . LEU B 1 417 ? -23.656 9.125 21.812 1 23.83 417 LEU B C 1
ATOM 6589 O O . LEU B 1 417 ? -23.547 10.352 21.781 1 23.83 417 LEU B O 1
#

InterPro domains:
  IPR012148 Aromatic prenyltransferase DMATS-type, fungi [PIRSF000509] (15-408)
  IPR017795 Aromatic prenyltransferase, NscD-like [PF11991] (31-371)
  IPR017795 Aromatic prenyltransferase, NscD-like [PTHR40627] (5-411)
  IPR017795 Aromatic prenyltransferase, NscD-like [TIGR03429] (17-408)
  IPR017795 Aromatic prenyltransferase, NscD-like [cd13929] (34-409)
  IPR033964 Aromatic prenyltransferase [SFLDS00036] (11-412)

Foldseek 3Di:
DDPPPPDDPPPPPDFLLVVCLVVPDDPDPQLNVVSVQPVLLVSLLCVVQPADSVLSNLVSVCCSPQVSVQFPGLPDPPPQDLQAVPPDSGFKKWKWKQFPVTIWIKMKGFGADPCDCHPVHNQRQCRVVVSLVVVCVVPVQFACPVVVLCCVQQPADPVLSVVLVVDDDDLQQHFTKMKMWIQDSVSDIWIKIKTFRRSVCVSVVHAQLVSVLVSVQVVCVVPPDSQQPLASVLLSVLCVVVVWHFGMKMWIRGDPQFIKIKTKTWDQDLDLVSLLCQLCSNVVRDDPQSVVQSVLVVVLSVLCVDDCCLLPPDSVQNTKMKMWMTHGPDNHTFIKIKDFPLSAAPLSVLVSVLVSCVVVVVPVCSVCVNVSVCVSQDPVCSVVRQRQWTIWIWGQDPSGIIIMIMGDSSSSPVVVD/DDPPPPDDPPPVDDFLLVVCLVVPDDPDPQLNVVSVQPVLLVSLLCVVQPADSVLSNLVSVCCSPQVSVFFPGLPDPVPQDLQAVPPDSGFKKWKWKQFPVTIWIKMKGFGADPCDCHPVHNQRQCRVVVSLVVVCVVVVQFACPVVVLCCVQQPADPVLVVVLVVDDDDLQQHFTKMKMWIQDSVSDIWIKIKTFRRSVCVSVVHAQLVSVLVSVQVVCVVPPDSQQPLASVLLSVLCVVVVWHFGMKMWIRGDQQFIKIKTKTWDQDLDLVSLLCQLCSNVVRDDPQSVVQSVLVVVLSVLCVDDCCLLPPDSVQNTKMKMWMTHGPDNHTFIKIKDFPLSAAPLSVLVSVLVSCVVVVVPVCSVCVNVSVCVSQDPVCSVVRQRQWTIWIWGQDPSGIMIMIMGDSSSSPVVVD

Organism: Aspergillus terreus (NCBI:txid33178)

Radius of gyration: 33.32 Å; Cα contacts (8 Å, |Δi|>4): 1413; chains: 2; bounding box: 66×98×75 Å